Protein 7EA5 (pdb70)

CATH classification: 1.10.20.10

B-factor: mean 54.2, std 36.46, range [4.37, 163.65]

Sequence (975 aa):
GVMKPHRYRPGTVALREIRRYQKSTELLIRKLPFQRLVREIAQDFKTDLRFQSSAVMALQEASEAYLVALFEDTNLCAIHAKRVTIMPKDIQLARRIRGERDNIQGITKPAIRRLARRGGVKRISGLIYEETRGVLKVFLENVIRDAVTYTEHAKRKTVTAMDVVYALKRQGRTLYGFGKAKTRSSRAGLQFPVGRVHRLLRKGNYAERVGAGAPVYLAAVLEYLTAEILELAGNAARDNKKTRIIPRHLQLAVRNDEELNKLLGRVTIAQGGVLPNIQSVLLPKTRKESYAIYVYKVLKQVHPDTGISSKAMSIMNSFVNDVFERIAGEASRLAHYNKRSTITSREIQTAVRLLLPGELAKHAVSEGTKAVTKYTSPHRYRPGTVALREIRRYQKSTELLIRKLPFQRLVREIAQDFKTDLRFQSSAVMALQEASEAYLVALFEDTNLCAIHAKRVTIMPKDIQLARRIRGERDNIQGITKPAIRRLARRGGVKRISGLIYEETRGVLKVFLENVIRDAVTYTEHAKRKTVTAMDVVYALKRQGRTLYGFGAKTRSSRAGLQFPVGRVHRLLRKGNYAERVGAGAPVYLAAVLEYLTAEILELAGNAARDNKKTRIIPRHLQLAVRNDEELNKLLGRVTIAQGGVLPNIQSVLLPRKESYAIYVYKVLKQVHPDTGISSKAMSIMNSFVNDVFERIAGEASRLAHYNKRSTITSREIQTAVRLLLPGELAKHAVSEGTKAVTKYTSEPDLTEEALTKFENLDDCIYANKRIGTFKNNDFMECDCYEEFSDGVNHACDEDSDCINRLTLIECVNDLCSSCGNDCQNQRFQKKQYAPIAIFKTKHKGYGVRAEQDIEANQFIYEYKGEVIEEMEFRDRLIDYDQRHFKHFYFMMLQNGEFIDATIKGSLARFCNHSCSPNAYVNKWVVKDKLRMGIFAQRKILKGEEITFDYNVDRYGAQAQKCYCEEPNCIGFLG

InterPro domains:
  IPR000164 Histone H3/CENP-A [PR00622] (3-17)
  IPR000164 Histone H3/CENP-A [PR00622] (17-31)
  IPR000164 Histone H3/CENP-A [PR00622] (34-55)
  IPR000164 Histone H3/CENP-A [PR00622] (58-75)
  IPR000164 Histone H3/CENP-A [PR00622] (80-98)
  IPR000164 Histone H3/CENP-A [PR00622] (98-114)
  IPR000164 Histone H3/CENP-A [PR00622] (114-135)
  IPR000164 Histone H3/CENP-A [PS00322] (15-21)
  IPR000164 Histone H3/CENP-A [PS00959] (67-75)
  IPR000164 Histone H3/CENP-A [PTHR11426] (1-136)
  IPR000164 Histone H3/CENP-A [SM00428] (34-136)
  IPR007125 Core Histone H2A/H2B/H3 domain [PF00125] (44-131)
  IPR009072 Histone-fold [G3DSA:1.10.20.10] (2-136)
  IPR009072 Histone-fold [SSF47113] (2-133)

Secondary structure (DSSP, 8-state):
-B-----PPTTHHHHHHHHHHHH--S--S-HHHHHHHHHHHHHTTSSS-EE-SHHHHHHHHHHHHHHHHHHHHHHHHHHHTT-SEE-HHHHHHHHHHHT--/-GGGGS-HHHHHHHHHHHT-SEE-SSHHHHHHHHHHHHHHHHHHHHHHHHHHTT-SEE-HHHHHHHHHHTT-EEES--/----HHHHHT-SS-SHHHHHHHHHTTS-SEE-SSHHHHHHHHHHHHHHHHHHHHHHHHHHTT-SEE-HHHHHHHHHHSHHHHHHTTT-EETT--------TTT--/------SHHHHHHHHHHH-SS-EE-HHHHHHHHHHHHHHHHHHHHHHHHHHHHTT--EE-HHHHHHHHHHHS-THHHHHHHHHHHHHHHHHH-/---PPTTHHHHHHHHHHHH--S--S-HHHHHHHHHHHHTTT-SS-EE-HHHHHHHHHHHHHHHHHHHHHHHHHHHHTT-SEE-HHHHHHHHHHHT--/--GGGS-HHHHHHHHHHHT-SEE-SSHHHHHHHHHHHHHHHHHHHHHHHHHHTT-SEE-HHHHHHHHHHHT--EES--/---HHHHHT-SS-SHHHHHHHHHTTS-SEE-SSHHHHHHHHHHHHHHHHHHHHHHHHHTTT-SEE-HHHHHHHHHTSHHHHHHTSSEEETT--------TTS--/-----TTHHHHHHHHH-TT-EE-HHHHHHHHHHHHHHHHHHHHHHHHHHHHTT--EE-HHHHHHHHHHHS-HHHHHHHHHHHHHHHHHHH-/-THHHHHHHHHSEE-SS---SSSS----S--S-----------SS---SS-SSS--HHHHTTBPPPTTT-TTT-S--TT--SSS-----EEE---SSS-S-EEE-S-B-SS---B----EEEEHHHHHHHHHHHHHTT-S---EEE-SSSEEEE-SSEE-GGGS--B-SS-S--B--EESSS-EE--B--SS-B-TT-B--B----B--SS---------TT--SS--

Structure (mmCIF, N/CA/C/O backbone):
data_7EA5
#
_entry.id   7EA5
#
_cell.length_a   1.00
_cell.length_b   1.00
_cell.length_c   1.00
_cell.angle_alpha   90.00
_cell.angle_beta   90.00
_cell.angle_gamma   90.00
#
_symmetry.space_group_name_H-M   'P 1'
#
loop_
_entity.id
_entity.type
_entity.pdbx_description
1 polymer 'Histone H3'
2 polymer 'Histone H4'
3 polymer 'Histone H2A'
4 polymer 'Histone H2B'
5 polymer 601-DNA
6 polymer 601-DNA
7 polymer 'Histone-lysine N-methyltransferase, H3 lysine-36 specific'
8 non-polymer 'ZINC ION'
9 non-polymer S-ADENOSYLMETHIONINE
#
loop_
_atom_site.group_PDB
_atom_site.id
_atom_site.type_symbol
_atom_site.label_atom_id
_atom_site.label_alt_id
_atom_site.label_comp_id
_atom_site.label_asym_id
_atom_site.label_entity_id
_atom_site.label_seq_id
_atom_site.pdbx_PDB_ins_code
_atom_site.Cartn_x
_atom_site.Cartn_y
_atom_site.Cartn_z
_atom_site.occupancy
_atom_site.B_iso_or_equiv
_atom_site.auth_seq_id
_atom_site.auth_comp_id
_atom_site.auth_asym_id
_atom_site.auth_atom_id
_atom_site.pdbx_PDB_model_num
ATOM 1 N N . GLY A 1 1 ? 83.43600 134.09700 86.19400 1.000 60.65266 34 GLY A N 1
ATOM 2 C CA . GLY A 1 1 ? 84.31900 133.56100 87.21300 1.000 60.65266 34 GLY A CA 1
ATOM 3 C C . GLY A 1 1 ? 84.82200 134.61300 88.18200 1.000 60.65266 34 GLY A C 1
ATOM 4 O O . GLY A 1 1 ? 84.53600 135.79900 88.02900 1.000 60.65266 34 GLY A O 1
ATOM 5 N N . VAL A 1 2 ? 85.57400 134.17400 89.18600 1.000 64.71016 35 VAL A N 1
ATOM 6 C CA . VAL A 1 2 ? 86.12800 135.08400 90.18200 1.000 64.71016 35 VAL A CA 1
ATOM 7 C C . VAL A 1 2 ? 87.58900 135.35100 89.85400 1.000 64.71016 35 VAL A C 1
ATOM 8 O O . VAL A 1 2 ? 88.39700 134.42000 89.75800 1.000 64.71016 35 VAL A O 1
ATOM 12 N N . MET A 1 3 ? 87.93200 136.62400 89.67600 1.000 66.00864 36 MET A N 1
ATOM 13 C CA . MET A 1 3 ? 89.31400 137.00300 89.42100 1.000 66.00864 36 MET A CA 1
ATOM 14 C C . MET A 1 3 ? 90.14200 136.87600 90.69400 1.000 66.00864 36 MET A C 1
ATOM 15 O O . MET A 1 3 ? 89.65200 137.11500 91.80200 1.000 66.00864 36 MET A O 1
ATOM 20 N N . LYS A 1 4 ? 91.39700 136.46100 90.53300 1.000 54.43622 37 LYS A N 1
ATOM 21 C CA . LYS A 1 4 ? 92.30900 136.22500 91.65400 1.000 54.43622 37 LYS A CA 1
ATOM 22 C C . LYS A 1 4 ? 93.59900 136.99800 91.41400 1.000 54.43622 37 LYS A C 1
ATOM 23 O O . LYS A 1 4 ? 94.62100 136.41400 91.02700 1.000 54.43622 37 LYS A O 1
ATOM 29 N N . PRO A 1 5 ? 93.59600 138.31800 91.63900 1.000 48.62321 38 PRO A N 1
ATOM 30 C CA . PRO A 1 5 ? 94.78200 139.11300 91.29300 1.000 48.62321 38 PRO A CA 1
ATOM 31 C C . PRO A 1 5 ? 95.85300 139.13500 92.36700 1.000 48.62321 38 PRO A C 1
ATOM 32 O O . PRO A 1 5 ? 96.98600 139.53700 92.07000 1.000 48.62321 38 PRO A O 1
ATOM 36 N N . HIS A 1 6 ? 95.54500 138.72300 93.59300 1.000 41.78961 39 HIS A N 1
ATOM 37 C CA . HIS A 1 6 ? 96.44100 138.91200 94.72300 1.000 41.78961 39 HIS A CA 1
ATOM 38 C C . HIS A 1 6 ? 97.18500 137.63100 95.06800 1.000 41.78961 39 HIS A C 1
ATOM 39 O O . HIS A 1 6 ? 96.61100 136.53700 95.04900 1.000 41.78961 39 HIS A O 1
ATOM 46 N N . ARG A 1 7 ? 98.46800 137.78900 95.39200 1.000 36.47666 40 ARG A N 1
ATOM 47 C CA . ARG A 1 7 ? 99.28700 136.73100 95.96700 1.000 36.47666 40 ARG A CA 1
ATOM 48 C C . ARG A 1 7 ? 100.44100 137.40500 96.69300 1.000 36.47666 40 ARG A C 1
ATOM 49 O O . ARG A 1 7 ? 101.10400 138.27200 96.11600 1.000 36.47666 40 ARG A O 1
ATOM 57 N N . TYR A 1 8 ? 100.66100 137.02800 97.95300 1.000 31.25640 41 TYR A N 1
ATOM 58 C CA . TYR A 1 8 ? 101.69300 137.67700 98.75200 1.000 31.25640 41 TYR A CA 1
ATOM 59 C C . TYR A 1 8 ? 103.08600 137.30500 98.26000 1.000 31.25640 41 TYR A C 1
ATOM 60 O O . TYR A 1 8 ? 103.35800 136.15300 97.91300 1.000 31.25640 41 TYR A O 1
ATOM 69 N N . ARG A 1 9 ? 103.96600 138.30100 98.22600 1.000 31.25640 42 ARG A N 1
ATOM 70 C CA . ARG A 1 9 ? 105.36300 138.05900 97.92000 1.000 31.25640 42 ARG A CA 1
ATOM 71 C C . ARG A 1 9 ? 106.03100 137.34400 99.09500 1.000 31.25640 42 ARG A C 1
ATOM 72 O O . ARG A 1 9 ? 105.63600 137.53600 100.24900 1.000 31.25640 42 ARG A O 1
ATOM 80 N N . PRO A 1 10 ? 107.02500 136.49200 98.82900 1.000 31.25640 43 PRO A N 1
ATOM 81 C CA . PRO A 1 10 ? 107.71600 135.79500 99.92700 1.000 31.25640 43 PRO A CA 1
ATOM 82 C C . PRO A 1 10 ? 108.56400 136.75400 100.75200 1.000 31.25640 43 PRO A C 1
ATOM 83 O O . PRO A 1 10 ? 109.48100 137.39900 100.23900 1.000 31.25640 43 PRO A O 1
ATOM 87 N N . GLY A 1 11 ? 108.24400 136.84700 102.04100 1.000 31.25640 44 GLY A N 1
ATOM 88 C CA . GLY A 1 11 ? 108.95300 137.73100 102.94300 1.000 31.25640 44 GLY A CA 1
ATOM 89 C C . GLY A 1 11 ? 108.03900 138.56700 103.81500 1.000 31.25640 44 GLY A C 1
ATOM 90 O O . GLY A 1 11 ? 108.36200 138.83500 104.97600 1.000 31.25640 44 GLY A O 1
ATOM 91 N N . THR A 1 12 ? 106.88400 138.96500 103.27300 1.000 31.25640 45 THR A N 1
ATOM 92 C CA . THR A 1 12 ? 105.95900 139.81900 104.01500 1.000 31.25640 45 THR A CA 1
ATOM 93 C C . THR A 1 12 ? 105.29000 139.05200 105.15000 1.000 31.25640 45 THR A C 1
ATOM 94 O O . THR A 1 12 ? 105.30000 139.49600 106.30700 1.000 31.25640 45 THR A O 1
ATOM 98 N N . VAL A 1 13 ? 104.71900 137.88600 104.83700 1.000 31.25640 46 VAL A N 1
ATOM 99 C CA . VAL A 1 13 ? 104.10200 137.03900 105.85300 1.000 31.25640 46 VAL A CA 1
ATOM 100 C C . VAL A 1 13 ? 105.16400 136.48500 106.80200 1.000 31.25640 46 VAL A C 1
ATOM 101 O O . VAL A 1 13 ? 104.90000 136.28300 107.99500 1.000 31.25640 46 VAL A O 1
ATOM 105 N N . ALA A 1 14 ? 106.39400 136.30200 106.30700 1.000 31.25640 47 ALA A N 1
ATOM 106 C CA . ALA A 1 14 ? 107.49900 135.86300 107.15600 1.000 31.25640 47 ALA A CA 1
ATOM 107 C C . ALA A 1 14 ? 107.85000 136.91300 108.20600 1.000 31.25640 47 ALA A C 1
ATOM 108 O O . ALA A 1 14 ? 107.97400 136.59500 109.39400 1.000 31.25640 47 ALA A O 1
ATOM 110 N N . LEU A 1 15 ? 107.99400 138.17800 107.79000 1.000 31.25640 48 LEU A N 1
ATOM 111 C CA . LEU A 1 15 ? 108.26500 139.25000 108.74900 1.000 31.25640 48 LEU A CA 1
ATOM 112 C C . LEU A 1 15 ? 107.08000 139.49600 109.67600 1.000 31.25640 48 LEU A C 1
ATOM 113 O O . LEU A 1 15 ? 107.27400 139.87100 110.84100 1.000 31.25640 48 LEU A O 1
ATOM 118 N N . ARG A 1 16 ? 105.85700 139.27300 109.18600 1.000 31.25640 49 ARG A N 1
ATOM 119 C CA . ARG A 1 16 ? 104.68000 139.37700 110.04300 1.000 31.25640 49 ARG A CA 1
ATOM 120 C C . ARG A 1 16 ? 104.68700 138.30500 111.13000 1.000 31.25640 49 ARG A C 1
ATOM 121 O O . ARG A 1 16 ? 104.37000 138.59000 112.29200 1.000 31.25640 49 ARG A O 1
ATOM 129 N N . GLU A 1 17 ? 105.08700 137.07700 110.78200 1.000 31.25640 50 GLU A N 1
ATOM 130 C CA . GLU A 1 17 ? 105.22200 136.02500 111.78700 1.000 31.25640 50 GLU A CA 1
ATOM 131 C C . GLU A 1 17 ? 106.38300 136.29000 112.74100 1.000 31.25640 50 GLU A C 1
ATOM 132 O O . GLU A 1 17 ? 106.30300 135.92000 113.91800 1.000 31.25640 50 GLU A O 1
ATOM 138 N N . ILE A 1 18 ? 107.45900 136.92000 112.25300 1.000 31.25640 51 ILE A N 1
ATOM 139 C CA . ILE A 1 18 ? 108.56800 137.30800 113.12800 1.000 31.25640 51 ILE A CA 1
ATOM 140 C C . ILE A 1 18 ? 108.10100 138.31400 114.17400 1.000 31.25640 51 ILE A C 1
ATOM 141 O O . ILE A 1 18 ? 108.38900 138.16400 115.36900 1.000 31.25640 51 ILE A O 1
ATOM 146 N N . ARG A 1 19 ? 107.33300 139.32400 113.74800 1.000 31.25640 52 ARG A N 1
ATOM 147 C CA . ARG A 1 19 ? 106.78600 140.29700 114.69400 1.000 31.25640 52 ARG A CA 1
ATOM 148 C C . ARG A 1 19 ? 105.78600 139.65100 115.64900 1.000 31.25640 52 ARG A C 1
ATOM 149 O O . ARG A 1 19 ? 105.76200 139.97800 116.84400 1.000 31.25640 52 ARG A O 1
ATOM 157 N N . ARG A 1 20 ? 104.99400 138.69500 115.14700 1.000 31.25640 53 ARG A N 1
ATOM 158 C CA . ARG A 1 20 ? 103.99400 138.01700 115.97000 1.000 31.25640 53 ARG A CA 1
ATOM 159 C C . ARG A 1 20 ? 104.64700 137.19200 117.07500 1.000 31.25640 53 ARG A C 1
ATOM 160 O O . ARG A 1 20 ? 104.25000 137.27400 118.24400 1.000 31.25640 53 ARG A O 1
ATOM 168 N N . TYR A 1 21 ? 105.66200 136.39800 116.72900 1.000 31.25640 54 TYR A N 1
ATOM 169 C CA . TYR A 1 21 ? 106.28100 135.54300 117.73400 1.000 31.25640 54 TYR A CA 1
ATOM 170 C C . TYR A 1 21 ? 107.39000 136.23900 118.51200 1.000 31.25640 54 TYR A C 1
ATOM 171 O O . TYR A 1 21 ? 107.90900 135.65500 119.46800 1.000 31.25640 54 TYR A O 1
ATOM 180 N N . GLN A 1 22 ? 107.76900 137.46300 118.14000 1.000 31.25640 55 GLN A N 1
ATOM 181 C CA . GLN A 1 22 ? 108.56300 138.27100 119.05600 1.000 31.25640 55 GLN A CA 1
ATOM 182 C C . GLN A 1 22 ? 107.70300 139.11200 119.98900 1.000 31.25640 55 GLN A C 1
ATOM 183 O O . GLN A 1 22 ? 108.20300 139.56000 121.02500 1.000 31.25640 55 GLN A O 1
ATOM 189 N N . LYS A 1 23 ? 106.43100 139.33500 119.65500 1.000 31.25640 56 LYS A N 1
ATOM 190 C CA . LYS A 1 23 ? 105.53200 139.98600 120.60000 1.000 31.25640 56 LYS A CA 1
ATOM 191 C C . LYS A 1 23 ? 104.90300 139.00000 121.58100 1.000 31.25640 56 LYS A C 1
ATOM 192 O O . LYS A 1 23 ? 104.81100 139.29500 122.77700 1.000 31.25640 56 LYS A O 1
ATOM 198 N N . SER A 1 24 ? 104.48000 137.83000 121.10800 1.000 31.25640 57 SER A N 1
ATOM 199 C CA . SER A 1 24 ? 103.79300 136.88100 121.97200 1.000 31.25640 57 SER A CA 1
ATOM 200 C C . SER A 1 24 ? 104.78700 136.06500 122.79700 1.000 31.25640 57 SER A C 1
ATOM 201 O O . SER A 1 24 ? 105.89600 135.75300 122.35600 1.000 31.25640 57 SER A O 1
ATOM 204 N N . THR A 1 25 ? 104.37000 135.72200 124.01900 1.000 31.25640 58 THR A N 1
ATOM 205 C CA . THR A 1 25 ? 105.15600 134.87900 124.92400 1.000 31.25640 58 THR A CA 1
ATOM 206 C C . THR A 1 25 ? 104.27600 133.70300 125.33900 1.000 31.25640 58 THR A C 1
ATOM 207 O O . THR A 1 25 ? 103.36700 133.86200 126.15900 1.000 31.25640 58 THR A O 1
ATOM 211 N N . GLU A 1 26 ? 104.55100 132.52900 124.77900 1.000 34.73777 59 GLU A N 1
ATOM 212 C CA . GLU A 1 26 ? 103.76500 131.33500 125.06100 1.000 34.73777 59 GLU A CA 1
ATOM 213 C C . GLU A 1 26 ? 104.64200 130.11100 124.82200 1.000 34.73777 59 GLU A C 1
ATOM 214 O O . GLU A 1 26 ? 105.84900 130.22600 124.59100 1.000 34.73777 59 GLU A O 1
ATOM 220 N N . LEU A 1 27 ? 104.03200 128.93200 124.88800 1.000 31.68523 60 LEU A N 1
ATOM 221 C CA . LEU A 1 27 ? 104.70800 127.68000 124.58200 1.000 31.68523 60 LEU A CA 1
ATOM 222 C C . LEU A 1 27 ? 104.63300 127.41600 123.08400 1.000 31.68523 60 LEU A C 1
ATOM 223 O O . LEU A 1 27 ? 103.57300 127.55800 122.46900 1.000 31.68523 60 LEU A O 1
ATOM 228 N N . LEU A 1 28 ? 105.76900 127.03200 122.50200 1.000 31.25640 61 LEU A N 1
ATOM 229 C CA . LEU A 1 28 ? 105.87200 126.83100 121.06400 1.000 31.25640 61 LEU A CA 1
ATOM 230 C C . LEU A 1 28 ? 105.92800 125.36800 120.65600 1.000 31.25640 61 LEU A C 1
ATOM 231 O O . LEU A 1 28 ? 105.57300 125.04800 119.51800 1.000 31.25640 61 LEU A O 1
ATOM 236 N N . ILE A 1 29 ? 106.35800 124.48700 121.54000 1.000 31.25640 62 ILE A N 1
ATOM 237 C CA . ILE A 1 29 ? 106.37400 123.05000 121.29700 1.000 31.25640 62 ILE A CA 1
ATOM 238 C C . ILE A 1 29 ? 105.15700 122.44700 121.98800 1.000 31.25640 62 ILE A C 1
ATOM 239 O O . ILE A 1 29 ? 104.76900 122.88000 123.07900 1.000 31.25640 62 ILE A O 1
ATOM 244 N N . ARG A 1 30 ? 104.52100 121.47600 121.32900 1.000 31.25640 63 ARG A N 1
ATOM 245 C CA . ARG A 1 30 ? 103.40600 120.74800 121.91900 1.000 31.25640 63 ARG A CA 1
ATOM 246 C C . ARG A 1 30 ? 103.86700 119.98200 123.15900 1.000 31.25640 63 ARG A C 1
ATOM 247 O O . ARG A 1 30 ? 104.99300 119.48400 123.23500 1.000 31.25640 63 ARG A O 1
ATOM 255 N N . LYS A 1 31 ? 102.97300 119.89300 124.14400 1.000 31.25640 64 LYS A N 1
ATOM 256 C CA . LYS A 1 31 ? 103.35000 119.42300 125.47200 1.000 31.25640 64 LYS A CA 1
ATOM 257 C C . LYS A 1 31 ? 103.46800 117.90500 125.56200 1.000 31.25640 64 LYS A C 1
ATOM 258 O O . LYS A 1 31 ? 104.44500 117.39800 126.12300 1.000 31.25640 64 LYS A O 1
ATOM 264 N N . LEU A 1 32 ? 102.49300 117.16900 125.03300 1.000 31.25640 65 LEU A N 1
ATOM 265 C CA . LEU A 1 32 ? 102.50400 115.70800 125.09900 1.000 31.25640 65 LEU A CA 1
ATOM 266 C C . LEU A 1 32 ? 103.60600 115.02600 124.27200 1.000 31.25640 65 LEU A C 1
ATOM 267 O O . LEU A 1 32 ? 104.19600 114.06400 124.78500 1.000 31.25640 65 LEU A O 1
ATOM 272 N N . PRO A 1 33 ? 103.93700 115.43900 123.02800 1.000 31.25640 66 PRO A N 1
ATOM 273 C CA . PRO A 1 33 ? 105.11200 114.81900 122.38100 1.000 31.25640 66 PRO A CA 1
ATOM 274 C C . PRO A 1 33 ? 106.43000 115.14700 123.05900 1.000 31.25640 66 PRO A C 1
ATOM 275 O O . PRO A 1 33 ? 107.32100 114.28700 123.10300 1.000 31.25640 66 PRO A O 1
ATOM 279 N N . PHE A 1 34 ? 106.56900 116.35700 123.61000 1.000 31.25640 67 PHE A N 1
ATOM 280 C CA . PHE A 1 34 ? 107.76200 116.69800 124.37900 1.000 31.25640 67 PHE A CA 1
ATOM 281 C C . PHE A 1 34 ? 107.85800 115.85500 125.64500 1.000 31.25640 67 PHE A C 1
ATOM 282 O O . PHE A 1 34 ? 108.94800 115.40500 126.01800 1.000 31.25640 67 PHE A O 1
ATOM 290 N N . GLN A 1 35 ? 106.72000 115.60400 126.29900 1.000 31.25640 68 GLN A N 1
ATOM 291 C CA . GLN A 1 35 ? 106.70900 114.77700 127.50200 1.000 31.25640 68 GLN A CA 1
ATOM 292 C C . GLN A 1 35 ? 107.04100 113.32400 127.18100 1.000 31.25640 68 GLN A C 1
ATOM 293 O O . GLN A 1 35 ? 107.77200 112.67000 127.93600 1.000 31.25640 68 GLN A O 1
ATOM 299 N N . ARG A 1 36 ? 106.53400 112.81100 126.05300 1.000 31.25640 69 ARG A N 1
ATOM 300 C CA . ARG A 1 36 ? 106.88300 111.45600 125.63000 1.000 31.25640 69 ARG A CA 1
ATOM 301 C C . ARG A 1 36 ? 108.36100 111.34400 125.27200 1.000 31.25640 69 ARG A C 1
ATOM 302 O O . ARG A 1 36 ? 109.00000 110.32700 125.56600 1.000 31.25640 69 ARG A O 1
ATOM 310 N N . LEU A 1 37 ? 108.92600 112.39300 124.66100 1.000 31.25640 70 LEU A N 1
ATOM 311 C CA . LEU A 1 37 ? 110.35500 112.40100 124.35000 1.000 31.25640 70 LEU A CA 1
ATOM 312 C C . LEU A 1 37 ? 111.20600 112.40900 125.61600 1.000 31.25640 70 LEU A C 1
ATOM 313 O O . LEU A 1 37 ? 112.20600 111.68300 125.70300 1.000 31.25640 70 LEU A O 1
ATOM 318 N N . VAL A 1 38 ? 110.81300 113.21800 126.60900 1.000 31.25640 71 VAL A N 1
ATOM 319 C CA . VAL A 1 38 ? 111.54400 113.28100 127.87600 1.000 31.25640 71 VAL A CA 1
ATOM 320 C C . VAL A 1 38 ? 111.46200 111.95000 128.61900 1.000 31.25640 71 VAL A C 1
ATOM 321 O O . VAL A 1 38 ? 112.46600 111.46100 129.15200 1.000 31.25640 71 VAL A O 1
ATOM 325 N N . ARG A 1 39 ? 110.28600 111.31100 128.61400 1.000 31.25640 72 ARG A N 1
ATOM 326 C CA . ARG A 1 39 ? 110.15300 110.02000 129.28700 1.000 31.25640 72 ARG A CA 1
ATOM 327 C C . ARG A 1 39 ? 110.92000 108.91700 128.56000 1.000 31.25640 72 ARG A C 1
ATOM 328 O O . ARG A 1 39 ? 111.48000 108.02000 129.20400 1.000 31.25640 72 ARG A O 1
ATOM 336 N N . GLU A 1 40 ? 110.98600 108.98100 127.22400 1.000 31.25640 73 GLU A N 1
ATOM 337 C CA . GLU A 1 40 ? 111.72500 107.96300 126.48200 1.000 31.25640 73 GLU A CA 1
ATOM 338 C C . GLU A 1 40 ? 113.23000 108.11200 126.67500 1.000 31.25640 73 GLU A C 1
ATOM 339 O O . GLU A 1 40 ? 113.94000 107.10900 126.81800 1.000 31.25640 73 GLU A O 1
ATOM 345 N N . ILE A 1 41 ? 113.74300 109.34800 126.70400 1.000 31.25640 74 ILE A N 1
ATOM 346 C CA . ILE A 1 41 ? 115.17100 109.53000 126.95100 1.000 31.25640 74 ILE A CA 1
ATOM 347 C C . ILE A 1 41 ? 115.52900 109.39100 128.42500 1.000 31.25640 74 ILE A C 1
ATOM 348 O O . ILE A 1 41 ? 116.71200 109.22500 128.75000 1.000 31.25640 74 ILE A O 1
ATOM 353 N N . ALA A 1 42 ? 114.54800 109.45200 129.33000 1.000 31.25640 75 ALA A N 1
ATOM 354 C CA . ALA A 1 42 ? 114.79700 109.19300 130.74000 1.000 31.25640 75 ALA A CA 1
ATOM 355 C C . ALA A 1 42 ? 114.63100 107.73100 131.11500 1.000 31.25640 75 ALA A C 1
ATOM 356 O O . ALA A 1 42 ? 115.05000 107.33800 132.21000 1.000 31.25640 75 ALA A O 1
ATOM 358 N N . GLN A 1 43 ? 114.01600 106.92600 130.24400 1.000 31.25640 76 GLN A N 1
ATOM 359 C CA . GLN A 1 43 ? 113.94900 105.48700 130.47900 1.000 31.25640 76 GLN A CA 1
ATOM 360 C C . GLN A 1 43 ? 115.33000 104.84100 130.39500 1.000 31.25640 76 GLN A C 1
ATOM 361 O O . GLN A 1 43 ? 115.59500 103.84700 131.08000 1.000 31.25640 76 GLN A O 1
ATOM 367 N N . ASP A 1 44 ? 116.23100 105.40900 129.59300 1.000 31.25640 77 ASP A N 1
ATOM 368 C CA . ASP A 1 44 ? 117.56300 104.85000 129.39300 1.000 31.25640 77 ASP A CA 1
ATOM 369 C C . ASP A 1 44 ? 118.51200 105.10200 130.56000 1.000 31.25640 77 ASP A C 1
ATOM 370 O O . ASP A 1 44 ? 119.59700 104.51200 130.58600 1.000 31.25640 77 ASP A O 1
ATOM 375 N N . PHE A 1 45 ? 118.14400 105.95300 131.51700 1.000 31.25640 78 PHE A N 1
ATOM 376 C CA . PHE A 1 45 ? 118.98600 106.22100 132.67600 1.000 31.25640 78 PHE A CA 1
ATOM 377 C C . PHE A 1 45 ? 118.54800 105.48800 133.93300 1.000 31.25640 78 PHE A C 1
ATOM 378 O O . PHE A 1 45 ? 119.40300 105.04400 134.70000 1.000 31.25640 78 PHE A O 1
ATOM 386 N N . LYS A 1 46 ? 117.24400 105.35000 134.16000 1.000 31.25640 79 LYS A N 1
ATOM 387 C CA . LYS A 1 46 ? 116.73800 104.65400 135.34000 1.000 31.25640 79 LYS A CA 1
ATOM 388 C C . LYS A 1 46 ? 115.36400 104.09700 135.01200 1.000 31.25640 79 LYS A C 1
ATOM 389 O O . LYS A 1 46 ? 114.50600 104.82700 134.50500 1.000 31.25640 79 LYS A O 1
ATOM 395 N N . THR A 1 47 ? 115.15600 102.81400 135.29300 1.000 31.25640 80 THR A N 1
ATOM 396 C CA . THR A 1 47 ? 113.88500 102.17700 134.98400 1.000 31.25640 80 THR A CA 1
ATOM 397 C C . THR A 1 47 ? 112.82700 102.55200 136.01500 1.000 31.25640 80 THR A C 1
ATOM 398 O O . THR A 1 47 ? 113.12800 102.71000 137.20300 1.000 31.25640 80 THR A O 1
ATOM 402 N N . ASP A 1 48 ? 111.58600 102.69800 135.53300 1.000 34.69326 81 ASP A N 1
ATOM 403 C CA . ASP A 1 48 ? 110.38600 102.97500 136.33300 1.000 34.69326 81 ASP A CA 1
ATOM 404 C C . ASP A 1 48 ? 110.53300 104.28200 137.12000 1.000 34.69326 81 ASP A C 1
ATOM 405 O O . ASP A 1 48 ? 110.53300 104.30700 138.35300 1.000 34.69326 81 ASP A O 1
ATOM 410 N N . LEU A 1 49 ? 110.66500 105.37700 136.37600 1.000 31.25640 82 LEU A N 1
ATOM 411 C CA . LEU A 1 49 ? 110.71200 106.70600 136.96200 1.000 31.25640 82 LEU A CA 1
ATOM 412 C C . LEU A 1 49 ? 109.29900 107.27600 137.07400 1.000 31.25640 82 LEU A C 1
ATOM 413 O O . LEU A 1 49 ? 108.30800 106.62300 136.73800 1.000 31.25640 82 LEU A O 1
ATOM 418 N N . ARG A 1 50 ? 109.20500 108.51600 137.54400 1.000 31.25640 83 ARG A N 1
ATOM 419 C CA . ARG A 1 50 ? 107.94000 109.21100 137.72900 1.000 31.25640 83 ARG A CA 1
ATOM 420 C C . ARG A 1 50 ? 108.23200 110.70200 137.72400 1.000 31.25640 83 ARG A C 1
ATOM 421 O O . ARG A 1 50 ? 109.20900 111.14200 138.33100 1.000 31.25640 83 ARG A O 1
ATOM 429 N N . PHE A 1 51 ? 107.40400 111.46900 137.02400 1.000 31.25640 84 PHE A N 1
ATOM 430 C CA . PHE A 1 51 ? 107.65100 112.88900 136.82900 1.000 31.25640 84 PHE A CA 1
ATOM 431 C C . PHE A 1 51 ? 106.52700 113.71100 137.43700 1.000 31.25640 84 PHE A C 1
ATOM 432 O O . PHE A 1 51 ? 105.38500 113.25900 137.55100 1.000 31.25640 84 PHE A O 1
ATOM 440 N N . GLN A 1 52 ? 106.86900 114.93500 137.82600 1.000 31.25640 85 GLN A N 1
ATOM 441 C CA . GLN A 1 52 ? 105.87200 115.93000 138.19000 1.000 31.25640 85 GLN A CA 1
ATOM 442 C C . GLN A 1 52 ? 105.48300 116.70600 136.93300 1.000 31.25640 85 GLN A C 1
ATOM 443 O O . GLN A 1 52 ? 105.84200 116.33900 135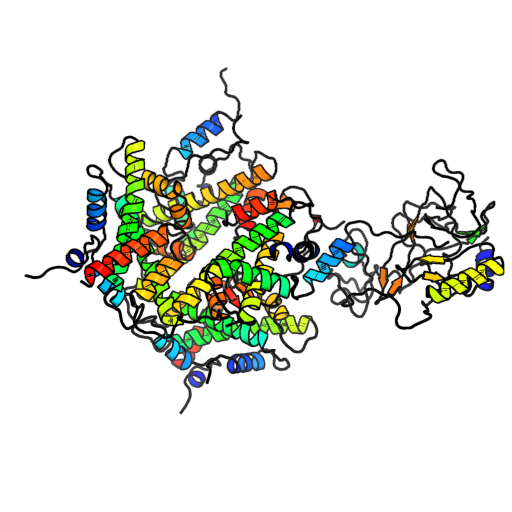.81100 1.000 31.25640 85 GLN A O 1
ATOM 449 N N . SER A 1 53 ? 104.73500 117.79400 137.10300 1.000 31.25640 86 SER A N 1
ATOM 450 C CA . SER A 1 53 ? 104.40600 118.65100 135.97100 1.000 31.25640 86 SER A CA 1
ATOM 451 C C . SER A 1 53 ? 105.34700 119.84500 135.87100 1.000 31.25640 86 SER A C 1
ATOM 452 O O . SER A 1 53 ? 105.75300 120.22700 134.76500 1.000 31.25640 86 SER A O 1
ATOM 455 N N . SER A 1 54 ? 105.70900 120.42600 137.01800 1.000 31.25640 87 SER A N 1
ATOM 456 C CA . SER A 1 54 ? 106.59200 121.58500 137.04700 1.000 31.25640 87 SER A CA 1
ATOM 457 C C . SER A 1 54 ? 108.00800 121.25900 136.58800 1.000 31.25640 87 SER A C 1
ATOM 458 O O . SER A 1 54 ? 108.67700 122.13700 136.03500 1.000 31.25640 87 SER A O 1
ATOM 461 N N . ALA A 1 55 ? 108.46100 120.01400 136.76100 1.000 31.25640 88 ALA A N 1
ATOM 462 C CA . ALA A 1 55 ? 109.77800 119.62600 136.26200 1.000 31.25640 88 ALA A CA 1
ATOM 463 C C . ALA A 1 55 ? 109.80300 119.59900 134.73800 1.000 31.25640 88 ALA A C 1
ATOM 464 O O . ALA A 1 55 ? 110.75200 120.09000 134.11300 1.000 31.25640 88 ALA A O 1
ATOM 466 N N . VAL A 1 56 ? 108.75300 119.04500 134.12500 1.000 31.25640 89 VAL A N 1
ATOM 467 C CA . VAL A 1 56 ? 108.64600 119.01900 132.66900 1.000 31.25640 89 VAL A CA 1
ATOM 468 C C . VAL A 1 56 ? 108.46600 120.43200 132.11900 1.000 31.25640 89 VAL A C 1
ATOM 469 O O . VAL A 1 56 ? 109.02300 120.77300 131.06500 1.000 31.25640 89 VAL A O 1
ATOM 473 N N . MET A 1 57 ? 107.73500 121.28900 132.84300 1.000 31.25640 90 MET A N 1
ATOM 474 C CA . MET A 1 57 ? 107.61700 122.68600 132.43000 1.000 31.25640 90 MET A CA 1
ATOM 475 C C . MET A 1 57 ? 108.94400 123.43100 132.53900 1.000 31.25640 90 MET A C 1
ATOM 476 O O . MET A 1 57 ? 109.23900 124.28200 131.69300 1.000 31.25640 90 MET A O 1
ATOM 481 N N . ALA A 1 58 ? 109.76400 123.11000 133.54600 1.000 31.25640 91 ALA A N 1
ATOM 482 C CA . ALA A 1 58 ? 111.08400 123.72400 133.65700 1.000 31.25640 91 ALA A CA 1
ATOM 483 C C . ALA A 1 58 ? 112.00800 123.26100 132.53600 1.000 31.25640 91 ALA A C 1
ATOM 484 O O . ALA A 1 58 ? 112.77900 124.06200 131.99000 1.000 31.25640 91 ALA A O 1
ATOM 486 N N . LEU A 1 59 ? 111.92600 121.97300 132.17500 1.000 31.25640 92 LEU A N 1
ATOM 487 C CA . LEU A 1 59 ? 112.67700 121.45100 131.03400 1.000 31.25640 92 LEU A CA 1
ATOM 488 C C . LEU A 1 59 ? 112.27500 122.14000 129.73600 1.000 31.25640 92 LEU A C 1
ATOM 489 O O . LEU A 1 59 ? 113.13500 122.50200 128.92000 1.000 31.25640 92 LEU A O 1
ATOM 494 N N . GLN A 1 60 ? 110.97100 122.36100 129.54500 1.000 31.25640 93 GLN A N 1
ATOM 495 C CA . GLN A 1 60 ? 110.50400 122.99900 128.31900 1.000 31.25640 93 GLN A CA 1
ATOM 496 C C . GLN A 1 60 ? 110.88400 124.47700 128.27700 1.000 31.25640 93 GLN A C 1
ATOM 497 O O . GLN A 1 60 ? 111.27800 124.98700 127.22100 1.000 31.25640 93 GLN A O 1
ATOM 503 N N . GLU A 1 61 ? 110.80300 125.17300 129.41800 1.000 31.25640 94 GLU A N 1
ATOM 504 C CA . GLU A 1 61 ? 111.20300 126.57800 129.46100 1.000 31.25640 94 GLU A CA 1
ATOM 505 C C . GLU A 1 61 ? 112.70900 126.75100 129.29900 1.000 31.25640 94 GLU A C 1
ATOM 506 O O . GLU A 1 61 ? 113.15900 127.80200 128.82900 1.000 31.25640 94 GLU A O 1
ATOM 512 N N . ALA A 1 62 ? 113.50300 125.74700 129.68000 1.000 31.25640 95 ALA A N 1
ATOM 513 C CA . ALA A 1 62 ? 114.93100 125.80600 129.38500 1.000 31.25640 95 ALA A CA 1
ATOM 514 C C . ALA A 1 62 ? 115.20000 125.56600 127.90300 1.000 31.25640 95 ALA A C 1
ATOM 515 O O . ALA A 1 62 ? 116.01300 126.27700 127.28800 1.000 31.25640 95 ALA A O 1
ATOM 517 N N . SER A 1 63 ? 114.51600 124.57400 127.31400 1.000 31.25640 96 SER A N 1
ATOM 518 C CA . SER A 1 63 ? 114.76900 124.20100 125.92400 1.000 31.25640 96 SER A CA 1
ATOM 519 C C . SER A 1 63 ? 114.33300 125.29400 124.95300 1.000 31.25640 96 SER A C 1
ATOM 520 O O . SER A 1 63 ? 114.99100 125.50900 123.92500 1.000 31.25640 96 SER A O 1
ATOM 523 N N . GLU A 1 64 ? 113.24000 126.00100 125.27500 1.000 31.25640 97 GLU A N 1
ATOM 524 C CA . GLU A 1 64 ? 112.77600 127.11800 124.45000 1.000 31.25640 97 GLU A CA 1
ATOM 525 C C . GLU A 1 64 ? 113.82600 128.22000 124.35300 1.000 31.25640 97 GLU A C 1
ATOM 526 O O . GLU A 1 64 ? 114.18600 128.65000 123.25000 1.000 31.25640 97 GLU A O 1
ATOM 532 N N . ALA A 1 65 ? 114.34500 128.66800 125.50100 1.000 31.25640 98 ALA A N 1
ATOM 533 C CA . ALA A 1 65 ? 115.32900 129.74700 125.51600 1.000 31.25640 98 ALA A CA 1
ATOM 534 C C . ALA A 1 65 ? 116.64400 129.31500 124.88000 1.000 31.25640 98 ALA A C 1
ATOM 535 O O . ALA A 1 65 ? 117.28500 130.11000 124.17400 1.000 31.25640 98 ALA A O 1
ATOM 537 N N . TYR A 1 66 ? 117.03700 128.05100 125.09100 1.000 31.25640 99 TYR A N 1
ATOM 538 C CA . TYR A 1 66 ? 118.25600 127.52800 124.47600 1.000 31.25640 99 TYR A CA 1
ATOM 539 C C . TYR A 1 66 ? 118.15600 127.52000 122.95200 1.000 31.25640 99 TYR A C 1
ATOM 540 O O . TYR A 1 66 ? 119.06700 127.99200 122.25700 1.000 31.25640 99 TYR A O 1
ATOM 549 N N . LEU A 1 67 ? 117.03400 127.02600 122.41600 1.000 31.25640 100 LEU A N 1
ATOM 550 C CA . LEU A 1 67 ? 116.88600 126.96400 120.96600 1.000 31.25640 100 LEU A CA 1
ATOM 551 C C . LEU A 1 67 ? 116.71100 128.34700 120.34400 1.000 31.25640 100 LEU A C 1
ATOM 552 O O . LEU A 1 67 ? 117.21800 128.58600 119.24200 1.000 31.25640 100 LEU A O 1
ATOM 557 N N . VAL A 1 68 ? 116.04900 129.27900 121.04000 1.000 31.25640 101 VAL A N 1
ATOM 558 C CA . VAL A 1 68 ? 115.89100 130.62800 120.49500 1.000 31.25640 101 VAL A CA 1
ATOM 559 C C . VAL A 1 68 ? 117.23100 131.36300 120.45800 1.000 31.25640 101 VAL A C 1
ATOM 560 O O . VAL A 1 68 ? 117.55900 132.02100 119.46000 1.000 31.25640 101 VAL A O 1
ATOM 564 N N . ALA A 1 69 ? 118.05300 131.21900 121.50800 1.000 31.25640 102 ALA A N 1
ATOM 565 C CA . ALA A 1 69 ? 119.38500 131.82500 121.48300 1.000 31.25640 102 ALA A CA 1
ATOM 566 C C . ALA A 1 69 ? 120.28700 131.18500 120.43100 1.000 31.25640 102 ALA A C 1
ATOM 567 O O . ALA A 1 69 ? 121.08700 131.88700 119.78600 1.000 31.25640 102 ALA A O 1
ATOM 569 N N . LEU A 1 70 ? 120.14500 129.86900 120.21900 1.000 31.25640 103 LEU A N 1
ATOM 570 C CA . LEU A 1 70 ? 120.91200 129.19300 119.17700 1.000 31.25640 103 LEU A CA 1
ATOM 571 C C . LEU A 1 70 ? 120.53000 129.69100 117.78700 1.000 31.25640 103 LEU A C 1
ATOM 572 O O . LEU A 1 70 ? 121.40800 129.94900 116.95500 1.000 31.25640 103 LEU A O 1
ATOM 577 N N . PHE A 1 71 ? 119.22800 129.85900 117.52400 1.000 31.25640 104 PHE A N 1
ATOM 578 C CA . PHE A 1 71 ? 118.81600 130.37500 116.22000 1.000 31.25640 104 PHE A CA 1
ATOM 579 C C . PHE A 1 71 ? 119.16700 131.85000 116.03800 1.000 31.25640 104 PHE A C 1
ATOM 580 O O . PHE A 1 71 ? 119.40700 132.27800 114.90500 1.000 31.25640 104 PHE A O 1
ATOM 588 N N . GLU A 1 72 ? 119.24400 132.62900 117.12400 1.000 31.25640 105 GLU A N 1
ATOM 589 C CA . GLU A 1 72 ? 119.69600 134.01600 116.99700 1.000 31.25640 105 GLU A CA 1
ATOM 590 C C . GLU A 1 72 ? 121.16700 134.09100 116.59500 1.000 31.25640 105 GLU A C 1
ATOM 591 O O . GLU A 1 72 ? 121.53200 134.82800 115.66600 1.000 31.25640 105 GLU A O 1
ATOM 597 N N . ASP A 1 73 ? 122.02800 133.31800 117.27300 1.000 31.25640 106 ASP A N 1
ATOM 598 C CA . ASP A 1 73 ? 123.44300 133.30900 116.89500 1.000 31.25640 106 ASP A CA 1
ATOM 599 C C . ASP A 1 73 ? 123.66100 132.69300 115.51400 1.000 31.25640 106 ASP A C 1
ATOM 600 O O . ASP A 1 73 ? 124.55600 133.12400 114.77100 1.000 31.25640 106 ASP A O 1
ATOM 605 N N . THR A 1 74 ? 122.81700 131.73100 115.13500 1.000 31.25640 107 THR A N 1
ATOM 606 C CA . THR A 1 74 ? 122.90300 131.13200 113.81000 1.000 31.25640 107 THR A CA 1
ATOM 607 C C . THR A 1 74 ? 122.49400 132.12500 112.72400 1.000 31.25640 107 THR A C 1
ATOM 608 O O . THR A 1 74 ? 123.10800 132.17100 111.64800 1.000 31.25640 107 THR A O 1
ATOM 612 N N . ASN A 1 75 ? 121.47500 132.94700 113.00000 1.000 31.25640 108 ASN A N 1
ATOM 613 C CA . ASN A 1 75 ? 121.07700 133.98900 112.06000 1.000 31.25640 108 ASN A CA 1
ATOM 614 C C . ASN A 1 75 ? 122.16200 135.05100 111.92900 1.000 31.25640 108 ASN A C 1
ATOM 615 O O . ASN A 1 75 ? 122.37300 135.59400 110.84000 1.000 31.25640 108 ASN A O 1
ATOM 620 N N . LEU A 1 76 ? 122.87100 135.34500 113.02500 1.000 31.25640 109 LEU A N 1
ATOM 621 C CA . LEU A 1 76 ? 124.00400 136.26800 112.94300 1.000 31.25640 109 LEU A CA 1
ATOM 622 C C . LEU A 1 76 ? 125.13300 135.69900 112.08400 1.000 31.25640 109 LEU A C 1
ATOM 623 O O . LEU A 1 76 ? 125.75700 136.43200 111.30400 1.000 31.25640 109 LEU A O 1
ATOM 628 N N . CYS A 1 77 ? 125.38800 134.38900 112.19900 1.000 31.25640 110 CYS A N 1
ATOM 629 C CA . CYS A 1 77 ? 126.37100 133.73800 111.32900 1.000 31.25640 110 CYS A CA 1
ATOM 630 C C . CYS A 1 77 ? 125.94900 133.78900 109.86200 1.000 31.25640 110 CYS A C 1
ATOM 631 O O . CYS A 1 77 ? 126.77800 134.03800 108.97600 1.000 31.25640 110 CYS A O 1
ATOM 634 N N . ALA A 1 78 ? 124.66000 133.56200 109.58900 1.000 31.25640 111 ALA A N 1
ATOM 635 C CA . ALA A 1 78 ? 124.17100 133.58000 108.21200 1.000 31.25640 111 ALA A CA 1
ATOM 636 C C . ALA A 1 78 ? 124.18800 134.98300 107.61500 1.000 31.25640 111 ALA A C 1
ATOM 637 O O . ALA A 1 78 ? 124.39800 135.13500 106.40700 1.000 31.25640 111 ALA A O 1
ATOM 639 N N . ILE A 1 79 ? 123.96300 136.01200 108.43600 1.000 31.25640 112 ILE A N 1
ATOM 640 C CA . ILE A 1 79 ? 124.08400 137.38700 107.96000 1.000 31.25640 112 ILE A CA 1
ATOM 641 C C . ILE A 1 79 ? 125.54600 137.74500 107.70800 1.000 31.25640 112 ILE A C 1
ATOM 642 O O . ILE A 1 79 ? 125.86200 138.43100 106.72500 1.000 31.25640 112 ILE A O 1
ATOM 647 N N . HIS A 1 80 ? 126.46500 137.25200 108.54800 1.000 31.25640 113 HIS A N 1
ATOM 648 C CA . HIS A 1 80 ? 127.88600 137.50100 108.30700 1.000 31.25640 113 HIS A CA 1
ATOM 649 C C . HIS A 1 80 ? 128.38600 136.76500 107.06700 1.000 31.25640 113 HIS A C 1
ATOM 650 O O . HIS A 1 80 ? 129.32800 137.21900 106.40800 1.000 31.25640 113 HIS A O 1
ATOM 657 N N . ALA A 1 81 ? 127.74900 135.64800 106.71000 1.000 31.25640 114 ALA A N 1
ATOM 658 C CA . ALA A 1 81 ? 128.12100 134.90200 105.51200 1.000 31.25640 114 ALA A CA 1
ATOM 659 C C . ALA A 1 81 ? 127.54600 135.49500 104.21700 1.000 31.25640 114 ALA A C 1
ATOM 660 O O . ALA A 1 81 ? 127.62300 134.82000 103.18100 1.000 31.25640 114 ALA A O 1
ATOM 662 N N . LYS A 1 82 ? 126.99200 136.71400 104.27500 1.000 31.25640 115 LYS A N 1
ATOM 663 C CA . LYS A 1 82 ? 126.39800 137.43900 103.14300 1.000 31.25640 115 LYS A CA 1
ATOM 664 C C . LYS A 1 82 ? 125.27400 136.63400 102.48700 1.000 31.25640 115 LYS A C 1
ATOM 665 O O . LYS A 1 82 ? 125.16800 136.53500 101.26300 1.000 31.25640 115 LYS A O 1
ATOM 671 N N . ARG A 1 83 ? 124.42800 136.05300 103.33600 1.000 31.25640 116 ARG A N 1
ATOM 672 C CA . ARG A 1 83 ? 123.28200 135.27700 102.89100 1.000 31.25640 116 ARG A CA 1
ATOM 673 C C . ARG A 1 83 ? 122.08600 135.59800 103.77400 1.000 31.25640 116 ARG A C 1
ATOM 674 O O . ARG A 1 83 ? 122.19200 136.31300 104.77300 1.000 31.25640 116 ARG A O 1
ATOM 682 N N . VAL A 1 84 ? 120.93500 135.05900 103.38400 1.000 31.25640 117 VAL A N 1
ATOM 683 C CA . VAL A 1 84 ? 119.72500 135.11300 104.18700 1.000 31.25640 117 VAL A CA 1
ATOM 684 C C . VAL A 1 84 ? 119.33700 133.72900 104.69500 1.000 31.25640 117 VAL A C 1
ATOM 685 O O . VAL A 1 84 ? 118.95900 133.57200 105.85900 1.000 31.25640 117 VAL A O 1
ATOM 689 N N . THR A 1 85 ? 119.46600 132.71200 103.84600 1.000 31.25640 118 THR A N 1
ATOM 690 C CA . THR A 1 85 ? 119.12400 131.34300 104.19900 1.000 31.25640 118 THR A CA 1
ATOM 691 C C . THR A 1 85 ? 120.14300 130.76900 105.18500 1.000 31.25640 118 THR A C 1
ATOM 692 O O . THR A 1 85 ? 121.35800 130.90700 105.02000 1.000 31.25640 118 THR A O 1
ATOM 696 N N . ILE A 1 86 ? 119.62800 130.12500 106.23000 1.000 31.25640 119 ILE A N 1
ATOM 697 C CA . ILE A 1 86 ? 120.43600 129.46900 107.25200 1.000 31.25640 119 ILE A CA 1
ATOM 698 C C . ILE A 1 86 ? 120.76600 128.05300 106.79900 1.000 31.25640 119 ILE A C 1
ATOM 699 O O . ILE A 1 86 ? 119.87300 127.29300 106.41000 1.000 31.25640 119 ILE A O 1
ATOM 704 N N . MET A 1 87 ? 122.05100 127.71100 106.83900 1.000 31.25640 120 MET A N 1
ATOM 705 C CA . MET A 1 87 ? 122.58800 126.38900 106.57100 1.000 31.25640 120 MET A CA 1
ATOM 706 C C . MET A 1 87 ? 123.00100 125.72000 107.88200 1.000 31.25640 120 MET A C 1
ATOM 707 O O . MET A 1 87 ? 123.21700 126.40600 108.88700 1.000 31.25640 120 MET A O 1
ATOM 712 N N . PRO A 1 88 ? 123.09800 124.38100 107.92600 1.000 31.25640 121 PRO A N 1
ATOM 713 C CA . PRO A 1 88 ? 123.55900 123.73100 109.16900 1.000 31.25640 121 PRO A CA 1
ATOM 714 C C . PRO A 1 88 ? 125.02700 123.97500 109.49300 1.000 31.25640 121 PRO A C 1
ATOM 715 O O . PRO A 1 88 ? 125.43100 123.76800 110.64800 1.000 31.25640 121 PRO A O 1
ATOM 719 N N . LYS A 1 89 ? 125.83400 124.42400 108.52700 1.000 31.25640 122 LYS A N 1
ATOM 720 C CA . LYS A 1 89 ? 127.19300 124.84900 108.83900 1.000 31.25640 122 LYS A CA 1
ATOM 721 C C . LYS A 1 89 ? 127.21400 126.09600 109.71500 1.000 31.25640 122 LYS A C 1
ATOM 722 O O . LYS A 1 89 ? 128.15200 126.26800 110.49900 1.000 31.25640 122 LYS A O 1
ATOM 728 N N . ASP A 1 90 ? 126.17900 126.93800 109.63800 1.000 31.25640 123 ASP A N 1
ATOM 729 C CA . ASP A 1 90 ? 126.06200 128.06500 110.55700 1.000 31.25640 123 ASP A CA 1
ATOM 730 C C . ASP A 1 90 ? 125.77100 127.59000 111.97700 1.000 31.25640 123 ASP A C 1
ATOM 731 O O . ASP A 1 90 ? 126.29100 128.16100 112.94500 1.000 31.25640 123 ASP A O 1
ATOM 736 N N . ILE A 1 91 ? 124.95600 126.53700 112.11400 1.000 31.25640 124 ILE A N 1
ATOM 737 C CA . ILE A 1 91 ? 124.68600 125.93700 113.42000 1.000 31.25640 124 ILE A CA 1
ATOM 738 C C . ILE A 1 91 ? 125.96000 125.33500 114.00100 1.000 31.25640 124 ILE A C 1
ATOM 739 O O . ILE A 1 91 ? 126.25900 125.50300 115.19200 1.000 31.25640 124 ILE A O 1
ATOM 744 N N . GLN A 1 92 ? 126.73400 124.64100 113.15900 1.000 31.25640 125 GLN A N 1
ATOM 745 C CA . GLN A 1 92 ? 127.99900 124.05500 113.59700 1.000 31.25640 125 GLN A CA 1
ATOM 746 C C . GLN A 1 92 ? 129.00800 125.12900 113.99300 1.000 31.25640 125 GLN A C 1
ATOM 747 O O . GLN A 1 92 ? 129.72600 124.97500 114.98900 1.000 31.25640 125 GLN A O 1
ATOM 753 N N . LEU A 1 93 ? 129.04600 126.24000 113.24700 1.000 31.25640 126 LEU A N 1
ATOM 754 C CA . LEU A 1 93 ? 129.94400 127.34200 113.57800 1.000 31.25640 126 LEU A CA 1
ATOM 755 C C . LEU A 1 93 ? 129.55000 128.01300 114.88900 1.000 31.25640 126 LEU A C 1
ATOM 756 O O . LEU A 1 93 ? 130.42000 128.35200 115.70100 1.000 31.25640 126 LEU A O 1
ATOM 761 N N . ALA A 1 94 ? 128.24500 128.19800 115.11900 1.000 31.25640 127 ALA A N 1
ATOM 762 C CA . ALA A 1 94 ? 127.78100 128.81300 116.36000 1.000 31.25640 127 ALA A CA 1
ATOM 763 C C . ALA A 1 94 ? 128.06400 127.91900 117.56100 1.000 31.25640 127 ALA A C 1
ATOM 764 O O . ALA A 1 94 ? 128.52100 128.39700 118.60800 1.000 31.25640 127 ALA A O 1
ATOM 766 N N . ARG A 1 95 ? 127.82400 126.61000 117.42000 1.000 31.25640 128 ARG A N 1
ATOM 767 C CA . ARG A 1 95 ? 128.12900 125.67800 118.49900 1.000 31.25640 128 ARG A CA 1
ATOM 768 C C . ARG A 1 95 ? 129.62500 125.53000 118.74400 1.000 31.25640 128 ARG A C 1
ATOM 769 O O . ARG A 1 95 ? 130.02300 125.23100 119.87500 1.000 31.25640 128 ARG A O 1
ATOM 777 N N . ARG A 1 96 ? 130.46300 125.73200 117.72700 1.000 31.25640 129 ARG A N 1
ATOM 778 C CA . ARG A 1 96 ? 131.89600 125.60800 117.95500 1.000 31.25640 129 ARG A CA 1
ATOM 779 C C . ARG A 1 96 ? 132.49600 126.88400 118.54000 1.000 31.25640 129 ARG A C 1
ATOM 780 O O . ARG A 1 96 ? 133.42300 126.80800 119.35300 1.000 31.25640 129 ARG A O 1
ATOM 788 N N . ILE A 1 97 ? 131.99200 128.05900 118.14700 1.000 31.25640 130 ILE A N 1
ATOM 789 C CA . ILE A 1 97 ? 132.48600 129.30500 118.73000 1.000 31.25640 130 ILE A CA 1
ATOM 790 C C . ILE A 1 97 ? 131.98800 129.45700 120.16500 1.000 31.25640 130 ILE A C 1
ATOM 791 O O . ILE A 1 97 ? 132.72600 129.92300 121.04400 1.000 31.25640 130 ILE A O 1
ATOM 796 N N . ARG A 1 98 ? 130.74800 129.02700 120.43300 1.000 31.25640 131 ARG A N 1
ATOM 797 C CA . ARG A 1 98 ? 130.19100 129.13600 121.78100 1.000 31.25640 131 ARG A CA 1
ATOM 798 C C . ARG A 1 98 ? 130.92600 128.23100 122.76600 1.000 31.25640 131 ARG A C 1
ATOM 799 O O . ARG A 1 98 ? 131.10900 128.59100 123.93500 1.000 31.25640 131 ARG A O 1
ATOM 807 N N . GLY A 1 99 ? 131.38100 127.06900 122.30700 1.000 31.25640 132 GLY A N 1
ATOM 808 C CA . GLY A 1 99 ? 132.17500 126.19600 123.14800 1.000 31.25640 132 GLY A CA 1
ATOM 809 C C . GLY A 1 99 ? 131.47100 124.90600 123.50900 1.000 31.25640 132 GLY A C 1
ATOM 810 O O . GLY A 1 99 ? 131.86000 124.22000 124.45900 1.000 31.25640 132 GLY A O 1
ATOM 811 N N . GLU A 1 100 ? 130.42900 124.56700 122.75300 1.000 31.25640 133 GLU A N 1
ATOM 812 C CA . GLU A 1 100 ? 129.65200 123.36600 123.01900 1.000 31.25640 133 GLU A CA 1
ATOM 813 C C . GLU A 1 100 ? 130.19700 122.13500 122.31100 1.000 31.25640 133 GLU A C 1
ATOM 814 O O . GLU A 1 100 ? 129.95800 121.01400 122.77600 1.000 31.25640 133 GLU A O 1
ATOM 820 N N . ARG A 1 101 ? 130.91800 122.31300 121.20900 1.000 31.25640 134 ARG A N 1
ATOM 821 C CA . ARG A 1 101 ? 131.50300 121.19300 120.48300 1.000 31.25640 134 ARG A CA 1
ATOM 822 C C . ARG A 1 101 ? 132.76600 121.62300 119.74500 1.000 31.25640 134 ARG A C 1
ATOM 823 O O . ARG A 1 101 ? 133.71100 122.12400 120.35400 1.000 31.25640 134 ARG A O 1
ATOM 831 N N . ASP B 2 1 ? 109.41900 106.53300 117.91500 1.000 58.55791 24 ASP B N 1
ATOM 832 C CA . ASP B 2 1 ? 110.14600 107.70900 117.45400 1.000 58.55791 24 ASP B CA 1
ATOM 833 C C . ASP B 2 1 ? 109.50300 108.99300 117.96500 1.000 58.55791 24 ASP B C 1
ATOM 834 O O . ASP B 2 1 ? 108.78400 109.67000 117.23000 1.000 58.55791 24 ASP B O 1
ATOM 839 N N . ASN B 2 2 ? 109.76600 109.32500 119.22900 1.000 31.25640 25 ASN B N 1
ATOM 840 C CA . ASN B 2 2 ? 109.24100 110.55400 119.80900 1.000 31.25640 25 ASN B CA 1
ATOM 841 C C . ASN B 2 2 ? 110.08900 111.77200 119.47600 1.000 31.25640 25 ASN B C 1
ATOM 842 O O . ASN B 2 2 ? 109.69200 112.89200 119.81400 1.000 31.25640 25 ASN B O 1
ATOM 847 N N . ILE B 2 3 ? 111.24200 111.58400 118.82800 1.000 31.25640 26 ILE B N 1
ATOM 848 C CA . ILE B 2 3 ? 112.02200 112.72000 118.35300 1.000 31.25640 26 ILE B CA 1
ATOM 849 C C . ILE B 2 3 ? 111.35200 113.36200 117.14100 1.000 31.25640 26 ILE B C 1
ATOM 850 O O . ILE B 2 3 ? 111.58000 114.54500 116.85900 1.000 31.25640 26 ILE B O 1
ATOM 855 N N . GLN B 2 4 ? 110.48600 112.62500 116.44100 1.000 31.25640 27 GLN B N 1
ATOM 856 C CA . GLN B 2 4 ? 109.68700 113.18800 115.36300 1.000 31.25640 27 GLN B CA 1
ATOM 857 C C . GLN B 2 4 ? 108.49700 113.99100 115.87000 1.000 31.25640 27 GLN B C 1
ATOM 858 O O . GLN B 2 4 ? 107.81200 114.62700 115.06200 1.000 31.25640 27 GLN B O 1
ATOM 864 N N . GLY B 2 5 ? 108.23300 113.97300 117.17800 1.000 31.25640 28 GLY B N 1
ATOM 865 C CA . GLY B 2 5 ? 107.23200 114.83900 117.77000 1.000 31.25640 28 GLY B CA 1
ATOM 866 C C . GLY B 2 5 ? 107.58300 116.30900 117.75800 1.000 31.25640 28 GLY B C 1
ATOM 867 O O . GLY B 2 5 ? 106.68600 117.14800 117.88200 1.000 31.25640 28 GLY B O 1
ATOM 868 N N . ILE B 2 6 ? 108.86500 116.63800 117.61200 1.000 31.25640 29 ILE B N 1
ATOM 869 C CA . ILE B 2 6 ? 109.28700 118.01200 117.38100 1.000 31.25640 29 ILE B CA 1
ATOM 870 C C . ILE B 2 6 ? 109.04100 118.28700 115.90600 1.000 31.25640 29 ILE B C 1
ATOM 871 O O . ILE B 2 6 ? 109.89500 118.00500 115.05700 1.000 31.25640 29 ILE B O 1
ATOM 876 N N . THR B 2 7 ? 107.86500 118.82200 115.59100 1.000 31.25640 30 THR B N 1
ATOM 877 C CA . THR B 2 7 ? 107.38300 118.85200 114.22100 1.000 31.25640 30 THR B CA 1
ATOM 878 C C . THR B 2 7 ? 108.07800 119.94300 113.40900 1.000 31.25640 30 THR B C 1
ATOM 879 O O . THR B 2 7 ? 108.83100 120.77100 113.92700 1.000 31.25640 30 THR B O 1
ATOM 883 N N . LYS B 2 8 ? 107.81200 119.91800 112.10400 1.000 31.25640 31 LYS B N 1
ATOM 884 C CA . LYS B 2 8 ? 108.39300 120.90800 111.19900 1.000 31.25640 31 LYS B CA 1
ATOM 885 C C . LYS B 2 8 ? 107.85900 122.33600 111.38200 1.000 31.25640 31 LYS B C 1
ATOM 886 O O . LYS B 2 8 ? 108.68300 123.26500 111.32100 1.000 31.25640 31 LYS B O 1
ATOM 892 N N . PRO B 2 9 ? 106.56600 122.60900 111.60800 1.000 31.25640 32 PRO B N 1
ATOM 893 C CA . PRO B 2 9 ? 106.17500 123.98700 111.93800 1.000 31.25640 32 PRO B CA 1
ATOM 894 C C . PRO B 2 9 ? 106.42800 124.40600 113.37900 1.000 31.25640 32 PRO B C 1
ATOM 895 O O . PRO B 2 9 ? 105.96000 125.47700 113.77500 1.000 31.25640 32 PRO B O 1
ATOM 899 N N . ALA B 2 10 ? 107.13800 123.61200 114.18000 1.000 31.25640 33 ALA B N 1
ATOM 900 C CA . ALA B 2 10 ? 107.57000 124.03600 115.50600 1.000 31.25640 33 ALA B CA 1
ATOM 901 C C . ALA B 2 10 ? 108.99000 124.57300 115.52800 1.000 31.25640 33 ALA B C 1
ATOM 902 O O . ALA B 2 10 ? 109.24500 125.58200 116.19100 1.000 31.25640 33 ALA B O 1
ATOM 904 N N . ILE B 2 11 ? 109.91300 123.92500 114.81300 1.000 31.25640 34 ILE B N 1
ATOM 905 C CA . ILE B 2 11 ? 111.26200 124.46000 114.64800 1.000 31.25640 34 ILE B CA 1
ATOM 906 C C . ILE B 2 11 ? 111.21700 125.74100 113.82300 1.000 31.25640 34 ILE B C 1
ATOM 907 O O . ILE B 2 11 ? 111.94300 126.70700 114.09800 1.000 31.25640 34 ILE B O 1
ATOM 912 N N . ARG B 2 12 ? 110.33000 125.78000 112.82200 1.000 31.25640 35 ARG B N 1
ATOM 913 C CA . ARG B 2 12 ? 110.09500 127.00300 112.06100 1.000 31.25640 35 ARG B CA 1
ATOM 914 C C . ARG B 2 12 ? 109.51400 128.10700 112.93700 1.000 31.25640 35 ARG B C 1
ATOM 915 O O . ARG B 2 12 ? 109.87000 129.27700 112.77300 1.000 31.25640 35 ARG B O 1
ATOM 923 N N . ARG B 2 13 ? 108.66300 127.75000 113.90000 1.000 31.25640 36 ARG B N 1
ATOM 924 C CA . ARG B 2 13 ? 108.10100 128.73600 114.81900 1.000 31.25640 36 ARG B CA 1
ATOM 925 C C . ARG B 2 13 ? 109.16000 129.26600 115.78400 1.000 31.25640 36 ARG B C 1
ATOM 926 O O . ARG B 2 13 ? 109.17300 130.46400 116.10400 1.000 31.25640 36 ARG B O 1
ATOM 934 N N . LEU B 2 14 ? 110.06400 128.38700 116.23400 1.000 31.25640 37 LEU B N 1
ATOM 935 C CA . LEU B 2 14 ? 111.21200 128.81300 117.03300 1.000 31.25640 37 LEU B CA 1
ATOM 936 C C . LEU B 2 14 ? 112.12300 129.74700 116.24700 1.000 31.25640 37 LEU B C 1
ATOM 937 O O . LEU B 2 14 ? 112.66800 130.71000 116.80000 1.000 31.25640 37 LEU B O 1
ATOM 942 N N . ALA B 2 15 ? 112.29600 129.47900 114.95200 1.000 31.25640 38 ALA B N 1
ATOM 943 C CA . ALA B 2 15 ? 113.12800 130.34400 114.12300 1.000 31.25640 38 ALA B CA 1
ATOM 944 C C . ALA B 2 15 ? 112.45000 131.68300 113.85500 1.000 31.25640 38 ALA B C 1
ATOM 945 O O . ALA B 2 15 ? 113.12500 132.71300 113.74700 1.000 31.25640 38 ALA B O 1
ATOM 947 N N . ARG B 2 16 ? 111.11800 131.69200 113.74200 1.000 31.25640 39 ARG B N 1
ATOM 948 C CA . ARG B 2 16 ? 110.40100 132.95400 113.57400 1.000 31.25640 39 ARG B CA 1
ATOM 949 C C . ARG B 2 16 ? 110.44200 133.78800 114.84900 1.000 31.25640 39 ARG B C 1
ATOM 950 O O . ARG B 2 16 ? 110.44200 135.02200 114.78700 1.000 31.25640 39 ARG B O 1
ATOM 958 N N . ARG B 2 17 ? 110.45800 133.13400 116.01500 1.000 31.25640 40 ARG B N 1
ATOM 959 C CA . ARG B 2 17 ? 110.73700 133.87300 117.24400 1.000 31.25640 40 ARG B CA 1
ATOM 960 C C . ARG B 2 17 ? 112.17400 134.38300 117.27200 1.000 31.25640 40 ARG B C 1
ATOM 961 O O . ARG B 2 17 ? 112.42200 135.51500 117.70300 1.000 31.25640 40 ARG B O 1
ATOM 969 N N . GLY B 2 18 ? 113.12400 133.58700 116.78600 1.000 31.25640 41 GLY B N 1
ATOM 970 C CA . GLY B 2 18 ? 114.51300 133.99600 116.73500 1.000 31.25640 41 GLY B CA 1
ATOM 971 C C . GLY B 2 18 ? 114.86500 135.03700 115.69600 1.000 31.25640 41 GLY B C 1
ATOM 972 O O . GLY B 2 18 ? 115.98400 135.55700 115.71600 1.000 31.25640 41 GLY B O 1
ATOM 973 N N . GLY B 2 19 ? 113.95300 135.36100 114.78300 1.000 31.25640 42 GLY B N 1
ATOM 974 C CA . GLY B 2 19 ? 114.21800 136.37400 113.78300 1.000 31.25640 42 GLY B CA 1
ATOM 975 C C . GLY B 2 19 ? 114.76400 135.85500 112.47500 1.000 31.25640 42 GLY B C 1
ATOM 976 O O . GLY B 2 19 ? 115.59300 136.52900 111.85200 1.000 31.25640 42 GLY B O 1
ATOM 977 N N . VAL B 2 20 ? 114.32300 134.68400 112.03000 1.000 31.25640 43 VAL B N 1
ATOM 978 C CA . VAL B 2 20 ? 114.84600 134.03500 110.83300 1.000 31.25640 43 VAL B CA 1
ATOM 979 C C . VAL B 2 20 ? 113.84400 134.24000 109.70600 1.000 31.25640 43 VAL B C 1
ATOM 980 O O . VAL B 2 20 ? 112.64600 133.98400 109.87600 1.000 31.25640 43 VAL B O 1
ATOM 984 N N . LYS B 2 21 ? 114.33400 134.70200 108.55300 1.000 31.25640 44 LYS B N 1
ATOM 985 C CA . LYS B 2 21 ? 113.44800 134.97000 107.42700 1.000 31.25640 44 LYS B CA 1
ATOM 986 C C . LYS B 2 21 ? 113.29200 133.75400 106.51900 1.000 31.25640 44 LYS B C 1
ATOM 987 O O . LYS B 2 21 ? 112.18600 133.47500 106.04300 1.000 31.25640 44 LYS B O 1
ATOM 993 N N . ARG B 2 22 ? 114.37200 133.01200 106.27300 1.000 31.25640 45 ARG B N 1
ATOM 994 C CA . ARG B 2 22 ? 114.33800 131.92900 105.30000 1.000 31.25640 45 ARG B CA 1
ATOM 995 C C . ARG B 2 22 ? 115.14500 130.75300 105.83600 1.000 31.25640 45 ARG B C 1
ATOM 996 O O . ARG B 2 22 ? 116.26500 130.93300 106.32100 1.000 31.25640 45 ARG B O 1
ATOM 1004 N N . ILE B 2 23 ? 114.56700 129.55300 105.74900 1.000 31.25640 46 ILE B N 1
ATOM 1005 C CA . ILE B 2 23 ? 115.09400 128.35300 106.39300 1.000 31.25640 46 ILE B CA 1
ATOM 1006 C C . ILE B 2 23 ? 115.34500 127.29700 105.32400 1.000 31.25640 46 ILE B C 1
ATOM 1007 O O . ILE B 2 23 ? 114.50500 127.09000 104.44300 1.000 31.25640 46 ILE B O 1
ATOM 1012 N N . SER B 2 24 ? 116.48600 126.61300 105.40700 1.000 31.25640 47 SER B N 1
ATOM 1013 C CA . SER B 2 24 ? 116.78000 125.51500 104.49300 1.000 31.25640 47 SER B CA 1
ATOM 1014 C C . SER B 2 24 ? 116.07500 124.24100 104.96200 1.000 31.25640 47 SER B C 1
ATOM 1015 O O . SER B 2 24 ? 115.28000 124.24700 105.90500 1.000 31.25640 47 SER B O 1
ATOM 1018 N N . GLY B 2 25 ? 116.37100 123.12100 104.30800 1.000 31.25640 48 GLY B N 1
ATOM 1019 C CA . GLY B 2 25 ? 115.69500 121.87400 104.60900 1.000 31.25640 48 GLY B CA 1
ATOM 1020 C C . GLY B 2 25 ? 116.48400 120.93200 105.49300 1.000 31.25640 48 GLY B C 1
ATOM 1021 O O . GLY B 2 25 ? 115.92600 119.98000 106.04600 1.000 31.25640 48 GLY B O 1
ATOM 1022 N N . LEU B 2 26 ? 117.78400 121.17900 105.63400 1.000 31.25640 49 LEU B N 1
ATOM 1023 C CA . LEU B 2 26 ? 118.65000 120.36200 106.47100 1.000 31.25640 49 LEU B CA 1
ATOM 1024 C C . LEU B 2 26 ? 118.79800 120.91600 107.88300 1.000 31.25640 49 LEU B C 1
ATOM 1025 O O . LEU B 2 26 ? 119.73800 120.54000 108.58900 1.000 31.25640 49 LEU B O 1
ATOM 1030 N N . ILE B 2 27 ? 117.89300 121.79800 108.30600 1.000 31.25640 50 ILE B N 1
ATOM 1031 C CA . ILE B 2 27 ? 118.00800 122.43200 109.61400 1.000 31.25640 50 ILE B CA 1
ATOM 1032 C C . ILE B 2 27 ? 117.31700 121.59400 110.68700 1.000 31.25640 50 ILE B C 1
ATOM 1033 O O . ILE B 2 27 ? 117.75000 121.57800 111.84700 1.000 31.25640 50 ILE B O 1
ATOM 1038 N N . TYR B 2 28 ? 116.27300 120.85300 110.30800 1.000 31.25640 51 TYR B N 1
ATOM 1039 C CA . TYR B 2 28 ? 115.37700 120.23100 111.27600 1.000 31.25640 51 TYR B CA 1
ATOM 1040 C C . TYR B 2 28 ? 116.02400 119.04400 111.98200 1.000 31.25640 51 TYR B C 1
ATOM 1041 O O . TYR B 2 28 ? 115.86900 118.88800 113.19900 1.000 31.25640 51 TYR B O 1
ATOM 1050 N N . GLU B 2 29 ? 116.76600 118.21300 111.24300 1.000 31.25640 52 GLU B N 1
ATOM 1051 C CA . GLU B 2 29 ? 117.44600 117.07400 111.85600 1.000 31.25640 52 GLU B CA 1
ATOM 1052 C C . GLU B 2 29 ? 118.57400 117.53100 112.77400 1.000 31.25640 52 GLU B C 1
ATOM 1053 O O . GLU B 2 29 ? 118.79400 116.94100 113.84000 1.000 31.25640 52 GLU B O 1
ATOM 1059 N N . GLU B 2 30 ? 119.27800 118.60000 112.38700 1.000 31.25640 53 GLU B N 1
ATOM 1060 C CA . GLU B 2 30 ? 120.32100 119.16100 113.23900 1.000 31.25640 53 GLU B CA 1
ATOM 1061 C C . GLU B 2 30 ? 119.72900 119.76400 114.50900 1.000 31.25640 53 GLU B C 1
ATOM 1062 O O . GLU B 2 30 ? 120.30300 119.62300 115.59600 1.000 31.25640 53 GLU B O 1
ATOM 1068 N N . THR B 2 31 ? 118.56400 120.41200 114.39200 1.000 31.25640 54 THR B N 1
ATOM 1069 C CA . THR B 2 31 ? 117.89600 120.97600 115.56200 1.000 31.25640 54 THR B CA 1
ATOM 1070 C C . THR B 2 31 ? 117.40700 119.87800 116.50400 1.000 31.25640 54 THR B C 1
ATOM 1071 O O . THR B 2 31 ? 117.53100 120.00500 117.73100 1.000 31.25640 54 THR B O 1
ATOM 1075 N N . ARG B 2 32 ? 116.88200 118.78000 115.94200 1.000 31.25640 55 ARG B N 1
ATOM 1076 C CA . ARG B 2 32 ? 116.48900 117.63100 116.75700 1.000 31.25640 55 ARG B CA 1
ATOM 1077 C C . ARG B 2 32 ? 117.68800 117.00500 117.46100 1.000 31.25640 55 ARG B C 1
ATOM 1078 O O . ARG B 2 32 ? 117.58500 116.60500 118.62600 1.000 31.25640 55 ARG B O 1
ATOM 1086 N N . GLY B 2 33 ? 118.83600 116.93800 116.78000 1.000 31.25640 56 GLY B N 1
ATOM 1087 C CA . GLY B 2 33 ? 120.03400 116.40700 117.41500 1.000 31.25640 56 GLY B CA 1
ATOM 1088 C C . GLY B 2 33 ? 120.55100 117.27700 118.54700 1.000 31.25640 56 GLY B C 1
ATOM 1089 O O . GLY B 2 33 ? 120.93000 116.76500 119.60700 1.000 31.25640 56 GLY B O 1
ATOM 1090 N N . VAL B 2 34 ? 120.55700 118.60000 118.34500 1.000 31.25640 57 VAL B N 1
ATOM 1091 C CA . VAL B 2 34 ? 120.99800 119.53200 119.38500 1.000 31.25640 57 VAL B CA 1
ATOM 1092 C C . VAL B 2 34 ? 120.06500 119.47700 120.59300 1.000 31.25640 57 VAL B C 1
ATOM 1093 O O . VAL B 2 34 ? 120.52000 119.43800 121.74900 1.000 31.25640 57 VAL B O 1
ATOM 1097 N N . LEU B 2 35 ? 118.75000 119.42800 120.34200 1.000 31.25640 58 LEU B N 1
ATOM 1098 C CA . LEU B 2 35 ? 117.78200 119.33400 121.43100 1.000 31.25640 58 LEU B CA 1
ATOM 1099 C C . LEU B 2 35 ? 117.89500 118.01000 122.17800 1.000 31.25640 58 LEU B C 1
ATOM 1100 O O . LEU B 2 35 ? 117.78700 117.99200 123.41000 1.000 31.25640 58 LEU B O 1
ATOM 1105 N N . LYS B 2 36 ? 118.16200 116.91100 121.46300 1.000 31.25640 59 LYS B N 1
ATOM 1106 C CA . LYS B 2 36 ? 118.34500 115.61900 122.11600 1.000 31.25640 59 LYS B CA 1
ATOM 1107 C C . LYS B 2 36 ? 119.59600 115.59100 122.98600 1.000 31.25640 59 LYS B C 1
ATOM 1108 O O . LYS B 2 36 ? 119.54600 115.07500 124.10800 1.000 31.25640 59 LYS B O 1
ATOM 1114 N N . VAL B 2 37 ? 120.70500 116.16900 122.50600 1.000 31.25640 60 VAL B N 1
ATOM 1115 C CA . VAL B 2 37 ? 121.94000 116.20700 123.29500 1.000 31.25640 60 VAL B CA 1
ATOM 1116 C C . VAL B 2 37 ? 121.76200 117.06200 124.54900 1.000 31.25640 60 VAL B C 1
ATOM 1117 O O . VAL B 2 37 ? 122.16400 116.65900 125.65400 1.000 31.25640 60 VAL B O 1
ATOM 1121 N N . PHE B 2 38 ? 121.11200 118.22600 124.40900 1.000 31.25640 61 PHE B N 1
ATOM 1122 C CA . PHE B 2 38 ? 120.88800 119.10900 125.55500 1.000 31.25640 61 PHE B CA 1
ATOM 1123 C C . PHE B 2 38 ? 119.96400 118.46700 126.58700 1.000 31.25640 61 PHE B C 1
ATOM 1124 O O . PHE B 2 38 ? 120.23200 118.51400 127.79900 1.000 31.25640 61 PHE B O 1
ATOM 1132 N N . LEU B 2 39 ? 118.88400 117.83000 126.12100 1.000 31.25640 62 LEU B N 1
ATOM 1133 C CA . LEU B 2 39 ? 117.95700 117.19200 127.04700 1.000 31.25640 62 LEU B CA 1
ATOM 1134 C C . LEU B 2 39 ? 118.56500 115.96800 127.71900 1.000 31.25640 62 LEU B C 1
ATOM 1135 O O . LEU B 2 39 ? 118.27000 115.72000 128.88900 1.000 31.25640 62 LEU B O 1
ATOM 1140 N N . GLU B 2 40 ? 119.42600 115.21300 127.02600 1.000 31.25640 63 GLU B N 1
ATOM 1141 C CA . GLU B 2 40 ? 120.12300 114.10800 127.68400 1.000 31.25640 63 GLU B CA 1
ATOM 1142 C C . GLU B 2 40 ? 121.07900 114.62000 128.75500 1.000 31.25640 63 GLU B C 1
ATOM 1143 O O . GLU B 2 40 ? 121.15200 114.05500 129.85600 1.000 31.25640 63 GLU B O 1
ATOM 1149 N N . ASN B 2 41 ? 121.78800 115.72000 128.46200 1.000 31.25640 64 ASN B N 1
ATOM 1150 C CA . ASN B 2 41 ? 122.71900 116.29100 129.43300 1.000 31.25640 64 ASN B CA 1
ATOM 1151 C C . ASN B 2 41 ? 122.00800 116.83700 130.66800 1.000 31.25640 64 ASN B C 1
ATOM 1152 O O . ASN B 2 41 ? 122.58400 116.83200 131.76100 1.000 31.25640 64 ASN B O 1
ATOM 1157 N N . VAL B 2 42 ? 120.77000 117.30700 130.52500 1.000 31.25640 65 VAL B N 1
ATOM 1158 C CA . VAL B 2 42 ? 120.04100 117.78100 131.70600 1.000 31.25640 65 VAL B CA 1
ATOM 1159 C C . VAL B 2 42 ? 119.36200 116.63000 132.45800 1.000 31.25640 65 VAL B C 1
ATOM 1160 O O . VAL B 2 42 ? 119.39200 116.58900 133.69600 1.000 31.25640 65 VAL B O 1
ATOM 1164 N N . ILE B 2 43 ? 118.77000 115.67400 131.72900 1.000 31.25640 66 ILE B N 1
ATOM 1165 C CA . ILE B 2 43 ? 118.05500 114.55700 132.35000 1.000 31.25640 66 ILE B CA 1
ATOM 1166 C C . ILE B 2 43 ? 119.01500 113.64300 133.10900 1.000 31.25640 66 ILE B C 1
ATOM 1167 O O . ILE B 2 43 ? 118.65800 113.09500 134.16000 1.000 31.25640 66 ILE B O 1
ATOM 1172 N N . ARG B 2 44 ? 120.26700 113.53000 132.64300 1.000 31.25640 67 ARG B N 1
ATOM 1173 C CA . ARG B 2 44 ? 121.25400 112.71600 133.35500 1.000 31.25640 67 ARG B CA 1
ATOM 1174 C C . ARG B 2 44 ? 121.56000 113.27800 134.74300 1.000 31.25640 67 ARG B C 1
ATOM 1175 O O . ARG B 2 44 ? 121.55200 112.53700 135.73700 1.000 31.25640 67 ARG B O 1
ATOM 1183 N N . ASP B 2 45 ? 121.76200 114.59500 134.84000 1.000 31.25640 68 ASP B N 1
ATOM 1184 C CA . ASP B 2 45 ? 121.99400 115.21800 136.13900 1.000 31.25640 68 ASP B CA 1
ATOM 1185 C C . ASP B 2 45 ? 120.74300 115.20500 137.01100 1.000 31.25640 68 ASP B C 1
ATOM 1186 O O . ASP B 2 45 ? 120.85100 115.03800 138.23300 1.000 31.25640 68 ASP B O 1
ATOM 1191 N N . ALA B 2 46 ? 119.55600 115.35300 136.40800 1.000 31.25640 69 ALA B N 1
ATOM 1192 C CA . ALA B 2 46 ? 118.31900 115.31400 137.18900 1.000 31.25640 69 ALA B CA 1
ATOM 1193 C C . ALA B 2 46 ? 118.07600 113.93200 137.79300 1.000 31.25640 69 ALA B C 1
ATOM 1194 O O . ALA B 2 46 ? 117.70700 113.81800 138.97000 1.000 31.25640 69 ALA B O 1
ATOM 1196 N N . VAL B 2 47 ? 118.31300 112.87300 137.01500 1.000 31.25640 70 VAL B N 1
ATOM 1197 C CA . VAL B 2 47 ? 118.18200 111.51000 137.52400 1.000 31.25640 70 VAL B CA 1
ATOM 1198 C C . VAL B 2 47 ? 119.28400 111.20500 138.54200 1.000 31.25640 70 VAL B C 1
ATOM 1199 O O . VAL B 2 47 ? 119.05600 110.45500 139.49900 1.000 31.25640 70 VAL B O 1
ATOM 1203 N N . THR B 2 48 ? 120.46100 111.83200 138.40900 1.000 31.25640 71 THR B N 1
ATOM 1204 C CA . THR B 2 48 ? 121.51400 111.64900 139.41000 1.000 31.25640 71 THR B CA 1
ATOM 1205 C C . THR B 2 48 ? 121.12200 112.26500 140.75600 1.000 31.25640 71 THR B C 1
ATOM 1206 O O . THR B 2 48 ? 121.29600 111.63600 141.81000 1.000 31.25640 71 THR B O 1
ATOM 1210 N N . TYR B 2 49 ? 120.56700 113.48500 140.73300 1.000 31.25640 72 TYR B N 1
ATOM 1211 C CA . TYR B 2 49 ? 120.03800 114.09400 141.95700 1.000 31.25640 72 TYR B CA 1
ATOM 1212 C C . TYR B 2 49 ? 118.87500 113.29400 142.54200 1.000 31.25640 72 TYR B C 1
ATOM 1213 O O . TYR B 2 49 ? 118.74100 113.19200 143.77000 1.000 31.25640 72 TYR B O 1
ATOM 1222 N N . THR B 2 50 ? 118.03000 112.71600 141.68200 1.000 31.25640 73 THR B N 1
ATOM 1223 C CA . THR B 2 50 ? 116.90600 111.91500 142.16400 1.000 31.25640 73 THR B CA 1
ATOM 1224 C C . THR B 2 50 ? 117.38400 110.62400 142.82700 1.000 31.25640 73 THR B C 1
ATOM 1225 O O . THR B 2 50 ? 116.85800 110.22500 143.87300 1.000 31.25640 73 THR B O 1
ATOM 1229 N N . GLU B 2 51 ? 118.39800 109.97200 142.24800 1.000 31.25640 74 GLU B N 1
ATOM 1230 C CA . GLU B 2 51 ? 118.94500 108.75700 142.84500 1.000 31.25640 74 GLU B CA 1
ATOM 1231 C C . GLU B 2 51 ? 119.70000 109.06000 144.13300 1.000 31.25640 74 GLU B C 1
ATOM 1232 O O . GLU B 2 51 ? 119.70700 108.24000 145.05900 1.000 31.25640 74 GLU B O 1
ATOM 1238 N N . HIS B 2 52 ? 120.34300 110.22800 144.21600 1.000 31.25640 75 HIS B N 1
ATOM 1239 C CA . HIS B 2 52 ? 121.02100 110.58900 145.45600 1.000 31.25640 75 HIS B CA 1
ATOM 1240 C C . HIS B 2 52 ? 120.03500 110.96500 146.55400 1.000 31.25640 75 HIS B C 1
ATOM 1241 O O . HIS B 2 52 ? 120.30400 110.72000 147.73600 1.000 31.25640 75 HIS B O 1
ATOM 1248 N N . ALA B 2 53 ? 118.88600 111.53400 146.19400 1.000 31.25640 76 ALA B N 1
ATOM 1249 C CA . ALA B 2 53 ? 117.91700 111.99300 147.18200 1.000 31.25640 76 ALA B CA 1
ATOM 1250 C C . ALA B 2 53 ? 117.02900 110.87800 147.73500 1.000 31.25640 76 ALA B C 1
ATOM 1251 O O . ALA B 2 53 ? 116.08600 111.19100 148.47200 1.000 31.25640 76 ALA B O 1
ATOM 1253 N N . LYS B 2 54 ? 117.30400 109.61300 147.38600 1.000 31.25640 77 LYS B N 1
ATOM 1254 C CA . LYS B 2 54 ? 116.56700 108.42100 147.82300 1.000 31.25640 77 LYS B CA 1
ATOM 1255 C C . LYS B 2 54 ? 115.08600 108.46900 147.46100 1.000 31.25640 77 LYS B C 1
ATOM 1256 O O . LYS B 2 54 ? 114.25400 107.88700 148.16400 1.000 31.25640 77 LYS B O 1
ATOM 1262 N N . ARG B 2 55 ? 114.73500 109.15000 146.37600 1.000 31.25640 78 ARG B N 1
ATOM 1263 C CA . ARG B 2 55 ? 113.35900 109.23100 145.92400 1.000 31.25640 78 ARG B CA 1
ATOM 1264 C C . ARG B 2 55 ? 113.20400 108.48900 144.60100 1.000 31.25640 78 ARG B C 1
ATOM 1265 O O . ARG B 2 55 ? 114.15800 107.94700 144.04000 1.000 31.25640 78 ARG B O 1
ATOM 1273 N N . LYS B 2 56 ? 111.97100 108.46600 144.10000 1.000 31.25640 79 LYS B N 1
ATOM 1274 C CA . LYS B 2 56 ? 111.68000 107.91100 142.78900 1.000 31.25640 79 LYS B CA 1
ATOM 1275 C C . LYS B 2 56 ? 111.00000 108.90100 141.85800 1.000 31.25640 79 LYS B C 1
ATOM 1276 O O . LYS B 2 56 ? 110.80900 108.57700 140.68100 1.000 31.25640 79 LYS B O 1
ATOM 1282 N N . THR B 2 57 ? 110.63500 110.08500 142.33800 1.000 31.25640 80 THR B N 1
ATOM 1283 C CA . THR B 2 57 ? 110.04400 111.12900 141.51600 1.000 31.25640 80 THR B CA 1
ATOM 1284 C C . THR B 2 57 ? 111.08000 112.20900 141.24000 1.000 31.25640 80 THR B C 1
ATOM 1285 O O . THR B 2 57 ? 111.87900 112.55300 142.11600 1.000 31.25640 80 THR B O 1
ATOM 1289 N N . VAL B 2 58 ? 111.06100 112.74000 140.02300 1.000 31.25640 81 VAL B N 1
ATOM 1290 C CA . VAL B 2 58 ? 111.95300 113.82700 139.63600 1.000 31.25640 81 VAL B CA 1
ATOM 1291 C C . VAL B 2 58 ? 111.20000 115.13600 139.84600 1.000 31.25640 81 VAL B C 1
ATOM 1292 O O . VAL B 2 58 ? 110.27200 115.45700 139.10000 1.000 31.25640 81 VAL B O 1
ATOM 1296 N N . THR B 2 59 ? 111.59500 115.88800 140.87000 1.000 31.25640 82 THR B N 1
ATOM 1297 C CA . THR B 2 59 ? 110.94300 117.14500 141.19300 1.000 31.25640 82 THR B CA 1
ATOM 1298 C C . THR B 2 59 ? 111.48000 118.26300 140.30300 1.000 31.25640 82 THR B C 1
ATOM 1299 O O . THR B 2 59 ? 112.36200 118.06100 139.46400 1.000 31.25640 82 THR B O 1
ATOM 1303 N N . ALA B 2 60 ? 110.94200 119.46700 140.49000 1.000 31.25640 83 ALA B N 1
ATOM 1304 C CA . ALA B 2 60 ? 111.41600 120.62700 139.75100 1.000 31.25640 83 ALA B CA 1
ATOM 1305 C C . ALA B 2 60 ? 112.71900 121.18500 140.29900 1.000 31.25640 83 ALA B C 1
ATOM 1306 O O . ALA B 2 60 ? 113.48900 121.78000 139.53600 1.000 31.25640 83 ALA B O 1
ATOM 1308 N N . MET B 2 61 ? 112.98300 121.00100 141.59700 1.000 31.25640 84 MET B N 1
ATOM 1309 C CA . MET B 2 61 ? 114.21300 121.51400 142.19100 1.000 31.25640 84 MET B CA 1
ATOM 1310 C C . MET B 2 61 ? 115.43800 120.76700 141.68300 1.000 31.25640 84 MET B C 1
ATOM 1311 O O . MET B 2 61 ? 116.51500 121.36000 141.56900 1.000 31.25640 84 MET B O 1
ATOM 1316 N N . ASP B 2 62 ? 115.28700 119.48100 141.35200 1.000 31.25640 85 ASP B N 1
ATOM 1317 C CA . ASP B 2 62 ? 116.37600 118.73500 140.73000 1.000 31.25640 85 ASP B CA 1
ATOM 1318 C C . ASP B 2 62 ? 116.69500 119.28300 139.34500 1.000 31.25640 85 ASP B C 1
ATOM 1319 O O . ASP B 2 62 ? 117.86700 119.37900 138.96000 1.000 31.25640 85 ASP B O 1
ATOM 1324 N N . VAL B 2 63 ? 115.66100 119.68100 138.59800 1.000 31.25640 86 VAL B N 1
ATOM 1325 C CA . VAL B 2 63 ? 115.85800 120.27300 137.27800 1.000 31.25640 86 VAL B CA 1
ATOM 1326 C C . VAL B 2 63 ? 116.51600 121.64400 137.39900 1.000 31.25640 86 VAL B C 1
ATOM 1327 O O . VAL B 2 63 ? 117.40800 121.99000 136.61400 1.000 31.25640 86 VAL B O 1
ATOM 1331 N N . VAL B 2 64 ? 116.11300 122.42800 138.40600 1.000 31.25640 87 VAL B N 1
ATOM 1332 C CA . VAL B 2 64 ? 116.71700 123.73900 138.64300 1.000 31.25640 87 VAL B CA 1
ATOM 1333 C C . VAL B 2 64 ? 118.18400 123.59700 139.04900 1.000 31.25640 87 VAL B C 1
ATOM 1334 O O . VAL B 2 64 ? 119.04400 124.35600 138.58700 1.000 31.25640 87 VAL B O 1
ATOM 1338 N N . TYR B 2 65 ? 118.50400 122.58400 139.86000 1.000 31.25640 88 TYR B N 1
ATOM 1339 C CA . TYR B 2 65 ? 119.89100 122.36500 140.27000 1.000 31.25640 88 TYR B CA 1
ATOM 1340 C C . TYR B 2 65 ? 120.74400 121.85400 139.11200 1.000 31.25640 88 TYR B C 1
ATOM 1341 O O . TYR B 2 65 ? 121.92400 122.21500 138.99400 1.000 31.25640 88 TYR B O 1
ATOM 1350 N N . ALA B 2 66 ? 120.15700 121.03400 138.23300 1.000 31.25640 89 ALA B N 1
ATOM 1351 C CA . ALA B 2 66 ? 120.87300 120.57700 137.04600 1.000 31.25640 89 ALA B CA 1
ATOM 1352 C C . ALA B 2 66 ? 121.15300 121.72800 136.08800 1.000 31.25640 89 ALA B C 1
ATOM 1353 O O . ALA B 2 66 ? 122.25800 121.83700 135.54100 1.000 31.25640 89 ALA B O 1
ATOM 1355 N N . LEU B 2 67 ? 120.16900 122.61000 135.88800 1.000 31.25640 90 LEU B N 1
ATOM 1356 C CA . LEU B 2 67 ? 120.37900 123.78800 135.05200 1.000 31.25640 90 LEU B CA 1
ATOM 1357 C C . LEU B 2 67 ? 121.33800 124.77900 135.70000 1.000 31.25640 90 LEU B C 1
ATOM 1358 O O . LEU B 2 67 ? 121.99700 125.55100 134.99500 1.000 31.25640 90 LEU B O 1
ATOM 1363 N N . LYS B 2 68 ? 121.41800 124.78000 137.03200 1.000 31.25640 91 LYS B N 1
ATOM 1364 C CA . LYS B 2 68 ? 122.41200 125.59500 137.72100 1.000 31.25640 91 LYS B CA 1
ATOM 1365 C C . LYS B 2 68 ? 123.81700 125.05200 137.49500 1.000 31.25640 91 LYS B C 1
ATOM 1366 O O . LYS B 2 68 ? 124.77000 125.82500 137.34200 1.000 31.25640 91 LYS B O 1
ATOM 1372 N N . ARG B 2 69 ? 123.96500 123.72200 137.47300 1.000 31.25640 92 ARG B N 1
ATOM 1373 C CA . ARG B 2 69 ? 125.26500 123.13800 137.14700 1.000 31.25640 92 ARG B CA 1
ATOM 1374 C C . ARG B 2 69 ? 125.63400 123.33300 135.68200 1.000 31.25640 92 ARG B C 1
ATOM 1375 O O . ARG B 2 69 ? 126.82200 123.43300 135.35500 1.000 31.25640 92 ARG B O 1
ATOM 1383 N N . GLN B 2 70 ? 124.64600 123.37900 134.78500 1.000 31.25640 93 GLN B N 1
ATOM 1384 C CA . GLN B 2 70 ? 124.94500 123.63200 133.37900 1.000 31.25640 93 GLN B CA 1
ATOM 1385 C C . GLN B 2 70 ? 125.30500 125.08700 133.10100 1.000 31.25640 93 GLN B C 1
ATOM 1386 O O . GLN B 2 70 ? 125.77600 125.38800 131.99900 1.000 31.25640 93 GLN B O 1
ATOM 1392 N N . GLY B 2 71 ? 125.10500 125.98600 134.06100 1.000 31.25640 94 GLY B N 1
ATOM 1393 C CA . GLY B 2 71 ? 125.38800 127.38900 133.85500 1.000 31.25640 94 GLY B CA 1
ATOM 1394 C C . GLY B 2 71 ? 124.22000 128.19700 133.34600 1.000 31.25640 94 GLY B C 1
ATOM 1395 O O . GLY B 2 71 ? 124.42600 129.27400 132.77700 1.000 31.25640 94 GLY B O 1
ATOM 1396 N N . ARG B 2 72 ? 122.99200 127.71100 133.52900 1.000 31.25640 95 ARG B N 1
ATOM 1397 C CA . ARG B 2 72 ? 121.78400 128.36900 133.03200 1.000 31.25640 95 ARG B CA 1
ATOM 1398 C C . ARG B 2 72 ? 120.80100 128.48600 134.19200 1.000 31.25640 95 ARG B C 1
ATOM 1399 O O . ARG B 2 72 ? 119.95700 127.60900 134.39000 1.000 31.25640 95 ARG B O 1
ATOM 1407 N N . THR B 2 73 ? 120.91000 129.57200 134.95300 1.000 31.25640 96 THR B N 1
ATOM 1408 C CA . THR B 2 73 ? 120.04700 129.77200 136.10700 1.000 31.25640 96 THR B CA 1
ATOM 1409 C C . THR B 2 73 ? 118.63500 130.13900 135.66000 1.000 31.25640 96 THR B C 1
ATOM 1410 O O . THR B 2 73 ? 118.42900 131.05400 134.85900 1.000 31.25640 96 THR B O 1
ATOM 1414 N N . LEU B 2 74 ? 117.65400 129.40800 136.18700 1.000 31.25640 97 LEU B N 1
ATOM 1415 C CA . LEU B 2 74 ? 116.25900 129.54900 135.79000 1.000 31.25640 97 LEU B CA 1
ATOM 1416 C C . LEU B 2 74 ? 115.46700 130.14400 136.94400 1.000 31.25640 97 LEU B C 1
ATOM 1417 O O . LEU B 2 74 ? 115.49300 129.60900 138.05700 1.000 31.25640 97 LEU B O 1
ATOM 1422 N N . TYR B 2 75 ? 114.76600 131.24500 136.67900 1.000 31.25640 98 TYR B N 1
ATOM 1423 C CA . TYR B 2 75 ? 113.91600 131.89700 137.66700 1.000 31.25640 98 TYR B CA 1
ATOM 1424 C C . TYR B 2 75 ? 112.45900 131.54800 137.40100 1.000 31.25640 98 TYR B C 1
ATOM 1425 O O . TYR B 2 75 ? 112.01800 131.54600 136.24700 1.000 31.25640 98 TYR B O 1
ATOM 1434 N N . GLY B 2 76 ? 111.71500 131.25900 138.46600 1.000 31.25640 99 GLY B N 1
ATOM 1435 C CA . GLY B 2 76 ? 110.28700 131.04200 138.34300 1.000 31.25640 99 GLY B CA 1
ATOM 1436 C C . GLY B 2 76 ? 109.81900 129.68800 138.83100 1.000 31.25640 99 GLY B C 1
ATOM 1437 O O . GLY B 2 76 ? 108.63600 129.35600 138.71200 1.000 31.25640 99 GLY B O 1
ATOM 1438 N N . PHE B 2 77 ? 110.73600 128.89500 139.38400 1.000 31.25640 100 PHE B N 1
ATOM 1439 C CA . PHE B 2 77 ? 110.39600 127.55900 139.85200 1.000 31.25640 100 PHE B CA 1
ATOM 1440 C C . PHE B 2 77 ? 110.98900 127.21800 141.21100 1.000 31.25640 100 PHE B C 1
ATOM 1441 O O . PHE B 2 77 ? 110.82000 126.08300 141.66600 1.000 31.25640 100 PHE B O 1
ATOM 1449 N N . GLY B 2 78 ? 111.67300 128.14800 141.86900 1.000 31.25640 101 GLY B N 1
ATOM 1450 C CA . GLY B 2 78 ? 112.26700 127.88100 143.16500 1.000 31.25640 101 GLY B CA 1
ATOM 1451 C C . GLY B 2 78 ? 111.27500 127.96700 144.30900 1.000 31.25640 101 GLY B C 1
ATOM 1452 O O . GLY B 2 78 ? 110.35200 127.15900 144.40500 1.000 31.25640 101 GLY B O 1
ATOM 1453 N N . LYS C 3 1 ? 152.27100 98.76900 167.35000 1.000 47.47869 13 LYS C N 1
ATOM 1454 C CA . LYS C 3 1 ? 152.84300 99.97800 166.76900 1.000 47.47869 13 LYS C CA 1
ATOM 1455 C C . LYS C 3 1 ? 151.75900 101.00300 166.45600 1.000 47.47869 13 LYS C C 1
ATOM 1456 O O . LYS C 3 1 ? 150.66900 100.96300 167.02700 1.000 47.47869 13 LYS C O 1
ATOM 1462 N N . ALA C 3 2 ? 152.06700 101.92300 165.54400 1.000 41.92615 14 ALA C N 1
ATOM 1463 C CA . ALA C 3 2 ? 151.14100 102.97500 165.13600 1.000 41.92615 14 ALA C CA 1
ATOM 1464 C C . ALA C 3 2 ? 151.16700 103.07600 163.61800 1.000 41.92615 14 ALA C C 1
ATOM 1465 O O . ALA C 3 2 ? 152.08000 103.68200 163.04800 1.000 41.92615 14 ALA C O 1
ATOM 1467 N N . LYS C 3 3 ? 150.16900 102.48500 162.96700 1.000 40.23024 15 LYS C N 1
ATOM 1468 C CA . LYS C 3 3 ? 150.07200 102.52500 161.51700 1.000 40.23024 15 LYS C CA 1
ATOM 1469 C C . LYS C 3 3 ? 149.40700 103.82400 161.06700 1.000 40.23024 15 LYS C C 1
ATOM 1470 O O . LYS C 3 3 ? 148.97200 104.64900 161.87500 1.000 40.23024 15 LYS C O 1
ATOM 1476 N N . THR C 3 4 ? 149.32900 104.00800 159.75300 1.000 31.25640 16 THR C N 1
ATOM 1477 C CA . THR C 3 4 ? 148.66100 105.15100 159.15300 1.000 31.25640 16 THR C CA 1
ATOM 1478 C C . THR C 3 4 ? 147.44400 104.67500 158.37300 1.000 31.25640 16 THR C C 1
ATOM 1479 O O . THR C 3 4 ? 147.34300 103.50600 157.99100 1.000 31.25640 16 THR C O 1
ATOM 1483 N N . ARG C 3 5 ? 146.50800 105.59900 158.14100 1.000 31.25640 17 ARG C N 1
ATOM 1484 C CA . ARG C 3 5 ? 145.30600 105.24400 157.39500 1.000 31.25640 17 ARG C CA 1
ATOM 1485 C C . ARG C 3 5 ? 145.58800 105.11000 155.90400 1.000 31.25640 17 ARG C C 1
ATOM 1486 O O . ARG C 3 5 ? 144.85300 104.40800 155.19900 1.000 31.25640 17 ARG C O 1
ATOM 1494 N N . SER C 3 6 ? 146.64800 105.75700 155.41100 1.000 31.25640 18 SER C N 1
ATOM 1495 C CA . SER C 3 6 ? 147.03700 105.58700 154.01500 1.000 31.25640 18 SER C CA 1
ATOM 1496 C C . SER C 3 6 ? 147.59800 104.19300 153.76500 1.000 31.25640 18 SER C C 1
ATOM 1497 O O . SER C 3 6 ? 147.33500 103.59000 152.71800 1.000 31.25640 18 SER C O 1
ATOM 1500 N N . SER C 3 7 ? 148.37300 103.66500 154.71500 1.000 31.25640 19 SER C N 1
ATOM 1501 C CA . SER C 3 7 ? 148.87500 102.30100 154.58500 1.000 31.25640 19 SER C CA 1
ATOM 1502 C C . SER C 3 7 ? 147.77700 101.28400 154.86800 1.000 31.25640 19 SER C C 1
ATOM 1503 O O . SER C 3 7 ? 147.82200 100.15600 154.36400 1.000 31.25640 19 SER C O 1
ATOM 1506 N N . ARG C 3 8 ? 146.78600 101.66600 155.67700 1.000 31.25640 20 ARG C N 1
ATOM 1507 C CA . ARG C 3 8 ? 145.67600 100.76700 155.97000 1.000 31.25640 20 ARG C CA 1
ATOM 1508 C C . ARG C 3 8 ? 144.72400 100.65000 154.78800 1.000 31.25640 20 ARG C C 1
ATOM 1509 O O . ARG C 3 8 ? 144.21800 99.55800 154.50500 1.000 31.25640 20 ARG C O 1
ATOM 1517 N N . ALA C 3 9 ? 144.47700 101.75200 154.08100 1.000 31.25640 21 ALA C N 1
ATOM 1518 C CA . ALA C 3 9 ? 143.58800 101.74700 152.92800 1.000 31.25640 21 ALA C CA 1
ATOM 1519 C C . ALA C 3 9 ? 144.28800 101.36800 151.63100 1.000 31.25640 21 ALA C C 1
ATOM 1520 O O . ALA C 3 9 ? 143.61100 101.16900 150.61700 1.000 31.25640 21 ALA C O 1
ATOM 1522 N N . GLY C 3 10 ? 145.61400 101.26400 151.63500 1.000 31.25640 22 GLY C N 1
ATOM 1523 C CA . GLY C 3 10 ? 146.33300 100.90500 150.43000 1.000 31.25640 22 GLY C CA 1
ATOM 1524 C C . GLY C 3 10 ? 146.46400 102.02000 149.42100 1.000 31.25640 22 GLY C C 1
ATOM 1525 O O . GLY C 3 10 ? 146.40800 101.76400 148.21500 1.000 31.25640 22 GLY C O 1
ATOM 1526 N N . LEU C 3 11 ? 146.63400 103.25500 149.87800 1.000 31.25640 23 LEU C N 1
ATOM 1527 C CA . LEU C 3 11 ? 146.72600 104.41600 149.00700 1.000 31.25640 23 LEU C CA 1
ATOM 1528 C C . LEU C 3 11 ? 148.07500 105.10100 149.18900 1.000 31.25640 23 LEU C C 1
ATOM 1529 O O . LEU C 3 11 ? 148.83300 104.80500 150.11500 1.000 31.25640 23 LEU C O 1
ATOM 1534 N N . GLN C 3 12 ? 148.37000 106.03000 148.28000 1.000 31.25640 24 GLN C N 1
ATOM 1535 C CA . GLN C 3 12 ? 149.59400 106.81700 148.34800 1.000 31.25640 24 GLN C CA 1
ATOM 1536 C C . GLN C 3 12 ? 149.37100 108.26100 148.76400 1.000 31.25640 24 GLN C C 1
ATOM 1537 O O . GLN C 3 12 ? 150.23100 108.83100 149.43700 1.000 31.25640 24 GLN C O 1
ATOM 1543 N N . PHE C 3 13 ? 148.24900 108.86600 148.38000 1.000 31.25640 25 PHE C N 1
ATOM 1544 C CA . PHE C 3 13 ? 147.91300 110.18900 148.88100 1.000 31.25640 25 PHE C CA 1
ATOM 1545 C C . PHE C 3 13 ? 147.50800 110.10700 150.35400 1.000 31.25640 25 PHE C C 1
ATOM 1546 O O . PHE C 3 13 ? 146.94400 109.10000 150.79100 1.000 31.25640 25 PHE C O 1
ATOM 1554 N N . PRO C 3 14 ? 147.80600 111.13800 151.14500 1.000 31.25640 26 PRO C N 1
ATOM 1555 C CA . PRO C 3 14 ? 147.52000 111.07200 152.58100 1.000 31.25640 26 PRO C CA 1
ATOM 1556 C C . PRO C 3 14 ? 146.03200 111.17800 152.88200 1.000 31.25640 26 PRO C C 1
ATOM 1557 O O . PRO C 3 14 ? 145.23900 111.70400 152.10000 1.000 31.25640 26 PRO C O 1
ATOM 1561 N N . VAL C 3 15 ? 145.66600 110.65100 154.04800 1.000 31.25640 27 VAL C N 1
ATOM 1562 C CA . VAL C 3 15 ? 144.29000 110.67000 154.50600 1.000 31.25640 27 VAL C CA 1
ATOM 1563 C C . VAL C 3 15 ? 144.07300 111.67800 155.63200 1.000 31.25640 27 VAL C C 1
ATOM 1564 O O . VAL C 3 15 ? 143.04100 112.36300 155.64400 1.000 31.25640 27 VAL C O 1
ATOM 1568 N N . GLY C 3 16 ? 145.03700 111.82600 156.54500 1.000 31.25640 28 GLY C N 1
ATOM 1569 C CA . GLY C 3 16 ? 144.88200 112.77200 157.63800 1.000 31.25640 28 GLY C CA 1
ATOM 1570 C C . GLY C 3 16 ? 144.90900 114.22000 157.18400 1.000 31.25640 28 GLY C C 1
ATOM 1571 O O . GLY C 3 16 ? 144.18200 115.05800 157.72400 1.000 31.25640 28 GLY C O 1
ATOM 1572 N N . ARG C 3 17 ? 145.72000 114.52700 156.16700 1.000 31.25640 29 ARG C N 1
ATOM 1573 C CA . ARG C 3 17 ? 145.76000 115.88600 155.63300 1.000 31.25640 29 ARG C CA 1
ATOM 1574 C C . ARG C 3 17 ? 144.46000 116.24100 154.91900 1.000 31.25640 29 ARG C C 1
ATOM 1575 O O . ARG C 3 17 ? 143.94300 117.35200 155.08000 1.000 31.25640 29 ARG C O 1
ATOM 1583 N N . VAL C 3 18 ? 143.90400 115.29700 154.15400 1.000 31.25640 30 VAL C N 1
ATOM 1584 C CA . VAL C 3 18 ? 142.63100 115.52500 153.47400 1.000 31.25640 30 VAL C CA 1
ATOM 1585 C C . VAL C 3 18 ? 141.49500 115.64700 154.48700 1.000 31.25640 30 VAL C C 1
ATOM 1586 O O . VAL C 3 18 ? 140.59900 116.48600 154.33400 1.000 31.25640 30 VAL C O 1
ATOM 1590 N N . HIS C 3 19 ? 141.54700 114.85700 155.56400 1.000 31.25640 31 HIS C N 1
ATOM 1591 C CA . HIS C 3 19 ? 140.52500 114.94000 156.60600 1.000 31.25640 31 HIS C CA 1
ATOM 1592 C C . HIS C 3 19 ? 140.61300 116.26000 157.36600 1.000 31.25640 31 HIS C C 1
ATOM 1593 O O . HIS C 3 19 ? 139.58400 116.85400 157.71400 1.000 31.25640 31 HIS C O 1
ATOM 1600 N N . ARG C 3 20 ? 141.83500 116.75400 157.59400 1.000 31.25640 32 ARG C N 1
ATOM 1601 C CA . ARG C 3 20 ? 142.01600 118.06000 158.22100 1.000 31.25640 32 ARG C CA 1
ATOM 1602 C C . ARG C 3 20 ? 141.53300 119.18800 157.31500 1.000 31.25640 32 ARG C C 1
ATOM 1603 O O . ARG C 3 20 ? 140.92900 120.15600 157.79200 1.000 31.25640 32 ARG C O 1
ATOM 1611 N N . LEU C 3 21 ? 141.78600 119.08100 156.00700 1.000 31.25640 33 LEU C N 1
ATOM 1612 C CA . LEU C 3 21 ? 141.30900 120.10300 155.07900 1.000 31.25640 33 LEU C CA 1
ATOM 1613 C C . LEU C 3 21 ? 139.79300 120.06500 154.92100 1.000 31.25640 33 LEU C C 1
ATOM 1614 O O . LEU C 3 21 ? 139.17700 121.09800 154.63500 1.000 31.25640 33 LEU C O 1
ATOM 1619 N N . LEU C 3 22 ? 139.17500 118.89400 155.09600 1.000 31.25640 34 LEU C N 1
ATOM 1620 C CA . LEU C 3 22 ? 137.71700 118.83400 155.10700 1.000 31.25640 34 LEU C CA 1
ATOM 1621 C C . LEU C 3 22 ? 137.14700 119.41700 156.39500 1.000 31.25640 34 LEU C C 1
ATOM 1622 O O . LEU C 3 22 ? 136.08900 120.05700 156.37400 1.000 31.25640 34 LEU C O 1
ATOM 1627 N N . ARG C 3 23 ? 137.82500 119.20400 157.52600 1.000 31.25640 35 ARG C N 1
ATOM 1628 C CA . ARG C 3 23 ? 137.35600 119.78100 158.78200 1.000 31.25640 35 ARG C CA 1
ATOM 1629 C C . ARG C 3 23 ? 137.58300 121.28500 158.87400 1.000 31.25640 35 ARG C C 1
ATOM 1630 O O . ARG C 3 23 ? 136.83600 121.96500 159.58600 1.000 31.25640 35 ARG C O 1
ATOM 1638 N N . LYS C 3 24 ? 138.58500 121.82100 158.18100 1.000 31.25640 36 LYS C N 1
ATOM 1639 C CA . LYS C 3 24 ? 138.92100 123.23600 158.27100 1.000 31.25640 36 LYS C CA 1
ATOM 1640 C C . LYS C 3 24 ? 138.48700 124.03900 157.05300 1.000 31.25640 36 LYS C C 1
ATOM 1641 O O . LYS C 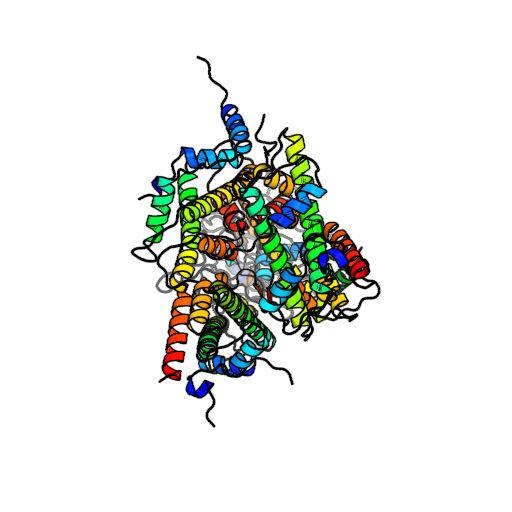3 24 ? 138.73700 125.24700 157.00600 1.000 31.25640 36 LYS C O 1
ATOM 1647 N N . GLY C 3 25 ? 137.84700 123.40900 156.07400 1.000 31.25640 37 GLY C N 1
ATOM 1648 C CA . GLY C 3 25 ? 137.44000 124.10100 154.87200 1.000 31.25640 37 GLY C CA 1
ATOM 1649 C C . GLY C 3 25 ? 136.07500 124.74200 154.91100 1.000 31.25640 37 GLY C C 1
ATOM 1650 O O . GLY C 3 25 ? 135.67400 125.34300 153.90800 1.000 31.25640 37 GLY C O 1
ATOM 1651 N N . ASN C 3 26 ? 135.36600 124.62500 156.04400 1.000 31.25640 38 ASN C N 1
ATOM 1652 C CA . ASN C 3 26 ? 134.02100 125.17900 156.25900 1.000 31.25640 38 ASN C CA 1
ATOM 1653 C C . ASN C 3 26 ? 133.02300 124.67000 155.21800 1.000 31.25640 38 ASN C C 1
ATOM 1654 O O . ASN C 3 26 ? 132.33000 125.44500 154.55500 1.000 31.25640 38 ASN C O 1
ATOM 1659 N N . TYR C 3 27 ? 132.95300 123.34800 155.07800 1.000 31.25640 39 TYR C N 1
ATOM 1660 C CA . TYR C 3 27 ? 132.01400 122.71900 154.15800 1.000 31.25640 39 TYR C CA 1
ATOM 1661 C C . TYR C 3 27 ? 130.78300 122.16500 154.86100 1.000 31.25640 39 TYR C C 1
ATOM 1662 O O . TYR C 3 27 ? 129.66800 122.31400 154.35200 1.000 31.25640 39 TYR C O 1
ATOM 1671 N N . ALA C 3 28 ? 130.95900 121.53500 156.01900 1.000 31.25640 40 ALA C N 1
ATOM 1672 C CA . ALA C 3 28 ? 129.84200 121.05000 156.81800 1.000 31.25640 40 ALA C CA 1
ATOM 1673 C C . ALA C 3 28 ? 130.27400 121.01200 158.27500 1.000 31.25640 40 ALA C C 1
ATOM 1674 O O . ALA C 3 28 ? 131.44100 121.23700 158.60400 1.000 31.25640 40 ALA C O 1
ATOM 1676 N N . GLU C 3 29 ? 129.31100 120.71900 159.14900 1.000 31.25640 41 GLU C N 1
ATOM 1677 C CA . GLU C 3 29 ? 129.60900 120.63500 160.57500 1.000 31.25640 41 GLU C CA 1
ATOM 1678 C C . GLU C 3 29 ? 130.29800 119.31900 160.91600 1.000 31.25640 41 GLU C C 1
ATOM 1679 O O . GLU C 3 29 ? 131.27900 119.29700 161.66700 1.000 31.25640 41 GLU C O 1
ATOM 1685 N N . ARG C 3 30 ? 129.79900 118.21300 160.37100 1.000 31.25640 42 ARG C N 1
ATOM 1686 C CA . ARG C 3 30 ? 130.29700 116.88500 160.69200 1.000 31.25640 42 ARG C CA 1
ATOM 1687 C C . ARG C 3 30 ? 130.87800 116.23300 159.44400 1.000 31.25640 42 ARG C C 1
ATOM 1688 O O . ARG C 3 30 ? 130.37400 116.42100 158.33300 1.000 31.25640 42 ARG C O 1
ATOM 1696 N N . VAL C 3 31 ? 131.96400 115.48400 159.63300 1.000 31.25640 43 VAL C N 1
ATOM 1697 C CA . VAL C 3 31 ? 132.68900 114.82800 158.55000 1.000 31.25640 43 VAL C CA 1
ATOM 1698 C C . VAL C 3 31 ? 132.76500 113.33900 158.86400 1.000 31.25640 43 VAL C C 1
ATOM 1699 O O . VAL C 3 31 ? 133.14500 112.95500 159.97500 1.000 31.25640 43 VAL C O 1
ATOM 1703 N N . GLY C 3 32 ? 132.40700 112.50800 157.88900 1.000 31.25640 44 GLY C N 1
ATOM 1704 C CA . GLY C 3 32 ? 132.44200 111.07200 158.05500 1.000 31.25640 44 GLY C CA 1
ATOM 1705 C C . GLY C 3 32 ? 133.85700 110.51100 158.04000 1.000 31.25640 44 GLY C C 1
ATOM 1706 O O . GLY C 3 32 ? 134.86100 111.22500 158.06600 1.000 31.25640 44 GLY C O 1
ATOM 1707 N N . ALA C 3 33 ? 133.92300 109.18000 157.98900 1.000 31.25640 45 ALA C N 1
ATOM 1708 C CA . ALA C 3 33 ? 135.19300 108.47100 158.07400 1.000 31.25640 45 ALA C CA 1
ATOM 1709 C C . ALA C 3 33 ? 135.70400 107.95600 156.73500 1.000 31.25640 45 ALA C C 1
ATOM 1710 O O . ALA C 3 33 ? 136.92100 107.93700 156.52500 1.000 31.25640 45 ALA C O 1
ATOM 1712 N N . GLY C 3 34 ? 134.82000 107.53900 155.83400 1.000 31.25640 46 GLY C N 1
ATOM 1713 C CA . GLY C 3 34 ? 135.21900 107.01700 154.54600 1.000 31.25640 46 GLY C CA 1
ATOM 1714 C C . GLY C 3 34 ? 135.38700 108.04400 153.45200 1.000 31.25640 46 GLY C C 1
ATOM 1715 O O . GLY C 3 34 ? 135.94300 107.72100 152.39600 1.000 31.25640 46 GLY C O 1
ATOM 1716 N N . ALA C 3 35 ? 134.93000 109.27500 153.67000 1.000 31.25640 47 ALA C N 1
ATOM 1717 C CA . ALA C 3 35 ? 135.02700 110.35400 152.69200 1.000 31.25640 47 ALA C CA 1
ATOM 1718 C C . ALA C 3 35 ? 136.46000 110.80200 152.36500 1.000 31.25640 47 ALA C C 1
ATOM 1719 O O . ALA C 3 35 ? 136.74900 110.96800 151.17000 1.000 31.25640 47 ALA C O 1
ATOM 1721 N N . PRO C 3 36 ? 137.39200 111.01300 153.32300 1.000 31.25640 48 PRO C N 1
ATOM 1722 C CA . PRO C 3 36 ? 138.76200 111.34300 152.88700 1.000 31.25640 48 PRO C CA 1
ATOM 1723 C C . PRO C 3 36 ? 139.48400 110.18600 152.22100 1.000 31.25640 48 PRO C C 1
ATOM 1724 O O . PRO C 3 36 ? 140.30000 110.43000 151.32600 1.000 31.25640 48 PRO C O 1
ATOM 1728 N N . VAL C 3 37 ? 139.18200 108.94200 152.60200 1.000 31.25640 49 VAL C N 1
ATOM 1729 C CA . VAL C 3 37 ? 139.75800 107.78000 151.92900 1.000 31.25640 49 VAL C CA 1
ATOM 1730 C C . VAL C 3 37 ? 139.27000 107.69900 150.48600 1.000 31.25640 49 VAL C C 1
ATOM 1731 O O . VAL C 3 37 ? 140.06300 107.48900 149.55500 1.000 31.25640 49 VAL C O 1
ATOM 1735 N N . TYR C 3 38 ? 137.96300 107.90100 150.28300 1.000 31.25640 50 TYR C N 1
ATOM 1736 C CA . TYR C 3 38 ? 137.37300 107.87400 148.94700 1.000 31.25640 50 TYR C CA 1
ATOM 1737 C C . TYR C 3 38 ? 137.92900 108.99700 148.07700 1.000 31.25640 50 TYR C C 1
ATOM 1738 O O . TYR C 3 38 ? 138.30300 108.77300 146.91500 1.000 31.25640 50 TYR C O 1
ATOM 1747 N N . LEU C 3 39 ? 138.03300 110.20500 148.64000 1.000 31.25640 51 LEU C N 1
ATOM 1748 C CA . LEU C 3 39 ? 138.53000 111.34500 147.88000 1.000 31.25640 51 LEU C CA 1
ATOM 1749 C C . LEU C 3 39 ? 140.02200 111.22800 147.58400 1.000 31.25640 51 LEU C C 1
ATOM 1750 O O . LEU C 3 39 ? 140.46700 111.63700 146.50600 1.000 31.25640 51 LEU C O 1
ATOM 1755 N N . ALA C 3 40 ? 140.80000 110.64100 148.50000 1.000 31.25640 52 ALA C N 1
ATOM 1756 C CA . ALA C 3 40 ? 142.21600 110.41400 148.23600 1.000 31.25640 52 ALA C CA 1
ATOM 1757 C C . ALA C 3 40 ? 142.41400 109.35800 147.15700 1.000 31.25640 52 ALA C C 1
ATOM 1758 O O . ALA C 3 40 ? 143.33400 109.47100 146.33900 1.000 31.25640 52 ALA C O 1
ATOM 1760 N N . ALA C 3 41 ? 141.54100 108.34300 147.12100 1.000 31.25640 53 ALA C N 1
ATOM 1761 C CA . ALA C 3 41 ? 141.59400 107.35700 146.04400 1.000 31.25640 53 ALA C CA 1
ATOM 1762 C C . ALA C 3 41 ? 141.26900 107.98500 144.69200 1.000 31.25640 53 ALA C C 1
ATOM 1763 O O . ALA C 3 41 ? 141.92800 107.68600 143.68600 1.000 31.25640 53 ALA C O 1
ATOM 1765 N N . VAL C 3 42 ? 140.26800 108.87400 144.65700 1.000 31.25640 54 VAL C N 1
ATOM 1766 C CA . VAL C 3 42 ? 139.90200 109.55200 143.41100 1.000 31.25640 54 VAL C CA 1
ATOM 1767 C C . VAL C 3 42 ? 141.02800 110.46900 142.93200 1.000 31.25640 54 VAL C C 1
ATOM 1768 O O . VAL C 3 42 ? 141.37900 110.47400 141.74100 1.000 31.25640 54 VAL C O 1
ATOM 1772 N N . LEU C 3 43 ? 141.63700 111.22700 143.85400 1.000 31.25640 55 LEU C N 1
ATOM 1773 C CA . LEU C 3 43 ? 142.73700 112.11700 143.48500 1.000 31.25640 55 LEU C CA 1
ATOM 1774 C C . LEU C 3 43 ? 143.96900 111.33700 143.03600 1.000 31.25640 55 LEU C C 1
ATOM 1775 O O . LEU C 3 43 ? 144.66700 111.75900 142.10500 1.000 31.25640 55 LEU C O 1
ATOM 1780 N N . GLU C 3 44 ? 144.24200 110.19000 143.67000 1.000 31.25640 56 GLU C N 1
ATOM 1781 C CA . GLU C 3 44 ? 145.36800 109.35900 143.25500 1.000 31.25640 56 GLU C CA 1
ATOM 1782 C C . GLU C 3 44 ? 145.13800 108.75600 141.87500 1.000 31.25640 56 GLU C C 1
ATOM 1783 O O . GLU C 3 44 ? 146.07300 108.67900 141.06500 1.000 31.25640 56 GLU C O 1
ATOM 1789 N N . TYR C 3 45 ? 143.89700 108.34600 141.58100 1.000 31.25640 57 TYR C N 1
ATOM 1790 C CA . TYR C 3 45 ? 143.59800 107.81300 140.25500 1.000 31.25640 57 TYR C CA 1
ATOM 1791 C C . TYR C 3 45 ? 143.72100 108.88500 139.18000 1.000 31.25640 57 TYR C C 1
ATOM 1792 O O . TYR C 3 45 ? 144.23500 108.61500 138.08700 1.000 31.25640 57 TYR C O 1
ATOM 1801 N N . LEU C 3 46 ? 143.27800 110.11200 139.47500 1.000 31.25640 58 LEU C N 1
ATOM 1802 C CA . LEU C 3 46 ? 143.41400 111.19100 138.49500 1.000 31.25640 58 LEU C CA 1
ATOM 1803 C C . LEU C 3 46 ? 144.87100 111.58800 138.28200 1.000 31.25640 58 LEU C C 1
ATOM 1804 O O . LEU C 3 46 ? 145.27700 111.86400 137.14200 1.000 31.25640 58 LEU C O 1
ATOM 1809 N N . THR C 3 47 ? 145.67200 111.59000 139.35500 1.000 31.25640 59 THR C N 1
ATOM 1810 C CA . THR C 3 47 ? 147.09600 111.89400 139.23900 1.000 31.25640 59 THR C CA 1
ATOM 1811 C C . THR C 3 47 ? 147.82600 110.83300 138.42100 1.000 31.25640 59 THR C C 1
ATOM 1812 O O . THR C 3 47 ? 148.63700 111.16600 137.54600 1.000 31.25640 59 THR C O 1
ATOM 1816 N N . ALA C 3 48 ? 147.52400 109.55200 138.66300 1.000 31.25640 60 ALA C N 1
ATOM 1817 C CA . ALA C 3 48 ? 148.13400 108.48400 137.87500 1.000 31.25640 60 ALA C CA 1
ATOM 1818 C C . ALA C 3 48 ? 147.68000 108.52100 136.42000 1.000 31.25640 60 ALA C C 1
ATOM 1819 O O . ALA C 3 48 ? 148.49000 108.27300 135.51700 1.000 31.25640 60 ALA C O 1
ATOM 1821 N N . GLU C 3 49 ? 146.41000 108.86800 136.17600 1.000 31.25640 61 GLU C N 1
ATOM 1822 C CA . GLU C 3 49 ? 145.89200 108.94400 134.81500 1.000 31.25640 61 GLU C CA 1
ATOM 1823 C C . GLU C 3 49 ? 146.53100 110.07700 134.02000 1.000 31.25640 61 GLU C C 1
ATOM 1824 O O . GLU C 3 49 ? 146.79500 109.91600 132.82300 1.000 31.25640 61 GLU C O 1
ATOM 1830 N N . ILE C 3 50 ? 146.80700 111.21700 134.65700 1.000 31.25640 62 ILE C N 1
ATOM 1831 C CA . ILE C 3 50 ? 147.45700 112.28500 133.89800 1.000 31.25640 62 ILE C CA 1
ATOM 1832 C C . ILE C 3 50 ? 148.97000 112.04200 133.77300 1.000 31.25640 62 ILE C C 1
ATOM 1833 O O . ILE C 3 50 ? 149.56600 112.35300 132.72800 1.000 31.25640 62 ILE C O 1
ATOM 1838 N N . LEU C 3 51 ? 149.61000 111.42900 134.78000 1.000 31.25640 63 LEU C N 1
ATOM 1839 C CA . LEU C 3 51 ? 151.04600 111.18900 134.68300 1.000 31.25640 63 LEU C CA 1
ATOM 1840 C C . LEU C 3 51 ? 151.39100 110.04400 133.74100 1.000 31.25640 63 LEU C C 1
ATOM 1841 O O . LEU C 3 51 ? 152.50600 110.02800 133.21100 1.000 31.25640 63 LEU C O 1
ATOM 1846 N N . GLU C 3 52 ? 150.46100 109.11200 133.49800 1.000 31.25640 64 GLU C N 1
ATOM 1847 C CA . GLU C 3 52 ? 150.67900 108.08500 132.47900 1.000 31.25640 64 GLU C CA 1
ATOM 1848 C C . GLU C 3 52 ? 150.81800 108.70100 131.09100 1.000 31.25640 64 GLU C C 1
ATOM 1849 O O . GLU C 3 52 ? 151.76400 108.39500 130.35300 1.000 31.25640 64 GLU C O 1
ATOM 1855 N N . LEU C 3 53 ? 149.89800 109.60000 130.73300 1.000 31.25640 65 LEU C N 1
ATOM 1856 C CA . LEU C 3 53 ? 149.97000 110.25900 129.43400 1.000 31.25640 65 LEU C CA 1
ATOM 1857 C C . LEU C 3 53 ? 151.13300 111.24100 129.36000 1.000 31.25640 65 LEU C C 1
ATOM 1858 O O . LEU C 3 53 ? 151.73400 111.39900 128.28900 1.000 31.25640 65 LEU C O 1
ATOM 1863 N N . ALA C 3 54 ? 151.48100 111.88400 130.48300 1.000 31.25640 66 ALA C N 1
ATOM 1864 C CA . ALA C 3 54 ? 152.65100 112.76200 130.50000 1.000 31.25640 66 ALA C CA 1
ATOM 1865 C C . ALA C 3 54 ? 153.94400 111.98100 130.27900 1.000 31.25640 66 ALA C C 1
ATOM 1866 O O . ALA C 3 54 ? 154.81600 112.41800 129.51600 1.000 31.25640 66 ALA C O 1
ATOM 1868 N N . GLY C 3 55 ? 154.07400 110.81300 130.91400 1.000 31.25640 67 GLY C N 1
ATOM 1869 C CA . GLY C 3 55 ? 155.25000 109.98700 130.69600 1.000 31.25640 67 GLY C CA 1
ATOM 1870 C C . GLY C 3 55 ? 155.29700 109.38400 129.30400 1.000 31.25640 67 GLY C C 1
ATOM 1871 O O . GLY C 3 55 ? 156.37700 109.21900 128.73000 1.000 31.25640 67 GLY C O 1
ATOM 1872 N N . ASN C 3 56 ? 154.12800 109.06900 128.73300 1.000 31.25640 68 ASN C N 1
ATOM 1873 C CA . ASN C 3 56 ? 154.08900 108.57800 127.35700 1.000 31.25640 68 ASN C CA 1
ATOM 1874 C C . ASN C 3 56 ? 154.50600 109.66000 126.36700 1.000 31.25640 68 ASN C C 1
ATOM 1875 O O . ASN C 3 56 ? 155.22400 109.37600 125.40100 1.000 31.25640 68 ASN C O 1
ATOM 1880 N N . ALA C 3 57 ? 154.09100 110.90900 126.60500 1.000 31.25640 69 ALA C N 1
ATOM 1881 C CA . ALA C 3 57 ? 154.52200 112.00800 125.74300 1.000 31.25640 69 ALA C CA 1
ATOM 1882 C C . ALA C 3 57 ? 156.01300 112.29200 125.90400 1.000 31.25640 69 ALA C C 1
ATOM 1883 O O . ALA C 3 57 ? 156.70300 112.58800 124.91900 1.000 31.25640 69 ALA C O 1
ATOM 1885 N N . ALA C 3 58 ? 156.52600 112.19700 127.13700 1.000 31.25640 70 ALA C N 1
ATOM 1886 C CA . ALA C 3 58 ? 157.95500 112.39600 127.36900 1.000 31.25640 70 ALA C CA 1
ATOM 1887 C C . ALA C 3 58 ? 158.79200 111.28300 126.75200 1.000 31.25640 70 ALA C C 1
ATOM 1888 O O . ALA C 3 58 ? 159.93100 111.52500 126.33700 1.000 31.25640 70 ALA C O 1
ATOM 1890 N N . ARG C 3 59 ? 158.25200 110.06400 126.68100 1.000 35.58197 71 ARG C N 1
ATOM 1891 C CA . ARG C 3 59 ? 158.96000 108.98600 126.00000 1.000 35.58197 71 ARG C CA 1
ATOM 1892 C C . ARG C 3 59 ? 158.89400 109.15500 124.48600 1.000 35.58197 71 ARG C C 1
ATOM 1893 O O . ARG C 3 59 ? 159.87700 108.89200 123.78400 1.000 35.58197 71 ARG C O 1
ATOM 1901 N N . ASP C 3 60 ? 157.74800 109.60400 123.96500 1.000 35.96060 72 ASP C N 1
ATOM 1902 C CA . ASP C 3 60 ? 157.59200 109.77800 122.52600 1.000 35.96060 72 ASP C CA 1
ATOM 1903 C C . ASP C 3 60 ? 158.36800 110.96700 121.97600 1.000 35.96060 72 ASP C C 1
ATOM 1904 O O . ASP C 3 60 ? 158.70900 110.96000 120.78800 1.000 35.96060 72 ASP C O 1
ATOM 1909 N N . ASN C 3 61 ? 158.65600 111.98100 122.79000 1.000 31.25640 73 ASN C N 1
ATOM 1910 C CA . ASN C 3 61 ? 159.47400 113.09900 122.33600 1.000 31.25640 73 ASN C CA 1
ATOM 1911 C C . ASN C 3 61 ? 160.94500 112.94800 122.70800 1.000 31.25640 73 ASN C C 1
ATOM 1912 O O . ASN C 3 61 ? 161.67800 113.94400 122.67100 1.000 31.25640 73 ASN C O 1
ATOM 1917 N N . LYS C 3 62 ? 161.37300 111.72800 123.07000 1.000 32.93405 74 LYS C N 1
ATOM 1918 C CA . LYS C 3 62 ? 162.77500 111.36700 123.33300 1.000 32.93405 74 LYS C CA 1
ATOM 1919 C C . LYS C 3 62 ? 163.38800 112.19600 124.46300 1.000 32.93405 74 LYS C C 1
ATOM 1920 O O . LYS C 3 62 ? 164.54000 112.63000 124.38400 1.000 32.93405 74 LYS C O 1
ATOM 1926 N N . LYS C 3 63 ? 162.61600 112.41600 125.52000 1.000 31.95638 75 LYS C N 1
ATOM 1927 C CA . LYS C 3 63 ? 163.07400 113.13800 126.69800 1.000 31.95638 75 LYS C CA 1
ATOM 1928 C C . LYS C 3 63 ? 162.92600 112.26700 127.93900 1.000 31.95638 75 LYS C C 1
ATOM 1929 O O . LYS C 3 63 ? 162.42800 111.13900 127.88600 1.000 31.95638 75 LYS C O 1
ATOM 1935 N N . THR C 3 64 ? 163.37000 112.81000 129.07100 1.000 33.14507 76 THR C N 1
ATOM 1936 C CA . THR C 3 64 ? 163.28900 112.12900 130.35700 1.000 33.14507 76 THR C CA 1
ATOM 1937 C C . THR C 3 64 ? 162.37900 112.84600 131.34200 1.000 33.14507 76 THR C C 1
ATOM 1938 O O . THR C 3 64 ? 161.46700 112.23000 131.90400 1.000 33.14507 76 THR C O 1
ATOM 1942 N N . ARG C 3 65 ? 162.59200 114.13900 131.55900 1.000 31.25640 77 ARG C N 1
ATOM 1943 C CA . ARG C 3 65 ? 161.77900 114.90900 132.48500 1.000 31.25640 77 ARG C CA 1
ATOM 1944 C C . ARG C 3 65 ? 160.48200 115.36200 131.82100 1.000 31.25640 77 ARG C C 1
ATOM 1945 O O . ARG C 3 65 ? 160.38700 115.48600 130.59800 1.000 31.25640 77 ARG C O 1
ATOM 1953 N N . ILE C 3 66 ? 159.47500 115.60800 132.65300 1.000 31.25640 78 ILE C N 1
ATOM 1954 C CA . ILE C 3 66 ? 158.17100 116.07100 132.19300 1.000 31.25640 78 ILE C CA 1
ATOM 1955 C C . ILE C 3 66 ? 158.10700 117.58400 132.35400 1.000 31.25640 78 ILE C C 1
ATOM 1956 O O . ILE C 3 66 ? 158.32200 118.11000 133.45200 1.000 31.25640 78 ILE C O 1
ATOM 1961 N N . ILE C 3 67 ? 157.81600 118.28400 131.26200 1.000 31.25640 79 ILE C N 1
ATOM 1962 C CA . ILE C 3 67 ? 157.77500 119.74500 131.26700 1.000 31.25640 79 ILE C CA 1
ATOM 1963 C C . ILE C 3 67 ? 156.32800 120.16600 131.00000 1.000 31.25640 79 ILE C C 1
ATOM 1964 O O . ILE C 3 67 ? 155.50200 119.30500 130.64100 1.000 31.25640 79 ILE C O 1
ATOM 1969 N N . PRO C 3 68 ? 155.95000 121.44000 131.21400 1.000 31.25640 80 PRO C N 1
ATOM 1970 C CA . PRO C 3 68 ? 154.57100 121.85900 130.89200 1.000 31.25640 80 PRO C CA 1
ATOM 1971 C C . PRO C 3 68 ? 154.16700 121.71300 129.43100 1.000 31.25640 80 PRO C C 1
ATOM 1972 O O . PRO C 3 68 ? 152.96400 121.64500 129.16200 1.000 31.25640 80 PRO C O 1
ATOM 1976 N N . ARG C 3 69 ? 155.11200 121.63400 128.48900 1.000 31.25640 81 ARG C N 1
ATOM 1977 C CA . ARG C 3 69 ? 154.75000 121.30000 127.11400 1.000 31.25640 81 ARG C CA 1
ATOM 1978 C C . ARG C 3 69 ? 154.20400 119.88000 127.01500 1.000 31.25640 81 ARG C C 1
ATOM 1979 O O . ARG C 3 69 ? 153.17600 119.64500 126.36500 1.000 31.25640 81 ARG C O 1
ATOM 1987 N N . HIS C 3 70 ? 154.86500 118.92300 127.67600 1.000 31.25640 82 HIS C N 1
ATOM 1988 C CA . HIS C 3 70 ? 154.35200 117.55700 127.70000 1.000 31.25640 82 HIS C CA 1
ATOM 1989 C C . HIS C 3 70 ? 153.05900 117.45300 128.49500 1.000 31.25640 82 HIS C C 1
ATOM 1990 O O . HIS C 3 70 ? 152.19200 116.64600 128.14400 1.000 31.25640 82 HIS C O 1
ATOM 1997 N N . LEU C 3 71 ? 152.90000 118.27000 129.54400 1.000 31.25640 83 LEU C N 1
ATOM 1998 C CA . LEU C 3 71 ? 151.62100 118.29900 130.25700 1.000 31.25640 83 LEU C CA 1
ATOM 1999 C C . LEU C 3 71 ? 150.49700 118.83300 129.37200 1.000 31.25640 83 LEU C C 1
ATOM 2000 O O . LEU C 3 71 ? 149.38300 118.29400 129.38200 1.000 31.25640 83 LEU C O 1
ATOM 2005 N N . GLN C 3 72 ? 150.78400 119.87800 128.58600 1.000 31.25640 84 GLN C N 1
ATOM 2006 C CA . GLN C 3 72 ? 149.80100 120.45100 127.66900 1.000 31.25640 84 GLN C CA 1
ATOM 2007 C C . GLN C 3 72 ? 149.40000 119.44700 126.59500 1.000 31.25640 84 GLN C C 1
ATOM 2008 O O . GLN C 3 72 ? 148.21200 119.30200 126.27800 1.000 31.25640 84 GLN C O 1
ATOM 2014 N N . LEU C 3 73 ? 150.38500 118.73300 126.03800 1.000 31.25640 85 LEU C N 1
ATOM 2015 C CA . LEU C 3 73 ? 150.09800 117.71500 125.02900 1.000 31.25640 85 LEU C CA 1
ATOM 2016 C C . LEU C 3 73 ? 149.30500 116.55200 125.61500 1.000 31.25640 85 LEU C C 1
ATOM 2017 O O . LEU C 3 73 ? 148.36400 116.05800 124.98100 1.000 31.25640 85 LEU C O 1
ATOM 2022 N N . ALA C 3 74 ? 149.64900 116.12300 126.83500 1.000 31.25640 86 ALA C N 1
ATOM 2023 C CA . ALA C 3 74 ? 148.96200 114.99500 127.45600 1.000 31.25640 86 ALA C CA 1
ATOM 2024 C C . ALA C 3 74 ? 147.52800 115.34600 127.83400 1.000 31.25640 86 ALA C C 1
ATOM 2025 O O . ALA C 3 74 ? 146.64400 114.48400 127.78900 1.000 31.25640 86 ALA C O 1
ATOM 2027 N N . VAL C 3 75 ? 147.27200 116.60300 128.20600 1.000 31.25640 87 VAL C N 1
ATOM 2028 C CA . VAL C 3 75 ? 145.90200 117.00300 128.51600 1.000 31.25640 87 VAL C CA 1
ATOM 2029 C C . VAL C 3 75 ? 145.08900 117.17400 127.23600 1.000 31.25640 87 VAL C C 1
ATOM 2030 O O . VAL C 3 75 ? 143.98500 116.63000 127.10900 1.000 31.25640 87 VAL C O 1
ATOM 2034 N N . ARG C 3 76 ? 145.62700 117.90700 126.25600 1.000 31.25640 88 ARG C N 1
ATOM 2035 C CA . ARG C 3 76 ? 144.84800 118.24500 125.07100 1.000 31.25640 88 ARG C CA 1
ATOM 2036 C C . ARG C 3 76 ? 144.69700 117.09700 124.07900 1.000 31.25640 88 ARG C C 1
ATOM 2037 O O . ARG C 3 76 ? 143.77500 117.14000 123.25800 1.000 31.25640 88 ARG C O 1
ATOM 2045 N N . ASN C 3 77 ? 145.56000 116.08000 124.11700 1.000 31.25640 89 ASN C N 1
ATOM 2046 C CA . ASN C 3 77 ? 145.38300 114.94600 123.21800 1.000 31.25640 89 ASN C CA 1
ATOM 2047 C C . ASN C 3 77 ? 144.31200 113.97200 123.68900 1.000 31.25640 89 ASN C C 1
ATOM 2048 O O . ASN C 3 77 ? 143.79800 113.19800 122.87300 1.000 31.25640 89 ASN C O 1
ATOM 2053 N N . ASP C 3 78 ? 143.96100 113.99400 124.97100 1.000 31.25640 90 ASP C N 1
ATOM 2054 C CA . ASP C 3 78 ? 142.88400 113.15700 125.47400 1.000 31.25640 90 ASP C CA 1
ATOM 2055 C C . ASP C 3 78 ? 141.55600 113.90500 125.36500 1.000 31.25640 90 ASP C C 1
ATOM 2056 O O . ASP C 3 78 ? 141.50700 115.13600 125.35100 1.000 31.25640 90 ASP C O 1
ATOM 2061 N N . GLU C 3 79 ? 140.46900 113.14000 125.28100 1.000 31.25640 91 GLU C N 1
ATOM 2062 C CA . GLU C 3 79 ? 139.14100 113.71900 125.11600 1.000 31.25640 91 GLU C CA 1
ATOM 2063 C C . GLU C 3 79 ? 138.52300 114.13600 126.44600 1.000 31.25640 91 GLU C C 1
ATOM 2064 O O . GLU C 3 79 ? 138.11200 115.29000 126.60900 1.000 31.25640 91 GLU C O 1
ATOM 2070 N N . GLU C 3 80 ? 138.44900 113.21200 127.40300 1.000 31.25640 92 GLU C N 1
ATOM 2071 C CA . GLU C 3 80 ? 137.80500 113.48300 128.68100 1.000 31.25640 92 GLU C CA 1
ATOM 2072 C C . GLU C 3 80 ? 138.62000 114.41100 129.57100 1.000 31.25640 92 GLU C C 1
ATOM 2073 O O . GLU C 3 80 ? 138.03800 115.16400 130.36100 1.000 31.25640 92 GLU C O 1
ATOM 2079 N N . LEU C 3 81 ? 139.95000 114.38700 129.45600 1.000 31.25640 93 LEU C N 1
ATOM 2080 C CA . LEU C 3 81 ? 140.76600 115.34700 130.19100 1.000 31.25640 93 LEU C CA 1
ATOM 2081 C C . LEU C 3 81 ? 140.63200 116.75100 129.61600 1.000 31.25640 93 LEU C C 1
ATOM 2082 O O . LEU C 3 81 ? 140.70900 117.73300 130.36200 1.000 31.25640 93 LEU C O 1
ATOM 2087 N N . ASN C 3 82 ? 140.43400 116.86600 128.30100 1.000 31.25640 94 ASN C N 1
ATOM 2088 C CA . ASN C 3 82 ? 140.17300 118.17200 127.70500 1.000 31.25640 94 ASN C CA 1
ATOM 2089 C C . ASN C 3 82 ? 138.77200 118.65800 128.05000 1.000 31.25640 94 ASN C C 1
ATOM 2090 O O . ASN C 3 82 ? 138.55600 119.86400 128.21400 1.000 31.25640 94 ASN C O 1
ATOM 2095 N N . LYS C 3 83 ? 137.81200 117.73700 128.16700 1.000 31.25640 95 LYS C N 1
ATOM 2096 C CA . LYS C 3 83 ? 136.46800 118.09400 128.60200 1.000 31.25640 95 LYS C CA 1
ATOM 2097 C C . LYS C 3 83 ? 136.43000 118.51800 130.06500 1.000 31.25640 95 LYS C C 1
ATOM 2098 O O . LYS C 3 83 ? 135.66300 119.42100 130.41800 1.000 31.25640 95 LYS C O 1
ATOM 2104 N N . LEU C 3 84 ? 137.25300 117.90200 130.91600 1.000 31.25640 96 LEU C N 1
ATOM 2105 C CA . LEU C 3 84 ? 137.34900 118.32100 132.31000 1.000 31.25640 96 LEU C CA 1
ATOM 2106 C C . LEU C 3 84 ? 138.07100 119.65700 132.44000 1.000 31.25640 96 LEU C C 1
ATOM 2107 O O . LEU C 3 84 ? 137.57400 120.57900 133.09400 1.000 31.25640 96 LEU C O 1
ATOM 2112 N N . LEU C 3 85 ? 139.24400 119.77400 131.82500 1.000 31.25640 97 LEU C N 1
ATOM 2113 C CA . LEU C 3 85 ? 140.04300 120.99700 131.88800 1.000 31.25640 97 LEU C CA 1
ATOM 2114 C C . LEU C 3 85 ? 139.76200 121.88000 130.67300 1.000 31.25640 97 LEU C C 1
ATOM 2115 O O . LEU C 3 85 ? 140.64500 122.19400 129.87500 1.000 31.25640 97 LEU C O 1
ATOM 2120 N N . GLY C 3 86 ? 138.50200 122.28400 130.54200 1.000 31.25640 98 GLY C N 1
ATOM 2121 C CA . GLY C 3 86 ? 138.07700 123.05800 129.39200 1.000 31.25640 98 GLY C CA 1
ATOM 2122 C C . GLY C 3 86 ? 138.28800 124.54900 129.54500 1.000 31.25640 98 GLY C C 1
ATOM 2123 O O . GLY C 3 86 ? 138.46200 125.26400 128.55300 1.000 31.25640 98 GLY C O 1
ATOM 2124 N N . ARG C 3 87 ? 138.27800 125.03000 130.78500 1.000 31.25640 99 ARG C N 1
ATOM 2125 C CA . ARG C 3 87 ? 138.48100 126.44600 131.05900 1.000 31.25640 99 ARG C CA 1
ATOM 2126 C C . ARG C 3 87 ? 139.72600 126.64000 131.91100 1.000 31.25640 99 ARG C C 1
ATOM 2127 O O . ARG C 3 87 ? 139.69700 127.37600 132.90100 1.000 31.25640 99 ARG C O 1
ATOM 2135 N N . VAL C 3 88 ? 140.81600 125.96900 131.54400 1.000 31.25640 100 VAL C N 1
ATOM 2136 C CA . VAL C 3 88 ? 142.06300 125.99200 132.29900 1.000 31.25640 100 VAL C CA 1
ATOM 2137 C C . VAL C 3 88 ? 143.19700 126.37900 131.36000 1.000 31.25640 100 VAL C C 1
ATOM 2138 O O . VAL C 3 88 ? 143.38900 125.74600 130.31600 1.000 31.25640 100 VAL C O 1
ATOM 2142 N N . THR C 3 89 ? 143.94400 127.41700 131.73000 1.000 31.25640 101 THR C N 1
ATOM 2143 C CA . THR C 3 89 ? 145.14200 127.82800 131.01100 1.000 31.25640 101 THR C CA 1
ATOM 2144 C C . THR C 3 89 ? 146.36800 127.31900 131.75900 1.000 31.25640 101 THR C C 1
ATOM 2145 O O . THR C 3 89 ? 146.60300 127.70500 132.90800 1.000 31.25640 101 THR C O 1
ATOM 2149 N N . ILE C 3 90 ? 147.14300 126.45600 131.11000 1.000 31.25640 102 ILE C N 1
ATOM 2150 C CA . ILE C 3 90 ? 148.37700 125.92300 131.67600 1.000 31.25640 102 ILE C CA 1
ATOM 2151 C C . ILE C 3 90 ? 149.53200 126.78100 131.17900 1.000 31.25640 102 ILE C C 1
ATOM 2152 O O . ILE C 3 90 ? 149.71500 126.94500 129.96600 1.000 31.25640 102 ILE C O 1
ATOM 2157 N N . ALA C 3 91 ? 150.30500 127.33200 132.11200 1.000 31.25640 103 ALA C N 1
ATOM 2158 C CA . ALA C 3 91 ? 151.39300 128.23400 131.76000 1.000 31.25640 103 ALA C CA 1
ATOM 2159 C C . ALA C 3 91 ? 152.55900 127.47300 131.14000 1.000 31.25640 103 ALA C C 1
ATOM 2160 O O . ALA C 3 91 ? 152.84900 126.33000 131.51100 1.000 31.25640 103 ALA C O 1
ATOM 2162 N N . GLN C 3 92 ? 153.22100 128.13700 130.17900 1.000 31.25640 104 GLN C N 1
ATOM 2163 C CA . GLN C 3 92 ? 154.36100 127.60700 129.41500 1.000 31.25640 104 GLN C CA 1
ATOM 2164 C C . GLN C 3 92 ? 154.01000 126.30500 128.69600 1.000 31.25640 104 GLN C C 1
ATOM 2165 O O . GLN C 3 92 ? 154.83400 125.39600 128.58000 1.000 31.25640 104 GLN C O 1
ATOM 2171 N N . GLY C 3 93 ? 152.77700 126.21500 128.20500 1.000 31.25640 105 GLY C N 1
ATOM 2172 C CA . GLY C 3 93 ? 152.3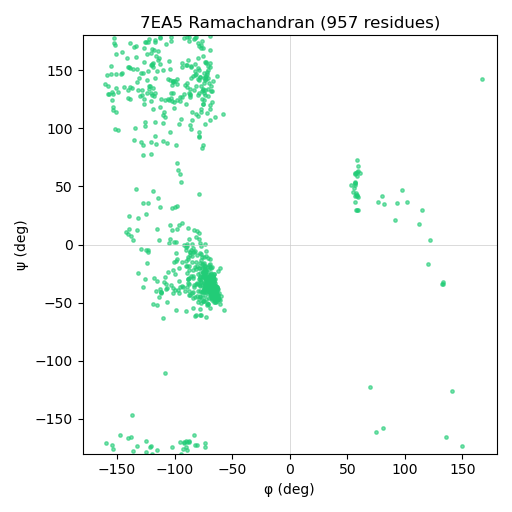2500 125.01800 127.52700 1.000 31.25640 105 GLY C CA 1
ATOM 2173 C C . GLY C 3 93 ? 152.18400 125.18100 126.02800 1.000 31.25640 105 GLY C C 1
ATOM 2174 O O . GLY C 3 93 ? 152.50100 124.26400 125.26600 1.000 31.25640 105 GLY C O 1
ATOM 2175 N N . GLY C 3 94 ? 151.70700 126.34300 125.59300 1.000 31.25640 106 GLY C N 1
ATOM 2176 C CA . GLY C 3 94 ? 151.50900 126.59000 124.17900 1.000 31.25640 106 GLY C CA 1
ATOM 2177 C C . GLY C 3 94 ? 150.22500 125.99200 123.64400 1.000 31.25640 106 GLY C C 1
ATOM 2178 O O . GLY C 3 94 ? 149.29000 125.73100 124.40600 1.000 31.25640 106 GLY C O 1
ATOM 2179 N N . VAL C 3 95 ? 150.16500 125.76800 122.33100 1.000 31.25640 107 VAL C N 1
ATOM 2180 C CA . VAL C 3 95 ? 148.97700 125.24800 121.66900 1.000 31.25640 107 VAL C CA 1
ATOM 2181 C C . VAL C 3 95 ? 149.35000 123.99100 120.89400 1.000 31.25640 107 VAL C C 1
ATOM 2182 O O . VAL C 3 95 ? 150.51800 123.61500 120.79300 1.000 31.25640 107 VAL C O 1
ATOM 2186 N N . LEU C 3 96 ? 148.32500 123.33800 120.34200 1.000 31.25640 108 LEU C N 1
ATOM 2187 C CA . LEU C 3 96 ? 148.52500 122.15200 119.52300 1.000 31.25640 108 LEU C CA 1
ATOM 2188 C C . LEU C 3 96 ? 148.85700 122.55300 118.08700 1.000 31.25640 108 LEU C C 1
ATOM 2189 O O . LEU C 3 96 ? 148.34900 123.56400 117.59400 1.000 31.25640 108 LEU C O 1
ATOM 2194 N N . PRO C 3 97 ? 149.71100 121.79100 117.40100 1.000 31.25640 109 PRO C N 1
ATOM 2195 C CA . PRO C 3 97 ? 149.95000 122.03800 115.97000 1.000 31.25640 109 PRO C CA 1
ATOM 2196 C C . PRO C 3 97 ? 148.71400 121.68600 115.15400 1.000 31.25640 109 PRO C C 1
ATOM 2197 O O . PRO C 3 97 ? 148.29000 120.53000 115.11500 1.000 31.25640 109 PRO C O 1
ATOM 2201 N N . ASN C 3 98 ? 148.13800 122.69300 114.50100 1.000 31.25640 110 ASN C N 1
ATOM 2202 C CA . ASN C 3 98 ? 146.91000 122.49600 113.73300 1.000 31.25640 110 ASN C CA 1
ATOM 2203 C C . ASN C 3 98 ? 146.86300 123.54100 112.63100 1.000 31.25640 110 ASN C C 1
ATOM 2204 O O . ASN C 3 98 ? 146.83400 124.74200 112.91800 1.000 31.25640 110 ASN C O 1
ATOM 2209 N N . ILE C 3 99 ? 146.85600 123.08700 111.38100 1.000 31.25640 111 ILE C N 1
ATOM 2210 C CA . ILE C 3 99 ? 146.72200 123.94900 110.21300 1.000 31.25640 111 ILE C CA 1
ATOM 2211 C C . ILE C 3 99 ? 145.46700 123.52300 109.46500 1.000 31.25640 111 ILE C C 1
ATOM 2212 O O . ILE C 3 99 ? 145.28100 122.33200 109.19000 1.000 31.25640 111 ILE C O 1
ATOM 2217 N N . GLN C 3 100 ? 144.60200 124.48800 109.15900 1.000 31.25640 112 GLN C N 1
ATOM 2218 C CA . GLN C 3 100 ? 143.35400 124.19800 108.46900 1.000 31.25640 112 GLN C CA 1
ATOM 2219 C C . GLN C 3 100 ? 143.61300 123.77500 107.02600 1.000 31.25640 112 GLN C C 1
ATOM 2220 O O . GLN C 3 100 ? 144.61000 124.15900 106.41000 1.000 31.25640 112 GLN C O 1
ATOM 2226 N N . SER C 3 101 ? 142.69300 122.97200 106.48900 1.000 33.64353 113 SER C N 1
ATOM 2227 C CA . SER C 3 101 ? 142.87100 122.35400 105.18100 1.000 33.64353 113 SER C CA 1
ATOM 2228 C C . SER C 3 101 ? 142.68300 123.32200 104.02000 1.000 33.64353 113 SER C C 1
ATOM 2229 O O . SER C 3 101 ? 143.08800 122.99900 102.89900 1.000 33.64353 113 SER C O 1
ATOM 2232 N N . VAL C 3 102 ? 142.08100 124.49400 104.25300 1.000 31.25640 114 VAL C N 1
ATOM 2233 C CA . VAL C 3 102 ? 141.86900 125.46100 103.18200 1.000 31.25640 114 VAL C CA 1
ATOM 2234 C C . VAL C 3 102 ? 143.00500 126.46500 103.06900 1.000 31.25640 114 VAL C C 1
ATOM 2235 O O . VAL C 3 102 ? 142.96200 127.33800 102.19100 1.000 31.25640 114 VAL C O 1
ATOM 2239 N N . LEU C 3 103 ? 144.02000 126.37200 103.92500 1.000 31.25640 115 LEU C N 1
ATOM 2240 C CA . LEU C 3 103 ? 145.12900 127.31700 103.92800 1.000 31.25640 115 LEU C CA 1
ATOM 2241 C C . LEU C 3 103 ? 146.36400 126.79100 103.21200 1.000 31.25640 115 LEU C C 1
ATOM 2242 O O . LEU C 3 103 ? 147.03400 127.55200 102.50700 1.000 31.25640 115 LEU C O 1
ATOM 2247 N N . LEU C 3 104 ? 146.68500 125.50900 103.37300 1.000 31.25640 116 LEU C N 1
ATOM 2248 C CA . LEU C 3 104 ? 147.86400 124.96900 102.71100 1.000 31.25640 116 LEU C CA 1
ATOM 2249 C C . LEU C 3 104 ? 147.51600 124.53400 101.28700 1.000 31.25640 116 LEU C C 1
ATOM 2250 O O . LEU C 3 104 ? 146.40800 124.05000 101.03700 1.000 31.25640 116 LEU C O 1
ATOM 2255 N N . PRO C 3 105 ? 148.43100 124.72400 100.32200 1.000 31.25640 117 PRO C N 1
ATOM 2256 C CA . PRO C 3 105 ? 148.16700 124.30900 98.94100 1.000 31.25640 117 PRO C CA 1
ATOM 2257 C C . PRO C 3 105 ? 148.29400 122.80100 98.74600 1.000 31.25640 117 PRO C C 1
ATOM 2258 O O . PRO C 3 105 ? 149.02500 122.16100 99.50200 1.000 31.25640 117 PRO C O 1
ATOM 2262 N N . LYS D 4 1 ? 161.80600 129.46100 158.45000 1.000 52.65354 28 LYS D N 1
ATOM 2263 C CA . LYS D 4 1 ? 160.74200 130.45700 158.45200 1.000 52.65354 28 LYS D CA 1
ATOM 2264 C C . LYS D 4 1 ? 159.40600 129.83600 158.85100 1.000 52.65354 28 LYS D C 1
ATOM 2265 O O . LYS D 4 1 ? 159.13800 129.62200 160.03300 1.000 52.65354 28 LYS D O 1
ATOM 2271 N N . THR D 4 2 ? 158.57300 129.55000 157.85300 1.000 59.76391 29 THR D N 1
ATOM 2272 C CA . THR D 4 2 ? 157.25500 128.96600 158.06100 1.000 59.76391 29 THR D CA 1
ATOM 2273 C C . THR D 4 2 ? 157.09700 127.78800 157.11100 1.000 59.76391 29 THR D C 1
ATOM 2274 O O . THR D 4 2 ? 157.41900 127.90200 155.92400 1.000 59.76391 29 THR D O 1
ATOM 2278 N N . ARG D 4 3 ? 156.62200 126.66100 157.63900 1.000 56.07915 30 ARG D N 1
ATOM 2279 C CA . ARG D 4 3 ? 156.45300 125.45700 156.83800 1.000 56.07915 30 ARG D CA 1
ATOM 2280 C C . ARG D 4 3 ? 155.33500 125.63100 155.81500 1.000 56.07915 30 ARG D C 1
ATOM 2281 O O . ARG D 4 3 ? 154.23100 126.08200 156.13300 1.000 56.07915 30 ARG D O 1
ATOM 2289 N N . LYS D 4 4 ? 155.63600 125.26400 154.57100 1.000 59.19812 31 LYS D N 1
ATOM 2290 C CA . LYS D 4 4 ? 154.69000 125.35700 153.46700 1.000 59.19812 31 LYS D CA 1
ATOM 2291 C C . LYS D 4 4 ? 154.34400 123.95000 153.01100 1.000 59.19812 31 LYS D C 1
ATOM 2292 O O . LYS D 4 4 ? 155.22500 123.20400 152.57100 1.000 59.19812 31 LYS D O 1
ATOM 2298 N N . GLU D 4 5 ? 153.06900 123.59100 153.11300 1.000 44.14162 32 GLU D N 1
ATOM 2299 C CA . GLU D 4 5 ? 152.61600 122.24600 152.79300 1.000 44.14162 32 GLU D CA 1
ATOM 2300 C C . GLU D 4 5 ? 152.25100 122.14300 151.31900 1.000 44.14162 32 GLU D C 1
ATOM 2301 O O . GLU D 4 5 ? 151.58100 123.02100 150.76700 1.000 44.14162 32 GLU D O 1
ATOM 2307 N N . SER D 4 6 ? 152.69800 121.06100 150.68500 1.000 31.25640 33 SER D N 1
ATOM 2308 C CA . SER D 4 6 ? 152.46200 120.83800 149.26800 1.000 31.25640 33 SER D CA 1
ATOM 2309 C C . SER D 4 6 ? 152.27800 119.34900 149.01500 1.000 31.25640 33 SER D C 1
ATOM 2310 O O . SER D 4 6 ? 152.58900 118.50900 149.86300 1.000 31.25640 33 SER D O 1
ATOM 2313 N N . TYR D 4 7 ? 151.76500 119.03200 147.82600 1.000 31.25640 34 TYR D N 1
ATOM 2314 C CA . TYR D 4 7 ? 151.58000 117.65600 147.38200 1.000 31.25640 34 TYR D CA 1
ATOM 2315 C C . TYR D 4 7 ? 152.71800 117.18200 146.48600 1.000 31.25640 34 TYR D C 1
ATOM 2316 O O . TYR D 4 7 ? 152.49200 116.38400 145.57300 1.000 31.25640 34 TYR D O 1
ATOM 2325 N N . ALA D 4 8 ? 153.94000 117.65900 146.72700 1.000 31.25640 35 ALA D N 1
ATOM 2326 C CA . ALA D 4 8 ? 155.04600 117.36300 145.82300 1.000 31.25640 35 ALA D CA 1
ATOM 2327 C C . ALA D 4 8 ? 155.54000 115.92800 145.96900 1.000 31.25640 35 ALA D C 1
ATOM 2328 O O . ALA D 4 8 ? 155.69900 115.21900 144.96500 1.000 31.25640 35 ALA D O 1
ATOM 2330 N N . ILE D 4 9 ? 155.77600 115.48300 147.20700 1.000 31.25640 36 ILE D N 1
ATOM 2331 C CA . ILE D 4 9 ? 156.37000 114.16900 147.43200 1.000 31.25640 36 ILE D CA 1
ATOM 2332 C C . ILE D 4 9 ? 155.38300 113.05100 147.09800 1.000 31.25640 36 ILE D C 1
ATOM 2333 O O . ILE D 4 9 ? 155.78600 111.98000 146.63000 1.000 31.25640 36 ILE D O 1
ATOM 2338 N N . TYR D 4 10 ? 154.07900 113.30200 147.23700 1.000 31.25640 37 TYR D N 1
ATOM 2339 C CA . TYR D 4 10 ? 153.09500 112.26400 146.95300 1.000 31.25640 37 TYR D CA 1
ATOM 2340 C C . TYR D 4 10 ? 152.90800 112.06700 145.45100 1.000 31.25640 37 TYR D C 1
ATOM 2341 O O . TYR D 4 10 ? 152.81900 110.92600 144.97800 1.000 31.25640 37 TYR D O 1
ATOM 2350 N N . VAL D 4 11 ? 152.87100 113.16600 144.69100 1.000 31.25640 38 VAL D N 1
ATOM 2351 C CA . VAL D 4 11 ? 152.84700 113.08300 143.23100 1.000 31.25640 38 VAL D CA 1
ATOM 2352 C C . VAL D 4 11 ? 154.15200 112.48300 142.71300 1.000 31.25640 38 VAL D C 1
ATOM 2353 O O . VAL D 4 11 ? 154.15800 111.72400 141.73600 1.000 31.25640 38 VAL D O 1
ATOM 2357 N N . TYR D 4 12 ? 155.26700 112.75800 143.40200 1.000 31.25640 39 TYR D N 1
ATOM 2358 C CA . TYR D 4 12 ? 156.54200 112.12800 143.05900 1.000 31.25640 39 TYR D CA 1
ATOM 2359 C C . TYR D 4 12 ? 156.51800 110.61500 143.28200 1.000 31.25640 39 TYR D C 1
ATOM 2360 O O . TYR D 4 12 ? 157.05400 109.86200 142.45900 1.000 31.25640 39 TYR D O 1
ATOM 2369 N N . LYS D 4 13 ? 155.88700 110.15600 144.36900 1.000 31.25640 40 LYS D N 1
ATOM 2370 C CA . LYS D 4 13 ? 155.75100 108.71900 144.61000 1.000 31.25640 40 LYS D CA 1
ATOM 2371 C C . LYS D 4 13 ? 154.83700 108.05800 143.58100 1.000 31.25640 40 LYS D C 1
ATOM 2372 O O . LYS D 4 13 ? 155.12500 106.94800 143.11300 1.000 31.25640 40 LYS D O 1
ATOM 2378 N N . VAL D 4 14 ? 153.73500 108.72800 143.22100 1.000 31.25640 41 VAL D N 1
ATOM 2379 C CA . VAL D 4 14 ? 152.83500 108.20700 142.18900 1.000 31.25640 41 VAL D CA 1
ATOM 2380 C C . VAL D 4 14 ? 153.54800 108.13100 140.84000 1.000 31.25640 41 VAL D C 1
ATOM 2381 O O . VAL D 4 14 ? 153.39100 107.15700 140.09100 1.000 31.25640 41 VAL D O 1
ATOM 2385 N N . LEU D 4 15 ? 154.38900 109.12800 140.54000 1.000 31.25640 42 LEU D N 1
ATOM 2386 C CA . LEU D 4 15 ? 155.14700 109.13300 139.29200 1.000 31.25640 42 LEU D CA 1
ATOM 2387 C C . LEU D 4 15 ? 156.19300 108.02500 139.26400 1.000 31.25640 42 LEU D C 1
ATOM 2388 O O . LEU D 4 15 ? 156.36300 107.35600 138.23900 1.000 31.25640 42 LEU D O 1
ATOM 2393 N N . LYS D 4 16 ? 156.89600 107.80600 140.37700 1.000 31.25640 43 LYS D N 1
ATOM 2394 C CA . LYS D 4 16 ? 157.85800 106.71200 140.42900 1.000 31.25640 43 LYS D CA 1
ATOM 2395 C C . LYS D 4 16 ? 157.20500 105.33600 140.46900 1.000 31.25640 43 LYS D C 1
ATOM 2396 O O . LYS D 4 16 ? 157.87600 104.34700 140.15700 1.000 31.25640 43 LYS D O 1
ATOM 2402 N N . GLN D 4 17 ? 155.92800 105.24100 140.84300 1.000 31.25640 44 GLN D N 1
ATOM 2403 C CA . GLN D 4 17 ? 155.24800 103.95500 140.71700 1.000 31.25640 44 GLN D CA 1
ATOM 2404 C C . GLN D 4 17 ? 154.71700 103.72600 139.30500 1.000 31.25640 44 GLN D C 1
ATOM 2405 O O . GLN D 4 17 ? 154.73800 102.59200 138.81300 1.000 31.25640 44 GLN D O 1
ATOM 2411 N N . VAL D 4 18 ? 154.24000 104.77400 138.63600 1.000 31.25640 45 VAL D N 1
ATOM 2412 C CA . VAL D 4 18 ? 153.63300 104.59500 137.31800 1.000 31.25640 45 VAL D CA 1
ATOM 2413 C C . VAL D 4 18 ? 154.69300 104.56400 136.21600 1.000 31.25640 45 VAL D C 1
ATOM 2414 O O . VAL D 4 18 ? 154.46300 104.00600 135.13900 1.000 31.25640 45 VAL D O 1
ATOM 2418 N N . HIS D 4 19 ? 155.87300 105.12100 136.46800 1.000 31.25640 46 HIS D N 1
ATOM 2419 C CA . HIS D 4 19 ? 156.99400 105.07200 135.53000 1.000 31.25640 46 HIS D CA 1
ATOM 2420 C C . HIS D 4 19 ? 158.26600 104.81300 136.32300 1.000 31.25640 46 HIS D C 1
ATOM 2421 O O . HIS D 4 19 ? 158.55600 105.56300 137.27700 1.000 31.25640 46 HIS D O 1
ATOM 2428 N N . PRO D 4 20 ? 159.03500 103.77200 135.98600 1.000 36.43910 47 PRO D N 1
ATOM 2429 C CA . PRO D 4 20 ? 160.25500 103.49000 136.75900 1.000 36.43910 47 PRO D CA 1
ATOM 2430 C C . PRO D 4 20 ? 161.35600 104.51800 136.56400 1.000 36.43910 47 PRO D C 1
ATOM 2431 O O . PRO D 4 20 ? 162.01800 104.88600 137.54200 1.000 36.43910 47 PRO D O 1
ATOM 2435 N N . ASP D 4 21 ? 161.57300 104.99900 135.34100 1.000 39.16705 48 ASP D N 1
ATOM 2436 C CA . ASP D 4 21 ? 162.64800 105.94500 135.04100 1.000 39.16705 48 ASP D CA 1
ATOM 2437 C C . ASP D 4 21 ? 162.05300 107.14900 134.31500 1.000 39.16705 48 ASP D C 1
ATOM 2438 O O . ASP D 4 21 ? 162.04800 107.21000 133.08400 1.000 39.16705 48 ASP D O 1
ATOM 2443 N N . THR D 4 22 ? 161.55700 108.11400 135.09100 1.000 31.25640 49 THR D N 1
ATOM 2444 C CA . THR D 4 22 ? 161.01500 109.35800 134.55400 1.000 31.25640 49 THR D CA 1
ATOM 2445 C C . THR D 4 22 ? 161.11700 110.46400 135.59700 1.000 31.25640 49 THR D C 1
ATOM 2446 O O . THR D 4 22 ? 160.61300 110.31500 136.71500 1.000 31.25640 49 THR D O 1
ATOM 2450 N N . GLY D 4 23 ? 161.76700 111.57400 135.24700 1.000 31.25640 50 GLY D N 1
ATOM 2451 C CA . GLY D 4 23 ? 161.89700 112.70800 136.12700 1.000 31.25640 50 GLY D CA 1
ATOM 2452 C C . GLY D 4 23 ? 160.82000 113.75300 135.89700 1.000 31.25640 50 GLY D C 1
ATOM 2453 O O . GLY D 4 23 ? 159.94600 113.61400 135.03900 1.000 31.25640 50 GLY D O 1
ATOM 2454 N N . ILE D 4 24 ? 160.90300 114.82000 136.68600 1.000 31.25640 51 ILE D N 1
ATOM 2455 C CA . ILE D 4 24 ? 159.94400 115.91900 136.62200 1.000 31.25640 51 ILE D CA 1
ATOM 2456 C C . ILE D 4 24 ? 160.63300 117.17700 137.14300 1.000 31.25640 51 ILE D C 1
ATOM 2457 O O . ILE D 4 24 ? 161.52000 117.10600 137.99900 1.000 31.25640 51 ILE D O 1
ATOM 2462 N N . SER D 4 25 ? 160.26500 118.32700 136.58200 1.000 31.25640 52 SER D N 1
ATOM 2463 C CA . SER D 4 25 ? 160.84900 119.59900 136.97600 1.000 31.25640 52 SER D CA 1
ATOM 2464 C C . SER D 4 25 ? 160.01300 120.23000 138.09100 1.000 31.25640 52 SER D C 1
ATOM 2465 O O . SER D 4 25 ? 159.11700 119.60000 138.65800 1.000 31.25640 52 SER D O 1
ATOM 2468 N N . SER D 4 26 ? 160.30100 121.49100 138.41700 1.000 31.25640 53 SER D N 1
ATOM 2469 C CA . SER D 4 26 ? 159.59100 122.16100 139.50200 1.000 31.25640 53 SER D CA 1
ATOM 2470 C C . SER D 4 26 ? 158.31000 122.82700 139.01300 1.000 31.25640 53 SER D C 1
ATOM 2471 O O . SER D 4 26 ? 157.31600 122.87800 139.74800 1.000 31.25640 53 SER D O 1
ATOM 2474 N N . LYS D 4 27 ? 158.32100 123.34400 137.78100 1.000 31.25640 54 LYS D N 1
ATOM 2475 C CA . LYS D 4 27 ? 157.14100 124.00400 137.23100 1.000 31.25640 54 LYS D CA 1
ATOM 2476 C C . LYS D 4 27 ? 156.02200 123.00400 136.97000 1.000 31.25640 54 LYS D C 1
ATOM 2477 O O . LYS D 4 27 ? 154.84900 123.28500 137.25300 1.000 31.25640 54 LYS D O 1
ATOM 2483 N N . ALA D 4 28 ? 156.37200 121.82200 136.45200 1.000 31.25640 55 ALA D N 1
ATOM 2484 C CA . ALA D 4 28 ? 155.39200 120.75800 136.26700 1.000 31.25640 55 ALA D CA 1
ATOM 2485 C C . ALA D 4 28 ? 154.84400 120.26000 137.59800 1.000 31.25640 55 ALA D C 1
ATOM 2486 O O . ALA D 4 28 ? 153.65400 119.94000 137.69400 1.000 31.25640 55 ALA D O 1
ATOM 2488 N N . MET D 4 29 ? 155.68200 120.22200 138.63900 1.000 31.25640 56 MET D N 1
ATOM 2489 C CA . MET D 4 29 ? 155.20400 119.83900 139.96400 1.000 31.25640 56 MET D CA 1
ATOM 2490 C C . MET D 4 29 ? 154.26800 120.89100 140.54900 1.000 31.25640 56 MET D C 1
ATOM 2491 O O . MET D 4 29 ? 153.29000 120.54100 141.22200 1.000 31.25640 56 MET D O 1
ATOM 2496 N N . SER D 4 30 ? 154.52900 122.17300 140.27700 1.000 31.25640 57 SER D N 1
ATOM 2497 C CA . SER D 4 30 ? 153.61800 123.22800 140.71500 1.000 31.25640 57 SER D CA 1
ATOM 2498 C C . SER D 4 30 ? 152.28000 123.14800 139.98500 1.000 31.25640 57 SER D C 1
ATOM 2499 O O . SER D 4 30 ? 151.22200 123.37100 140.58900 1.000 31.25640 57 SER D O 1
ATOM 2502 N N . ILE D 4 31 ? 152.31200 122.81400 138.69100 1.000 31.25640 58 ILE D N 1
ATOM 2503 C CA . ILE D 4 31 ? 151.07700 122.63300 137.92400 1.000 31.25640 58 ILE D CA 1
ATOM 2504 C C . ILE D 4 31 ? 150.28800 121.43300 138.44200 1.000 31.25640 58 ILE D C 1
ATOM 2505 O O . ILE D 4 31 ? 149.05600 121.48700 138.56200 1.000 31.25640 58 ILE D O 1
ATOM 2510 N N . MET D 4 32 ? 150.98700 120.35100 138.80600 1.000 31.25640 59 MET D N 1
ATOM 2511 C CA . MET D 4 32 ? 150.31800 119.18400 139.38100 1.000 31.25640 59 MET D CA 1
ATOM 2512 C C . MET D 4 32 ? 149.70800 119.49400 140.74600 1.000 31.25640 59 MET D C 1
ATOM 2513 O O . MET D 4 32 ? 148.60100 119.03200 141.05300 1.000 31.25640 59 MET D O 1
ATOM 2518 N N . ASN D 4 33 ? 150.40900 120.28400 141.56600 1.000 31.25640 60 ASN D N 1
ATOM 2519 C CA . ASN D 4 33 ? 149.88200 120.68100 142.86900 1.000 31.25640 60 ASN D CA 1
ATOM 2520 C C . ASN D 4 33 ? 148.64000 121.55500 142.71800 1.000 31.25640 60 ASN D C 1
ATOM 2521 O O . ASN D 4 33 ? 147.65200 121.37900 143.44700 1.000 31.25640 60 ASN D O 1
ATOM 2526 N N . SER D 4 34 ? 148.66100 122.48000 141.75200 1.000 31.25640 61 SER D N 1
ATOM 2527 C CA . SER D 4 34 ? 147.50100 123.33300 141.51500 1.000 31.25640 61 SER D CA 1
ATOM 2528 C C . SER D 4 34 ? 146.32600 122.53400 140.95700 1.000 31.25640 61 SER D C 1
ATOM 2529 O O . SER D 4 34 ? 145.16800 122.81500 141.28900 1.000 31.25640 61 SER D O 1
ATOM 2532 N N . PHE D 4 35 ? 146.60900 121.51300 140.13900 1.000 31.25640 62 PHE D N 1
ATOM 2533 C CA . PHE D 4 35 ? 145.55600 120.63800 139.62800 1.000 31.25640 62 PHE D CA 1
ATOM 2534 C C . PHE D 4 35 ? 144.90100 119.83000 140.74400 1.000 31.25640 62 PHE D C 1
ATOM 2535 O O . PHE D 4 35 ? 143.66700 119.70000 140.78200 1.000 31.25640 62 PHE D O 1
ATOM 2543 N N . VAL D 4 36 ? 145.71200 119.28200 141.65800 1.000 31.25640 63 VAL D N 1
ATOM 2544 C CA . VAL D 4 36 ? 145.17800 118.51700 142.78600 1.000 31.25640 63 VAL D CA 1
ATOM 2545 C C . VAL D 4 36 ? 144.34200 119.41100 143.69600 1.000 31.25640 63 VAL D C 1
ATOM 2546 O O . VAL D 4 36 ? 143.24400 119.02500 144.12500 1.000 31.25640 63 VAL D O 1
ATOM 2550 N N . ASN D 4 37 ? 144.81500 120.63900 143.95100 1.000 31.25640 64 ASN D N 1
ATOM 2551 C CA . ASN D 4 37 ? 144.05600 121.57600 144.78000 1.000 31.25640 64 ASN D CA 1
ATOM 2552 C C . ASN D 4 37 ? 142.74500 121.99000 144.11400 1.000 31.25640 64 ASN D C 1
ATOM 2553 O O . ASN D 4 37 ? 141.71300 122.11300 144.78800 1.000 31.25640 64 ASN D O 1
ATOM 2558 N N . ASP D 4 38 ? 142.75600 122.16100 142.78700 1.000 31.25640 65 ASP D N 1
ATOM 2559 C CA . ASP D 4 38 ? 141.55000 122.56900 142.07000 1.000 31.25640 65 ASP D CA 1
ATOM 2560 C C . ASP D 4 38 ? 140.49700 121.46600 142.08500 1.000 31.25640 65 ASP D C 1
ATOM 2561 O O . ASP D 4 38 ? 139.31700 121.72800 142.35300 1.000 31.25640 65 ASP D O 1
ATOM 2566 N N . VAL D 4 39 ? 140.90900 120.22200 141.81200 1.000 31.25640 66 VAL D N 1
ATOM 2567 C CA . VAL D 4 39 ? 139.96000 119.10800 141.81400 1.000 31.25640 66 VAL D CA 1
ATOM 2568 C C . VAL D 4 39 ? 139.44300 118.83300 143.22900 1.000 31.25640 66 VAL D C 1
ATOM 2569 O O . VAL D 4 39 ? 138.25200 118.52400 143.41400 1.000 31.25640 66 VAL D O 1
ATOM 2573 N N . PHE D 4 40 ? 140.30500 119.00500 144.24300 1.000 31.25640 67 PHE D N 1
ATOM 2574 C CA . PHE D 4 40 ? 139.89100 118.88500 145.64000 1.000 31.25640 67 PHE D CA 1
ATOM 2575 C C . PHE D 4 40 ? 138.81700 119.90700 145.99900 1.000 31.25640 67 PHE D C 1
ATOM 2576 O O . PHE D 4 40 ? 137.78400 119.55500 146.58500 1.000 31.25640 67 PHE D O 1
ATOM 2584 N N . GLU D 4 41 ? 139.03600 121.17800 145.63200 1.000 31.25640 68 GLU D N 1
ATOM 2585 C CA . GLU D 4 41 ? 138.05700 122.22100 145.93100 1.000 31.25640 68 GLU D CA 1
ATOM 2586 C C . GLU D 4 41 ? 136.75200 122.02500 145.16700 1.000 31.25640 68 GLU D C 1
ATOM 2587 O O . GLU D 4 41 ? 135.67700 122.27100 145.72700 1.000 31.25640 68 GLU D O 1
ATOM 2593 N N . ARG D 4 42 ? 136.82400 121.55000 143.91700 1.000 31.25640 69 ARG D N 1
ATOM 2594 C CA . ARG D 4 42 ? 135.61300 121.29400 143.13500 1.000 31.25640 69 ARG D CA 1
ATOM 2595 C C . ARG D 4 42 ? 134.76100 120.19000 143.75500 1.000 31.25640 69 ARG D C 1
ATOM 2596 O O . ARG D 4 42 ? 133.54700 120.36400 143.94500 1.000 31.25640 69 ARG D O 1
ATOM 2604 N N . ILE D 4 43 ? 135.38300 119.05200 144.08900 1.000 31.25640 70 ILE D N 1
ATOM 2605 C CA . ILE D 4 43 ? 134.62300 117.92900 144.63900 1.000 31.25640 70 ILE D CA 1
ATOM 2606 C C . ILE D 4 43 ? 134.11200 118.25800 146.04100 1.000 31.25640 70 ILE D C 1
ATOM 2607 O O . ILE D 4 43 ? 132.98000 117.90300 146.39800 1.000 31.25640 70 ILE D O 1
ATOM 2612 N N . ALA D 4 44 ? 134.89900 119.00400 146.82800 1.000 31.25640 71 ALA D N 1
ATOM 2613 C CA . ALA D 4 44 ? 134.45800 119.37900 148.16900 1.000 31.25640 71 ALA D CA 1
ATOM 2614 C C . ALA D 4 44 ? 133.29800 120.37000 148.12700 1.000 31.25640 71 ALA D C 1
ATOM 2615 O O . ALA D 4 44 ? 132.35500 120.25600 148.92000 1.000 31.25640 71 ALA D O 1
ATOM 2617 N N . GLY D 4 45 ? 133.32500 121.32300 147.19000 1.000 31.25640 72 GLY D N 1
ATOM 2618 C CA . GLY D 4 45 ? 132.21400 122.25400 147.06400 1.000 31.25640 72 GLY D CA 1
ATOM 2619 C C . GLY D 4 45 ? 130.94400 121.59500 146.55800 1.000 31.25640 72 GLY D C 1
ATOM 2620 O O . GLY D 4 45 ? 129.84400 121.90500 147.03200 1.000 31.25640 72 GLY D O 1
ATOM 2621 N N . GLU D 4 46 ? 131.07700 120.66000 145.60800 1.000 31.25640 73 GLU D N 1
ATOM 2622 C CA . GLU D 4 46 ? 129.90300 119.93400 145.13000 1.000 31.25640 73 GLU D CA 1
ATOM 2623 C C . GLU D 4 46 ? 129.31900 119.03100 146.21300 1.000 31.25640 73 GLU D C 1
ATOM 2624 O O . GLU D 4 46 ? 128.09100 118.93600 146.34000 1.000 31.25640 73 GLU D O 1
ATOM 2630 N N . ALA D 4 47 ? 130.17100 118.40400 147.03000 1.000 31.25640 74 ALA D N 1
ATOM 2631 C CA . ALA D 4 47 ? 129.67500 117.58100 148.12800 1.000 31.25640 74 ALA D CA 1
ATOM 2632 C C . ALA D 4 47 ? 129.03200 118.42900 149.21800 1.000 31.25640 74 ALA D C 1
ATOM 2633 O O . ALA D 4 47 ? 128.06500 117.99500 149.85600 1.000 31.25640 74 ALA D O 1
ATOM 2635 N N . SER D 4 48 ? 129.54300 119.64600 149.43700 1.000 31.25640 75 SER D N 1
ATOM 2636 C CA . SER D 4 48 ? 128.91400 120.55400 150.39200 1.000 31.25640 75 SER D CA 1
ATOM 2637 C C . SER D 4 48 ? 127.54000 121.00300 149.90900 1.000 31.25640 75 SER D C 1
ATOM 2638 O O . SER D 4 48 ? 126.59800 121.09800 150.70700 1.000 31.25640 75 SER D O 1
ATOM 2641 N N . ARG D 4 49 ? 127.40300 121.26400 148.60300 1.000 31.25640 76 ARG D N 1
ATOM 2642 C CA . ARG D 4 49 ? 126.09300 121.60100 148.04800 1.000 31.25640 76 ARG D CA 1
ATOM 2643 C C . ARG D 4 49 ? 125.12400 120.42500 148.13600 1.000 31.25640 76 ARG D C 1
ATOM 2644 O O . ARG D 4 49 ? 123.93600 120.61600 148.42700 1.000 31.25640 76 ARG D O 1
ATOM 2652 N N . LEU D 4 50 ? 125.61700 119.20300 147.90000 1.000 31.25640 77 LEU D N 1
ATOM 2653 C CA . LEU D 4 50 ? 124.77300 118.01400 148.02600 1.000 6.84356 77 LEU D CA 1
ATOM 2654 C C . LEU D 4 50 ? 124.33400 117.78100 149.46700 1.000 6.84356 77 LEU D C 1
ATOM 2655 O O . LEU D 4 50 ? 123.20000 117.35500 149.71600 1.000 6.84356 77 LEU D O 1
ATOM 2660 N N . ALA D 4 51 ? 125.21800 118.04900 150.43100 1.000 7.51612 78 ALA D N 1
ATOM 2661 C CA . ALA D 4 51 ? 124.84500 117.89300 151.83200 1.000 7.51612 78 ALA D CA 1
ATOM 2662 C C . ALA D 4 51 ? 123.90100 118.99700 152.29000 1.000 7.51612 78 ALA D C 1
ATOM 2663 O O . ALA D 4 51 ? 123.07900 118.77400 153.18500 1.000 7.51612 78 ALA D O 1
ATOM 2665 N N . HIS D 4 52 ? 123.99700 120.18700 151.69200 1.000 12.97416 79 HIS D N 1
ATOM 2666 C CA . HIS D 4 52 ? 123.09900 121.27300 152.06800 1.000 12.97416 79 HIS D CA 1
ATOM 2667 C C . HIS D 4 52 ? 121.72100 121.13200 151.42900 1.000 12.97416 79 HIS D C 1
ATOM 2668 O O . HIS D 4 52 ? 120.72900 121.58300 152.01200 1.000 12.97416 79 HIS D O 1
ATOM 2675 N N . TYR D 4 53 ? 121.63600 120.51400 150.24600 1.000 8.74132 80 TYR D N 1
ATOM 2676 C CA . TYR D 4 53 ? 120.34500 120.38400 149.57100 1.000 8.74132 80 TYR D CA 1
ATOM 2677 C C . TYR D 4 53 ? 119.42600 119.38300 150.26300 1.000 8.74132 80 TYR D C 1
ATOM 2678 O O . TYR D 4 53 ? 118.20200 119.55100 150.23500 1.000 8.74132 80 TYR D O 1
ATOM 2687 N N . ASN D 4 54 ? 119.98300 118.34600 150.88500 1.000 8.87977 81 ASN D N 1
ATOM 2688 C CA . ASN D 4 54 ? 119.19000 117.29400 151.50600 1.000 8.87977 81 ASN D CA 1
ATOM 2689 C C . ASN D 4 54 ? 119.02400 117.48300 153.00800 1.000 8.87977 81 ASN D C 1
ATOM 2690 O O . ASN D 4 54 ? 118.59800 116.54200 153.68700 1.000 8.87977 81 ASN D O 1
ATOM 2695 N N . LYS D 4 55 ? 119.36400 118.67300 153.52600 1.000 9.32002 82 LYS D N 1
ATOM 2696 C CA . LYS D 4 55 ? 119.21900 119.05200 154.93900 1.000 9.32002 82 LYS D CA 1
ATOM 2697 C C . LYS D 4 55 ? 119.99600 118.11400 155.86500 1.000 9.32002 82 LYS D C 1
ATOM 2698 O O . LYS D 4 55 ? 119.51400 117.70300 156.92200 1.000 9.32002 82 LYS D O 1
ATOM 2704 N N . ARG D 4 56 ? 121.21400 117.77500 155.45400 1.000 12.69687 83 ARG D N 1
ATOM 2705 C CA . ARG D 4 56 ? 122.08800 116.91400 156.23100 1.000 12.69687 83 ARG D CA 1
ATOM 2706 C C . ARG D 4 56 ? 123.16200 117.75000 156.92200 1.000 12.69687 83 ARG D C 1
ATOM 2707 O O . ARG D 4 56 ? 123.23000 118.97200 156.77600 1.000 12.69687 83 ARG D O 1
ATOM 2715 N N . SER D 4 57 ? 124.01200 117.07400 157.69100 1.000 11.75251 84 SER D N 1
ATOM 2716 C CA . SER D 4 57 ? 125.10900 117.74200 158.37900 1.000 11.75251 84 SER D CA 1
ATOM 2717 C C . SER D 4 57 ? 126.41700 116.99500 158.16000 1.000 11.75251 84 SER D C 1
ATOM 2718 O O . SER D 4 57 ? 127.49800 117.58500 158.24500 1.000 11.75251 84 SER D O 1
ATOM 2721 N N . THR D 4 58 ? 126.33000 115.69900 157.87300 1.000 11.24440 85 THR D N 1
ATOM 2722 C CA . THR D 4 58 ? 127.50900 114.85700 157.73100 1.000 11.24440 85 THR D CA 1
ATOM 2723 C C . THR D 4 58 ? 127.79000 114.58700 156.25900 1.000 11.24440 85 THR D C 1
ATOM 2724 O O . THR D 4 58 ? 126.90900 114.12400 155.52700 1.000 11.24440 85 THR D O 1
ATOM 2728 N N . ILE D 4 59 ? 129.01600 114.88000 155.82900 1.000 9.36736 86 ILE D N 1
ATOM 2729 C CA . ILE D 4 59 ? 129.47300 114.51000 154.49100 1.000 9.36736 86 ILE D CA 1
ATOM 2730 C C . ILE D 4 59 ? 130.02300 113.09000 154.58800 1.000 9.36736 86 ILE D C 1
ATOM 2731 O O . ILE D 4 59 ? 131.12500 112.87000 155.09200 1.000 9.36736 86 ILE D O 1
ATOM 2736 N N . THR D 4 60 ? 129.24500 112.11800 154.12400 1.000 10.40884 87 THR D N 1
ATOM 2737 C CA . THR D 4 60 ? 129.68300 110.73000 154.10000 1.000 10.40884 87 THR D CA 1
ATOM 2738 C C . THR D 4 60 ? 130.36900 110.44700 152.76500 1.000 10.40884 87 THR D C 1
ATOM 2739 O O . THR D 4 60 ? 130.66900 111.35700 151.98700 1.000 10.40884 87 THR D O 1
ATOM 2743 N N . SER D 4 61 ? 130.62900 109.17200 152.48400 1.000 13.51975 88 SER D N 1
ATOM 2744 C CA . SER D 4 61 ? 131.18700 108.78700 151.19500 1.000 13.51975 88 SER D CA 1
ATOM 2745 C C . SER D 4 61 ? 130.15500 108.81100 150.07600 1.000 13.51975 88 SER D C 1
ATOM 2746 O O . SER D 4 61 ? 130.54100 108.82700 148.90200 1.000 13.51975 88 SER D O 1
ATOM 2749 N N . ARG D 4 62 ? 128.86200 108.82500 150.41200 1.000 15.76634 89 ARG D N 1
ATOM 2750 C CA . ARG D 4 62 ? 127.82100 108.86100 149.39000 1.000 15.76634 89 ARG D CA 1
ATOM 2751 C C . ARG D 4 62 ? 127.77400 110.21700 148.69600 1.000 15.76634 89 ARG D C 1
ATOM 2752 O O . ARG D 4 62 ? 127.59400 110.28800 147.47300 1.000 15.76634 89 ARG D O 1
ATOM 2760 N N . GLU D 4 63 ? 127.95600 111.30100 149.45600 1.000 12.33427 90 GLU D N 1
ATOM 2761 C CA . GLU D 4 63 ? 128.00400 112.63200 148.85800 1.000 12.33427 90 GLU D CA 1
ATOM 2762 C C . GLU D 4 63 ? 129.24500 112.81100 147.99300 1.000 12.33427 90 GLU D C 1
ATOM 2763 O O . GLU D 4 63 ? 129.18000 113.44900 146.93600 1.000 12.33427 90 GLU D O 1
ATOM 2769 N N . ILE D 4 64 ? 130.37600 112.22900 148.40700 1.000 17.28164 91 ILE D N 1
ATOM 2770 C CA . ILE D 4 64 ? 131.59200 112.30300 147.60200 1.000 17.28164 91 ILE D CA 1
ATOM 2771 C C . ILE D 4 64 ? 131.43000 111.48800 146.32300 1.000 17.28164 91 ILE D C 1
ATOM 2772 O O . ILE D 4 64 ? 131.86800 111.90900 145.24500 1.000 17.28164 91 ILE D O 1
ATOM 2777 N N . GLN D 4 65 ? 130.77100 110.32700 146.41900 1.000 12.62332 92 GLN D N 1
ATOM 2778 C CA . GLN D 4 65 ? 130.51400 109.49600 145.24500 1.000 12.62332 92 GLN D CA 1
ATOM 2779 C C . GLN D 4 65 ? 129.57600 110.18900 144.26300 1.000 12.62332 92 GLN D C 1
ATOM 2780 O O . GLN D 4 65 ? 129.80000 110.14600 143.04600 1.000 12.62332 92 GLN D O 1
ATOM 2786 N N . THR D 4 66 ? 128.53900 110.85600 144.77600 1.000 31.25632 93 THR D N 1
ATOM 2787 C CA . THR D 4 66 ? 127.61500 111.58000 143.90800 1.000 31.25632 93 THR D CA 1
ATOM 2788 C C . THR D 4 66 ? 128.28500 112.80600 143.29100 1.000 31.25632 93 THR D C 1
ATOM 2789 O O . THR D 4 66 ? 128.01900 113.14800 142.13300 1.000 31.25632 93 THR D O 1
ATOM 2793 N N . ALA D 4 67 ? 129.19500 113.45000 144.03100 1.000 31.25632 94 ALA D N 1
ATOM 2794 C CA . ALA D 4 67 ? 129.93800 114.58000 143.48100 1.000 31.25632 94 ALA D CA 1
ATOM 2795 C C . ALA D 4 67 ? 130.88900 114.13900 142.37300 1.000 31.25632 94 ALA D C 1
ATOM 2796 O O . ALA D 4 67 ? 131.02200 114.83100 141.35700 1.000 31.25632 94 ALA D O 1
ATOM 2798 N N . VAL D 4 68 ? 131.54100 112.98300 142.54400 1.000 11.58160 95 VAL D N 1
ATOM 2799 C CA . VAL D 4 68 ? 132.39200 112.42600 141.49100 1.000 11.58160 95 VAL D CA 1
ATOM 2800 C C . VAL D 4 68 ? 131.55800 112.04500 140.27000 1.000 11.58160 95 VAL D C 1
ATOM 2801 O O . VAL D 4 68 ? 131.95100 112.31300 139.12500 1.000 11.58160 95 VAL D O 1
ATOM 2805 N N . ARG D 4 69 ? 130.37400 111.46300 140.49600 1.000 14.85801 96 ARG D N 1
ATOM 2806 C CA . ARG D 4 69 ? 129.49400 111.07600 139.39500 1.000 14.85801 96 ARG D CA 1
ATOM 2807 C C . ARG D 4 69 ? 128.95300 112.28900 138.63800 1.000 14.85801 96 ARG D C 1
ATOM 2808 O O . ARG D 4 69 ? 128.77400 112.22600 137.41600 1.000 14.85801 96 ARG D O 1
ATOM 2816 N N . LEU D 4 70 ? 128.71300 113.40100 139.33500 1.000 14.12640 97 LEU D N 1
ATOM 2817 C CA . LEU D 4 70 ? 128.25900 114.61700 138.66600 1.000 14.12640 97 LEU D CA 1
ATOM 2818 C C . LEU D 4 70 ? 129.39500 115.34700 137.95900 1.000 14.12640 97 LEU D C 1
ATOM 2819 O O . LEU D 4 70 ? 129.18300 115.94000 136.89600 1.000 14.12640 97 LEU D O 1
ATOM 2824 N N . LEU D 4 71 ? 130.60200 115.31900 138.52400 1.000 9.83863 98 LEU D N 1
ATOM 2825 C CA . LEU D 4 71 ? 131.66700 116.18900 138.04600 1.000 9.83863 98 LEU D CA 1
ATOM 2826 C C . LEU D 4 71 ? 132.55500 115.53600 136.99500 1.000 9.83863 98 LEU D C 1
ATOM 2827 O O . LEU D 4 71 ? 133.00200 116.22200 136.06800 1.000 9.83863 98 LEU D O 1
ATOM 2832 N N . LEU D 4 72 ? 132.83300 114.21600 137.11100 1.000 8.78329 99 LEU D N 1
ATOM 2833 C CA . LEU D 4 72 ? 133.72000 113.66700 136.09700 1.000 8.78329 99 LEU D CA 1
ATOM 2834 C C . LEU D 4 72 ? 132.92200 113.13800 134.90800 1.000 8.78329 99 LEU D C 1
ATOM 2835 O O . LEU D 4 72 ? 131.88300 112.49300 135.08600 1.000 8.78329 99 LEU D O 1
ATOM 2840 N N . PRO D 4 73 ? 133.37800 113.40900 133.68000 1.000 10.70773 100 PRO D N 1
ATOM 2841 C CA . PRO D 4 73 ? 132.59800 113.00700 132.50100 1.000 10.70773 100 PRO D CA 1
ATOM 2842 C C . PRO D 4 73 ? 132.87600 111.59300 132.00700 1.000 10.70773 100 PRO D C 1
ATOM 2843 O O . PRO D 4 73 ? 134.03200 111.19200 131.83400 1.000 10.70773 100 PRO D O 1
ATOM 2847 N N . GLY D 4 74 ? 131.80800 110.82800 131.78800 1.000 16.36404 101 GLY D N 1
ATOM 2848 C CA . GLY D 4 74 ? 131.87100 109.58100 131.04800 1.000 16.36404 101 GLY D CA 1
ATOM 2849 C C . GLY D 4 74 ? 132.59100 108.41600 131.69600 1.000 16.36404 101 GLY D C 1
ATOM 2850 O O . GLY D 4 74 ? 132.24100 107.98600 132.79900 1.000 16.36404 101 GLY D O 1
ATOM 2851 N N . GLU D 4 75 ? 133.60300 107.89300 130.99700 1.000 19.38632 102 GLU D N 1
ATOM 2852 C CA . GLU D 4 75 ? 134.29100 106.67700 131.41700 1.000 19.38632 102 GLU D CA 1
ATOM 2853 C C . GLU D 4 75 ? 135.18200 106.90400 132.63300 1.000 19.38632 102 GLU D C 1
ATOM 2854 O O . GLU D 4 75 ? 135.36600 105.97800 133.43200 1.000 19.38632 102 GLU D O 1
ATOM 2860 N N . LEU D 4 76 ? 135.71300 108.11900 132.79800 1.000 13.36027 103 LEU D N 1
ATOM 2861 C CA . LEU D 4 76 ? 136.60900 108.42400 133.91100 1.000 13.36027 103 LEU D CA 1
ATOM 2862 C C . LEU D 4 76 ? 135.89100 108.35800 135.25500 1.000 13.36027 103 LEU D C 1
ATOM 2863 O O . LEU D 4 76 ? 136.48300 107.92200 136.25300 1.000 13.36027 103 LEU D O 1
ATOM 2868 N N . ALA D 4 77 ? 134.61300 108.75200 135.28600 1.000 12.97480 104 ALA D N 1
ATOM 2869 C CA . ALA D 4 77 ? 133.83900 108.72300 136.52300 1.000 12.97480 104 ALA D CA 1
ATOM 2870 C C . ALA D 4 77 ? 133.59800 107.29700 137.00100 1.000 12.97480 104 ALA D C 1
ATOM 2871 O O . ALA D 4 77 ? 133.61600 107.03700 138.20900 1.000 12.97480 104 ALA D O 1
ATOM 2873 N N . LYS D 4 78 ? 133.39800 106.36000 136.06800 1.000 14.55003 105 LYS D N 1
ATOM 2874 C CA . LYS D 4 78 ? 133.15000 104.96700 136.43400 1.000 14.55003 105 LYS D CA 1
ATOM 2875 C C . LYS D 4 78 ? 134.38100 104.34000 137.07700 1.000 14.55003 105 LYS D C 1
ATOM 2876 O O . LYS D 4 78 ? 134.28200 103.66000 138.10700 1.000 14.55003 105 LYS D O 1
ATOM 2882 N N . HIS D 4 79 ? 135.55800 104.58400 136.49500 1.000 15.33802 106 HIS D N 1
ATOM 2883 C CA . HIS D 4 79 ? 136.79300 104.06500 137.07000 1.000 15.33802 106 HIS D CA 1
ATOM 2884 C C . HIS D 4 79 ? 137.14200 104.75100 138.38500 1.000 15.33802 106 HIS D C 1
ATOM 2885 O O . HIS D 4 79 ? 137.68000 104.10000 139.28900 1.000 15.33802 106 HIS D O 1
ATOM 2892 N N . ALA D 4 80 ? 136.82300 106.04500 138.52300 1.000 10.85506 107 ALA D N 1
ATOM 2893 C CA . ALA D 4 80 ? 137.05900 106.73000 139.79200 1.000 10.85506 107 ALA D CA 1
ATOM 2894 C C . ALA D 4 80 ? 136.16500 106.18000 140.89900 1.000 10.85506 107 ALA D C 1
ATOM 2895 O O . ALA D 4 80 ? 136.63200 105.96200 142.02600 1.000 10.85506 107 ALA D O 1
ATOM 2897 N N . VAL D 4 81 ? 134.88900 105.92200 140.58700 1.000 10.17395 108 VAL D N 1
ATOM 2898 C CA . VAL D 4 81 ? 133.97000 105.33000 141.55700 1.000 10.17395 108 VAL D CA 1
ATOM 2899 C C . VAL D 4 81 ? 134.39900 103.90800 141.91400 1.000 10.17395 108 VAL D C 1
ATOM 2900 O O . VAL D 4 81 ? 134.35000 103.51300 143.08500 1.000 10.17395 108 VAL D O 1
ATOM 2904 N N . SER D 4 82 ? 134.88800 103.14300 140.92900 1.000 13.13764 109 SER D N 1
ATOM 2905 C CA . SER D 4 82 ? 135.33700 101.77700 141.19500 1.000 13.13764 109 SER D CA 1
ATOM 2906 C C . SER D 4 82 ? 136.57700 101.74700 142.08600 1.000 13.13764 109 SER D C 1
ATOM 2907 O O . SER D 4 82 ? 136.64300 100.95400 143.03600 1.000 13.13764 109 SER D O 1
ATOM 2910 N N . GLU D 4 83 ? 137.55200 102.62400 141.81900 1.000 17.11784 110 GLU D N 1
ATOM 2911 C CA . GLU D 4 83 ? 138.76200 102.66800 142.63800 1.000 17.11784 110 GLU D CA 1
ATOM 2912 C C . GLU D 4 83 ? 138.46600 103.17700 144.04500 1.000 17.11784 110 GLU D C 1
ATOM 2913 O O . GLU D 4 83 ? 139.01800 102.66700 145.03000 1.000 17.11784 110 GLU D O 1
ATOM 2919 N N . GLY D 4 84 ? 137.57400 104.16600 144.16400 1.000 10.10725 111 GLY D N 1
ATOM 2920 C CA . GLY D 4 84 ? 137.19800 104.64900 145.48300 1.000 10.10725 111 GLY D CA 1
ATOM 2921 C C . GLY D 4 84 ? 136.41900 103.62600 146.28800 1.000 10.10725 111 GLY D C 1
ATOM 2922 O O . GLY D 4 84 ? 136.61000 103.50700 147.50200 1.000 10.10725 111 GLY D O 1
ATOM 2923 N N . THR D 4 85 ? 135.54500 102.86300 145.62300 1.000 11.77454 112 THR D N 1
ATOM 2924 C CA . THR D 4 85 ? 134.79600 101.81000 146.30100 1.000 11.77454 112 THR D CA 1
ATOM 2925 C C . THR D 4 85 ? 135.72000 100.68500 146.75200 1.000 11.77454 112 THR D C 1
ATOM 2926 O O . THR D 4 85 ? 135.55800 100.14800 147.85500 1.000 11.77454 112 THR D O 1
ATOM 2930 N N . LYS D 4 86 ? 136.71900 100.34800 145.92600 1.000 13.99893 113 LYS D N 1
ATOM 2931 C CA . LYS D 4 86 ? 137.72200 99.35900 146.31700 1.000 13.99893 113 LYS D CA 1
ATOM 2932 C C . LYS D 4 86 ? 138.53800 99.83900 147.51400 1.000 13.99893 113 LYS D C 1
ATOM 2933 O O . LYS D 4 86 ? 138.84100 99.05900 148.42600 1.000 13.99893 113 LYS D O 1
ATOM 2939 N N . ALA D 4 87 ? 138.86800 101.13500 147.54700 1.000 12.33329 114 ALA D N 1
ATOM 2940 C CA . ALA D 4 87 ? 139.64100 101.67400 148.66500 1.000 12.33329 114 ALA D CA 1
ATOM 2941 C C . ALA D 4 87 ? 138.82600 101.70400 149.95600 1.000 12.33329 114 ALA D C 1
ATOM 2942 O O . ALA D 4 87 ? 139.35400 101.40200 151.03300 1.000 12.33329 114 ALA D O 1
ATOM 2944 N N . VAL D 4 88 ? 137.53800 102.05300 149.86700 1.000 12.50217 115 VAL D N 1
ATOM 2945 C CA . VAL D 4 88 ? 136.67600 102.05300 151.05200 1.000 12.50217 115 VAL D CA 1
ATOM 2946 C C . VAL D 4 88 ? 136.44700 100.62600 151.55000 1.000 12.50217 115 VAL D C 1
ATOM 2947 O O . VAL D 4 88 ? 136.43500 100.37000 152.76300 1.000 12.50217 115 VAL D O 1
ATOM 2951 N N . THR D 4 89 ? 136.32100 99.66800 150.62300 1.000 17.90786 116 THR D N 1
ATOM 2952 C CA . THR D 4 89 ? 136.15300 98.26700 151.00200 1.000 17.90786 116 THR D CA 1
ATOM 2953 C C . THR D 4 89 ? 137.41500 97.71700 151.66600 1.000 17.90786 116 THR D C 1
ATOM 2954 O O . THR D 4 89 ? 137.33300 96.94400 152.62900 1.000 17.90786 116 THR D O 1
ATOM 2958 N N . LYS D 4 90 ? 138.59100 98.13500 151.18900 1.000 21.07715 117 LYS D N 1
ATOM 2959 C CA . LYS D 4 90 ? 139.83600 97.70500 151.81900 1.000 21.07715 117 LYS D CA 1
ATOM 2960 C C . LYS D 4 90 ? 140.02800 98.36800 153.18100 1.000 21.07715 117 LYS D C 1
ATOM 2961 O O . LYS D 4 90 ? 140.55300 97.74700 154.11300 1.000 21.07715 117 LYS D O 1
ATOM 2967 N N . TYR D 4 91 ? 139.59600 99.62500 153.31900 1.000 18.30386 118 TYR D N 1
ATOM 2968 C CA . TYR D 4 91 ? 139.75300 100.32800 154.59000 1.000 18.30386 118 TYR D CA 1
ATOM 2969 C C . TYR D 4 91 ? 138.77100 99.81700 155.63800 1.000 18.30386 118 TYR D C 1
ATOM 2970 O O . TYR D 4 91 ? 139.04600 99.88700 156.84200 1.000 18.30386 118 TYR D O 1
ATOM 2979 N N . THR D 4 92 ? 137.61900 99.29800 155.20100 1.000 24.90337 119 THR D N 1
ATOM 2980 C CA . THR D 4 92 ? 136.61900 98.81800 156.15100 1.000 24.90337 119 THR D CA 1
ATOM 2981 C C . THR D 4 92 ? 137.06200 97.52100 156.81900 1.000 24.90337 119 THR D C 1
ATOM 2982 O O . THR D 4 92 ? 137.06500 97.41800 158.05200 1.000 24.90337 119 THR D O 1
ATOM 2986 N N . SER D 4 93 ? 137.44800 96.52500 156.02800 1.000 31.27716 120 SER D N 1
ATOM 2987 C CA . SER D 4 93 ? 137.90000 95.25200 156.57500 1.000 31.27716 120 SER D CA 1
ATOM 2988 C C . SER D 4 93 ? 139.37500 95.31400 156.95500 1.000 31.27716 120 SER D C 1
ATOM 2989 O O . SER D 4 93 ? 139.74100 95.91400 157.96500 1.000 31.27716 120 SER D O 1
ATOM 2992 N N . PRO E 1 5 ? 168.21000 137.17000 92.60000 1.000 46.12825 38 PRO E N 1
ATOM 2993 C CA . PRO E 1 5 ? 166.80300 137.21200 92.18800 1.000 46.12825 38 PRO E CA 1
ATOM 2994 C C . PRO E 1 5 ? 166.03700 135.95400 92.58600 1.000 46.12825 38 PRO E C 1
ATOM 2995 O O . PRO E 1 5 ? 165.29800 135.40000 91.77200 1.000 46.12825 38 PRO E O 1
ATOM 2999 N N . HIS E 1 6 ? 166.21700 135.51100 93.82700 1.000 51.98302 39 HIS E N 1
ATOM 3000 C CA . HIS E 1 6 ? 165.54200 134.33300 94.35700 1.000 51.98302 39 HIS E CA 1
ATOM 3001 C C . HIS E 1 6 ? 164.50100 134.77800 95.37400 1.000 51.98302 39 HIS E C 1
ATOM 3002 O O . HIS E 1 6 ? 164.85100 135.31600 96.43000 1.000 51.98302 39 HIS E O 1
ATOM 3009 N N . ARG E 1 7 ? 163.22800 134.55400 95.05500 1.000 41.89205 40 ARG E N 1
ATOM 3010 C CA . ARG E 1 7 ? 162.12200 134.92400 95.92500 1.000 41.89205 40 ARG E CA 1
ATOM 3011 C C . ARG E 1 7 ? 161.15600 133.75600 96.05000 1.000 41.89205 40 ARG E C 1
ATOM 3012 O O . ARG E 1 7 ? 161.03200 132.93100 95.14100 1.000 41.89205 40 ARG E O 1
ATOM 3020 N N . TYR E 1 8 ? 160.47400 133.69500 97.18900 1.000 40.12250 41 TYR E N 1
ATOM 3021 C CA . TYR E 1 8 ? 159.46900 132.67300 97.43300 1.000 40.12250 41 TYR E CA 1
ATOM 3022 C C . TYR E 1 8 ? 158.08300 133.17700 97.05200 1.000 40.12250 41 TYR E C 1
ATOM 3023 O O . TYR E 1 8 ? 157.82600 134.38300 97.01200 1.000 40.12250 41 TYR E O 1
ATOM 3032 N N . ARG E 1 9 ? 157.19500 132.23300 96.76000 1.000 41.85646 42 ARG E N 1
ATOM 3033 C CA . ARG E 1 9 ? 155.78900 132.55700 96.58400 1.000 41.85646 42 ARG E CA 1
ATOM 3034 C C . ARG E 1 9 ? 155.19400 132.96400 97.93200 1.000 41.85646 42 ARG E C 1
ATOM 3035 O O . ARG E 1 9 ? 155.49700 132.33700 98.95200 1.000 41.85646 42 ARG E O 1
ATOM 3043 N N . PRO E 1 10 ? 154.38300 134.02600 97.97700 1.000 28.11526 43 PRO E N 1
ATOM 3044 C CA . PRO E 1 10 ? 153.80200 134.47000 99.25800 1.000 28.11526 43 PRO E CA 1
ATOM 3045 C C . PRO E 1 10 ? 152.80600 133.45800 99.80800 1.000 28.11526 43 PRO E C 1
ATOM 3046 O O . PRO E 1 10 ? 151.82400 133.10500 99.15100 1.000 28.11526 43 PRO E O 1
ATOM 3050 N N . GLY E 1 11 ? 153.07400 132.99100 101.02500 1.000 24.32138 44 GLY E N 1
ATOM 3051 C CA . GLY E 1 11 ? 152.29200 131.94400 101.64900 1.000 24.32138 44 GLY E CA 1
ATOM 3052 C C . GLY E 1 11 ? 153.17000 130.85800 102.23600 1.000 24.32138 44 GLY E C 1
ATOM 3053 O O . GLY E 1 11 ? 152.84300 130.27600 103.27500 1.000 24.32138 44 GLY E O 1
ATOM 3054 N N . THR E 1 12 ? 154.30400 130.59400 101.57900 1.000 23.89582 45 THR E N 1
ATOM 3055 C CA . THR E 1 12 ? 155.22200 129.55600 102.04100 1.000 23.89582 45 THR E CA 1
ATOM 3056 C C . THR E 1 12 ? 155.92100 129.97600 103.32900 1.000 23.89582 45 THR E C 1
ATOM 3057 O O . THR E 1 12 ? 155.99300 129.20000 104.29200 1.000 23.89582 45 THR E O 1
ATOM 3061 N N . VAL E 1 13 ? 156.42600 131.21300 103.36700 1.000 19.70334 46 VAL E N 1
ATOM 3062 C CA . VAL E 1 13 ? 157.03800 131.75700 104.57700 1.000 19.70334 46 VAL E CA 1
ATOM 3063 C C . VAL E 1 13 ? 155.99500 131.90800 105.68200 1.000 19.70334 46 VAL E C 1
ATOM 3064 O O . VAL E 1 13 ? 156.29900 131.71100 106.86600 1.000 19.70334 46 VAL E O 1
ATOM 3068 N N . ALA E 1 14 ? 154.74200 132.19400 105.31100 1.000 18.93020 47 ALA E N 1
ATOM 3069 C CA . ALA E 1 14 ? 153.66400 132.29200 106.29200 1.000 18.93020 47 ALA E CA 1
ATOM 3070 C C . ALA E 1 14 ? 153.36900 130.94100 106.93600 1.000 18.93020 47 ALA E C 1
ATOM 3071 O O . ALA E 1 14 ? 153.23500 130.84900 108.16000 1.000 18.93020 47 ALA E O 1
ATOM 3073 N N . LEU E 1 15 ? 153.28300 129.87700 106.12800 1.000 16.24385 48 LEU E N 1
ATOM 3074 C CA . LEU E 1 15 ? 153.07600 128.53900 106.68400 1.000 16.24385 48 LEU E CA 1
ATOM 3075 C C . LEU E 1 15 ? 154.28400 128.06200 107.48100 1.000 16.24385 48 LEU E C 1
ATOM 3076 O O . LEU E 1 15 ? 154.12400 127.33500 108.47200 1.000 16.24385 48 LEU E O 1
ATOM 3081 N N . ARG E 1 16 ? 155.48900 128.47400 107.07400 1.000 25.62419 49 ARG E N 1
ATOM 3082 C CA . ARG E 1 16 ? 156.69100 128.16000 107.84100 1.000 25.62419 49 ARG E CA 1
ATOM 3083 C C . ARG E 1 16 ? 156.66300 128.82800 109.21000 1.000 25.62419 49 ARG E C 1
ATOM 3084 O O . ARG E 1 16 ? 157.02600 128.21100 110.21900 1.000 25.62419 49 ARG E O 1
ATOM 3092 N N . GLU E 1 17 ? 156.20100 130.08100 109.26800 1.000 18.50498 50 GLU E N 1
ATOM 3093 C CA . GLU E 1 17 ? 156.06200 130.76200 110.55200 1.000 18.50498 50 GLU E CA 1
ATOM 3094 C C . GLU E 1 17 ? 154.94000 130.16600 111.39500 1.000 18.50498 50 GLU E C 1
ATOM 3095 O O . GLU E 1 17 ? 155.05500 130.13500 112.62500 1.000 18.50498 50 GLU E O 1
ATOM 3101 N N . ILE E 1 18 ? 153.86400 129.68900 110.75800 1.000 20.28215 51 ILE E N 1
ATOM 3102 C CA . ILE E 1 18 ? 152.79600 128.99800 111.48700 1.000 20.28215 51 ILE E CA 1
ATOM 3103 C C . ILE E 1 18 ? 153.33300 127.73400 112.14900 1.000 20.28215 51 ILE E C 1
ATOM 3104 O O . ILE E 1 18 ? 153.10000 127.49300 113.34100 1.000 20.28215 51 ILE E O 1
ATOM 3109 N N . ARG E 1 19 ? 154.10600 126.93800 111.39800 1.000 17.18551 52 ARG E N 1
ATOM 3110 C CA . ARG E 1 19 ? 154.70400 125.72700 111.96100 1.000 17.18551 52 ARG E CA 1
ATOM 3111 C C . ARG E 1 19 ? 155.72100 126.05000 113.05300 1.000 17.18551 52 ARG E C 1
ATOM 3112 O O . ARG E 1 19 ? 155.75900 125.37200 114.08800 1.000 17.18551 52 ARG E O 1
ATOM 3120 N N . ARG E 1 20 ? 156.50800 127.11600 112.86700 1.000 14.57635 53 ARG E N 1
ATOM 3121 C CA . ARG E 1 20 ? 157.53800 127.47500 113.83900 1.000 14.57635 53 ARG E CA 1
ATOM 3122 C C . ARG E 1 20 ? 156.92600 127.96200 115.15100 1.000 14.57635 53 ARG E C 1
ATOM 3123 O O . ARG E 1 20 ? 157.35900 127.55300 116.23500 1.000 14.57635 53 ARG E O 1
ATOM 3131 N N . TYR E 1 21 ? 155.91100 128.82700 115.07800 1.000 16.70304 54 TYR E N 1
ATOM 3132 C CA . TYR E 1 21 ? 155.32500 129.35700 116.30200 1.000 16.70304 54 TYR E CA 1
ATOM 3133 C C . TYR E 1 21 ? 154.23100 128.46500 116.87600 1.000 16.70304 54 TYR E C 1
ATOM 3134 O O . TYR E 1 21 ? 153.74000 128.74900 117.97300 1.000 16.70304 54 TYR E O 1
ATOM 3143 N N . GLN E 1 22 ? 153.83400 127.39900 116.17500 1.000 10.67069 55 GLN E N 1
ATOM 3144 C CA . GLN E 1 22 ? 153.07200 126.35000 116.84000 1.000 10.67069 55 GLN E CA 1
ATOM 3145 C C . GLN E 1 22 ? 153.96700 125.26600 117.42200 1.000 10.67069 55 GLN E C 1
ATOM 3146 O O . GLN E 1 22 ? 153.51500 124.50800 118.28700 1.000 10.67069 55 GLN E O 1
ATOM 3152 N N . LYS E 1 23 ? 155.22000 125.17100 116.97000 1.000 13.52491 56 LYS E N 1
ATOM 3153 C CA . LYS E 1 23 ? 156.15600 124.25300 117.61000 1.000 13.52491 56 LYS E CA 1
ATOM 3154 C C . LYS E 1 23 ? 156.78500 124.86700 118.85600 1.000 13.52491 56 LYS E C 1
ATOM 3155 O O . LYS E 1 23 ? 156.87000 124.20800 119.89800 1.000 13.52491 56 LYS E O 1
ATOM 3161 N N . SER E 1 24 ? 157.22600 126.12000 118.77500 1.000 20.23856 57 SER E N 1
ATOM 3162 C CA . SER E 1 24 ? 157.90100 126.75000 119.90000 1.000 20.23856 57 SER E CA 1
ATOM 3163 C C . SER E 1 24 ? 156.89400 127.29200 120.91100 1.000 20.23856 57 SER E C 1
ATOM 3164 O O . SER E 1 24 ? 155.80700 127.75900 120.56000 1.000 20.23856 57 SER E O 1
ATOM 3167 N N . THR E 1 25 ? 157.27300 127.22100 122.19100 1.000 26.60520 58 THR E N 1
ATOM 3168 C CA . THR E 1 25 ? 156.45700 127.73000 123.30100 1.000 26.60520 58 THR E CA 1
ATOM 3169 C C . THR E 1 25 ? 157.32900 128.69600 124.10200 1.000 26.60520 58 THR E C 1
ATOM 3170 O O . THR E 1 25 ? 158.17000 128.27300 124.89900 1.000 26.60520 58 THR E O 1
ATOM 3174 N N . GLU E 1 26 ? 157.12000 129.99300 123.88900 1.000 32.70477 59 GLU E N 1
ATOM 3175 C CA . GLU E 1 26 ? 157.87900 131.02000 124.58600 1.000 32.70477 59 GLU E CA 1
ATOM 3176 C C . GLU E 1 26 ? 157.03500 132.28700 124.65800 1.000 32.70477 59 GLU E C 1
ATOM 3177 O O . GLU E 1 26 ? 155.87100 132.30700 124.25100 1.000 32.70477 59 GLU E O 1
ATOM 3183 N N . LEU E 1 27 ? 157.63100 133.34800 125.19700 1.000 26.15591 60 LEU E N 1
ATOM 3184 C CA . LEU E 1 27 ? 156.97000 134.64300 125.24700 1.000 26.15591 60 LEU E CA 1
ATOM 3185 C C . LEU E 1 27 ? 157.07000 135.33700 123.89600 1.000 26.15591 60 LEU E C 1
ATOM 3186 O O . LEU E 1 27 ? 158.08900 135.24600 123.20600 1.000 26.15591 60 LEU E O 1
ATOM 3191 N N . LEU E 1 28 ? 155.99800 136.03200 123.51900 1.000 17.56224 61 LEU E N 1
ATOM 3192 C CA . LEU E 1 28 ? 155.92500 136.72700 122.24000 1.000 17.56224 61 LEU E CA 1
ATOM 3193 C C . LEU E 1 28 ? 155.81200 138.23500 122.37600 1.000 17.56224 61 LEU E C 1
ATOM 3194 O O . LEU E 1 28 ? 156.43100 138.96000 121.59600 1.000 17.56224 61 LEU E O 1
ATOM 3199 N N . ILE E 1 29 ? 155.04200 138.72000 123.34100 1.000 11.93631 62 ILE E N 1
ATOM 3200 C CA . ILE E 1 29 ? 155.02200 140.13800 123.67600 1.000 11.93631 62 ILE E CA 1
ATOM 3201 C C . ILE E 1 29 ? 156.21800 140.43400 124.57200 1.000 11.93631 62 ILE E C 1
ATOM 3202 O O . ILE E 1 29 ? 156.52700 139.66100 125.48700 1.000 11.93631 62 ILE E O 1
ATOM 3207 N N . ARG E 1 30 ? 156.91300 141.53800 124.29800 1.000 15.88374 63 ARG E N 1
ATOM 3208 C CA . ARG E 1 30 ? 158.10300 141.88300 125.06400 1.000 15.88374 63 ARG E CA 1
ATOM 3209 C C . ARG E 1 30 ? 157.73500 142.32400 126.47500 1.000 15.88374 63 ARG E C 1
ATOM 3210 O O . ARG E 1 30 ? 156.63500 142.82500 126.72200 1.000 15.88374 63 ARG E O 1
ATOM 3218 N N . LYS E 1 31 ? 158.67300 142.13300 127.40500 1.000 20.21131 64 LYS E N 1
ATOM 3219 C CA . LYS E 1 31 ? 158.35200 142.21400 128.82500 1.000 20.21131 64 LYS E CA 1
ATOM 3220 C C . LYS E 1 31 ? 158.24000 143.65400 129.31500 1.000 20.21131 64 LYS E C 1
ATOM 3221 O O . LYS E 1 31 ? 157.29900 143.98700 130.04300 1.000 20.21131 64 LYS E O 1
ATOM 3227 N N . LEU E 1 32 ? 159.18100 144.51600 128.94000 1.000 15.48165 65 LEU E N 1
ATOM 3228 C CA . LEU E 1 32 ? 159.15000 145.90800 129.39100 1.000 15.48165 65 LEU E CA 1
ATOM 3229 C C . LEU E 1 32 ? 158.03100 146.77100 128.78900 1.000 15.48165 65 LEU E C 1
ATOM 3230 O O . LEU E 1 32 ? 157.44600 147.55700 129.54800 1.000 15.48165 65 LEU E O 1
ATOM 3235 N N . PRO E 1 33 ? 157.68000 146.69700 127.48700 1.000 11.66729 66 PRO E N 1
ATOM 3236 C CA . PRO E 1 33 ? 156.48600 147.44700 127.04600 1.000 11.66729 66 PRO E CA 1
ATOM 3237 C C . PRO E 1 33 ? 155.18600 146.94000 127.64800 1.000 11.66729 66 PRO E C 1
ATOM 3238 O O . PRO E 1 33 ? 154.30800 147.75500 127.96100 1.000 11.66729 66 PRO E O 1
ATOM 3242 N N . PHE E 1 34 ? 155.05200 145.62500 127.84800 1.000 19.73258 67 PHE E N 1
ATOM 3243 C CA . PHE E 1 34 ? 153.86900 145.08600 128.51200 1.000 19.73258 67 PHE E CA 1
ATOM 3244 C C . PHE E 1 34 ? 153.80700 145.52700 129.96900 1.000 19.73258 67 PHE E C 1
ATOM 3245 O O . PHE E 1 34 ? 152.72700 145.84700 130.47900 1.000 19.73258 67 PHE E O 1
ATOM 3253 N N . GLN E 1 35 ? 154.96000 145.57700 130.64300 1.000 14.08540 68 GLN E N 1
ATOM 3254 C CA . GLN E 1 35 ? 154.99900 146.01100 132.03600 1.000 14.08540 68 GLN E CA 1
ATOM 3255 C C . GLN E 1 35 ? 154.67400 147.49400 132.16500 1.000 14.08540 68 GLN E C 1
ATOM 3256 O O . GLN E 1 35 ? 153.96100 147.89800 133.09200 1.000 14.08540 68 GLN E O 1
ATOM 3262 N N . ARG E 1 36 ? 155.16700 148.31600 131.23000 1.000 16.40157 69 ARG E N 1
ATOM 3263 C CA . ARG E 1 36 ? 154.81300 149.73200 131.23500 1.000 16.40157 69 ARG E CA 1
ATOM 3264 C C . ARG E 1 36 ? 153.33800 149.95200 130.92100 1.000 16.40157 69 ARG E C 1
ATOM 3265 O O . ARG E 1 36 ? 152.71800 150.85100 131.50000 1.000 16.40157 69 ARG E O 1
ATOM 3273 N N . LEU E 1 37 ? 152.75400 149.12800 130.04200 1.000 15.20814 70 LEU E N 1
ATOM 3274 C CA . LEU E 1 37 ? 151.31800 149.21200 129.77500 1.000 15.20814 70 LEU E CA 1
ATOM 3275 C C . LEU E 1 37 ? 150.49400 148.84000 131.00500 1.000 15.20814 70 LEU E C 1
ATOM 3276 O O . LEU E 1 37 ? 149.50800 149.52100 131.32600 1.000 15.20814 70 LEU E O 1
ATOM 3281 N N . VAL E 1 38 ? 150.89600 147.76800 131.70200 1.000 31.25632 71 VAL E N 1
ATOM 3282 C CA . VAL E 1 38 ? 150.21200 147.33200 132.92000 1.000 31.25632 71 VAL E CA 1
ATOM 3283 C C . VAL E 1 38 ? 150.29400 148.40300 134.00400 1.000 31.25632 71 VAL E C 1
ATOM 3284 O O . VAL E 1 38 ? 149.28800 148.72900 134.64600 1.000 31.25632 71 VAL E O 1
ATOM 3288 N N . ARG E 1 39 ? 151.47200 149.01100 134.17900 1.000 16.10715 72 ARG E N 1
ATOM 3289 C CA . ARG E 1 39 ? 151.61800 150.06000 135.18600 1.000 16.10715 72 ARG E CA 1
ATOM 3290 C C . ARG E 1 39 ? 150.84600 151.32200 134.80700 1.000 16.10715 72 ARG E C 1
ATOM 3291 O O . ARG E 1 39 ? 150.27800 151.98800 135.68400 1.000 16.10715 72 ARG E O 1
ATOM 3299 N N . GLU E 1 40 ? 150.78100 151.64500 133.50900 1.000 23.22262 73 GLU E N 1
ATOM 3300 C CA . GLU E 1 40 ? 150.06000 152.83700 133.07000 1.000 23.22262 73 GLU E CA 1
ATOM 3301 C C . GLU E 1 40 ? 148.55800 152.68900 133.27900 1.000 23.22262 73 GLU E C 1
ATOM 3302 O O . GLU E 1 40 ? 147.88800 153.63000 133.72200 1.000 23.22262 73 GLU E O 1
ATOM 3308 N N . ILE E 1 41 ? 148.00700 151.51100 132.98600 1.000 14.33392 74 ILE E N 1
ATOM 3309 C CA . ILE E 1 41 ? 146.56500 151.35000 133.15500 1.000 14.33392 74 ILE E CA 1
ATOM 3310 C C . ILE E 1 41 ? 146.25000 150.88600 134.57300 1.000 14.33392 74 ILE E C 1
ATOM 3311 O O . ILE E 1 41 ? 145.08000 150.70900 134.93100 1.000 14.33392 74 ILE E O 1
ATOM 3316 N N . ALA E 1 42 ? 147.28500 150.68200 135.39000 1.000 15.31668 75 ALA E N 1
ATOM 3317 C CA . ALA E 1 42 ? 147.10100 150.48500 136.81900 1.000 15.31668 75 ALA E CA 1
ATOM 3318 C C . ALA E 1 42 ? 147.23200 151.77200 137.62100 1.000 15.31668 75 ALA E C 1
ATOM 3319 O O . ALA E 1 42 ? 146.83900 151.79200 138.79200 1.000 15.31668 75 ALA E O 1
ATOM 3321 N N . GLN E 1 43 ? 147.77800 152.84000 137.03100 1.000 18.78905 76 GLN E N 1
ATOM 3322 C CA . GLN E 1 43 ? 147.75600 154.14300 137.69100 1.000 18.78905 76 GLN E CA 1
ATOM 3323 C C . GLN E 1 43 ? 146.35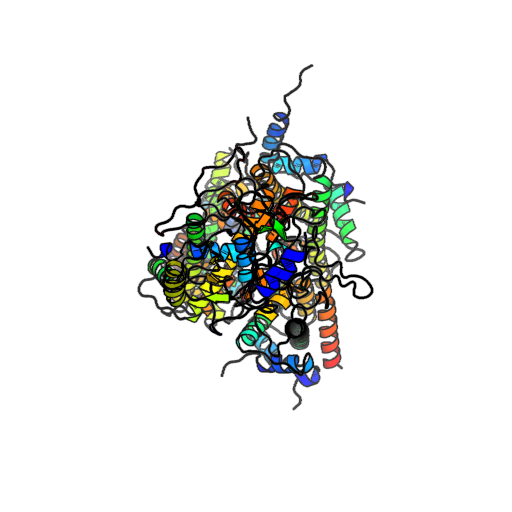500 154.73600 137.80400 1.000 18.78905 76 GLN E C 1
ATOM 3324 O O . GLN E 1 43 ? 146.14700 155.62300 138.63900 1.000 18.78905 76 GLN E O 1
ATOM 3330 N N . ASP E 1 44 ? 145.40000 154.27900 136.99800 1.000 22.22805 77 ASP E N 1
ATOM 3331 C CA . ASP E 1 44 ? 144.05000 154.82700 136.99400 1.000 22.22805 77 ASP E CA 1
ATOM 3332 C C . ASP E 1 44 ? 143.16600 154.26100 138.09800 1.000 22.22805 77 ASP E C 1
ATOM 3333 O O . ASP E 1 44 ? 142.03200 154.72300 138.25800 1.000 22.22805 77 ASP E O 1
ATOM 3338 N N . PHE E 1 45 ? 143.64800 153.28200 138.86000 1.000 13.88754 78 PHE E N 1
ATOM 3339 C CA . PHE E 1 45 ? 142.86200 152.67200 139.92300 1.000 13.88754 78 PHE E CA 1
ATOM 3340 C C . PHE E 1 45 ? 143.38600 152.96400 141.31900 1.000 13.88754 78 PHE E C 1
ATOM 3341 O O . PHE E 1 45 ? 142.58200 153.16500 142.23100 1.000 13.88754 78 PHE E O 1
ATOM 3349 N N . LYS E 1 46 ? 144.70300 152.99700 141.51000 1.000 23.32546 79 LYS E N 1
ATOM 3350 C CA . LYS E 1 46 ? 145.28500 153.30800 142.81300 1.000 23.32546 79 LYS E CA 1
ATOM 3351 C C . LYS E 1 46 ? 146.67500 153.87600 142.58300 1.000 23.32546 79 LYS E C 1
ATOM 3352 O O . LYS E 1 46 ? 147.45900 153.29900 141.82400 1.000 23.32546 79 LYS E O 1
ATOM 3358 N N . THR E 1 47 ? 146.97700 155.00100 143.22400 1.000 29.85832 80 THR E N 1
ATOM 3359 C CA . THR E 1 47 ? 148.27600 155.63400 143.06600 1.000 29.85832 80 THR E CA 1
ATOM 3360 C C . THR E 1 47 ? 149.30900 154.98000 143.97700 1.000 29.85832 80 THR E C 1
ATOM 3361 O O . THR E 1 47 ? 148.98300 154.48800 145.06200 1.000 29.85832 80 THR E O 1
ATOM 3365 N N . ASP E 1 48 ? 150.56300 154.98600 143.50600 1.000 33.80213 81 ASP E N 1
ATOM 3366 C CA . ASP E 1 48 ? 151.74200 154.47100 144.21400 1.000 33.80213 81 ASP E CA 1
ATOM 3367 C C . ASP E 1 48 ? 151.57200 152.99000 144.57000 1.000 33.80213 81 ASP E C 1
ATOM 3368 O O . ASP E 1 48 ? 151.54700 152.59700 145.73900 1.000 33.80213 81 ASP E O 1
ATOM 3373 N N . LEU E 1 49 ? 151.44600 152.17100 143.53000 1.000 21.88167 82 LEU E N 1
ATOM 3374 C CA . LEU E 1 49 ? 151.32900 150.73000 143.69100 1.000 21.88167 82 LEU E CA 1
ATOM 3375 C C . LEU E 1 49 ? 152.71400 150.08700 143.67800 1.000 21.88167 82 LEU E C 1
ATOM 3376 O O . LEU E 1 49 ? 153.74500 150.76500 143.65200 1.000 21.88167 82 LEU E O 1
ATOM 3381 N N . ARG E 1 50 ? 152.74000 148.75700 143.68900 1.000 20.89803 83 ARG E N 1
ATOM 3382 C CA . ARG E 1 50 ? 153.97900 147.99200 143.68600 1.000 20.89803 83 ARG E CA 1
ATOM 3383 C C . ARG E 1 50 ? 153.66800 146.61200 143.12800 1.000 20.89803 83 ARG E C 1
ATOM 3384 O O . ARG E 1 50 ? 152.71400 145.96900 143.57100 1.000 20.89803 83 ARG E O 1
ATOM 3392 N N . PHE E 1 51 ? 154.45300 146.17100 142.15200 1.000 12.25981 84 PHE E N 1
ATOM 3393 C CA . PHE E 1 51 ? 154.20400 144.91500 141.46200 1.000 12.25981 84 PHE E CA 1
ATOM 3394 C C . PHE E 1 51 ? 155.32800 143.92400 141.72800 1.000 12.25981 84 PHE E C 1
ATOM 3395 O O . PHE E 1 51 ? 156.48500 144.30700 141.92300 1.000 12.25981 84 PHE E O 1
ATOM 3403 N N . GLN E 1 52 ? 154.97400 142.64300 141.73200 1.000 10.47757 85 GLN E N 1
ATOM 3404 C CA . GLN E 1 52 ? 155.97500 141.59700 141.82800 1.000 10.47757 85 GLN E CA 1
ATOM 3405 C C . GLN E 1 52 ? 156.48700 141.22500 140.43900 1.000 10.47757 85 GLN E C 1
ATOM 3406 O O . GLN E 1 52 ? 156.04700 141.75900 139.41700 1.000 10.47757 85 GLN E O 1
ATOM 3412 N N . SER E 1 53 ? 157.44000 140.29200 140.41000 1.000 11.13991 86 SER E N 1
ATOM 3413 C CA . SER E 1 53 ? 157.99700 139.85400 139.13600 1.000 11.13991 86 SER E CA 1
ATOM 3414 C C . SER E 1 53 ? 157.13700 138.78000 138.48200 1.000 11.13991 86 SER E C 1
ATOM 3415 O O . SER E 1 53 ? 157.11600 138.67100 137.25100 1.000 11.13991 86 SER E O 1
ATOM 3418 N N . SER E 1 54 ? 156.42400 137.98600 139.27900 1.000 11.73064 87 SER E N 1
ATOM 3419 C CA . SER E 1 54 ? 155.61400 136.89400 138.75700 1.000 11.73064 87 SER E CA 1
ATOM 3420 C C . SER E 1 54 ? 154.20600 137.32000 138.36200 1.000 11.73064 87 SER E C 1
ATOM 3421 O O . SER E 1 54 ? 153.57600 136.63300 137.54800 1.000 11.73064 87 SER E O 1
ATOM 3424 N N . ALA E 1 55 ? 153.70400 138.43400 138.90400 1.000 9.16317 88 ALA E N 1
ATOM 3425 C CA . ALA E 1 55 ? 152.36700 138.89900 138.54500 1.000 9.16317 88 ALA E CA 1
ATOM 3426 C C . ALA E 1 55 ? 152.32000 139.38900 137.10400 1.000 9.16317 88 ALA E C 1
ATOM 3427 O O . ALA E 1 55 ? 151.34300 139.13800 136.38700 1.000 9.16317 88 ALA E O 1
ATOM 3429 N N . VAL E 1 56 ? 153.37800 140.07400 136.66000 1.000 10.32512 89 VAL E N 1
ATOM 3430 C CA . VAL E 1 56 ? 153.47900 140.51500 135.27200 1.000 10.32512 89 VAL E CA 1
ATOM 3431 C C . VAL E 1 56 ? 153.58300 139.31500 134.33500 1.000 10.32512 89 VAL E C 1
ATOM 3432 O O . VAL E 1 56 ? 152.98900 139.31400 133.24800 1.000 10.32512 89 VAL E O 1
ATOM 3436 N N . MET E 1 57 ? 154.28600 138.26000 134.76000 1.000 12.00379 90 MET E N 1
ATOM 3437 C CA . MET E 1 57 ? 154.38000 137.04200 133.95900 1.000 12.00379 90 MET E CA 1
ATOM 3438 C C . MET E 1 57 ? 153.03300 136.33600 133.85500 1.000 12.00379 90 MET E C 1
ATOM 3439 O O . MET E 1 57 ? 152.68000 135.81900 132.78700 1.000 12.00379 90 MET E O 1
ATOM 3444 N N . ALA E 1 58 ? 152.26700 136.31700 134.95100 1.000 9.08199 91 ALA E N 1
ATOM 3445 C CA . ALA E 1 58 ? 150.94100 135.70200 134.93100 1.000 9.08199 91 ALA E CA 1
ATOM 3446 C C . ALA E 1 58 ? 149.98400 136.47900 134.03300 1.000 9.08199 91 ALA E C 1
ATOM 3447 O O . ALA E 1 58 ? 149.21200 135.88500 133.26600 1.000 9.08199 91 ALA E O 1
ATOM 3449 N N . LEU E 1 59 ? 150.04000 137.81600 134.10500 1.000 7.48360 92 LEU E N 1
ATOM 3450 C CA . LEU E 1 59 ? 149.24100 138.65900 133.21600 1.000 7.48360 92 LEU E CA 1
ATOM 3451 C C . LEU E 1 59 ? 149.62400 138.47000 131.75300 1.000 7.48360 92 LEU E C 1
ATOM 3452 O O . LEU E 1 59 ? 148.74200 138.42800 130.88700 1.000 7.48360 92 LEU E O 1
ATOM 3457 N N . GLN E 1 60 ? 150.91900 138.31900 131.46600 1.000 11.38039 93 GLN E N 1
ATOM 3458 C CA . GLN E 1 60 ? 151.36600 138.13500 130.09000 1.000 11.38039 93 GLN E CA 1
ATOM 3459 C C . GLN E 1 60 ? 150.96000 136.77100 129.53900 1.000 11.38039 93 GLN E C 1
ATOM 3460 O O . GLN E 1 60 ? 150.55600 136.67100 128.37400 1.000 11.38039 93 GLN E O 1
ATOM 3466 N N . GLU E 1 61 ? 151.03200 135.72200 130.36700 1.000 11.84137 94 GLU E N 1
ATOM 3467 C CA . GLU E 1 61 ? 150.58300 134.39600 129.94200 1.000 11.84137 94 GLU E CA 1
ATOM 3468 C C . GLU E 1 61 ? 149.07900 134.37100 129.68900 1.000 11.84137 94 GLU E C 1
ATOM 3469 O O . GLU E 1 61 ? 148.61600 133.79200 128.69500 1.000 11.84137 94 GLU E O 1
ATOM 3475 N N . ALA E 1 62 ? 148.30200 135.01500 130.57200 1.000 11.67241 95 ALA E N 1
ATOM 3476 C CA . ALA E 1 62 ? 146.85300 135.07500 130.38600 1.000 11.67241 95 ALA E CA 1
ATOM 3477 C C . ALA E 1 62 ? 146.47700 135.87300 129.14100 1.000 11.67241 95 ALA E C 1
ATOM 3478 O O . ALA E 1 62 ? 145.58300 135.46600 128.38700 1.000 11.67241 95 ALA E O 1
ATOM 3480 N N . SER E 1 63 ? 147.17500 136.98800 128.89300 1.000 12.85558 96 SER E N 1
ATOM 3481 C CA . SER E 1 63 ? 146.89900 137.80200 127.71300 1.000 12.85558 96 SER E CA 1
ATOM 3482 C C . SER E 1 63 ? 147.26700 137.07200 126.42800 1.000 12.85558 96 SER E C 1
ATOM 3483 O O . SER E 1 63 ? 146.52600 137.14200 125.43800 1.000 12.85558 96 SER E O 1
ATOM 3486 N N . GLU E 1 64 ? 148.39400 136.35000 126.43200 1.000 17.26730 97 GLU E N 1
ATOM 3487 C CA . GLU E 1 64 ? 148.80500 135.58700 125.25700 1.000 17.26730 97 GLU E CA 1
ATOM 3488 C C . GLU E 1 64 ? 147.82700 134.45900 124.95200 1.000 17.26730 97 GLU E C 1
ATOM 3489 O O . GLU E 1 64 ? 147.45500 134.25600 123.78800 1.000 17.26730 97 GLU E O 1
ATOM 3495 N N . ALA E 1 65 ? 147.37700 133.73900 125.98800 1.000 14.67394 98 ALA E N 1
ATOM 3496 C CA . ALA E 1 65 ? 146.41700 132.65800 125.77900 1.000 14.67394 98 ALA E CA 1
ATOM 3497 C C . ALA E 1 65 ? 145.07100 133.19000 125.29800 1.000 14.67394 98 ALA E C 1
ATOM 3498 O O . ALA E 1 65 ? 144.44300 132.58900 124.41500 1.000 14.67394 98 ALA E O 1
ATOM 3500 N N . TYR E 1 66 ? 144.63900 134.33700 125.83700 1.000 31.25632 99 TYR E N 1
ATOM 3501 C CA . TYR E 1 66 ? 143.38400 134.95000 125.41100 1.000 31.25632 99 TYR E CA 1
ATOM 3502 C C . TYR E 1 66 ? 143.45000 135.40700 123.95700 1.000 31.25632 99 TYR E C 1
ATOM 3503 O O . TYR E 1 66 ? 142.50300 135.20200 123.18800 1.000 31.25632 99 TYR E O 1
ATOM 3512 N N . LEU E 1 67 ? 144.57900 135.99600 123.54900 1.000 31.25632 100 LEU E N 1
ATOM 3513 C CA . LEU E 1 67 ? 144.69200 136.47900 122.17500 1.000 31.25632 100 LEU E CA 1
ATOM 3514 C C . LEU E 1 67 ? 144.80700 135.33100 121.17500 1.000 31.25632 100 LEU E C 1
ATOM 3515 O O . LEU E 1 67 ? 144.23900 135.41000 120.07900 1.000 31.25632 100 LEU E O 1
ATOM 3520 N N . VAL E 1 68 ? 145.50500 134.24600 121.53500 1.000 14.65443 101 VAL E N 1
ATOM 3521 C CA . VAL E 1 68 ? 145.58100 133.09600 120.63100 1.000 14.65443 101 VAL E CA 1
ATOM 3522 C C . VAL E 1 68 ? 144.21800 132.41300 120.50500 1.000 14.65443 101 VAL E C 1
ATOM 3523 O O . VAL E 1 68 ? 143.78000 132.06800 119.39400 1.000 14.65443 101 VAL E O 1
ATOM 3527 N N . ALA E 1 69 ? 143.50200 132.25400 121.62700 1.000 16.75245 102 ALA E N 1
ATOM 3528 C CA . ALA E 1 69 ? 142.15200 131.70200 121.59100 1.000 16.75245 102 ALA E CA 1
ATOM 3529 C C . ALA E 1 69 ? 141.15800 132.59900 120.86400 1.000 16.75245 102 ALA E C 1
ATOM 3530 O O . ALA E 1 69 ? 140.15700 132.09000 120.35000 1.000 16.75245 102 ALA E O 1
ATOM 3532 N N . LEU E 1 70 ? 141.40500 133.90700 120.80500 1.000 31.25632 103 LEU E N 1
ATOM 3533 C CA . LEU E 1 70 ? 140.57100 134.79000 119.99800 1.000 31.25632 103 LEU E CA 1
ATOM 3534 C C . LEU E 1 70 ? 140.88200 134.68100 118.50800 1.000 31.25632 103 LEU E C 1
ATOM 3535 O O . LEU E 1 70 ? 139.95600 134.59900 117.68900 1.000 31.25632 103 LEU E O 1
ATOM 3540 N N . PHE E 1 71 ? 142.17000 134.67300 118.14000 1.000 31.25632 104 PHE E N 1
ATOM 3541 C CA . PHE E 1 71 ? 142.53700 134.59400 116.72800 1.000 31.25632 104 PHE E CA 1
ATOM 3542 C C . PHE E 1 71 ? 142.21000 133.24800 116.09300 1.000 31.25632 104 PHE E C 1
ATOM 3543 O O . PHE E 1 71 ? 142.00700 133.20400 114.87500 1.000 31.25632 104 PHE E O 1
ATOM 3551 N N . GLU E 1 72 ? 142.12200 132.16300 116.87500 1.000 15.31163 105 GLU E N 1
ATOM 3552 C CA . GLU E 1 72 ? 141.68900 130.88700 116.29800 1.000 15.31163 105 GLU E CA 1
ATOM 3553 C C . GLU E 1 72 ? 140.23900 130.94600 115.81400 1.000 15.31163 105 GLU E C 1
ATOM 3554 O O . GLU E 1 72 ? 139.94100 130.58100 114.66600 1.000 15.31163 105 GLU E O 1
ATOM 3560 N N . ASP E 1 73 ? 139.33000 131.42700 116.66700 1.000 9.65334 106 ASP E N 1
ATOM 3561 C CA . ASP E 1 73 ? 137.93300 131.57500 116.27000 1.000 9.65334 106 ASP E CA 1
ATOM 3562 C C . ASP E 1 73 ? 137.75900 132.65000 115.20500 1.000 9.65334 106 ASP E C 1
ATOM 3563 O O . ASP E 1 73 ? 136.86800 132.54000 114.35400 1.000 9.65334 106 ASP E O 1
ATOM 3568 N N . THR E 1 74 ? 138.62000 133.67300 115.21600 1.000 14.37936 107 THR E N 1
ATOM 3569 C CA . THR E 1 74 ? 138.57500 134.69600 114.17600 1.000 14.37936 107 THR E CA 1
ATOM 3570 C C . THR E 1 74 ? 138.96800 134.12400 112.81500 1.000 14.37936 107 THR E C 1
ATOM 3571 O O . THR E 1 74 ? 138.33500 134.43000 111.79400 1.000 14.37936 107 THR E O 1
ATOM 3575 N N . ASN E 1 75 ? 139.99500 133.26600 112.78800 1.000 8.26530 108 ASN E N 1
ATOM 3576 C CA . ASN E 1 75 ? 140.38000 132.59400 111.55200 1.000 8.26530 108 ASN E CA 1
ATOM 3577 C C . ASN E 1 75 ? 139.29600 131.63300 111.08100 1.000 8.26530 108 ASN E C 1
ATOM 3578 O O . ASN E 1 75 ? 139.08000 131.49300 109.87300 1.000 8.26530 108 ASN E O 1
ATOM 3583 N N . LEU E 1 76 ? 138.59000 130.98600 112.01500 1.000 7.46244 109 LEU E N 1
ATOM 3584 C CA . LEU E 1 76 ? 137.47300 130.12600 111.62100 1.000 7.46244 109 LEU E CA 1
ATOM 3585 C C . LEU E 1 76 ? 136.32000 130.93300 111.02600 1.000 7.46244 109 LEU E C 1
ATOM 3586 O O . LEU E 1 76 ? 135.66600 130.48300 110.07600 1.000 7.46244 109 LEU E O 1
ATOM 3591 N N . CYS E 1 77 ? 136.07300 132.13700 111.55500 1.000 6.98363 110 CYS E N 1
ATOM 3592 C CA . CYS E 1 77 ? 135.07600 133.02500 110.95300 1.000 6.98363 110 CYS E CA 1
ATOM 3593 C C . CYS E 1 77 ? 135.49500 133.47400 109.55600 1.000 6.98363 110 CYS E C 1
ATOM 3594 O O . CYS E 1 77 ? 134.65600 133.56200 108.64800 1.000 6.98363 110 CYS E O 1
ATOM 3597 N N . ALA E 1 78 ? 136.78800 133.75700 109.36800 1.000 6.19251 111 ALA E N 1
ATOM 3598 C CA . ALA E 1 78 ? 137.28100 134.17700 108.05600 1.000 6.19251 111 ALA E CA 1
ATOM 3599 C C . ALA E 1 78 ? 137.20400 133.04000 107.04200 1.000 6.19251 111 ALA E C 1
ATOM 3600 O O . ALA E 1 78 ? 136.96000 133.27000 105.85200 1.000 6.19251 111 ALA E O 1
ATOM 3602 N N . ILE E 1 79 ? 137.42000 131.80300 107.49700 1.000 6.51617 112 ILE E N 1
ATOM 3603 C CA . ILE E 1 79 ? 137.25300 130.63900 106.62700 1.000 6.51617 112 ILE E CA 1
ATOM 3604 C C . ILE E 1 79 ? 135.78200 130.42400 106.28600 1.000 6.51617 112 ILE E C 1
ATOM 3605 O O . ILE E 1 79 ? 135.44400 130.10500 105.13700 1.000 6.51617 112 ILE E O 1
ATOM 3610 N N . HIS E 1 80 ? 134.88300 130.63700 107.25500 1.000 8.18964 113 HIS E N 1
ATOM 3611 C CA . HIS E 1 80 ? 133.45500 130.47000 106.99100 1.000 8.18964 113 HIS E CA 1
ATOM 3612 C C . HIS E 1 80 ? 132.92400 131.55300 106.05800 1.000 8.18964 113 HIS E C 1
ATOM 3613 O O . HIS E 1 80 ? 131.95000 131.33000 105.32900 1.000 8.18964 113 HIS E O 1
ATOM 3620 N N . ALA E 1 81 ? 133.55900 132.72500 106.04500 1.000 7.41957 114 ALA E N 1
ATOM 3621 C CA . ALA E 1 81 ? 133.18400 133.78500 105.11500 1.000 7.41957 114 ALA E CA 1
ATOM 3622 C C . ALA E 1 81 ? 133.81200 133.62200 103.72900 1.000 7.41957 114 ALA E C 1
ATOM 3623 O O . ALA E 1 81 ? 133.76200 134.57900 102.94600 1.000 7.41957 114 ALA E O 1
ATOM 3625 N N . LYS E 1 82 ? 134.39100 132.44700 103.43800 1.000 11.01178 115 LYS E N 1
ATOM 3626 C CA . LYS E 1 82 ? 135.01000 132.10000 102.15000 1.000 11.01178 115 LYS E CA 1
ATOM 3627 C C . LYS E 1 82 ? 136.13800 133.06500 101.78300 1.000 11.01178 115 LYS E C 1
ATOM 3628 O O . LYS E 1 82 ? 136.27700 133.49300 100.63600 1.000 11.01178 115 LYS E O 1
ATOM 3634 N N . ARG E 1 83 ? 136.95000 133.40600 102.77900 1.000 10.75581 116 ARG E N 1
ATOM 3635 C CA . ARG E 1 83 ? 138.08700 134.29900 102.61300 1.000 10.75581 116 ARG E CA 1
ATOM 3636 C C . ARG E 1 83 ? 139.30300 133.69600 103.30400 1.000 10.75581 116 ARG E C 1
ATOM 3637 O O . ARG E 1 83 ? 139.20800 132.69800 104.02300 1.000 10.75581 116 ARG E O 1
ATOM 3645 N N . VAL E 1 84 ? 140.46100 134.31000 103.07200 1.000 9.90239 117 VAL E N 1
ATOM 3646 C CA . VAL E 1 84 ? 141.69600 133.92500 103.74400 1.000 9.90239 117 VAL E CA 1
ATOM 3647 C C . VAL E 1 84 ? 142.12800 135.10700 104.60500 1.000 9.90239 117 VAL E C 1
ATOM 3648 O O . VAL E 1 84 ? 142.68800 134.93600 105.69400 1.000 9.90239 117 VAL E O 1
ATOM 3652 N N . THR E 1 85 ? 141.81100 136.31400 104.14500 1.000 10.41246 118 THR E N 1
ATOM 3653 C CA . THR E 1 85 ? 142.18300 137.52900 104.85400 1.000 10.41246 118 THR E CA 1
ATOM 3654 C C . THR E 1 85 ? 141.23100 137.77400 106.01900 1.000 10.41246 118 THR E C 1
ATOM 3655 O O . THR E 1 85 ? 140.00800 137.72800 105.86000 1.000 10.41246 118 THR E O 1
ATOM 3659 N N . ILE E 1 86 ? 141.79900 138.02700 107.19500 1.000 10.09726 119 ILE E N 1
ATOM 3660 C CA . ILE E 1 86 ? 141.03300 138.33400 108.39800 1.000 10.09726 119 ILE E CA 1
ATOM 3661 C C . ILE E 1 86 ? 140.74800 139.83000 108.43800 1.000 10.09726 119 ILE E C 1
ATOM 3662 O O . ILE E 1 86 ? 141.66400 140.65100 108.31900 1.000 10.09726 119 ILE E O 1
ATOM 3667 N N . MET E 1 87 ? 139.47700 140.17500 108.59800 1.000 15.60458 120 MET E N 1
ATOM 3668 C CA . MET E 1 87 ? 138.97200 141.52800 108.75100 1.000 15.60458 120 MET E CA 1
ATOM 3669 C C . MET E 1 87 ? 138.42800 141.69100 110.16800 1.000 15.60458 120 MET E C 1
ATOM 3670 O O . MET E 1 87 ? 138.07700 140.69600 110.81200 1.000 15.60458 120 MET E O 1
ATOM 3675 N N . PRO E 1 88 ? 138.37300 142.92200 110.70600 1.000 12.22790 121 PRO E N 1
ATOM 3676 C CA . PRO E 1 88 ? 137.94100 143.08600 112.10900 1.000 12.22790 121 PRO E CA 1
ATOM 3677 C C . PRO E 1 88 ? 136.46800 142.78400 112.36500 1.000 12.22790 121 PRO E C 1
ATOM 3678 O O . PRO E 1 88 ? 136.08200 142.64600 113.53700 1.000 12.22790 121 PRO E O 1
ATOM 3682 N N . LYS E 1 89 ? 135.64100 142.66100 111.32300 1.000 14.37619 122 LYS E N 1
ATOM 3683 C CA . LYS E 1 89 ? 134.28200 142.16900 111.51600 1.000 14.37619 122 LYS E CA 1
ATOM 3684 C C . LYS E 1 89 ? 134.26200 140.71100 111.96200 1.000 14.37619 122 LYS E C 1
ATOM 3685 O O . LYS E 1 89 ? 133.34400 140.31300 112.68600 1.000 14.37619 122 LYS E O 1
ATOM 3691 N N . ASP E 1 90 ? 135.28000 139.92500 111.59300 1.000 11.45971 123 ASP E N 1
ATOM 3692 C CA . ASP E 1 90 ? 135.41500 138.57300 112.12700 1.000 11.45971 123 ASP E CA 1
ATOM 3693 C C . ASP E 1 90 ? 135.73600 138.60000 113.61800 1.000 11.45971 123 ASP E C 1
ATOM 3694 O O . ASP E 1 90 ? 135.23900 137.76000 114.37700 1.000 11.45971 123 ASP E O 1
ATOM 3699 N N . ILE E 1 91 ? 136.55100 139.56900 114.05000 1.000 11.39448 124 ILE E N 1
ATOM 3700 C CA . ILE E 1 91 ? 136.85500 139.74300 115.46900 1.000 11.39448 124 ILE E CA 1
ATOM 3701 C C . ILE E 1 91 ? 135.59800 140.13100 116.23800 1.000 11.39448 124 ILE E C 1
ATOM 3702 O O . ILE E 1 91 ? 135.32600 139.59700 117.32400 1.000 11.39448 124 ILE E O 1
ATOM 3707 N N . GLN E 1 92 ? 134.80200 141.04400 115.67100 1.000 14.27824 125 GLN E N 1
ATOM 3708 C CA . GLN E 1 92 ? 133.56200 141.47100 116.31500 1.000 14.27824 125 GLN E CA 1
ATOM 3709 C C . GLN E 1 92 ? 132.54700 140.33300 116.38700 1.000 14.27824 125 GLN E C 1
ATOM 3710 O O . GLN E 1 92 ? 131.85700 140.17700 117.40000 1.000 14.27824 125 GLN E O 1
ATOM 3716 N N . LEU E 1 93 ? 132.47500 139.50600 115.33800 1.000 31.25632 126 LEU E N 1
ATOM 3717 C CA . LEU E 1 93 ? 131.57500 138.35700 115.35200 1.000 31.25632 126 LEU E CA 1
ATOM 3718 C C . LEU E 1 93 ? 132.01700 137.31000 116.37000 1.000 31.25632 126 LEU E C 1
ATOM 3719 O O . LEU E 1 93 ? 131.18300 136.74400 117.09000 1.000 31.25632 126 LEU E O 1
ATOM 3724 N N . ALA E 1 94 ? 133.32600 137.04700 116.44800 1.000 15.59049 127 ALA E N 1
ATOM 3725 C CA . ALA E 1 94 ? 133.84200 136.04900 117.38000 1.000 15.59049 127 ALA E CA 1
ATOM 3726 C C . ALA E 1 94 ? 133.68200 136.50300 118.82500 1.000 15.59049 127 ALA E C 1
ATOM 3727 O O . ALA E 1 94 ? 133.47900 135.68000 119.72400 1.000 15.59049 127 ALA E O 1
ATOM 3729 N N . ARG E 1 95 ? 133.76600 137.81200 119.07000 1.000 13.22071 128 ARG E N 1
ATOM 3730 C CA . ARG E 1 95 ? 133.51300 138.30500 120.41700 1.000 13.22071 128 ARG E CA 1
ATOM 3731 C C . ARG E 1 95 ? 132.03000 138.45500 120.72900 1.000 13.22071 128 ARG E C 1
ATOM 3732 O O . ARG E 1 95 ? 131.66900 138.47900 121.90900 1.000 13.22071 128 ARG E O 1
ATOM 3740 N N . ARG E 1 96 ? 131.16700 138.55400 119.71800 1.000 11.07781 129 ARG E N 1
ATOM 3741 C CA . ARG E 1 96 ? 129.74600 138.72800 119.99100 1.000 11.07781 129 ARG E CA 1
ATOM 3742 C C . ARG E 1 96 ? 129.02200 137.39400 120.15200 1.000 11.07781 129 ARG E C 1
ATOM 3743 O O . ARG E 1 96 ? 128.06300 137.30800 120.92700 1.000 11.07781 129 ARG E O 1
ATOM 3751 N N . ILE E 1 97 ? 129.45100 136.34900 119.43700 1.000 6.72373 130 ILE E N 1
ATOM 3752 C CA . ILE E 1 97 ? 128.85600 135.02800 119.63700 1.000 6.72373 130 ILE E CA 1
ATOM 3753 C C . ILE E 1 97 ? 129.27500 134.45600 120.98700 1.000 6.72373 130 ILE E C 1
ATOM 3754 O O . ILE E 1 97 ? 128.47300 133.82200 121.68700 1.000 6.72373 130 ILE E O 1
ATOM 3759 N N . ARG E 1 98 ? 130.52400 134.71000 121.39100 1.000 10.91303 131 ARG E N 1
ATOM 3760 C CA . ARG E 1 98 ? 131.05400 134.14900 122.63100 1.000 10.91303 131 ARG E CA 1
ATOM 3761 C C . ARG E 1 98 ? 130.37400 134.75400 123.85500 1.000 10.91303 131 ARG E C 1
ATOM 3762 O O . ARG E 1 98 ? 130.15900 134.06600 124.85900 1.000 10.91303 131 ARG E O 1
ATOM 3770 N N . GLY E 1 99 ? 130.00800 136.03100 123.78400 1.000 11.20743 132 GLY E N 1
ATOM 3771 C CA . GLY E 1 99 ? 129.25700 136.65200 124.85600 1.000 11.20743 132 GLY E CA 1
ATOM 3772 C C . GLY E 1 99 ? 130.00800 137.75000 125.57700 1.000 11.20743 132 GLY E C 1
ATOM 3773 O O . GLY E 1 99 ? 129.78400 137.98400 126.76900 1.000 11.20743 132 GLY E O 1
ATOM 3774 N N . GLU E 1 100 ? 130.90300 138.43500 124.86600 1.000 21.84176 133 GLU E N 1
ATOM 3775 C CA . GLU E 1 100 ? 131.70000 139.51000 125.44700 1.000 21.84176 133 GLU E CA 1
ATOM 3776 C C . GLU E 1 100 ? 131.12500 140.88300 125.11900 1.000 21.84176 133 GLU E C 1
ATOM 3777 O O . GLU E 1 100 ? 130.83400 141.67200 126.02400 1.000 21.84176 133 GLU E O 1
ATOM 3783 N N . ARG E 1 101 ? 130.95100 141.18200 123.83600 1.000 43.63422 134 ARG E N 1
ATOM 3784 C CA . ARG E 1 101 ? 130.39700 142.46300 123.41500 1.000 43.63422 134 ARG E CA 1
ATOM 3785 C C . ARG E 1 101 ? 129.68800 142.33600 122.07100 1.000 43.63422 134 ARG E C 1
ATOM 3786 O O . ARG E 1 101 ? 128.54200 142.76100 121.92100 1.000 43.63422 134 ARG E O 1
ATOM 3794 N N . ASP F 2 1 ? 151.70000 156.71300 126.67500 1.000 43.11128 24 ASP F N 1
ATOM 3795 C CA . ASP F 2 1 ? 151.21700 156.02600 125.48400 1.000 43.11128 24 ASP F CA 1
ATOM 3796 C C . ASP F 2 1 ? 152.00500 154.73400 125.28100 1.000 43.11128 24 ASP F C 1
ATOM 3797 O O . ASP F 2 1 ? 152.82500 154.63500 124.37000 1.000 43.11128 24 ASP F O 1
ATOM 3802 N N . ASN F 2 2 ? 151.74900 153.74500 126.13600 1.000 29.28432 25 ASN F N 1
ATOM 3803 C CA . ASN F 2 2 ? 152.41500 152.45300 126.05200 1.000 29.28432 25 ASN F CA 1
ATOM 3804 C C . ASN F 2 2 ? 151.57300 151.40000 125.34700 1.000 29.28432 25 ASN F C 1
ATOM 3805 O O . ASN F 2 2 ? 152.00700 150.24900 125.24300 1.000 29.28432 25 ASN F O 1
ATOM 3810 N N . ILE F 2 3 ? 150.38100 151.76300 124.86500 1.000 17.57356 26 ILE F N 1
ATOM 3811 C CA . ILE F 2 3 ? 149.58700 150.83100 124.07500 1.000 17.57356 26 ILE F CA 1
ATOM 3812 C C . ILE F 2 3 ? 150.19000 150.65000 122.68500 1.000 17.57356 26 ILE F C 1
ATOM 3813 O O . ILE F 2 3 ? 149.98600 149.60900 122.05000 1.000 17.57356 26 ILE F O 1
ATOM 3818 N N . GLN F 2 4 ? 150.98100 151.61700 122.21400 1.000 24.00163 27 GLN F N 1
ATOM 3819 C CA . GLN F 2 4 ? 151.71800 151.47900 120.96600 1.000 24.00163 27 GLN F CA 1
ATOM 3820 C C . GLN F 2 4 ? 152.95800 150.60800 121.10900 1.000 24.00163 27 GLN F C 1
ATOM 3821 O O . GLN F 2 4 ? 153.59400 150.29400 120.09700 1.000 24.00163 27 GLN F O 1
ATOM 3827 N N . GLY F 2 5 ? 153.31800 150.21400 122.33200 1.000 19.57928 28 GLY F N 1
ATOM 3828 C CA . GLY F 2 5 ? 154.38800 149.26000 122.54900 1.000 19.57928 28 GLY F CA 1
ATOM 3829 C C . GLY F 2 5 ? 154.07000 147.84500 122.12200 1.000 19.57928 28 GLY F C 1
ATOM 3830 O O . GLY F 2 5 ? 154.99000 147.03900 121.96000 1.000 19.57928 28 GLY F O 1
ATOM 3831 N N . ILE F 2 6 ? 152.78900 147.52600 121.93900 1.000 13.63495 29 ILE F N 1
ATOM 3832 C CA . ILE F 2 6 ? 152.38500 146.25800 121.34700 1.000 13.63495 29 ILE F CA 1
ATOM 3833 C C . ILE F 2 6 ? 152.57000 146.41100 119.84400 1.000 13.63495 29 ILE F C 1
ATOM 3834 O O . ILE F 2 6 ? 151.67800 146.90300 119.14400 1.000 13.63495 29 ILE F O 1
ATOM 3839 N N . THR F 2 7 ? 153.73600 146.00900 119.34800 1.000 16.12286 30 THR F N 1
ATOM 3840 C CA . THR F 2 7 ? 154.16000 146.35700 118.00300 1.000 16.12286 30 THR F CA 1
ATOM 3841 C C . THR F 2 7 ? 153.41700 145.53500 116.95200 1.000 16.12286 30 THR F C 1
ATOM 3842 O O . THR F 2 7 ? 152.70500 144.57300 117.25200 1.000 16.12286 30 THR F O 1
ATOM 3846 N N . LYS F 2 8 ? 153.58600 145.95200 115.70000 1.000 14.81442 31 LYS F N 1
ATOM 3847 C CA . LYS F 2 8 ? 153.03400 145.20200 114.57400 1.000 14.81442 31 LYS F CA 1
ATOM 3848 C C . LYS F 2 8 ? 153.63200 143.80100 114.38100 1.000 14.81442 31 LYS F C 1
ATOM 3849 O O . LYS F 2 8 ? 152.84700 142.88100 114.08900 1.000 14.81442 31 LYS F O 1
ATOM 3855 N N . PRO F 2 9 ? 154.94500 143.54100 114.51900 1.000 16.09146 32 PRO F N 1
ATOM 3856 C CA . PRO F 2 9 ? 155.39800 142.14400 114.39900 1.000 16.09146 32 PRO F CA 1
ATOM 3857 C C . PRO F 2 9 ? 155.04000 141.24200 115.57300 1.000 16.09146 32 PRO F C 1
ATOM 3858 O O . PRO F 2 9 ? 155.29400 140.03800 115.48700 1.000 16.09146 32 PRO F O 1
ATOM 3862 N N . ALA F 2 10 ? 154.46600 141.75400 116.66100 1.000 13.33036 33 ALA F N 1
ATOM 3863 C CA . ALA F 2 10 ? 154.07200 140.91300 117.78800 1.000 13.33036 33 ALA F CA 1
ATOM 3864 C C . ALA F 2 10 ? 152.68000 140.31900 117.62200 1.000 13.33036 33 ALA F C 1
ATOM 3865 O O . ALA F 2 10 ? 152.47900 139.12600 117.89100 1.000 13.33036 33 ALA F O 1
ATOM 3867 N N . ILE F 2 11 ? 151.71900 141.13200 117.17400 1.000 11.18748 34 ILE F N 1
ATOM 3868 C CA . ILE F 2 11 ? 150.38300 140.64000 116.85000 1.000 11.18748 34 ILE F CA 1
ATOM 3869 C C . ILE F 2 11 ? 150.44700 139.68600 115.66300 1.000 11.18748 34 ILE F C 1
ATOM 3870 O O . ILE F 2 11 ? 149.68000 138.71600 115.58700 1.000 11.18748 34 ILE F O 1
ATOM 3875 N N . ARG F 2 12 ? 151.40000 139.91000 114.75200 1.000 16.12024 35 ARG F N 1
ATOM 3876 C CA . ARG F 2 12 ? 151.62800 138.98300 113.64800 1.000 16.12024 35 ARG F CA 1
ATOM 3877 C C . ARG F 2 12 ? 152.11700 137.62700 114.14700 1.000 16.12024 35 ARG F C 1
ATOM 3878 O O . ARG F 2 12 ? 151.66800 136.58800 113.65400 1.000 16.12024 35 ARG F O 1
ATOM 3886 N N . ARG F 2 13 ? 153.00900 137.61200 115.14400 1.000 31.25632 36 ARG F N 1
ATOM 3887 C CA . ARG F 2 13 ? 153.46500 136.34600 115.71700 1.000 31.25632 36 ARG F CA 1
ATOM 3888 C C . ARG F 2 13 ? 152.35700 135.64300 116.49500 1.000 31.25632 36 ARG F C 1
ATOM 3889 O O . ARG F 2 13 ? 152.26400 134.40800 116.46500 1.000 31.25632 36 ARG F O 1
ATOM 3897 N N . LEU F 2 14 ? 151.51100 136.41300 117.19000 1.000 31.25632 37 LEU F N 1
ATOM 3898 C CA . LEU F 2 14 ? 150.35700 135.82600 117.87000 1.000 31.25632 37 LEU F CA 1
ATOM 3899 C C . LEU F 2 14 ? 149.37200 135.22200 116.87400 1.000 31.25632 37 LEU F C 1
ATOM 3900 O O . LEU F 2 14 ? 148.76500 134.17700 117.14200 1.000 31.25632 37 LEU F O 1
ATOM 3905 N N . ALA F 2 15 ? 149.22000 135.85200 115.70800 1.000 17.26769 38 ALA F N 1
ATOM 3906 C CA . ALA F 2 15 ? 148.34300 135.30400 114.68100 1.000 17.26769 38 ALA F CA 1
ATOM 3907 C C . ALA F 2 15 ? 148.96100 134.08100 114.01100 1.000 17.26769 38 ALA F C 1
ATOM 3908 O O . ALA F 2 15 ? 148.23900 133.16200 113.60800 1.000 17.26769 38 ALA F O 1
ATOM 3910 N N . ARG F 2 16 ? 150.29100 134.05300 113.87400 1.000 31.25632 39 ARG F N 1
ATOM 3911 C CA . ARG F 2 16 ? 150.94400 132.86900 113.31800 1.000 31.25632 39 ARG F CA 1
ATOM 3912 C C . ARG F 2 16 ? 150.85300 131.68600 114.27200 1.000 31.25632 39 ARG F C 1
ATOM 3913 O O . ARG F 2 16 ? 150.74800 130.53600 113.82900 1.000 31.25632 39 ARG F O 1
ATOM 3921 N N . ARG F 2 17 ? 150.90300 131.94100 115.58300 1.000 31.25632 40 ARG F N 1
ATOM 3922 C CA . ARG F 2 17 ? 150.61900 130.86800 116.53200 1.000 31.25632 40 ARG F CA 1
ATOM 3923 C C . ARG F 2 17 ? 149.14800 130.46400 116.48600 1.000 31.25632 40 ARG F C 1
ATOM 3924 O O . ARG F 2 17 ? 148.83100 129.27200 116.57600 1.000 31.25632 40 ARG F O 1
ATOM 3932 N N . GLY F 2 18 ? 148.24400 131.42900 116.29500 1.000 15.31180 41 GLY F N 1
ATOM 3933 C CA . GLY F 2 18 ? 146.83400 131.10800 116.14100 1.000 15.31180 41 GLY F CA 1
ATOM 3934 C C . GLY F 2 18 ? 146.49100 130.38800 114.85100 1.000 15.31180 41 GLY F C 1
ATOM 3935 O O . GLY F 2 18 ? 145.42700 129.76500 114.76700 1.000 15.31180 41 GLY F O 1
ATOM 3936 N N . GLY F 2 19 ? 147.35900 130.45700 113.84900 1.000 13.52506 42 GLY F N 1
ATOM 3937 C CA . GLY F 2 19 ? 147.14800 129.76900 112.59700 1.000 13.52506 42 GLY F CA 1
ATOM 3938 C C . GLY F 2 19 ? 146.66000 130.62800 111.45400 1.000 13.52506 42 GLY F C 1
ATOM 3939 O O . GLY F 2 19 ? 145.86100 130.14900 110.64200 1.000 13.52506 42 GLY F O 1
ATOM 3940 N N . VAL F 2 20 ? 147.11600 131.87100 111.35600 1.000 11.81739 43 VAL F N 1
ATOM 3941 C CA . VAL F 2 20 ? 146.59900 132.82100 110.37900 1.000 11.81739 43 VAL F CA 1
ATOM 3942 C C . VAL F 2 20 ? 147.57300 132.92000 109.21400 1.000 11.81739 43 VAL F C 1
ATOM 3943 O O . VAL F 2 20 ? 148.78000 133.10500 109.41400 1.000 11.81739 43 VAL F O 1
ATOM 3947 N N . LYS F 2 21 ? 147.05100 132.79800 107.99400 1.000 13.91132 44 LYS F N 1
ATOM 3948 C CA . LYS F 2 21 ? 147.87900 132.87200 106.79800 1.000 13.91132 44 LYS F CA 1
ATOM 3949 C C . LYS F 2 21 ? 148.05700 134.29700 106.28900 1.000 13.91132 44 LYS F C 1
ATOM 3950 O O . LYS F 2 21 ? 149.16500 134.66400 105.88100 1.000 13.91132 44 LYS F O 1
ATOM 3956 N N . ARG F 2 22 ? 147.00600 135.11600 106.31400 1.000 15.40423 45 ARG F N 1
ATOM 3957 C CA . ARG F 2 22 ? 147.09200 136.47600 105.79600 1.000 15.40423 45 ARG F CA 1
ATOM 3958 C C . ARG F 2 22 ? 146.34600 137.42300 106.72400 1.000 15.40423 45 ARG F C 1
ATOM 3959 O O . ARG F 2 22 ? 145.23100 137.11900 107.15700 1.000 15.40423 45 ARG F O 1
ATOM 3967 N N . ILE F 2 23 ? 146.96500 138.56600 107.02100 1.000 31.25632 46 ILE F N 1
ATOM 3968 C CA . ILE F 2 23 ? 146.45500 139.54100 107.98000 1.000 31.25632 46 ILE F CA 1
ATOM 3969 C C . ILE F 2 23 ? 146.21800 140.85200 107.24100 1.000 31.25632 46 ILE F C 1
ATOM 3970 O O . ILE F 2 23 ? 147.07400 141.29200 106.46500 1.000 31.25632 46 ILE F O 1
ATOM 3975 N N . SER F 2 24 ? 145.06900 141.48000 107.48500 1.000 14.90246 47 SER F N 1
ATOM 3976 C CA . SER F 2 24 ? 144.79900 142.79100 106.91100 1.000 14.90246 47 SER F CA 1
ATOM 3977 C C . SER F 2 24 ? 145.45700 143.88600 107.75300 1.000 14.90246 47 SER F C 1
ATOM 3978 O O . SER F 2 24 ? 146.22200 143.62500 108.68500 1.000 14.90246 47 SER F O 1
ATOM 3981 N N . GLY F 2 25 ? 145.14800 145.13500 107.41800 1.000 10.02286 48 GLY F N 1
ATOM 3982 C CA . GLY F 2 25 ? 145.75200 146.28100 108.06100 1.000 10.02286 48 GLY F CA 1
ATOM 3983 C C . GLY F 2 25 ? 144.94400 146.93500 109.15700 1.000 10.02286 48 GLY F C 1
ATOM 3984 O O . GLY F 2 25 ? 145.46200 147.82500 109.83900 1.000 10.02286 48 GLY F O 1
ATOM 3985 N N . LEU F 2 26 ? 143.69400 146.52700 109.35400 1.000 8.52505 49 LEU F N 1
ATOM 3986 C CA . LEU F 2 26 ? 142.84100 147.09700 110.38900 1.000 8.52505 49 LEU F CA 1
ATOM 3987 C C . LEU F 2 26 ? 142.69400 146.18900 111.60200 1.000 8.52505 49 LEU F C 1
ATOM 3988 O O . LEU F 2 26 ? 141.77600 146.39100 112.40300 1.000 8.52505 49 LEU F O 1
ATOM 3993 N N . ILE F 2 27 ? 143.57500 145.19800 111.75500 1.000 9.08407 50 ILE F N 1
ATOM 3994 C CA . ILE F 2 27 ? 143.44100 144.22700 112.83500 1.000 9.08407 50 ILE F CA 1
ATOM 3995 C C . ILE F 2 27 ? 144.12900 144.72900 114.10000 1.000 9.08407 50 ILE F C 1
ATOM 3996 O O . ILE F 2 27 ? 143.69600 144.41900 115.22000 1.000 9.08407 50 ILE F O 1
ATOM 4001 N N . TYR F 2 28 ? 145.16800 145.55400 113.94400 1.000 11.28873 51 TYR F N 1
ATOM 4002 C CA . TYR F 2 28 ? 146.08900 145.83100 115.04200 1.000 11.28873 51 TYR F CA 1
ATOM 4003 C C . TYR F 2 28 ? 145.46800 146.75300 116.08600 1.000 11.28873 51 TYR F C 1
ATOM 4004 O O . TYR F 2 28 ? 145.63700 146.53100 117.29200 1.000 11.28873 51 TYR F O 1
ATOM 4013 N N . GLU F 2 29 ? 144.72700 147.77500 115.64700 1.000 13.69916 52 GLU F N 1
ATOM 4014 C CA . GLU F 2 29 ? 144.07600 148.68100 116.58900 1.000 13.69916 52 GLU F CA 1
ATOM 4015 C C . GLU F 2 29 ? 142.94600 147.99300 117.34700 1.000 13.69916 52 GLU F C 1
ATOM 4016 O O . GLU F 2 29 ? 142.76600 148.23900 118.54800 1.000 13.69916 52 GLU F O 1
ATOM 4022 N N . GLU F 2 30 ? 142.20100 147.11100 116.67400 1.000 11.80021 53 GLU F N 1
ATOM 4023 C CA . GLU F 2 30 ? 141.15800 146.34500 117.34900 1.000 11.80021 53 GLU F CA 1
ATOM 4024 C C . GLU F 2 30 ? 141.75800 145.36400 118.35000 1.000 11.80021 53 GLU F C 1
ATOM 4025 O O . GLU F 2 30 ? 141.20800 145.16700 119.44200 1.000 11.80021 53 GLU F O 1
ATOM 4031 N N . THR F 2 31 ? 142.90500 144.76700 118.00700 1.000 9.08576 54 THR F N 1
ATOM 4032 C CA . THR F 2 31 ? 143.58800 143.85900 118.92500 1.000 9.08576 54 THR F CA 1
ATOM 4033 C C . THR F 2 31 ? 144.10300 144.60300 120.15400 1.000 9.08576 54 THR F C 1
ATOM 4034 O O . THR F 2 31 ? 143.98100 144.10700 121.28300 1.000 9.08576 54 THR F O 1
ATOM 4038 N N . ARG F 2 32 ? 144.64500 145.81200 119.95300 1.000 9.83703 55 ARG F N 1
ATOM 4039 C CA . ARG F 2 32 ? 145.06600 146.64300 121.07900 1.000 9.83703 55 ARG F CA 1
ATOM 4040 C C . ARG F 2 32 ? 143.89000 147.05600 121.95600 1.000 9.83703 55 ARG F C 1
ATOM 4041 O O . ARG F 2 32 ? 144.02400 147.08700 123.18500 1.000 9.83703 55 ARG F O 1
ATOM 4049 N N . GLY F 2 33 ? 142.73100 147.34100 121.35500 1.000 5.37985 56 GLY F N 1
ATOM 4050 C CA . GLY F 2 33 ? 141.55900 147.68300 122.15000 1.000 5.37985 56 GLY F CA 1
ATOM 4051 C C . GLY F 2 33 ? 141.03400 146.52100 122.97600 1.000 5.37985 56 GLY F C 1
ATOM 4052 O O . GLY F 2 33 ? 140.67300 146.69500 124.14700 1.000 5.37985 56 GLY F O 1
ATOM 4053 N N . VAL F 2 34 ? 141.00100 145.32100 122.38400 1.000 6.09834 57 VAL F N 1
ATOM 4054 C CA . VAL F 2 34 ? 140.55200 144.12600 123.10300 1.000 6.09834 57 VAL F CA 1
ATOM 4055 C C . VAL F 2 34 ? 141.50900 143.79700 124.24700 1.000 6.09834 57 VAL F C 1
ATOM 4056 O O . VAL F 2 34 ? 141.08200 143.48200 125.37100 1.000 6.09834 57 VAL F O 1
ATOM 4060 N N . LEU F 2 35 ? 142.81900 143.90300 123.98300 1.000 7.41223 58 LEU F N 1
ATOM 4061 C CA . LEU F 2 35 ? 143.82400 143.67400 125.01800 1.000 7.41223 58 LEU F CA 1
ATOM 4062 C C . LEU F 2 35 ? 143.71700 144.70100 126.13900 1.000 7.41223 58 LEU F C 1
ATOM 4063 O O . LEU F 2 35 ? 143.85800 144.35100 127.31800 1.000 7.41223 58 LEU F O 1
ATOM 4068 N N . LYS F 2 36 ? 143.41700 145.95800 125.79200 1.000 8.53639 59 LYS F N 1
ATOM 4069 C CA . LYS F 2 36 ? 143.26300 147.00300 126.80000 1.000 8.53639 59 LYS F CA 1
ATOM 4070 C C . LYS F 2 36 ? 142.04700 146.75600 127.68400 1.000 8.53639 59 LYS F C 1
ATOM 4071 O O . LYS F 2 36 ? 142.13000 146.91800 128.90500 1.000 8.53639 59 LYS F O 1
ATOM 4077 N N . VAL F 2 37 ? 140.92400 146.32900 127.09300 1.000 11.38362 60 VAL F N 1
ATOM 4078 C CA . VAL F 2 37 ? 139.71400 146.06300 127.87700 1.000 11.38362 60 VAL F CA 1
ATOM 4079 C C . VAL F 2 37 ? 139.92300 144.87200 128.81400 1.000 11.38362 60 VAL F C 1
ATOM 4080 O O . VAL F 2 37 ? 139.56900 144.92800 130.00600 1.000 11.38362 60 VAL F O 1
ATOM 4084 N N . PHE F 2 38 ? 140.54600 143.80100 128.30200 1.000 31.25632 61 PHE F N 1
ATOM 4085 C CA . PHE F 2 38 ? 140.79500 142.60800 129.11300 1.000 31.25632 61 PHE F CA 1
ATOM 4086 C C . PHE F 2 38 ? 141.75400 142.90300 130.26400 1.000 31.25632 61 PHE F C 1
ATOM 4087 O O . PHE F 2 38 ? 141.51200 142.49900 131.41500 1.000 31.25632 61 PHE F O 1
ATOM 4095 N N . LEU F 2 39 ? 142.83400 143.64000 129.97900 1.000 11.19450 62 LEU F N 1
ATOM 4096 C CA . LEU F 2 39 ? 143.78400 143.98200 131.02900 1.000 11.19450 62 LEU F CA 1
ATOM 4097 C C . LEU F 2 39 ? 143.19900 144.96000 132.03900 1.000 11.19450 62 LEU F C 1
ATOM 4098 O O . LEU F 2 39 ? 143.51900 144.85800 133.22400 1.000 11.19450 62 LEU F O 1
ATOM 4103 N N . GLU F 2 40 ? 142.32900 145.88700 131.61100 1.000 10.96931 63 GLU F N 1
ATOM 4104 C CA . GLU F 2 40 ? 141.68100 146.77700 132.57300 1.000 10.96931 63 GLU F CA 1
ATOM 4105 C C . GLU F 2 40 ? 140.75900 146.01300 133.51200 1.000 10.96931 63 GLU F C 1
ATOM 4106 O O . GLU F 2 40 ? 140.73700 146.29800 134.71500 1.000 10.96931 63 GLU F O 1
ATOM 4112 N N . ASN F 2 41 ? 140.03800 145.00900 132.99800 1.000 8.73871 64 ASN F N 1
ATOM 4113 C CA . ASN F 2 41 ? 139.17700 144.19800 133.86200 1.000 8.73871 64 ASN F CA 1
ATOM 4114 C C . ASN F 2 41 ? 139.99100 143.39700 134.88100 1.000 8.73871 64 ASN F C 1
ATOM 4115 O O . ASN F 2 41 ? 139.68400 143.40300 136.08700 1.000 8.73871 64 ASN F O 1
ATOM 4120 N N . VAL F 2 42 ? 141.05800 142.73500 134.41800 1.000 6.12021 65 VAL F N 1
ATOM 4121 C CA . VAL F 2 42 ? 141.83300 141.87200 135.31200 1.000 6.12021 65 VAL F CA 1
ATOM 4122 C C . VAL F 2 42 ? 142.61800 142.70100 136.33200 1.000 6.12021 65 VAL F C 1
ATOM 4123 O O . VAL F 2 42 ? 142.67700 142.35100 137.52000 1.000 6.12021 65 VAL F O 1
ATOM 4127 N N . ILE F 2 43 ? 143.18300 143.83600 135.90600 1.000 5.91249 66 ILE F N 1
ATOM 4128 C CA . ILE F 2 43 ? 143.91200 144.70000 136.83000 1.000 5.91249 66 ILE F CA 1
ATOM 4129 C C . ILE F 2 43 ? 142.95800 145.39700 137.80200 1.000 5.91249 66 ILE F C 1
ATOM 4130 O O . ILE F 2 43 ? 143.31400 145.61200 138.96600 1.000 5.91249 66 ILE F O 1
ATOM 4135 N N . ARG F 2 44 ? 141.71700 145.68700 137.38100 1.000 7.67679 67 ARG F N 1
ATOM 4136 C CA . ARG F 2 44 ? 140.72000 146.23400 138.30200 1.000 7.67679 67 ARG F CA 1
ATOM 4137 C C . ARG F 2 44 ? 140.39500 145.24800 139.41800 1.000 7.67679 67 ARG F C 1
ATOM 4138 O O . ARG F 2 44 ? 140.37000 145.61700 140.60100 1.000 7.67679 67 ARG F O 1
ATOM 4146 N N . ASP F 2 45 ? 140.19100 143.97400 139.06000 1.000 10.42210 68 ASP F N 1
ATOM 4147 C CA . ASP F 2 45 ? 139.92800 142.96400 140.08700 1.000 10.42210 68 ASP F CA 1
ATOM 4148 C C . ASP F 2 45 ? 141.14300 142.71600 140.98400 1.000 10.42210 68 ASP F C 1
ATOM 4149 O O . ASP F 2 45 ? 140.98500 142.53500 142.20100 1.000 10.42210 68 ASP F O 1
ATOM 4154 N N . ALA F 2 46 ? 142.35500 142.74400 140.41600 1.000 7.06156 69 ALA F N 1
ATOM 4155 C CA . ALA F 2 46 ? 143.56000 142.52000 141.21400 1.000 7.06156 69 ALA F CA 1
ATOM 4156 C C . ALA F 2 46 ? 143.81400 143.66500 142.19000 1.000 7.06156 69 ALA F C 1
ATOM 4157 O O . ALA F 2 46 ? 144.18600 143.43000 143.34600 1.000 7.06156 69 ALA F O 1
ATOM 4159 N N . VAL F 2 47 ? 143.60100 144.91000 141.75200 1.000 7.05420 70 VAL F N 1
ATOM 4160 C CA . VAL F 2 47 ? 143.74300 146.05800 142.64300 1.000 7.05420 70 VAL F CA 1
ATOM 4161 C C . VAL F 2 47 ? 142.62900 146.06700 143.69300 1.000 7.05420 70 VAL F C 1
ATOM 4162 O O . VAL F 2 47 ? 142.85100 146.50100 144.83100 1.000 7.05420 70 VAL F O 1
ATOM 4166 N N . THR F 2 48 ? 141.44900 145.52100 143.36900 1.000 10.50429 71 THR F N 1
ATOM 4167 C CA . THR F 2 48 ? 140.39100 145.39700 144.37300 1.000 10.50429 71 THR F CA 1
ATOM 4168 C C . THR F 2 48 ? 140.77900 144.41200 145.47700 1.000 10.50429 71 THR F C 1
ATOM 4169 O O . THR F 2 48 ? 140.61300 144.70600 146.67000 1.000 10.50429 71 THR F O 1
ATOM 4173 N N . TYR F 2 49 ? 141.33200 143.25100 145.09500 1.000 31.25632 72 TYR F N 1
ATOM 4174 C CA . TYR F 2 49 ? 141.85300 142.30500 146.08800 1.000 31.25632 72 TYR F CA 1
ATOM 4175 C C . TYR F 2 49 ? 143.01400 142.89100 146.89200 1.000 31.25632 72 TYR F C 1
ATOM 4176 O O . TYR F 2 49 ? 143.13100 142.63800 148.09900 1.000 31.25632 72 TYR F O 1
ATOM 4185 N N . THR F 2 50 ? 143.87300 143.68300 146.24300 1.000 13.09649 73 THR F N 1
ATOM 4186 C CA . THR F 2 50 ? 145.01200 144.28200 146.93700 1.000 13.09649 73 THR F CA 1
ATOM 4187 C C . THR F 2 50 ? 144.56100 145.33700 147.94500 1.000 13.09649 73 THR F C 1
ATOM 4188 O O . THR F 2 50 ? 145.08800 145.40200 149.06300 1.000 13.09649 73 THR F O 1
ATOM 4192 N N . GLU F 2 51 ? 143.56900 146.15400 147.57800 1.000 12.69202 74 GLU F N 1
ATOM 4193 C CA . GLU F 2 51 ? 143.04600 147.15700 148.50000 1.000 12.69202 74 GLU F CA 1
ATOM 4194 C C . GLU F 2 51 ? 142.25800 146.51300 149.63300 1.000 12.69202 74 GLU F C 1
ATOM 4195 O O . GLU F 2 51 ? 142.20600 147.05300 150.74400 1.000 12.69202 74 GLU F O 1
ATOM 4201 N N . HIS F 2 52 ? 141.62700 145.36300 149.37400 1.000 9.33169 75 HIS F N 1
ATOM 4202 C CA . HIS F 2 52 ? 140.98000 144.65000 150.47000 1.000 9.33169 75 HIS F CA 1
ATOM 4203 C C . HIS F 2 52 ? 141.99700 144.01100 151.40700 1.000 9.33169 75 HIS F C 1
ATOM 4204 O O . HIS F 2 52 ? 141.74800 143.91100 152.61300 1.000 9.33169 75 HIS F O 1
ATOM 4211 N N . ALA F 2 53 ? 143.15300 143.59700 150.88500 1.000 11.00537 76 ALA F N 1
ATOM 4212 C CA . ALA F 2 53 ? 144.17300 142.96100 151.71200 1.000 11.00537 76 ALA F CA 1
ATOM 4213 C C . ALA F 2 53 ? 144.96900 143.94300 152.56700 1.000 11.00537 76 ALA F C 1
ATOM 4214 O O . ALA F 2 53 ? 145.83600 143.49200 153.32600 1.000 11.00537 76 ALA F O 1
ATOM 4216 N N . LYS F 2 54 ? 144.69000 145.25300 152.45500 1.000 13.25780 77 LYS F N 1
ATOM 4217 C CA . LYS F 2 54 ? 145.36800 146.32900 153.19500 1.000 13.25780 77 LYS F CA 1
ATOM 4218 C C . LYS F 2 54 ? 146.87700 146.32100 152.96100 1.000 13.25780 77 LYS F C 1
ATOM 4219 O O . LYS F 2 54 ? 147.67000 146.51500 153.88500 1.000 13.25780 77 LYS F O 1
ATOM 4225 N N . ARG F 2 55 ? 147.27700 146.09300 151.71700 1.000 15.82786 78 ARG F N 1
ATOM 4226 C CA . ARG F 2 55 ? 148.67600 146.06600 151.32300 1.000 15.82786 78 ARG F CA 1
ATOM 4227 C C . ARG F 2 55 ? 148.91500 147.05100 150.18400 1.000 15.82786 78 ARG F C 1
ATOM 4228 O O . ARG F 2 55 ? 148.01100 147.76200 149.73700 1.000 15.82786 78 ARG F O 1
ATOM 4236 N N . LYS F 2 56 ? 150.16100 147.08700 149.71500 1.000 18.49726 79 LYS F N 1
ATOM 4237 C CA . LYS F 2 56 ? 150.53800 147.91900 148.58400 1.000 18.49726 79 LYS F CA 1
ATOM 4238 C C . LYS F 2 56 ? 151.20500 147.13000 147.46800 1.000 18.49726 79 LYS F C 1
ATOM 4239 O O . LYS F 2 56 ? 151.49400 147.70700 146.41400 1.000 18.49726 79 LYS F O 1
ATOM 4245 N N . THR F 2 57 ? 151.45100 145.83800 147.66200 1.000 13.94664 80 THR F N 1
ATOM 4246 C CA . THR F 2 57 ? 152.10700 144.99400 146.67400 1.000 13.94664 80 THR F CA 1
ATOM 4247 C C . THR F 2 57 ? 151.08800 144.03500 146.07400 1.000 13.94664 80 THR F C 1
ATOM 4248 O O . THR F 2 57 ? 150.42300 143.29300 146.80500 1.000 13.94664 80 THR F O 1
ATOM 4252 N N . VAL F 2 58 ? 150.96600 144.05300 144.74900 1.000 9.18513 81 VAL F N 1
ATOM 4253 C CA . VAL F 2 58 ? 150.04300 143.17600 144.03600 1.000 9.18513 81 VAL F CA 1
ATOM 4254 C C . VAL F 2 58 ? 150.75900 141.84600 143.82400 1.000 9.18513 81 VAL F C 1
ATOM 4255 O O . VAL F 2 58 ? 151.67600 141.74000 143.00800 1.000 9.18513 81 VAL F O 1
ATOM 4259 N N . THR F 2 59 ? 150.33900 140.82600 144.56700 1.000 8.72487 82 THR F N 1
ATOM 4260 C CA . THR F 2 59 ? 150.94400 139.50900 144.46900 1.000 8.72487 82 THR F CA 1
ATOM 4261 C C . THR F 2 59 ? 150.41100 138.75900 143.25100 1.000 8.72487 82 THR F C 1
ATOM 4262 O O . THR F 2 59 ? 149.49900 139.21000 142.55300 1.000 8.72487 82 THR F O 1
ATOM 4266 N N . ALA F 2 60 ? 151.00000 137.58900 142.99800 1.000 11.64643 83 ALA F N 1
ATOM 4267 C CA . ALA F 2 60 ? 150.52600 136.73900 141.91400 1.000 11.64643 83 ALA F CA 1
ATOM 4268 C C . ALA F 2 60 ? 149.22500 136.03200 142.26400 1.000 11.64643 83 ALA F C 1
ATOM 4269 O O . ALA F 2 60 ? 148.44700 135.71300 141.35800 1.000 11.64643 83 ALA F O 1
ATOM 4271 N N . MET F 2 61 ? 148.97300 135.78900 143.55500 1.000 19.15143 84 MET F N 1
ATOM 4272 C CA . MET F 2 61 ? 147.74500 135.11700 143.96700 1.000 19.15143 84 MET F CA 1
ATOM 4273 C C . MET F 2 61 ? 146.52000 135.99100 143.73800 1.000 19.15143 84 MET F C 1
ATOM 4274 O O . MET F 2 61 ? 145.43500 135.46900 143.45700 1.000 19.15143 84 MET F O 1
ATOM 4279 N N . ASP F 2 62 ? 146.67800 137.31500 143.83100 1.000 11.67557 85 ASP F N 1
ATOM 4280 C CA . ASP F 2 62 ? 145.59200 138.22700 143.48500 1.000 11.67557 85 ASP F CA 1
ATOM 4281 C C . ASP F 2 62 ? 145.25500 138.14000 142.00200 1.000 11.67557 85 ASP F C 1
ATOM 4282 O O . ASP F 2 62 ? 144.07900 138.18100 141.62200 1.000 11.67557 85 ASP F O 1
ATOM 4287 N N . VAL F 2 63 ? 146.27700 137.97700 141.15800 1.000 12.27450 86 VAL F N 1
ATOM 4288 C CA . VAL F 2 63 ? 146.06300 137.82000 139.72300 1.000 12.27450 86 VAL F CA 1
ATOM 4289 C C . VAL F 2 63 ? 145.39300 136.48100 139.42500 1.000 12.27450 86 VAL F C 1
ATOM 4290 O O . VAL F 2 63 ? 144.49900 136.39700 138.57300 1.000 12.27450 86 VAL F O 1
ATOM 4294 N N . VAL F 2 64 ? 145.79000 135.42600 140.14500 1.000 31.25632 87 VAL F N 1
ATOM 4295 C CA . VAL F 2 64 ? 145.18000 134.10900 139.96100 1.000 31.25632 87 VAL F CA 1
ATOM 4296 C C . VAL F 2 64 ? 143.71600 134.12200 140.39900 1.000 31.25632 87 VAL F C 1
ATOM 4297 O O . VAL F 2 64 ? 142.85100 133.54200 139.73200 1.000 31.25632 87 VAL F O 1
ATOM 4301 N N . TYR F 2 65 ? 143.40200 134.84200 141.47900 1.000 16.47661 88 TYR F N 1
ATOM 4302 C CA . TYR F 2 65 ? 142.01300 134.94300 141.92800 1.000 16.47661 88 TYR F CA 1
ATOM 4303 C C . TYR F 2 65 ? 141.18100 135.80100 140.97800 1.000 16.47661 88 TYR F C 1
ATOM 4304 O O . TYR F 2 65 ? 139.99800 135.51200 140.74000 1.000 16.47661 88 TYR F O 1
ATOM 4313 N N . ALA F 2 66 ? 141.79200 136.84600 140.40700 1.000 6.40622 89 ALA F N 1
ATOM 4314 C CA . ALA F 2 66 ? 141.09900 137.68100 139.43100 1.000 6.40622 89 ALA F CA 1
ATOM 4315 C C . ALA F 2 66 ? 140.80300 136.91200 138.15000 1.000 6.40622 89 ALA F C 1
ATOM 4316 O O . ALA F 2 66 ? 139.74700 137.09700 137.53500 1.000 6.40622 89 ALA F O 1
ATOM 4318 N N . LEU F 2 67 ? 141.72600 136.04400 137.73100 1.000 7.71387 90 LEU F N 1
ATOM 4319 C CA . LEU F 2 67 ? 141.47000 135.19500 136.57400 1.000 7.71387 90 LEU F CA 1
ATOM 4320 C C . LEU F 2 67 ? 140.49600 134.07000 136.89800 1.000 7.71387 90 LEU F C 1
ATOM 4321 O O . LEU F 2 67 ? 139.78500 133.59700 136.00500 1.000 7.71387 90 LEU F O 1
ATOM 4326 N N . LYS F 2 68 ? 140.45500 133.62900 138.15800 1.000 8.43622 91 LYS F N 1
ATOM 4327 C CA . LYS F 2 68 ? 139.51100 132.59300 138.56200 1.000 8.43622 91 LYS F CA 1
ATOM 4328 C C . LYS F 2 68 ? 138.08300 133.12200 138.59600 1.000 8.43622 91 LYS F C 1
ATOM 4329 O O . LYS F 2 68 ? 137.13900 132.36900 138.32300 1.000 8.43622 91 LYS F O 1
ATOM 4335 N N . ARG F 2 69 ? 137.90600 134.40300 138.93400 1.000 14.08088 92 ARG F N 1
ATOM 4336 C CA . ARG F 2 69 ? 136.57500 135.00400 138.85400 1.000 14.08088 92 ARG F CA 1
ATOM 4337 C C . ARG F 2 69 ? 136.09100 135.10700 137.41100 1.000 14.08088 92 ARG F C 1
ATOM 4338 O O . ARG F 2 69 ? 134.89600 134.94100 137.13900 1.000 14.08088 92 ARG F O 1
ATOM 4346 N N . GLN F 2 70 ? 136.99800 135.39200 136.47500 1.000 15.70083 93 GLN F N 1
ATOM 4347 C CA . GLN F 2 70 ? 136.61500 135.47900 135.07100 1.000 15.70083 93 GLN F CA 1
ATOM 4348 C C . GLN F 2 70 ? 136.38000 134.10900 134.45100 1.000 15.70083 93 GLN F C 1
ATOM 4349 O O . GLN F 2 70 ? 135.65500 134.00800 133.45600 1.000 15.70083 93 GLN F O 1
ATOM 4355 N N . GLY F 2 71 ? 136.96900 133.05800 135.01700 1.000 10.08736 94 GLY F N 1
ATOM 4356 C CA . GLY F 2 71 ? 136.84800 131.72500 134.46400 1.000 10.08736 94 GLY F CA 1
ATOM 4357 C C . GLY F 2 71 ? 138.03000 131.34500 133.59700 1.000 10.08736 94 GLY F C 1
ATOM 4358 O O . GLY F 2 71 ? 137.85200 130.83500 132.48700 1.000 10.08736 94 GLY F O 1
ATOM 4359 N N . ARG F 2 72 ? 139.24400 131.59100 134.08700 1.000 10.98992 95 ARG F N 1
ATOM 4360 C CA . ARG F 2 72 ? 140.46100 131.30900 133.33700 1.000 10.98992 95 ARG F CA 1
ATOM 4361 C C . ARG F 2 72 ? 141.30300 130.20900 133.96600 1.000 10.98992 95 ARG F C 1
ATOM 4362 O O . ARG F 2 72 ? 141.79400 129.33400 133.24400 1.000 10.98992 95 ARG F O 1
ATOM 4370 N N . THR F 2 73 ? 141.49000 130.25800 135.29100 1.000 11.44563 96 THR F N 1
ATOM 4371 C CA . THR F 2 73 ? 142.08800 129.20100 136.11800 1.000 11.44563 96 THR F CA 1
ATOM 4372 C C . THR F 2 73 ? 143.51500 128.87500 135.65200 1.000 11.44563 96 THR F C 1
ATOM 4373 O O . THR F 2 73 ? 143.80900 127.81800 135.08900 1.000 11.44563 96 THR F O 1
ATOM 4377 N N . LEU F 2 74 ? 144.38600 129.85900 135.84800 1.000 31.25632 97 LEU F N 1
ATOM 4378 C CA . LEU F 2 74 ? 145.77900 129.74000 135.43900 1.000 31.25632 97 LEU F CA 1
ATOM 4379 C C . LEU F 2 74 ? 146.54000 128.82500 136.39200 1.000 31.25632 97 LEU F C 1
ATOM 4380 O O . LEU F 2 74 ? 146.55300 129.05100 137.60500 1.000 31.25632 97 LEU F O 1
ATOM 4385 N N . TYR F 2 75 ? 147.17300 127.79100 135.84000 1.000 31.25632 98 TYR F N 1
ATOM 4386 C CA . TYR F 2 75 ? 148.01200 126.87900 136.60900 1.000 31.25632 98 TYR F CA 1
ATOM 4387 C C . TYR F 2 75 ? 149.47100 127.28400 136.45900 1.000 31.25632 98 TYR F C 1
ATOM 4388 O O . TYR F 2 75 ? 149.89600 127.70000 135.37700 1.000 31.25632 98 TYR F O 1
ATOM 4397 N N . GLY F 2 76 ? 150.23600 127.15800 137.54000 1.000 14.44312 99 GLY F N 1
ATOM 4398 C CA . GLY F 2 76 ? 151.66700 127.37400 137.46500 1.000 14.44312 99 GLY F CA 1
ATOM 4399 C C . GLY F 2 76 ? 152.19200 128.48600 138.34700 1.000 14.44312 99 GLY F C 1
ATOM 4400 O O . GLY F 2 76 ? 153.39700 128.56100 138.60400 1.000 14.44312 99 GLY F O 1
ATOM 4401 N N . PHE F 2 77 ? 151.30500 129.35800 138.81600 1.000 13.17459 100 PHE F N 1
ATOM 4402 C CA . PHE F 2 77 ? 151.68000 130.51300 139.62800 1.000 13.17459 100 PHE F CA 1
ATOM 4403 C C . PHE F 2 77 ? 150.96600 130.39900 140.97100 1.000 13.17459 100 PHE F C 1
ATOM 4404 O O . PHE F 2 77 ? 149.86100 130.91600 141.14700 1.000 13.17459 100 PHE F O 1
ATOM 4412 N N . GLY F 2 78 ? 151.60300 129.71900 141.91800 1.000 15.06528 101 GLY F N 1
ATOM 4413 C CA . GLY F 2 78 ? 151.03200 129.53700 143.23900 1.000 15.06528 101 GLY F CA 1
ATOM 4414 C C . GLY F 2 78 ? 149.94800 128.47900 143.27800 1.000 15.06528 101 GLY F C 1
ATOM 4415 O O . GLY F 2 78 ? 148.81600 128.72000 142.85900 1.000 15.06528 101 GLY F O 1
ATOM 4416 N N . ALA G 3 2 ? 110.39700 146.42700 172.76600 1.000 55.61640 14 ALA G N 1
ATOM 4417 C CA . ALA G 3 2 ? 110.98200 145.41000 171.90100 1.000 55.61640 14 ALA G CA 1
ATOM 4418 C C . ALA G 3 2 ? 111.05400 145.89600 170.45800 1.000 55.61640 14 ALA G C 1
ATOM 4419 O O . ALA G 3 2 ? 110.27400 145.46500 169.60900 1.000 55.61640 14 ALA G O 1
ATOM 4421 N N . LYS G 3 3 ? 111.99400 146.79800 170.18900 1.000 57.88900 15 LYS G N 1
ATOM 4422 C CA . LYS G 3 3 ? 112.17700 147.33000 168.84600 1.000 57.88900 15 LYS G CA 1
ATOM 4423 C C . LYS G 3 3 ? 112.89700 146.31100 167.97400 1.000 57.88900 15 LYS G C 1
ATOM 4424 O O . LYS G 3 3 ? 113.87100 145.68700 168.40700 1.000 57.88900 15 LYS G O 1
ATOM 4430 N N . THR G 3 4 ? 112.41500 146.13800 166.74600 1.000 35.41283 16 THR G N 1
ATOM 4431 C CA . THR G 3 4 ? 113.08300 145.25200 165.80900 1.000 35.41283 16 THR G CA 1
ATOM 4432 C C . THR G 3 4 ? 114.37100 145.89300 165.29900 1.000 35.41283 16 THR G C 1
ATOM 4433 O O . THR G 3 4 ? 114.54300 147.11500 165.32000 1.000 35.41283 16 THR G O 1
ATOM 4437 N N . ARG G 3 5 ? 115.28900 145.04000 164.84000 1.000 32.68208 17 ARG G N 1
ATOM 4438 C CA . ARG G 3 5 ? 116.57800 145.52500 164.36200 1.000 32.68208 17 ARG G CA 1
ATOM 4439 C C . ARG G 3 5 ? 116.44700 146.20500 163.00300 1.000 32.68208 17 ARG G C 1
ATOM 4440 O O . ARG G 3 5 ? 117.22600 147.11300 162.68300 1.000 32.68208 17 ARG G O 1
ATOM 4448 N N . SER G 3 6 ? 115.45200 145.80100 162.20800 1.000 25.06257 18 SER G N 1
ATOM 4449 C CA . SER G 3 6 ? 115.22200 146.43400 160.91300 1.000 25.06257 18 SER G CA 1
ATOM 4450 C C . SER G 3 6 ? 114.69200 147.85300 161.07600 1.000 25.06257 18 SER G C 1
ATOM 4451 O O . SER G 3 6 ? 115.01800 148.74100 160.27900 1.000 25.06257 18 SER G O 1
ATOM 4454 N N . SER G 3 7 ? 113.86800 148.08400 162.10000 1.000 28.61946 19 SER G N 1
ATOM 4455 C CA . SER G 3 7 ? 113.40600 149.43300 162.40200 1.000 28.61946 19 SER G CA 1
ATOM 4456 C C . SER G 3 7 ? 114.51100 150.30500 162.97900 1.000 28.61946 19 SER G C 1
ATOM 4457 O O . SER G 3 7 ? 114.47900 151.52700 162.79300 1.000 28.61946 19 SER G O 1
ATOM 4460 N N . ARG G 3 8 ? 115.48000 149.70700 163.67600 1.000 30.10470 20 ARG G N 1
ATOM 4461 C CA . ARG G 3 8 ? 116.63500 150.46800 164.14000 1.000 30.10470 20 ARG G CA 1
ATOM 4462 C C . ARG G 3 8 ? 117.54800 150.83600 162.97900 1.000 30.10470 20 ARG G C 1
ATOM 4463 O O . ARG G 3 8 ? 118.10500 151.93900 162.94100 1.000 30.10470 20 ARG G O 1
ATOM 4471 N N . ALA G 3 9 ? 117.71500 149.92300 162.02000 1.000 26.06275 21 ALA G N 1
ATOM 4472 C CA . ALA G 3 9 ? 118.53700 150.20500 160.85100 1.000 26.06275 21 ALA G CA 1
ATOM 4473 C C . ALA G 3 9 ? 117.85500 151.14100 159.86300 1.000 26.06275 21 ALA G C 1
ATOM 4474 O O . ALA G 3 9 ? 118.54700 151.81500 159.09100 1.000 26.06275 21 ALA G O 1
ATOM 4476 N N . GLY G 3 10 ? 116.52600 151.20100 159.86700 1.000 24.81011 22 GLY G N 1
ATOM 4477 C CA . GLY G 3 10 ? 115.80400 152.05800 158.94800 1.000 24.81011 22 GLY G CA 1
ATOM 4478 C C . GLY G 3 10 ? 115.66300 151.45400 157.56700 1.000 24.81011 22 GLY G C 1
ATOM 4479 O O . GLY G 3 10 ? 115.81000 152.15000 156.55900 1.000 24.81011 22 GLY G O 1
ATOM 4480 N N . LEU G 3 11 ? 115.37700 150.15900 157.51000 1.000 17.72191 23 LEU G N 1
ATOM 4481 C CA . LEU G 3 11 ? 115.26500 149.41800 156.26200 1.000 17.72191 23 LEU G CA 1
ATOM 4482 C C . LEU G 3 11 ? 113.91100 148.71500 156.20400 1.000 17.72191 23 LEU G C 1
ATOM 4483 O O . LEU G 3 11 ? 113.13600 148.72800 157.16300 1.000 17.72191 23 LEU G O 1
ATOM 4488 N N . GLN G 3 12 ? 113.62700 148.09700 155.05500 1.000 15.84826 24 GLN G N 1
ATOM 4489 C CA . GLN G 3 12 ? 112.40000 147.33600 154.87200 1.000 15.84826 24 GLN G CA 1
ATOM 4490 C C . GLN G 3 12 ? 112.61600 145.83100 154.81800 1.000 15.84826 24 GLN G C 1
ATOM 4491 O O . GLN G 3 12 ? 111.70300 145.08400 155.18200 1.000 15.84826 24 GLN G O 1
ATOM 4497 N N . PHE G 3 13 ? 113.80500 145.36100 154.37400 1.000 15.04675 25 PHE G N 1
ATOM 4498 C CA . PHE G 3 13 ? 114.09800 143.93700 154.42700 1.000 15.04675 25 PHE G CA 1
ATOM 4499 C C . PHE G 3 13 ? 114.50100 143.52300 155.84100 1.000 15.04675 25 PHE G C 1
ATOM 4500 O O . PHE G 3 13 ? 115.04400 144.33500 156.59800 1.000 15.04675 25 PHE G O 1
ATOM 4508 N N . PRO G 3 14 ? 114.23100 142.27600 156.24100 1.000 12.23344 26 PRO G N 1
ATOM 4509 C CA . PRO G 3 14 ? 114.58100 141.85500 157.60200 1.000 12.23344 26 PRO G CA 1
ATOM 4510 C C . PRO G 3 14 ? 116.08000 141.66900 157.77500 1.000 12.23344 26 PRO G C 1
ATOM 4511 O O . PRO G 3 14 ? 116.82200 141.45700 156.81400 1.000 12.23344 26 PRO G O 1
ATOM 4515 N N . VAL G 3 15 ? 116.51900 141.76400 159.02900 1.000 10.42963 27 VAL G N 1
ATOM 4516 C CA . VAL G 3 15 ? 117.92600 141.64500 159.36300 1.000 10.42963 27 VAL G CA 1
ATOM 4517 C C . VAL G 3 15 ? 118.22800 140.37600 160.15700 1.000 10.42963 27 VAL G C 1
ATOM 4518 O O . VAL G 3 15 ? 119.23300 139.71000 159.87800 1.000 10.42963 27 VAL G O 1
ATOM 4522 N N . GLY G 3 16 ? 117.37200 140.00700 161.11600 1.000 14.69886 28 GLY G N 1
ATOM 4523 C CA . GLY G 3 16 ? 117.60600 138.79700 161.89000 1.000 14.69886 28 GLY G CA 1
ATOM 4524 C C . GLY G 3 16 ? 117.46900 137.52900 161.06800 1.000 14.69886 28 GLY G C 1
ATOM 4525 O O . GLY G 3 16 ? 118.15600 136.53800 161.32600 1.000 14.69886 28 GLY G O 1
ATOM 4526 N N . ARG G 3 17 ? 116.60300 137.55200 160.05100 1.000 16.00892 29 ARG G N 1
ATOM 4527 C CA . ARG G 3 17 ? 116.49600 136.42300 159.13000 1.000 16.00892 29 ARG G CA 1
ATOM 4528 C C . ARG G 3 17 ? 117.76400 136.26200 158.29900 1.000 16.00892 29 ARG G C 1
ATOM 4529 O O . ARG G 3 17 ? 118.23000 135.13700 158.08100 1.000 16.00892 29 ARG G O 1
ATOM 4537 N N . VAL G 3 18 ? 118.35300 137.37700 157.85700 1.000 9.28437 30 VAL G N 1
ATOM 4538 C CA . VAL G 3 18 ? 119.61200 137.33000 157.11800 1.000 9.28437 30 VAL G CA 1
ATOM 4539 C C . VAL G 3 18 ? 120.75200 136.87500 158.02500 1.000 9.28437 30 VAL G C 1
ATOM 4540 O O . VAL G 3 18 ? 121.62600 136.11100 157.59700 1.000 9.28437 30 VAL G O 1
ATOM 4544 N N . HIS G 3 19 ? 120.73500 137.28800 159.29600 1.000 14.15195 31 HIS G N 1
ATOM 4545 C CA . HIS G 3 19 ? 121.74900 136.84500 160.25200 1.000 14.15195 31 HIS G CA 1
ATOM 4546 C C . HIS G 3 19 ? 121.62600 135.34900 160.53500 1.000 14.15195 31 HIS G C 1
ATOM 4547 O O . HIS G 3 19 ? 122.63900 134.64500 160.64800 1.000 14.15195 31 HIS G O 1
ATOM 4554 N N . ARG G 3 20 ? 120.39100 134.84200 160.61200 1.000 12.79747 32 ARG G N 1
ATOM 4555 C CA . ARG G 3 20 ? 120.16600 133.40900 160.77800 1.000 12.79747 32 ARG G CA 1
ATOM 4556 C C . ARG G 3 20 ? 120.60900 132.62600 159.54600 1.000 12.79747 32 ARG G C 1
ATOM 4557 O O . ARG G 3 20 ? 121.16900 131.53200 159.68100 1.000 12.79747 32 ARG G O 1
ATOM 4565 N N . LEU G 3 21 ? 120.36900 133.16200 158.34600 1.000 7.68809 33 LEU G N 1
ATOM 4566 C CA . LEU G 3 21 ? 120.82000 132.48500 157.13400 1.000 7.68809 33 LEU G CA 1
ATOM 4567 C C . LEU G 3 21 ? 122.33500 132.53400 156.97300 1.000 7.68809 33 LEU G C 1
ATOM 4568 O O . LEU G 3 21 ? 122.91400 131.63900 156.34800 1.000 7.68809 33 LEU G O 1
ATOM 4573 N N . LEU G 3 22 ? 122.99100 133.56300 157.51600 1.000 14.88892 34 LEU G N 1
ATOM 4574 C CA . LEU G 3 22 ? 124.45100 133.57900 157.51400 1.000 14.88892 34 LEU G CA 1
ATOM 4575 C C . LEU G 3 22 ? 125.01600 132.59800 158.53300 1.000 14.88892 34 LEU G C 1
ATOM 4576 O O . LEU G 3 22 ? 126.04700 131.96400 158.28400 1.000 14.88892 34 LEU G O 1
ATOM 4581 N N . ARG G 3 23 ? 124.36000 132.45700 159.68700 1.000 12.49268 35 ARG G N 1
ATOM 4582 C CA . ARG G 3 23 ? 124.80200 131.47300 160.66900 1.000 12.49268 35 ARG G CA 1
ATOM 4583 C C . ARG G 3 23 ? 124.45900 130.04000 160.28200 1.000 12.49268 35 ARG G C 1
ATOM 4584 O O . ARG G 3 23 ? 125.07000 129.11100 160.82000 1.000 12.49268 35 ARG G O 1
ATOM 4592 N N . LYS G 3 24 ? 123.50800 129.83500 159.37300 1.000 11.75585 36 LYS G N 1
ATOM 4593 C CA . LYS G 3 24 ? 123.06000 128.48900 159.03300 1.000 11.75585 36 LYS G CA 1
ATOM 4594 C C . LYS G 3 24 ? 123.79800 127.91100 157.83100 1.000 11.75585 36 LYS G C 1
ATOM 4595 O O . LYS G 3 24 ? 124.09900 126.71200 157.80700 1.000 11.75585 36 LYS G O 1
ATOM 4601 N N . GLY G 3 25 ? 124.12800 128.74100 156.84400 1.000 9.22436 37 GLY G N 1
ATOM 4602 C CA . GLY G 3 25 ? 124.65800 128.25300 155.58500 1.000 9.22436 37 GLY G CA 1
ATOM 4603 C C . GLY G 3 25 ? 126.11700 127.83800 155.57700 1.000 9.22436 37 GLY G C 1
ATOM 4604 O O . GLY G 3 25 ? 126.62600 127.43100 154.52700 1.000 9.22436 37 GLY G O 1
ATOM 4605 N N . ASN G 3 26 ? 126.78200 127.94100 156.73600 1.000 10.51042 38 ASN G N 1
ATOM 4606 C CA . ASN G 3 26 ? 128.18200 127.54900 156.94800 1.000 10.51042 38 ASN G CA 1
ATOM 4607 C C . ASN G 3 26 ? 129.12800 128.28800 155.99700 1.000 10.51042 38 ASN G C 1
ATOM 4608 O O . ASN G 3 26 ? 129.82400 127.69000 155.17400 1.000 10.51042 38 ASN G O 1
ATOM 4613 N N . TYR G 3 27 ? 129.13700 129.61400 156.12300 1.000 8.72024 39 TYR G N 1
ATOM 4614 C CA . TYR G 3 27 ? 130.04500 130.43300 155.33000 1.000 8.72024 39 TYR G CA 1
ATOM 4615 C C . TYR G 3 27 ? 131.32500 130.75600 156.08800 1.000 8.72024 39 TYR G C 1
ATOM 4616 O O . TYR G 3 27 ? 132.40400 130.80400 155.48800 1.000 8.72024 39 TYR G O 1
ATOM 4625 N N . ALA G 3 28 ? 131.22300 130.97200 157.39600 1.000 13.24770 40 ALA G N 1
ATOM 4626 C CA . ALA G 3 28 ? 132.38300 131.18900 158.24900 1.000 13.24770 40 ALA G CA 1
ATOM 4627 C C . ALA G 3 28 ? 132.02400 130.74000 159.65900 1.000 13.24770 40 ALA G C 1
ATOM 4628 O O . ALA G 3 28 ? 130.89300 130.32800 159.93200 1.000 13.24770 40 ALA G O 1
ATOM 4630 N N . GLU G 3 29 ? 133.00400 130.82400 160.55900 1.000 20.03429 41 GLU G N 1
ATOM 4631 C CA . GLU G 3 29 ? 132.76600 130.44400 161.94600 1.000 20.03429 41 GLU G CA 1
ATOM 4632 C C . GLU G 3 29 ? 132.05000 131.54900 162.71500 1.000 20.03429 41 GLU G C 1
ATOM 4633 O O . GLU G 3 29 ? 131.22400 131.26300 163.58800 1.000 20.03429 41 GLU G O 1
ATOM 4639 N N . ARG G 3 30 ? 132.32800 132.80800 162.38500 1.000 22.44435 42 ARG G N 1
ATOM 4640 C CA . ARG G 3 30 ? 131.82600 133.94100 163.14900 1.000 22.44435 42 ARG G CA 1
ATOM 4641 C C . ARG G 3 30 ? 131.24100 134.96300 162.18500 1.000 22.44435 42 ARG G C 1
ATOM 4642 O O . ARG G 3 30 ? 131.79800 135.18700 161.10700 1.000 22.44435 42 ARG G O 1
ATOM 4650 N N . VAL G 3 31 ? 130.11400 135.56300 162.56300 1.000 11.11857 43 VAL G N 1
ATOM 4651 C CA . VAL G 3 31 ? 129.41900 136.54900 161.74300 1.000 11.11857 43 VAL G CA 1
ATOM 4652 C C . VAL G 3 31 ? 129.34900 137.85400 162.52500 1.000 11.11857 43 VAL G C 1
ATOM 4653 O O . VAL G 3 31 ? 128.94900 137.86000 163.69500 1.000 11.11857 43 VAL G O 1
ATOM 4657 N N . GLY G 3 32 ? 129.73500 138.95400 161.88200 1.000 10.56628 44 GLY G N 1
ATOM 4658 C CA . GLY G 3 32 ? 129.71000 140.25800 162.51000 1.000 10.56628 44 GLY G CA 1
ATOM 4659 C C . GLY G 3 32 ? 128.30300 140.81500 162.67200 1.000 10.56628 44 GLY G C 1
ATOM 4660 O O . GLY G 3 32 ? 127.29200 140.17100 162.38900 1.000 10.56628 44 GLY G O 1
ATOM 4661 N N . ALA G 3 33 ? 128.24900 142.06200 163.13800 1.000 15.61423 45 ALA G N 1
ATOM 4662 C CA . ALA G 3 33 ? 126.98500 142.70800 163.46500 1.000 15.61423 45 ALA G CA 1
ATOM 4663 C C . ALA G 3 33 ? 126.49800 143.68000 162.39700 1.000 15.61423 45 ALA G C 1
ATOM 4664 O O . ALA G 3 33 ? 125.29700 143.96600 162.34900 1.000 15.61423 45 ALA G O 1
ATOM 4666 N N . GLY G 3 34 ? 127.38500 144.19300 161.54900 1.000 13.07810 46 GLY G N 1
ATOM 4667 C CA . GLY G 3 34 ? 126.98000 145.13600 160.52400 1.000 13.07810 46 GLY G CA 1
ATOM 4668 C C . GLY G 3 34 ? 126.77400 144.48900 159.17000 1.000 13.07810 46 GLY G C 1
ATOM 4669 O O . GLY G 3 34 ? 126.21600 145.10300 158.25300 1.000 13.07810 46 GLY G O 1
ATOM 4670 N N . ALA G 3 35 ? 127.22900 143.24200 159.04500 1.000 9.81203 47 ALA G N 1
ATOM 4671 C CA . ALA G 3 35 ? 127.09700 142.51100 157.78400 1.000 9.81203 47 ALA G CA 1
ATOM 4672 C C . ALA G 3 35 ? 125.65200 142.21100 157.36800 1.000 9.81203 47 ALA G C 1
ATOM 4673 O O . ALA G 3 35 ? 125.34000 142.41800 156.18100 1.000 9.81203 47 ALA G O 1
ATOM 4675 N N . PRO G 3 36 ? 124.73000 141.73500 158.23700 1.000 8.14069 48 PRO G N 1
ATOM 4676 C CA . PRO G 3 36 ? 123.34900 141.56500 157.74800 1.000 8.14069 48 PRO G CA 1
ATOM 4677 C C . PRO G 3 36 ? 122.63500 142.87500 157.46200 1.000 8.14069 48 PRO G C 1
ATOM 4678 O O . PRO G 3 36 ? 121.80500 142.91000 156.54700 1.000 8.14069 48 PRO G O 1
ATOM 4682 N N . VAL G 3 37 ? 122.96300 143.95300 158.17900 1.000 7.77136 49 VAL G N 1
ATOM 4683 C CA . VAL G 3 37 ? 122.37700 145.26100 157.89200 1.000 7.77136 49 VAL G CA 1
ATOM 4684 C C . VAL G 3 37 ? 122.83800 145.76300 156.52700 1.000 7.77136 49 VAL G C 1
ATOM 4685 O O . VAL G 3 37 ? 122.03100 146.23500 155.71100 1.000 7.77136 49 VAL G O 1
ATOM 4689 N N . TYR G 3 38 ? 124.14000 145.62700 156.24800 1.000 8.97960 50 TYR G N 1
ATOM 4690 C CA . TYR G 3 38 ? 124.70600 146.05800 154.97300 1.000 8.97960 50 TYR G CA 1
ATOM 4691 C C . TYR G 3 38 ? 124.14600 145.23600 153.81500 1.000 8.97960 50 TYR G C 1
ATOM 4692 O O . TYR G 3 38 ? 123.76200 145.79100 152.77400 1.000 8.97960 50 TYR G O 1
ATOM 4701 N N . LEU G 3 39 ? 124.04900 143.91500 153.99800 1.000 4.36625 51 LEU G N 1
ATOM 4702 C CA . LEU G 3 39 ? 123.53500 143.05400 152.93900 1.000 4.36625 51 LEU G CA 1
ATOM 4703 C C . LEU G 3 39 ? 122.03800 143.24700 152.72000 1.000 4.36625 51 LEU G C 1
ATOM 4704 O O . LEU G 3 39 ? 121.57100 143.17800 151.57600 1.000 4.36625 51 LEU G O 1
ATOM 4709 N N . ALA G 3 40 ? 121.27900 143.53500 153.78400 1.000 5.41532 52 ALA G N 1
ATOM 4710 C CA . ALA G 3 40 ? 119.86000 143.82800 153.62400 1.000 5.41532 52 ALA G CA 1
ATOM 4711 C C . ALA G 3 40 ? 119.64900 145.15500 152.90800 1.000 5.41532 52 ALA G C 1
ATOM 4712 O O . ALA G 3 40 ? 118.71200 145.28900 152.11200 1.000 5.41532 52 ALA G O 1
ATOM 4714 N N . ALA G 3 41 ? 120.52600 146.13600 153.15600 1.000 4.83738 53 ALA G N 1
ATOM 4715 C CA . ALA G 3 41 ? 120.45300 147.39800 152.42400 1.000 4.83738 53 ALA G CA 1
ATOM 4716 C C . ALA G 3 41 ? 120.75700 147.20700 150.94000 1.000 4.83738 53 ALA G C 1
ATOM 4717 O O . ALA G 3 41 ? 120.08200 147.79600 150.08300 1.000 4.83738 53 ALA G O 1
ATOM 4719 N N . VAL G 3 42 ? 121.75400 146.37100 150.62300 1.000 6.10217 54 VAL G N 1
ATOM 4720 C CA . VAL G 3 42 ? 122.09100 146.09500 149.22400 1.000 6.10217 54 VAL G CA 1
ATOM 4721 C C . VAL G 3 42 ? 120.94700 145.36400 148.51800 1.000 6.10217 54 VAL G C 1
ATOM 4722 O O . VAL G 3 42 ? 120.57000 145.71700 147.38800 1.000 6.10217 54 VAL G O 1
ATOM 4726 N N . LEU G 3 43 ? 120.35400 144.36400 149.18400 1.000 5.45721 55 LEU G N 1
ATOM 4727 C CA . LEU G 3 43 ? 119.23400 143.63100 148.59600 1.000 5.45721 55 LEU G CA 1
ATOM 4728 C C . LEU G 3 43 ? 118.00500 144.51700 148.42600 1.000 5.45721 55 LEU G C 1
ATOM 4729 O O . LEU G 3 43 ? 117.28100 144.39200 147.43100 1.000 5.45721 55 LEU G O 1
ATOM 4734 N N . GLU G 3 44 ? 117.76700 145.43200 149.37300 1.000 8.54998 56 GLU G N 1
ATOM 4735 C CA . GLU G 3 44 ? 116.63700 146.34800 149.25600 1.000 8.54998 56 GLU G CA 1
ATOM 4736 C C . GLU G 3 44 ? 116.83200 147.33100 148.11000 1.000 8.54998 56 GLU G C 1
ATOM 4737 O O . GLU G 3 44 ? 115.87700 147.63700 147.38500 1.000 8.54998 56 GLU G O 1
ATOM 4743 N N . TYR G 3 45 ? 118.06500 147.81200 147.91100 1.000 8.46899 57 TYR G N 1
ATOM 4744 C CA . TYR G 3 45 ? 118.33300 148.72300 146.79900 1.000 8.46899 57 TYR G CA 1
ATOM 4745 C C . TYR G 3 45 ? 118.16900 148.02300 145.45300 1.000 8.46899 57 TYR G C 1
ATOM 4746 O O . TYR G 3 45 ? 117.59800 148.59200 144.51100 1.000 8.46899 57 TYR G O 1
ATOM 4755 N N . LEU G 3 46 ? 118.64800 146.77700 145.35000 1.000 6.32352 58 LEU G N 1
ATOM 4756 C CA . LEU G 3 46 ? 118.50200 146.03500 144.09700 1.000 6.32352 58 LEU G CA 1
ATOM 4757 C C . LEU G 3 46 ? 117.04100 145.70200 143.80700 1.000 6.32352 58 LEU G C 1
ATOM 4758 O O . LEU G 3 46 ? 116.59000 145.82200 142.65800 1.000 6.32352 58 LEU G O 1
ATOM 4763 N N . THR G 3 47 ? 116.28400 145.31200 144.84000 1.000 8.10503 59 THR G N 1
ATOM 4764 C CA . THR G 3 47 ? 114.86200 145.02200 144.67100 1.000 8.10503 59 THR G CA 1
ATOM 4765 C C . THR G 3 47 ? 114.08400 146.27600 144.28200 1.000 8.10503 59 THR G C 1
ATOM 4766 O O . THR G 3 47 ? 113.19700 146.22000 143.42100 1.000 8.10503 59 THR G O 1
ATOM 4770 N N . ALA G 3 48 ? 114.43700 147.42500 144.87300 1.000 8.08236 60 ALA G N 1
ATOM 4771 C CA . ALA G 3 48 ? 113.78600 148.68200 144.52200 1.000 8.08236 60 ALA G CA 1
ATOM 4772 C C . ALA G 3 48 ? 114.09300 149.10300 143.09100 1.000 8.08236 60 ALA G C 1
ATOM 4773 O O . ALA G 3 48 ? 113.20400 149.61300 142.40200 1.000 8.08236 60 ALA G O 1
ATOM 4775 N N . GLU G 3 49 ? 115.32300 148.86600 142.61800 1.000 11.20509 61 GLU G N 1
ATOM 4776 C CA . GLU G 3 49 ? 115.66600 149.19200 141.23400 1.000 11.20509 61 GLU G CA 1
ATOM 4777 C C . GLU G 3 49 ? 114.90700 148.30700 140.24400 1.000 11.20509 61 GLU G C 1
ATOM 4778 O O . GLU G 3 49 ? 114.37400 148.80200 139.23500 1.000 11.20509 61 GLU G O 1
ATOM 4784 N N . ILE G 3 50 ? 114.84000 146.99700 140.52900 1.000 9.24827 62 ILE G N 1
ATOM 4785 C CA . ILE G 3 50 ? 114.11000 146.06500 139.66400 1.000 9.24827 62 ILE G CA 1
ATOM 4786 C C . ILE G 3 50 ? 112.62400 146.40900 139.62600 1.000 9.24827 62 ILE G C 1
ATOM 4787 O O . ILE G 3 50 ? 112.01200 146.45200 138.55000 1.000 9.24827 62 ILE G O 1
ATOM 4792 N N . LEU G 3 51 ? 112.03000 146.71000 140.78700 1.000 16.37115 63 LEU G N 1
ATOM 4793 C CA . LEU G 3 51 ? 110.60600 147.02800 140.82000 1.000 16.37115 63 LEU G CA 1
ATOM 4794 C C . LEU G 3 51 ? 110.30700 148.39600 140.21500 1.000 16.37115 63 LEU G C 1
ATOM 4795 O O . LEU G 3 51 ? 109.22900 148.58400 139.64300 1.000 16.37115 63 LEU G O 1
ATOM 4800 N N . GLU G 3 52 ? 111.25000 149.34100 140.28800 1.000 17.07440 64 GLU G N 1
ATOM 4801 C CA . GLU G 3 52 ? 111.05600 150.63900 139.64700 1.000 17.07440 64 GLU G CA 1
ATOM 4802 C C . GLU G 3 52 ? 111.04900 150.50700 138.12800 1.000 17.07440 64 GLU G C 1
ATOM 4803 O O . GLU G 3 52 ? 110.17100 151.05900 137.44800 1.000 17.07440 64 GLU G O 1
ATOM 4809 N N . LEU G 3 53 ? 112.01400 149.76000 137.57700 1.000 13.65271 65 LEU G N 1
ATOM 4810 C CA . LEU G 3 53 ? 112.01600 149.56500 136.12800 1.000 13.65271 65 LEU G CA 1
ATOM 4811 C C . LEU G 3 53 ? 110.85900 148.68300 135.66500 1.000 13.65271 65 LEU G C 1
ATOM 4812 O O . LEU G 3 53 ? 110.33900 148.88200 134.56000 1.000 13.65271 65 LEU G O 1
ATOM 4817 N N . ALA G 3 54 ? 110.41100 147.74200 136.50400 1.000 14.34347 66 ALA G N 1
ATOM 4818 C CA . ALA G 3 54 ? 109.23600 146.94700 136.16000 1.000 14.34347 66 ALA G CA 1
ATOM 4819 C C . ALA G 3 54 ? 107.96100 147.78100 136.18500 1.000 14.34347 66 ALA G C 1
ATOM 4820 O O . ALA G 3 54 ? 107.07700 147.57700 135.34700 1.000 14.34347 66 ALA G O 1
ATOM 4822 N N . GLY G 3 55 ? 107.85700 148.73300 137.11500 1.000 19.18339 67 GLY G N 1
ATOM 4823 C CA . GLY G 3 55 ? 106.71200 149.62800 137.11800 1.000 19.18339 67 GLY G CA 1
ATOM 4824 C C . GLY G 3 55 ? 106.71400 150.58100 135.93800 1.000 19.18339 67 GLY G C 1
ATOM 4825 O O . GLY G 3 55 ? 105.65500 150.91000 135.39600 1.000 19.18339 67 GLY G O 1
ATOM 4826 N N . ASN G 3 56 ? 107.90500 151.02100 135.51400 1.000 22.38994 68 ASN G N 1
ATOM 4827 C CA . ASN G 3 56 ? 108.00100 151.83400 134.30200 1.000 22.38994 68 ASN G CA 1
ATOM 4828 C C . ASN G 3 56 ? 107.59900 151.03700 133.06300 1.000 22.38994 68 ASN G C 1
ATOM 4829 O O . ASN G 3 56 ? 106.85600 151.53700 132.20800 1.000 22.38994 68 ASN G O 1
ATOM 4834 N N . ALA G 3 57 ? 108.05400 149.78400 132.96500 1.000 22.47794 69 ALA G N 1
ATOM 4835 C CA . ALA G 3 57 ? 107.66700 148.92800 131.84800 1.000 22.47794 69 ALA G CA 1
ATOM 4836 C C . ALA G 3 57 ? 106.19300 148.54100 131.88800 1.000 22.47794 69 ALA G C 1
ATOM 4837 O O . ALA G 3 57 ? 105.61400 148.24900 130.83700 1.000 22.47794 69 ALA G O 1
ATOM 4839 N N . ALA G 3 58 ? 105.57500 148.52800 133.07200 1.000 24.67591 70 ALA G N 1
ATOM 4840 C CA . ALA G 3 58 ? 104.14200 148.27800 133.16000 1.000 24.67591 70 ALA G CA 1
ATOM 4841 C C . ALA G 3 58 ? 103.32400 149.51000 132.79600 1.000 24.67591 70 ALA G C 1
ATOM 4842 O O . ALA G 3 58 ? 102.25400 149.37800 132.19100 1.000 24.67591 70 ALA G O 1
ATOM 4844 N N . ARG G 3 59 ? 103.80100 150.70700 133.15200 1.000 36.14837 71 ARG G N 1
ATOM 4845 C CA . ARG G 3 59 ? 103.10500 151.92300 132.74100 1.000 36.14837 71 ARG G CA 1
ATOM 4846 C C . ARG G 3 59 ? 103.29900 152.21100 131.25700 1.000 36.14837 71 ARG G C 1
ATOM 4847 O O . ARG G 3 59 ? 102.49000 152.92700 130.65700 1.000 36.14837 71 ARG G O 1
ATOM 4855 N N . ASP G 3 60 ? 104.35700 151.66700 130.64800 1.000 39.59303 72 ASP G N 1
ATOM 4856 C CA . ASP G 3 60 ? 104.52100 151.82300 129.19800 1.000 39.59303 72 ASP G CA 1
ATOM 4857 C C . ASP G 3 60 ? 103.54500 150.95800 128.36500 1.000 39.59303 72 ASP G C 1
ATOM 4858 O O . ASP G 3 60 ? 103.62600 151.03700 127.13200 1.000 39.59303 72 ASP G O 1
ATOM 4863 N N . ASN G 3 61 ? 102.64600 150.15400 128.94200 1.000 35.22710 73 ASN G N 1
ATOM 4864 C CA . ASN G 3 61 ? 101.69300 149.37100 128.16500 1.000 35.22710 73 ASN G CA 1
ATOM 4865 C C . ASN G 3 61 ? 100.26800 149.49100 128.69400 1.000 35.22710 73 ASN G C 1
ATOM 4866 O O . ASN G 3 61 ? 99.40500 148.71000 128.27200 1.000 35.22710 73 ASN G O 1
ATOM 4871 N N . LYS G 3 62 ? 100.01500 150.45300 129.59500 1.000 35.27166 74 LYS G N 1
ATOM 4872 C CA . LYS G 3 62 ? 98.71700 150.68600 130.24800 1.000 35.27166 74 LYS G CA 1
ATOM 4873 C C . LYS G 3 62 ? 98.23100 149.42500 130.96900 1.000 35.27166 74 LYS G C 1
ATOM 4874 O O . LYS G 3 62 ? 97.19700 148.84000 130.63700 1.000 35.27166 74 LYS G O 1
ATOM 4880 N N . LYS G 3 63 ? 99.02000 148.97500 131.93800 1.000 32.80807 75 LYS G N 1
ATOM 4881 C CA . LYS G 3 63 ? 98.68000 147.83200 132.77200 1.000 32.80807 75 LYS G CA 1
ATOM 4882 C C . LYS G 3 63 ? 98.77100 148.20700 134.24600 1.000 32.80807 75 LYS G C 1
ATOM 4883 O O . LYS G 3 63 ? 99.46900 149.14800 134.63200 1.000 32.80807 75 LYS G O 1
ATOM 4889 N N . THR G 3 64 ? 98.04900 147.45200 135.07200 1.000 31.14578 76 THR G N 1
ATOM 4890 C CA . THR G 3 64 ? 98.00700 147.68600 136.51000 1.000 31.14578 76 THR G CA 1
ATOM 4891 C C . THR G 3 64 ? 98.61400 146.54000 137.30900 1.000 31.14578 76 THR G C 1
ATOM 4892 O O . THR G 3 64 ? 98.42300 146.48000 138.52800 1.000 31.14578 76 THR G O 1
ATOM 4896 N N . ARG G 3 65 ? 99.33900 145.63200 136.65900 1.000 27.32078 77 ARG G N 1
ATOM 4897 C CA . ARG G 3 65 ? 99.92700 144.49200 137.35000 1.000 27.32078 77 ARG G CA 1
ATOM 4898 C C . ARG G 3 65 ? 101.20200 144.07900 136.63000 1.000 27.32078 77 ARG G C 1
ATOM 4899 O O . ARG G 3 65 ? 101.21700 143.98100 135.40000 1.000 27.32078 77 ARG G O 1
ATOM 4907 N N . ILE G 3 66 ? 102.26000 143.83800 137.39900 1.000 13.18187 78 ILE G N 1
ATOM 4908 C CA . ILE G 3 66 ? 103.56400 143.50200 136.83900 1.000 13.18187 78 ILE G CA 1
ATOM 4909 C C . ILE G 3 66 ? 103.57500 142.03300 136.43600 1.000 13.18187 78 ILE G C 1
ATOM 4910 O O . ILE G 3 66 ? 103.21600 141.15500 137.22900 1.000 13.18187 78 ILE G O 1
ATOM 4915 N N . ILE G 3 67 ? 103.98400 141.76400 135.19900 1.000 10.27118 79 ILE G N 1
ATOM 4916 C CA . ILE G 3 67 ? 104.00100 140.41100 134.64700 1.000 10.27118 79 ILE G CA 1
ATOM 4917 C C . ILE G 3 67 ? 105.45000 140.02400 134.34600 1.000 10.27118 79 ILE G C 1
ATOM 4918 O O . ILE G 3 67 ? 106.32300 140.90900 134.30500 1.000 10.27118 79 ILE G O 1
ATOM 4923 N N . PRO G 3 68 ? 105.76800 138.72900 134.17900 1.000 8.09929 80 PRO G N 1
ATOM 4924 C CA . PRO G 3 68 ? 107.14900 138.35500 133.81800 1.000 8.09929 80 PRO G CA 1
ATOM 4925 C C . PRO G 3 68 ? 107.62800 138.88600 132.47400 1.000 8.09929 80 PRO G C 1
ATOM 4926 O O . PRO G 3 68 ? 108.84200 139.01400 132.29000 1.000 8.09929 80 PRO G O 1
ATOM 4930 N N . ARG G 3 69 ? 106.72800 139.22000 131.54300 1.000 10.78826 81 ARG G N 1
ATOM 4931 C CA . ARG G 3 69 ? 107.14600 139.93400 130.33800 1.000 10.78826 81 ARG G CA 1
ATOM 4932 C C . ARG G 3 69 ? 107.67000 141.32600 130.67800 1.000 10.78826 81 ARG G C 1
ATOM 4933 O O . ARG G 3 69 ? 108.68800 141.76800 130.12700 1.000 10.78826 81 ARG G O 1
ATOM 4941 N N . HIS G 3 70 ? 107.00000 142.01600 131.60700 1.000 11.17707 82 HIS G N 1
ATOM 4942 C CA . HIS G 3 70 ? 107.47800 143.31500 132.06600 1.000 11.17707 82 HIS G CA 1
ATOM 4943 C C . HIS G 3 70 ? 108.79000 143.19100 132.82800 1.000 11.17707 82 HIS G C 1
ATOM 4944 O O . HIS G 3 70 ? 109.65600 144.06400 132.70300 1.000 11.17707 82 HIS G O 1
ATOM 4951 N N . LEU G 3 71 ? 108.96400 142.10600 133.59100 1.000 7.11585 83 LEU G N 1
ATOM 4952 C CA . LEU G 3 71 ? 110.24700 141.86600 134.25300 1.000 7.11585 83 LEU G CA 1
ATOM 4953 C C . LEU G 3 71 ? 111.36100 141.60500 133.24300 1.000 7.11585 83 LEU G C 1
ATOM 4954 O O . LEU G 3 71 ? 112.48600 142.09300 133.41300 1.000 7.11585 83 LEU G O 1
ATOM 4959 N N . GLN G 3 72 ? 111.05800 140.84500 132.18400 1.000 7.80068 84 GLN G N 1
ATOM 4960 C CA . GLN G 3 72 ? 112.03000 140.56300 131.13000 1.000 7.80068 84 GLN G CA 1
ATOM 4961 C C . GLN G 3 72 ? 112.45600 141.83900 130.41600 1.000 7.80068 84 GLN G C 1
ATOM 4962 O O . GLN G 3 72 ? 113.64900 142.05700 130.16800 1.000 7.80068 84 GLN G O 1
ATOM 4968 N N . LEU G 3 73 ? 111.48700 142.70200 130.09300 1.000 7.52492 85 LEU G N 1
ATOM 4969 C CA . LEU G 3 73 ? 111.80300 143.97000 129.43900 1.000 7.52492 85 LEU G CA 1
ATOM 4970 C C . LEU G 3 73 ? 112.58300 144.90000 130.36300 1.000 7.52492 85 LEU G C 1
ATOM 4971 O O . LEU G 3 73 ? 113.51700 145.57900 129.91800 1.000 7.52492 85 LEU G O 1
ATOM 4976 N N . ALA G 3 74 ? 112.23500 144.92100 131.65500 1.000 7.95474 86 ALA G N 1
ATOM 4977 C CA . ALA G 3 74 ? 112.92100 145.79400 132.60300 1.000 7.95474 86 ALA G CA 1
ATOM 4978 C C . ALA G 3 74 ? 114.35700 145.34500 132.84500 1.000 7.95474 86 ALA G C 1
ATOM 4979 O O . ALA G 3 74 ? 115.23900 146.17800 133.08000 1.000 7.95474 86 ALA G O 1
ATOM 4981 N N . VAL G 3 75 ? 114.61500 144.03700 132.79300 1.000 7.50114 87 VAL G N 1
ATOM 4982 C CA . VAL G 3 75 ? 115.98900 143.56200 132.93500 1.000 7.50114 87 VAL G CA 1
ATOM 4983 C C . VAL G 3 75 ? 116.77900 143.81200 131.65300 1.000 7.50114 87 VAL G C 1
ATOM 4984 O O . VAL G 3 75 ? 117.88300 144.36800 131.68700 1.000 7.50114 87 VAL G O 1
ATOM 4988 N N . ARG G 3 76 ? 116.21800 143.43600 130.49900 1.000 11.29163 88 ARG G N 1
ATOM 4989 C CA . ARG G 3 76 ? 116.97300 143.49200 129.25300 1.000 11.29163 88 ARG G CA 1
ATOM 4990 C C . ARG G 3 76 ? 117.10700 144.89400 128.66900 1.000 11.29163 88 ARG G C 1
ATOM 4991 O O . ARG G 3 76 ? 117.92400 145.08300 127.76200 1.000 11.29163 88 ARG G O 1
ATOM 4999 N N . ASN G 3 77 ? 116.34200 145.87700 129.14400 1.000 10.65726 89 ASN G N 1
ATOM 5000 C CA . ASN G 3 77 ? 116.48500 147.23400 128.63100 1.000 10.65726 89 ASN G CA 1
ATOM 5001 C C . ASN G 3 77 ? 117.49700 148.07200 129.40300 1.000 10.65726 89 ASN G C 1
ATOM 5002 O O . ASN G 3 77 ? 117.76500 149.20900 129.00200 1.000 10.65726 89 ASN G O 1
ATOM 5007 N N . ASP G 3 78 ? 118.06400 147.54900 130.48500 1.000 14.77662 90 ASP G N 1
ATOM 5008 C CA . ASP G 3 78 ? 119.09400 148.24700 131.24000 1.000 14.77662 90 ASP G CA 1
ATOM 5009 C C . ASP G 3 78 ? 120.45700 147.63800 130.92600 1.000 14.77662 90 ASP G C 1
ATOM 5010 O O . ASP G 3 78 ? 120.56800 146.45400 130.60300 1.000 14.77662 90 ASP G O 1
ATOM 5015 N N . GLU G 3 79 ? 121.49800 148.46700 131.02500 1.000 19.13973 91 GLU G N 1
ATOM 5016 C CA . GLU G 3 79 ? 122.84100 148.01800 130.67000 1.000 19.13973 91 GLU G CA 1
ATOM 5017 C C . GLU G 3 79 ? 123.47800 147.18900 131.77900 1.000 19.13973 91 GLU G C 1
ATOM 5018 O O . GLU G 3 79 ? 124.00100 146.10000 131.51900 1.000 19.13973 91 GLU G O 1
ATOM 5024 N N . GLU G 3 80 ? 123.45200 147.68600 133.01600 1.000 16.53913 92 GLU G N 1
ATOM 5025 C CA . GLU G 3 80 ? 124.09100 146.99300 134.12800 1.000 16.53913 92 GLU G CA 1
ATOM 5026 C C . GLU G 3 80 ? 123.31300 145.77000 134.59100 1.000 16.53913 92 GLU G C 1
ATOM 5027 O O . GLU G 3 80 ? 123.92300 144.78600 135.02700 1.000 16.53913 92 GLU G O 1
ATOM 5033 N N . LEU G 3 81 ? 121.98100 145.80600 134.50400 1.000 9.49081 93 LEU G N 1
ATOM 5034 C CA . LEU G 3 81 ? 121.18500 144.65600 134.91800 1.000 9.49081 93 LEU G CA 1
ATOM 5035 C C . LEU G 3 81 ? 121.29500 143.50900 133.92400 1.000 9.49081 93 LEU G C 1
ATOM 5036 O O . LEU G 3 81 ? 121.19600 142.34200 134.31700 1.000 9.49081 93 LEU G O 1
ATOM 5041 N N . ASN G 3 82 ? 121.50000 143.81500 132.64100 1.000 9.88396 94 ASN G N 1
ATOM 5042 C CA . ASN G 3 82 ? 121.76300 142.76800 131.66200 1.000 9.88396 94 ASN G CA 1
ATOM 5043 C C . ASN G 3 82 ? 123.14100 142.15200 131.86500 1.000 9.88396 94 ASN G C 1
ATOM 5044 O O . ASN G 3 82 ? 123.33000 140.96600 131.57500 1.000 9.88396 94 ASN G O 1
ATOM 5049 N N . LYS G 3 83 ? 124.09900 142.92500 132.37300 1.000 9.56164 95 LYS G N 1
ATOM 5050 C CA . LYS G 3 83 ? 125.40900 142.39500 132.72200 1.000 9.56164 95 LYS G CA 1
ATOM 5051 C C . LYS G 3 83 ? 125.36600 141.55600 133.99100 1.000 9.56164 95 LYS G C 1
ATOM 5052 O O . LYS G 3 83 ? 126.09200 140.56000 134.09300 1.000 9.56164 95 LYS G O 1
ATOM 5058 N N . LEU G 3 84 ? 124.52000 141.93200 134.95400 1.000 8.09966 96 LEU G N 1
ATOM 5059 C CA . LEU G 3 84 ? 124.36300 141.13000 136.16400 1.000 8.09966 96 LEU G CA 1
ATOM 5060 C C . LEU G 3 84 ? 123.63500 139.82400 135.86700 1.000 8.09966 96 LEU G C 1
ATOM 5061 O O . LEU G 3 84 ? 124.10200 138.74200 136.24000 1.000 8.09966 96 LEU G O 1
ATOM 5066 N N . LEU G 3 85 ? 122.49000 139.90700 135.19900 1.000 6.68062 97 LEU G N 1
ATOM 5067 C CA . LEU G 3 85 ? 121.71400 138.72700 134.82200 1.000 6.68062 97 LEU G CA 1
ATOM 5068 C C . LEU G 3 85 ? 122.01900 138.33300 133.37800 1.000 6.68062 97 LEU G C 1
ATOM 5069 O O . LEU G 3 85 ? 121.16100 138.36500 132.49600 1.000 6.68062 97 LEU G O 1
ATOM 5074 N N . GLY G 3 86 ? 123.27200 137.95300 133.14700 1.000 6.65025 98 GLY G N 1
ATOM 5075 C CA . GLY G 3 86 ? 123.73800 137.66000 131.80600 1.000 6.65025 98 GLY G CA 1
ATOM 5076 C C . GLY G 3 86 ? 123.29800 136.31400 131.27000 1.000 6.65025 98 GLY G C 1
ATOM 5077 O O . GLY G 3 86 ? 122.77600 136.22400 130.15600 1.000 6.65025 98 GLY G O 1
ATOM 5078 N N . ARG G 3 87 ? 123.50600 135.26000 132.05200 1.000 12.99477 99 ARG G N 1
ATOM 5079 C CA . ARG G 3 87 ? 123.18000 133.89800 131.65100 1.000 12.99477 99 ARG G CA 1
ATOM 5080 C C . ARG G 3 87 ? 122.04100 133.33700 132.49500 1.000 12.99477 99 ARG G C 1
ATOM 5081 O O . ARG G 3 87 ? 121.95400 132.13300 132.74800 1.000 12.99477 99 ARG G O 1
ATOM 5089 N N . VAL G 3 88 ? 121.13000 134.21200 132.91400 1.000 8.54487 100 VAL G N 1
ATOM 5090 C CA . VAL G 3 88 ? 119.98700 133.84000 133.73800 1.000 8.54487 100 VAL G CA 1
ATOM 5091 C C . VAL G 3 88 ? 118.73800 133.85700 132.86800 1.000 8.54487 100 VAL G C 1
ATOM 5092 O O . VAL G 3 88 ? 118.43300 134.87100 132.22700 1.000 8.54487 100 VAL G O 1
ATOM 5096 N N . THR G 3 89 ? 118.02100 132.73800 132.84500 1.000 5.94935 101 THR G N 1
ATOM 5097 C CA . THR G 3 89 ? 116.79400 132.59500 132.07400 1.000 5.94935 101 THR G CA 1
ATOM 5098 C C . THR G 3 89 ? 115.58700 132.87900 132.95900 1.000 5.94935 101 THR G C 1
ATOM 5099 O O . THR G 3 89 ? 115.43600 132.28500 134.03000 1.000 5.94935 101 THR G O 1
ATOM 5103 N N . ILE G 3 90 ? 114.73200 133.79400 132.51000 1.000 7.97498 102 ILE G N 1
ATOM 5104 C CA . ILE G 3 90 ? 113.50300 134.14600 133.21200 1.000 7.97498 102 ILE G CA 1
ATOM 5105 C C . ILE G 3 90 ? 112.34700 133.45800 132.50000 1.000 7.97498 102 ILE G C 1
ATOM 5106 O O . ILE G 3 90 ? 112.15900 133.64300 131.29100 1.000 7.97498 102 ILE G O 1
ATOM 5111 N N . ALA G 3 91 ? 111.58100 132.66400 133.24500 1.000 11.19729 103 ALA G N 1
ATOM 5112 C CA . ALA G 3 91 ? 110.49300 131.89400 132.65800 1.000 11.19729 103 ALA G CA 1
ATOM 5113 C C . ALA G 3 91 ? 109.32500 132.79700 132.28400 1.000 11.19729 103 ALA G C 1
ATOM 5114 O O . ALA G 3 91 ? 109.00200 133.74500 133.00800 1.000 11.19729 103 ALA G O 1
ATOM 5116 N N . GLN G 3 92 ? 108.69500 132.47700 131.14300 1.000 15.07782 104 GLN G N 1
ATOM 5117 C CA . GLN G 3 92 ? 107.57300 133.22500 130.55800 1.000 15.07782 104 GLN G CA 1
ATOM 5118 C C . GLN G 3 92 ? 107.93200 134.69300 130.33200 1.000 15.07782 104 GLN G C 1
ATOM 5119 O O . GLN G 3 92 ? 107.18500 135.60500 130.69100 1.000 15.07782 104 GLN G O 1
ATOM 5125 N N . GLY G 3 93 ? 109.09300 134.91700 129.72100 1.000 10.20366 105 GLY G N 1
ATOM 5126 C CA . GLY G 3 93 ? 109.58200 136.26500 129.51100 1.000 10.20366 105 GLY G CA 1
ATOM 5127 C C . GLY G 3 93 ? 109.74300 136.65300 128.05600 1.000 10.20366 105 GLY G C 1
ATOM 5128 O O . GLY G 3 93 ? 109.62500 137.83100 127.71200 1.000 10.20366 105 GLY G O 1
ATOM 5129 N N . GLY G 3 94 ? 110.01200 135.68000 127.19200 1.000 11.12420 106 GLY G N 1
ATOM 5130 C CA . GLY G 3 94 ? 110.20000 135.97400 125.78700 1.000 11.12420 106 GLY G CA 1
ATOM 5131 C C . GLY G 3 94 ? 111.54300 136.62800 125.50800 1.000 11.12420 106 GLY G C 1
ATOM 5132 O O . GLY G 3 94 ? 112.48300 136.56600 126.30700 1.000 11.12420 106 GLY G O 1
ATOM 5133 N N . VAL G 3 95 ? 111.62600 137.26800 124.34000 1.000 10.88376 107 VAL G N 1
ATOM 5134 C CA . VAL G 3 95 ? 112.84100 137.92800 123.88500 1.000 10.88376 107 VAL G CA 1
ATOM 5135 C C . VAL G 3 95 ? 112.52200 139.36900 123.50900 1.000 10.88376 107 VAL G C 1
ATOM 5136 O O . VAL G 3 95 ? 111.36100 139.77300 123.41900 1.000 10.88376 107 VAL G O 1
ATOM 5140 N N . LEU G 3 96 ? 113.58100 140.14400 123.29000 1.000 12.64541 108 LEU G N 1
ATOM 5141 C CA . LEU G 3 96 ? 113.41500 141.51900 122.84700 1.000 12.64541 108 LEU G CA 1
ATOM 5142 C C . LEU G 3 96 ? 113.04000 141.55100 121.36700 1.000 12.64541 108 LEU G C 1
ATOM 5143 O O . LEU G 3 96 ? 113.66900 140.86700 120.55300 1.000 12.64541 108 LEU G O 1
ATOM 5148 N N . PRO G 3 97 ? 112.02000 142.32500 120.98800 1.000 19.59426 109 PRO G N 1
ATOM 5149 C CA . PRO G 3 97 ? 111.63800 142.43500 119.57300 1.000 19.59426 109 PRO G CA 1
ATOM 5150 C C . PRO G 3 97 ? 112.65900 143.24300 118.78700 1.000 19.59426 109 PRO G C 1
ATOM 5151 O O . PRO G 3 97 ? 112.82000 144.44900 119.00300 1.000 19.59426 109 PRO G O 1
ATOM 5155 N N . ASN G 3 98 ? 113.35500 142.57800 117.86800 1.000 29.40754 110 ASN G N 1
ATOM 5156 C CA . ASN G 3 98 ? 114.28400 143.24800 116.97100 1.000 29.40754 110 ASN G CA 1
ATOM 5157 C C . ASN G 3 98 ? 114.29200 142.55500 115.61500 1.000 29.40754 110 ASN G C 1
ATOM 5158 O O . ASN G 3 98 ? 114.08900 141.34300 115.51200 1.000 29.40754 110 ASN G O 1
ATOM 5163 N N . ILE G 3 99 ? 114.49700 143.35200 114.56900 1.000 32.28833 111 ILE G N 1
ATOM 5164 C CA . ILE G 3 99 ? 114.55900 142.87200 113.19300 1.000 32.28833 111 ILE G CA 1
ATOM 5165 C C . ILE G 3 99 ? 115.82000 143.44600 112.56200 1.000 32.28833 111 ILE G C 1
ATOM 5166 O O . ILE G 3 99 ? 116.05000 144.65900 112.62500 1.000 32.28833 111 ILE G O 1
ATOM 5171 N N . GLN G 3 100 ? 116.63700 142.57400 111.97200 1.000 34.78485 112 GLN G N 1
ATOM 5172 C CA . GLN G 3 100 ? 117.89200 142.99500 111.36700 1.000 34.78485 112 GLN G CA 1
ATOM 5173 C C . GLN G 3 100 ? 117.63800 143.82200 110.10700 1.000 34.78485 112 GLN G C 1
ATOM 5174 O O . GLN G 3 100 ? 116.59400 143.71900 109.45900 1.000 34.78485 112 GLN G O 1
ATOM 5180 N N . SER G 3 101 ? 118.62400 144.65400 109.76200 1.000 31.41030 113 SER G N 1
ATOM 5181 C CA . SER G 3 101 ? 118.44200 145.62500 108.68900 1.000 31.41030 113 SER G CA 1
ATOM 5182 C C . SER G 3 101 ? 118.60800 145.01200 107.30500 1.000 31.41030 113 SER G C 1
ATOM 5183 O O . SER G 3 101 ? 118.16100 145.60400 106.31700 1.000 31.41030 113 SER G O 1
ATOM 5186 N N . VAL G 3 102 ? 119.23600 143.84200 107.20600 1.000 22.68984 114 VAL G N 1
ATOM 5187 C CA . VAL G 3 102 ? 119.48400 143.21500 105.91100 1.000 22.68984 114 VAL G CA 1
ATOM 5188 C C . VAL G 3 102 ? 118.31600 142.31100 105.54100 1.000 22.68984 114 VAL G C 1
ATOM 5189 O O . VAL G 3 102 ? 118.30100 141.70800 104.46200 1.000 22.68984 114 VAL G O 1
ATOM 5193 N N . LEU G 3 103 ? 117.33000 142.20700 106.43200 1.000 22.43518 115 LEU G N 1
ATOM 5194 C CA . LEU G 3 103 ? 116.15100 141.39100 106.18200 1.000 22.43518 115 LEU G CA 1
ATOM 5195 C C . LEU G 3 103 ? 114.95800 142.19600 105.69000 1.000 22.43518 115 LEU G C 1
ATOM 5196 O O . LEU G 3 103 ? 113.99100 141.60300 105.20100 1.000 22.43518 115 LEU G O 1
ATOM 5201 N N . LEU G 3 104 ? 115.00300 143.51600 105.80600 1.000 23.39005 116 LEU G N 1
ATOM 5202 C CA . LEU G 3 104 ? 113.88700 144.35100 105.37900 1.000 23.39005 116 LEU G CA 1
ATOM 5203 C C . LEU G 3 104 ? 113.97300 144.61100 103.87900 1.000 23.39005 116 LEU G C 1
ATOM 5204 O O . LEU G 3 104 ? 115.04900 144.95000 103.37700 1.000 23.39005 116 LEU G O 1
ATOM 5209 N N . PRO G 3 105 ? 112.86800 144.46100 103.13200 1.000 24.77807 117 PRO G N 1
ATOM 5210 C CA . PRO G 3 105 ? 112.86800 144.71300 101.68700 1.000 24.77807 117 PRO G CA 1
ATOM 5211 C C . PRO G 3 105 ? 112.93000 146.20000 101.35000 1.000 24.77807 117 PRO G C 1
ATOM 5212 O O . PRO G 3 105 ? 114.02900 146.73000 101.18400 1.000 24.77807 117 PRO G O 1
ATOM 5216 N N . ARG H 4 3 ? 104.68600 125.66800 157.80100 1.000 60.93585 30 ARG H N 1
ATOM 5217 C CA . ARG H 4 3 ? 105.28400 126.96400 157.50500 1.000 60.93585 30 ARG H CA 1
ATOM 5218 C C . ARG H 4 3 ? 106.28400 126.86100 156.36000 1.000 60.93585 30 ARG H C 1
ATOM 5219 O O . ARG H 4 3 ? 106.84600 125.79500 156.10700 1.000 60.93585 30 ARG H O 1
ATOM 5227 N N . LYS H 4 4 ? 106.50500 127.98100 155.67400 1.000 64.33649 31 LYS H N 1
ATOM 5228 C CA . LYS H 4 4 ? 107.44900 128.02300 154.55900 1.000 64.33649 31 LYS H CA 1
ATOM 5229 C C . LYS H 4 4 ? 107.95300 129.45300 154.43100 1.000 64.33649 31 LYS H C 1
ATOM 5230 O O . LYS H 4 4 ? 107.16900 130.36000 154.13700 1.000 64.33649 31 LYS H O 1
ATOM 5236 N N . GLU H 4 5 ? 109.25100 129.64900 154.64900 1.000 52.03929 32 GLU H N 1
ATOM 5237 C CA . GLU H 4 5 ? 109.82100 130.98800 154.62100 1.000 52.03929 32 GLU H CA 1
ATOM 5238 C C . GLU H 4 5 ? 110.01600 131.47200 153.18700 1.000 52.03929 32 GLU H C 1
ATOM 5239 O O . GLU H 4 5 ? 110.33200 130.69200 152.28300 1.000 52.03929 32 GLU H O 1
ATOM 5245 N N . SER H 4 6 ? 109.80800 132.77100 152.98400 1.000 23.99061 33 SER H N 1
ATOM 5246 C CA . SER H 4 6 ? 109.94800 133.40900 151.67800 1.000 23.99061 33 SER H CA 1
ATOM 5247 C C . SER H 4 6 ? 110.13400 134.90700 151.89800 1.000 23.99061 33 SER H C 1
ATOM 5248 O O . SER H 4 6 ? 110.32400 135.36700 153.02900 1.000 23.99061 33 SER H O 1
ATOM 5251 N N . TYR H 4 7 ? 110.07900 135.67200 150.80800 1.000 11.82233 34 TYR H N 1
ATOM 5252 C CA . TYR H 4 7 ? 110.18100 137.12500 150.84800 1.000 11.82233 34 TYR H CA 1
ATOM 5253 C C . TYR H 4 7 ? 108.96700 137.78200 150.19800 1.000 11.82233 34 TYR H C 1
ATOM 5254 O O . TYR H 4 7 ? 109.09000 138.82300 149.55400 1.000 11.82233 34 TYR H O 1
ATOM 5263 N N . ALA H 4 8 ? 107.78600 137.18500 150.36200 1.000 11.65402 35 ALA H N 1
ATOM 5264 C CA . ALA H 4 8 ? 106.61600 137.61600 149.60500 1.000 11.65402 35 ALA H CA 1
ATOM 5265 C C . ALA H 4 8 ? 105.97700 138.89400 150.13700 1.000 11.65402 35 ALA H C 1
ATOM 5266 O O . ALA H 4 8 ? 105.24200 139.54600 149.38800 1.000 11.65402 35 ALA H O 1
ATOM 5268 N N . ILE H 4 9 ? 106.23000 139.27200 151.38800 1.000 14.94440 36 ILE H N 1
ATOM 5269 C CA . ILE H 4 9 ? 105.57200 140.43600 151.97400 1.000 14.94440 36 ILE H CA 1
ATOM 5270 C C . ILE H 4 9 ? 106.51900 141.63300 151.91200 1.000 14.94440 36 ILE H C 1
ATOM 5271 O O . ILE H 4 9 ? 106.08600 142.79000 151.84000 1.000 14.94440 36 ILE H O 1
ATOM 5276 N N . TYR H 4 10 ? 107.82200 141.36500 151.86700 1.000 13.99201 37 TYR H N 1
ATOM 5277 C CA . TYR H 4 10 ? 108.78100 142.45900 151.81500 1.000 13.99201 37 TYR H CA 1
ATOM 5278 C C . TYR H 4 10 ? 108.86600 143.06300 150.41900 1.000 13.99201 37 TYR H C 1
ATOM 5279 O O . TYR H 4 10 ? 109.08400 144.27200 150.28200 1.000 13.99201 37 TYR H O 1
ATOM 5288 N N . VAL H 4 11 ? 108.65200 142.25000 149.38200 1.000 13.93781 38 VAL H N 1
ATOM 5289 C CA . VAL H 4 11 ? 108.55000 142.77900 148.02600 1.000 13.93781 38 VAL H CA 1
ATOM 5290 C C . VAL H 4 11 ? 107.27400 143.60700 147.87600 1.000 13.93781 38 VAL H C 1
ATOM 5291 O O . VAL H 4 11 ? 107.26500 144.62800 147.17900 1.000 13.93781 38 VAL H O 1
ATOM 5295 N N . TYR H 4 12 ? 106.19400 143.20300 148.56100 1.000 17.92621 39 TYR H N 1
ATOM 5296 C CA . TYR H 4 12 ? 104.99400 144.03800 148.66000 1.000 17.92621 39 TYR H CA 1
ATOM 5297 C C . TYR H 4 12 ? 105.29900 145.38100 149.31500 1.000 17.92621 39 TYR H C 1
ATOM 5298 O O . TYR H 4 12 ? 104.83800 146.43000 148.85000 1.000 17.92621 39 TYR H O 1
ATOM 5307 N N . LYS H 4 13 ? 106.07300 145.36200 150.40600 1.000 13.78452 40 LYS H N 1
ATOM 5308 C CA . LYS H 4 13 ? 106.40200 146.59900 151.11300 1.000 13.78452 40 LYS H CA 1
ATOM 5309 C C . LYS H 4 13 ? 107.29900 147.51900 150.28800 1.000 13.78452 40 LYS H C 1
ATOM 5310 O O . LYS H 4 13 ? 107.18000 148.74500 150.38700 1.000 13.78452 40 LYS H O 1
ATOM 5316 N N . VAL H 4 14 ? 108.19600 146.95600 149.47700 1.000 12.22713 41 VAL H N 1
ATOM 5317 C CA . VAL H 4 14 ? 109.01400 147.79000 148.59600 1.000 12.22713 41 VAL H CA 1
ATOM 5318 C C . VAL H 4 14 ? 108.18800 148.31200 147.41500 1.000 12.22713 41 VAL H C 1
ATOM 5319 O O . VAL H 4 14 ? 108.34000 149.47600 147.00600 1.000 12.22713 41 VAL H O 1
ATOM 5323 N N . LEU H 4 15 ? 107.28200 147.48400 146.87900 1.000 14.35760 42 LEU H N 1
ATOM 5324 C CA . LEU H 4 15 ? 106.47800 147.87900 145.72800 1.000 14.35760 42 LEU H CA 1
ATOM 5325 C C . LEU H 4 15 ? 105.46400 148.95700 146.08400 1.000 14.35760 42 LEU H C 1
ATOM 5326 O O . LEU H 4 15 ? 105.24100 149.87400 145.28900 1.000 14.35760 42 LEU H O 1
ATOM 5331 N N . LYS H 4 16 ? 104.86800 148.89200 147.27900 1.000 22.10849 43 LYS H N 1
ATOM 5332 C CA . LYS H 4 16 ? 103.94800 149.94200 147.70800 1.000 22.10849 43 LYS H CA 1
ATOM 5333 C C . LYS H 4 16 ? 104.64700 151.25800 148.03300 1.000 22.10849 43 LYS H C 1
ATOM 5334 O O . LYS H 4 16 ? 103.96100 152.27200 148.20000 1.000 22.10849 43 LYS H O 1
ATOM 5340 N N . GLN H 4 17 ? 105.97600 151.27400 148.12900 1.000 22.20511 44 GLN H N 1
ATOM 5341 C CA . GLN H 4 17 ? 106.72400 152.51500 148.26200 1.000 22.20511 44 GLN H CA 1
ATOM 5342 C C . GLN H 4 17 ? 107.25100 153.04100 146.93600 1.000 22.20511 44 GLN H C 1
ATOM 5343 O O . GLN H 4 17 ? 107.36900 154.26000 146.77400 1.000 22.20511 44 GLN H O 1
ATOM 5349 N N . VAL H 4 18 ? 107.57500 152.16500 145.98500 1.000 17.94140 45 VAL H N 1
ATOM 5350 C CA . VAL H 4 18 ? 108.09800 152.66200 144.71200 1.000 17.94140 45 VAL H CA 1
ATOM 5351 C C . VAL H 4 18 ? 106.98900 152.96100 143.69700 1.000 17.94140 45 VAL H C 1
ATOM 5352 O O . VAL H 4 18 ? 107.14600 153.86200 142.86700 1.000 17.94140 45 VAL H O 1
ATOM 5356 N N . HIS H 4 19 ? 105.86000 152.24200 143.75200 1.000 21.46396 46 HIS H N 1
ATOM 5357 C CA . HIS H 4 19 ? 104.73100 152.47100 142.84800 1.000 21.46396 46 HIS H CA 1
ATOM 5358 C C . HIS H 4 19 ? 103.46300 152.11800 143.61200 1.000 21.46396 46 HIS H C 1
ATOM 5359 O O . HIS H 4 19 ? 103.09700 150.93700 143.71200 1.000 21.46396 46 HIS H O 1
ATOM 5366 N N . PRO H 4 20 ? 102.75800 153.11300 144.16300 1.000 28.72944 47 PRO H N 1
ATOM 5367 C CA . PRO H 4 20 ? 101.60300 152.79800 145.02200 1.000 28.72944 47 PRO H CA 1
ATOM 5368 C C . PRO H 4 20 ? 100.39900 152.24600 144.27400 1.000 28.72944 47 PRO H C 1
ATOM 5369 O O . PRO H 4 20 ? 99.71800 151.35900 144.80200 1.000 28.72944 47 PRO H O 1
ATOM 5373 N N . ASP H 4 21 ? 100.11200 152.73600 143.07400 1.000 33.54183 48 ASP H N 1
ATOM 5374 C CA . ASP H 4 21 ? 98.90900 152.33700 142.33900 1.000 33.54183 48 ASP H CA 1
ATOM 5375 C C . ASP H 4 21 ? 99.17200 151.19600 141.35700 1.000 33.54183 48 ASP H C 1
ATOM 5376 O O . ASP H 4 21 ? 98.83700 151.28800 140.17600 1.000 33.54183 48 ASP H O 1
ATOM 5381 N N . THR H 4 22 ? 99.75000 150.09300 141.83100 1.000 22.75328 49 THR H N 1
ATOM 5382 C CA . THR H 4 22 ? 99.97000 148.93000 140.98000 1.000 22.75328 49 THR H CA 1
ATOM 5383 C C . THR H 4 22 ? 99.96400 147.66900 141.83300 1.000 22.75328 49 THR H C 1
ATOM 5384 O O . THR H 4 22 ? 99.94400 147.72200 143.06600 1.000 22.75328 49 THR H O 1
ATOM 5388 N N . GLY H 4 23 ? 99.98200 146.52200 141.15100 1.000 19.36244 50 GLY H N 1
ATOM 5389 C CA . GLY H 4 23 ? 100.05600 145.23300 141.80500 1.000 19.36244 50 GLY H CA 1
ATOM 5390 C C . GLY H 4 23 ? 101.11000 144.35300 141.15500 1.000 19.36244 50 GLY H C 1
ATOM 5391 O O . GLY H 4 23 ? 101.86000 144.78900 140.28000 1.000 19.36244 50 GLY H O 1
ATOM 5392 N N . ILE H 4 24 ? 101.14700 143.10100 141.60900 1.000 13.88337 51 ILE H N 1
ATOM 5393 C CA . ILE H 4 24 ? 102.09500 142.11700 141.10500 1.000 13.88337 51 ILE H CA 1
ATOM 5394 C C . ILE H 4 24 ? 101.46500 140.73400 141.24200 1.000 13.88337 51 ILE H C 1
ATOM 5395 O O . ILE H 4 24 ? 100.66000 140.48100 142.14500 1.000 13.88337 51 ILE H O 1
ATOM 5400 N N . SER H 4 25 ? 101.79200 139.84900 140.30200 1.000 16.48854 52 SER H N 1
ATOM 5401 C CA . SER H 4 25 ? 101.20600 138.51600 140.25600 1.000 16.48854 52 SER H CA 1
ATOM 5402 C C . SER H 4 25 ? 102.01700 137.55800 141.12900 1.000 16.48854 52 SER H C 1
ATOM 5403 O O . SER H 4 25 ? 102.90000 137.96200 141.89000 1.000 16.48854 52 SER H O 1
ATOM 5406 N N . SER H 4 26 ? 101.71900 136.26200 141.02500 1.000 15.52517 53 SER H N 1
ATOM 5407 C CA . SER H 4 26 ? 102.40300 135.24700 141.81800 1.000 15.52517 53 SER H CA 1
ATOM 5408 C C . SER H 4 26 ? 103.65700 134.71900 141.13100 1.000 15.52517 53 SER H C 1
ATOM 5409 O O . SER H 4 26 ? 104.65300 134.42600 141.80500 1.000 15.52517 53 SER H O 1
ATOM 5412 N N . LYS H 4 27 ? 103.61800 134.58500 139.80200 1.000 16.23561 54 LYS H N 1
ATOM 5413 C CA . LYS H 4 27 ? 104.79100 134.13400 139.05800 1.000 16.23561 54 LYS H CA 1
ATOM 5414 C C . LYS H 4 27 ? 105.90700 135.17000 139.11500 1.000 16.23561 54 LYS H C 1
ATOM 5415 O O . LYS H 4 27 ? 107.08400 134.81800 139.27100 1.000 16.23561 54 LYS H O 1
ATOM 5421 N N . ALA H 4 28 ? 105.54900 136.45400 139.02500 1.000 12.04345 55 ALA H N 1
ATOM 5422 C CA . ALA H 4 28 ? 106.53000 137.52200 139.17700 1.000 12.04345 55 ALA H CA 1
ATOM 5423 C C . ALA H 4 28 ? 107.08900 137.57200 140.59300 1.000 12.04345 55 ALA H C 1
ATOM 5424 O O . ALA H 4 28 ? 108.27100 137.88200 140.78000 1.000 12.04345 55 ALA H O 1
ATOM 5426 N N . MET H 4 29 ? 106.26700 137.24200 141.59400 1.000 16.78031 56 MET H N 1
ATOM 5427 C CA . MET H 4 29 ? 106.75600 137.15000 142.96600 1.000 16.78031 56 MET H CA 1
ATOM 5428 C C . MET H 4 29 ? 107.72600 135.98800 143.13900 1.000 16.78031 56 MET H C 1
ATOM 5429 O O . MET H 4 29 ? 108.71900 136.11600 143.86500 1.000 16.78031 56 MET H O 1
ATOM 5434 N N . SER H 4 30 ? 107.47400 134.86400 142.46000 1.000 13.29325 57 SER H N 1
ATOM 5435 C CA . SER H 4 30 ? 108.41100 133.74400 142.50000 1.000 13.29325 57 SER H CA 1
ATOM 5436 C C . SER H 4 30 ? 109.72700 134.09500 141.81400 1.000 13.29325 57 SER H C 1
ATOM 5437 O O . SER H 4 30 ? 110.80500 133.70200 142.28200 1.000 13.29325 57 SER H O 1
ATOM 5440 N N . ILE H 4 31 ? 109.65900 134.85700 140.71700 1.000 14.65549 58 ILE H N 1
ATOM 5441 C CA . ILE H 4 31 ? 110.87100 135.30300 140.03000 1.000 14.65549 58 ILE H CA 1
ATOM 5442 C C . ILE H 4 31 ? 111.66700 136.27100 140.90400 1.000 14.65549 58 ILE H C 1
ATOM 5443 O O . ILE H 4 31 ? 112.90000 136.18200 140.98600 1.000 14.65549 58 ILE H O 1
ATOM 5448 N N . MET H 4 32 ? 110.97800 137.17600 141.60900 1.000 31.25632 59 MET H N 1
ATOM 5449 C CA . MET H 4 32 ? 111.66500 138.09200 142.51900 1.000 31.25632 59 MET H CA 1
ATOM 5450 C C . MET H 4 32 ? 112.27100 137.36800 143.71800 1.000 31.25632 59 MET H C 1
ATOM 5451 O O . MET H 4 32 ? 113.36400 137.73500 144.17000 1.000 31.25632 59 MET H O 1
ATOM 5456 N N . ASN H 4 33 ? 111.59300 136.33600 144.23100 1.000 14.36552 60 ASN H N 1
ATOM 5457 C CA . ASN H 4 33 ? 112.14100 135.55400 145.33600 1.000 14.36552 60 ASN H CA 1
ATOM 5458 C C . ASN H 4 33 ? 113.38100 134.78000 144.89600 1.000 14.36552 60 ASN H C 1
ATOM 5459 O O . ASN H 4 33 ? 114.37600 134.71400 145.63400 1.000 14.36552 60 ASN H O 1
ATOM 5464 N N . SER H 4 34 ? 113.34600 134.21200 143.68300 1.000 14.34979 61 SER H N 1
ATOM 5465 C CA . SER H 4 34 ? 114.51900 133.53400 143.13600 1.000 14.34979 61 SER H CA 1
ATOM 5466 C C . SER H 4 34 ? 115.67000 134.50700 142.90400 1.000 14.34979 61 SER H C 1
ATOM 5467 O O . SER H 4 34 ? 116.83700 134.16100 143.12700 1.000 14.34979 61 SER H O 1
ATOM 5470 N N . PHE H 4 35 ? 115.35500 135.74000 142.49100 1.000 31.25632 62 PHE H N 1
ATOM 5471 C CA . PHE H 4 35 ? 116.38700 136.75500 142.28400 1.000 31.25632 62 PHE H CA 1
ATOM 5472 C C . PHE H 4 35 ? 117.05300 137.15600 143.59600 1.000 31.25632 62 PHE H C 1
ATOM 5473 O O . PHE H 4 35 ? 118.28700 137.25600 143.66600 1.000 31.25632 62 PHE H O 1
ATOM 5481 N N . VAL H 4 36 ? 116.25100 137.37800 144.64400 1.000 13.04382 63 VAL H N 1
ATOM 5482 C CA . VAL H 4 36 ? 116.79200 137.74400 145.95300 1.000 13.04382 63 VAL H CA 1
ATOM 5483 C C . VAL H 4 36 ? 117.64100 136.61000 146.52400 1.000 13.04382 63 VAL H C 1
ATOM 5484 O O . VAL H 4 36 ? 118.74000 136.84800 147.04700 1.000 13.04382 63 VAL H O 1
ATOM 5488 N N . ASN H 4 37 ? 117.18300 135.35900 146.37100 1.000 11.59398 64 ASN H N 1
ATOM 5489 C CA . ASN H 4 37 ? 117.95200 134.21700 146.86500 1.000 11.59398 64 ASN H CA 1
ATOM 5490 C C . ASN H 4 37 ? 119.26000 134.03600 146.09800 1.000 11.59398 64 ASN H C 1
ATOM 5491 O O . ASN H 4 37 ? 120.29600 133.72800 146.70200 1.000 11.59398 64 ASN H O 1
ATOM 5496 N N . ASP H 4 38 ? 119.24200 134.25900 144.77800 1.000 16.63921 65 ASP H N 1
ATOM 5497 C CA . ASP H 4 38 ? 120.44900 134.09000 143.97200 1.000 16.63921 65 ASP H CA 1
ATOM 5498 C C . ASP H 4 38 ? 121.48800 135.15800 144.30000 1.000 16.63921 65 ASP H C 1
ATOM 5499 O O . ASP H 4 38 ? 122.68100 134.85600 144.44000 1.000 16.63921 65 ASP H O 1
ATOM 5504 N N . VAL H 4 39 ? 121.04800 136.41500 144.44000 1.000 10.40604 66 VAL H N 1
ATOM 5505 C CA . VAL H 4 39 ? 121.97700 137.49100 144.78400 1.000 10.40604 66 VAL H CA 1
ATOM 5506 C C . VAL H 4 39 ? 122.52000 137.31200 146.20300 1.000 10.40604 66 VAL H C 1
ATOM 5507 O O . VAL H 4 39 ? 123.71600 137.54500 146.45000 1.000 10.40604 66 VAL H O 1
ATOM 5511 N N . PHE H 4 40 ? 121.67700 136.83500 147.13200 1.000 7.44066 67 PHE H N 1
ATOM 5512 C CA . PHE H 4 40 ? 122.12000 136.53400 148.49300 1.000 7.44066 67 PHE H CA 1
ATOM 5513 C C . PHE H 4 40 ? 123.19100 135.44900 148.50900 1.000 7.44066 67 PHE H C 1
ATOM 5514 O O . PHE H 4 40 ? 124.22600 135.59600 149.17200 1.000 7.44066 67 PHE H O 1
ATOM 5522 N N . GLU H 4 41 ? 122.96700 134.35900 147.76300 1.000 11.27583 68 GLU H N 1
ATOM 5523 C CA . GLU H 4 41 ? 123.93700 133.26800 147.72600 1.000 11.27583 68 GLU H CA 1
ATOM 5524 C C . GLU H 4 41 ? 125.24100 133.67800 147.05300 1.000 11.27583 68 GLU H C 1
ATOM 5525 O O . GLU H 4 41 ? 126.31600 133.27200 147.50900 1.000 11.27583 68 GLU H O 1
ATOM 5531 N N . ARG H 4 42 ? 125.17800 134.50900 146.00400 1.000 31.25632 69 ARG H N 1
ATOM 5532 C CA . ARG H 4 42 ? 126.40900 134.92700 145.33600 1.000 31.25632 69 ARG H CA 1
ATOM 5533 C C . ARG H 4 42 ? 127.23500 135.87400 146.20500 1.000 31.25632 69 ARG H C 1
ATOM 5534 O O . ARG H 4 42 ? 128.46200 135.71800 146.29500 1.000 31.25632 69 ARG H O 1
ATOM 5542 N N . ILE H 4 43 ? 126.58600 136.83800 146.87300 1.000 10.92324 70 ILE H N 1
ATOM 5543 C CA . ILE H 4 43 ?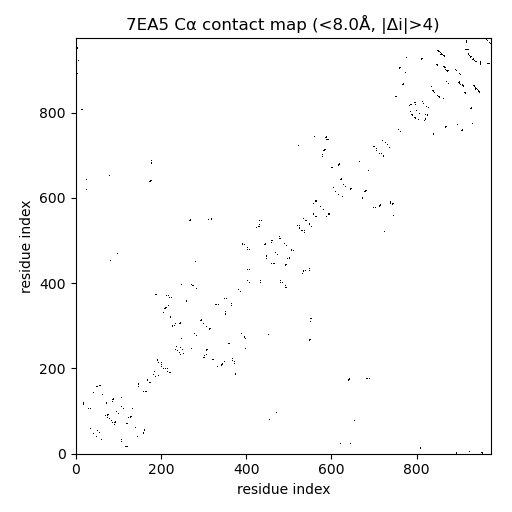 127.32600 137.75000 147.74700 1.000 10.92324 70 ILE H CA 1
ATOM 5544 C C . ILE H 4 43 ? 127.87600 137.00800 148.96400 1.000 10.92324 70 ILE H C 1
ATOM 5545 O O . ILE H 4 43 ? 129.01600 137.24800 149.38500 1.000 10.92324 70 ILE H O 1
ATOM 5550 N N . ALA H 4 44 ? 127.10900 136.05200 149.50600 1.000 9.00300 71 ALA H N 1
ATOM 5551 C CA . ALA H 4 44 ? 127.58600 135.27900 150.64900 1.000 9.00300 71 ALA H CA 1
ATOM 5552 C C . ALA H 4 44 ? 128.75400 134.36800 150.28400 1.000 9.00300 71 ALA H C 1
ATOM 5553 O O . ALA H 4 44 ? 129.71000 134.25800 151.06200 1.000 9.00300 71 ALA H O 1
ATOM 5555 N N . GLY H 4 45 ? 128.72200 133.74500 149.10200 1.000 31.25632 72 GLY H N 1
ATOM 5556 C CA . GLY H 4 45 ? 129.84500 132.92200 148.68000 1.000 31.25632 72 GLY H CA 1
ATOM 5557 C C . GLY H 4 45 ? 131.09400 133.73100 148.37900 1.000 31.25632 72 GLY H C 1
ATOM 5558 O O . GLY H 4 45 ? 132.21100 133.31300 148.71400 1.000 31.25632 72 GLY H O 1
ATOM 5559 N N . GLU H 4 46 ? 130.92400 134.91100 147.76700 1.000 10.52981 73 GLU H N 1
ATOM 5560 C CA . GLU H 4 46 ? 132.07300 135.77100 147.49400 1.000 10.52981 73 GLU H CA 1
ATOM 5561 C C . GLU H 4 46 ? 132.68600 136.30000 148.78700 1.000 10.52981 73 GLU H C 1
ATOM 5562 O O . GLU H 4 46 ? 133.91500 136.35500 148.91900 1.000 10.52981 73 GLU H O 1
ATOM 5568 N N . ALA H 4 47 ? 131.84600 136.65300 149.76600 1.000 6.51767 74 ALA H N 1
ATOM 5569 C CA . ALA H 4 47 ? 132.35400 137.10200 151.05800 1.000 6.51767 74 ALA H CA 1
ATOM 5570 C C . ALA H 4 47 ? 133.02400 135.97200 151.82800 1.000 6.51767 74 ALA H C 1
ATOM 5571 O O . ALA H 4 47 ? 134.00800 136.21300 152.53600 1.000 6.51767 74 ALA H O 1
ATOM 5573 N N . SER H 4 48 ? 132.52200 134.74000 151.69000 1.000 8.15295 75 SER H N 1
ATOM 5574 C CA . SER H 4 48 ? 133.16500 133.59800 152.33300 1.000 8.15295 75 SER H CA 1
ATOM 5575 C C . SER H 4 48 ? 134.54000 133.32300 151.73500 1.000 8.15295 75 SER H C 1
ATOM 5576 O O . SER H 4 48 ? 135.49300 133.03200 152.47000 1.000 8.15295 75 SER H O 1
ATOM 5579 N N . ARG H 4 49 ? 134.67000 133.43700 150.40900 1.000 9.15250 76 ARG H N 1
ATOM 5580 C CA . ARG H 4 49 ? 135.98100 133.25600 149.78700 1.000 9.15250 76 ARG H CA 1
ATOM 5581 C C . ARG H 4 49 ? 136.93900 134.38900 150.15000 1.000 9.15250 76 ARG H C 1
ATOM 5582 O O . ARG H 4 49 ? 138.13400 134.14800 150.36800 1.000 9.15250 76 ARG H O 1
ATOM 5590 N N . LEU H 4 50 ? 136.43200 135.62400 150.24700 1.000 7.73453 77 LEU H N 1
ATOM 5591 C CA . LEU H 4 50 ? 137.28300 136.74800 150.64100 1.000 7.73453 77 LEU H CA 1
ATOM 5592 C C . LEU H 4 50 ? 137.71800 136.64400 152.09900 1.000 7.73453 77 LEU H C 1
ATOM 5593 O O . LEU H 4 50 ? 138.81800 137.07900 152.45700 1.000 7.73453 77 LEU H O 1
ATOM 5598 N N . ALA H 4 51 ? 136.87100 136.07600 152.95700 1.000 7.57754 78 ALA H N 1
ATOM 5599 C CA . ALA H 4 51 ? 137.26500 135.84800 154.34000 1.000 7.57754 78 ALA H CA 1
ATOM 5600 C C . ALA H 4 51 ? 138.20700 134.66300 154.48900 1.000 7.57754 78 ALA H C 1
ATOM 5601 O O . ALA H 4 51 ? 139.01300 134.64300 155.42400 1.000 7.57754 78 ALA H O 1
ATOM 5603 N N . HIS H 4 52 ? 138.12300 133.67600 153.59200 1.000 13.30651 79 HIS H N 1
ATOM 5604 C CA . HIS H 4 52 ? 139.03900 132.54300 153.66000 1.000 13.30651 79 HIS H CA 1
ATOM 5605 C C . HIS H 4 52 ? 140.41200 132.89200 153.09800 1.000 13.30651 79 HIS H C 1
ATOM 5606 O O . HIS H 4 52 ? 141.42400 132.34400 153.55000 1.000 13.30651 79 HIS H O 1
ATOM 5613 N N . TYR H 4 53 ? 140.47000 133.80000 152.11800 1.000 11.61032 80 TYR H N 1
ATOM 5614 C CA . TYR H 4 53 ? 141.74600 134.15500 151.49900 1.000 11.61032 80 TYR H CA 1
ATOM 5615 C C . TYR H 4 53 ? 142.66500 134.94400 152.42500 1.000 11.61032 80 TYR H C 1
ATOM 5616 O O . TYR H 4 53 ? 143.87800 134.96400 152.19500 1.000 11.61032 80 TYR H O 1
ATOM 5625 N N . ASN H 4 54 ? 142.12700 135.59100 153.45800 1.000 11.40374 81 ASN H N 1
ATOM 5626 C CA . ASN H 4 54 ? 142.92200 136.41600 154.35600 1.000 11.40374 81 ASN H CA 1
ATOM 5627 C C . ASN H 4 54 ? 143.22300 135.73100 155.68200 1.000 11.40374 81 ASN H C 1
ATOM 5628 O O . ASN H 4 54 ? 143.67500 136.40300 156.61600 1.000 11.40374 81 ASN H O 1
ATOM 5633 N N . LYS H 4 55 ? 142.97700 134.41600 155.77200 1.000 13.28158 82 LYS H N 1
ATOM 5634 C CA . LYS H 4 55 ? 143.23100 133.58600 156.96000 1.000 13.28158 82 LYS H CA 1
ATOM 5635 C C . LYS H 4 55 ? 142.48700 134.10900 158.19000 1.000 13.28158 82 LYS H C 1
ATOM 5636 O O . LYS H 4 55 ? 143.02500 134.15700 159.29800 1.000 13.28158 82 LYS H O 1
ATOM 5642 N N . ARG H 4 56 ? 141.23500 134.50400 157.98500 1.000 15.10381 83 ARG H N 1
ATOM 5643 C CA . ARG H 4 56 ? 140.37500 134.99200 159.05100 1.000 15.10381 83 ARG H CA 1
ATOM 5644 C C . ARG H 4 56 ? 139.13300 134.11600 159.15000 1.000 15.10381 83 ARG H C 1
ATOM 5645 O O . ARG H 4 56 ? 138.81800 133.33500 158.24900 1.000 15.10381 83 ARG H O 1
ATOM 5653 N N . SER H 4 57 ? 138.42300 134.25600 160.26900 1.000 14.34678 84 SER H N 1
ATOM 5654 C CA . SER H 4 57 ? 137.23300 133.46000 160.53800 1.000 14.34678 84 SER H CA 1
ATOM 5655 C C . SER H 4 57 ? 136.00500 134.31200 160.82900 1.000 14.34678 84 SER H C 1
ATOM 5656 O O . SER H 4 57 ? 135.09400 133.84500 161.52100 1.000 14.34678 84 SER H O 1
ATOM 5659 N N . THR H 4 58 ? 135.95000 135.54300 160.32500 1.000 14.54505 85 THR H N 1
ATOM 5660 C CA . THR H 4 58 ? 134.83600 136.43500 160.60700 1.000 14.54505 85 THR H CA 1
ATOM 5661 C C . THR H 4 58 ? 134.46100 137.20900 159.35300 1.000 14.54505 85 THR H C 1
ATOM 5662 O O . THR H 4 58 ? 135.31000 137.86200 158.73900 1.000 14.54505 85 THR H O 1
ATOM 5666 N N . ILE H 4 59 ? 133.18700 137.13100 158.97700 1.000 13.54185 86 ILE H N 1
ATOM 5667 C CA . ILE H 4 59 ? 132.63500 137.90600 157.87100 1.000 13.54185 86 ILE H CA 1
ATOM 5668 C C . ILE H 4 59 ? 132.11200 139.21900 158.43400 1.000 13.54185 86 ILE H C 1
ATOM 5669 O O . ILE H 4 59 ? 131.23200 139.22500 159.30300 1.000 13.54185 86 ILE H O 1
ATOM 5674 N N . THR H 4 60 ? 132.65000 140.33000 157.94600 1.000 15.56087 87 THR H N 1
ATOM 5675 C CA . THR H 4 60 ? 132.28200 141.65800 158.41600 1.000 15.56087 87 THR H CA 1
ATOM 5676 C C . THR H 4 60 ? 131.70100 142.48200 157.27000 1.000 15.56087 87 THR H C 1
ATOM 5677 O O . THR H 4 60 ? 131.59100 142.02300 156.12500 1.000 15.56087 87 THR H O 1
ATOM 5681 N N . SER H 4 61 ? 131.33500 143.72400 157.60300 1.000 11.10195 88 SER H N 1
ATOM 5682 C CA . SER H 4 61 ? 130.81100 144.65800 156.61500 1.000 11.10195 88 SER H CA 1
ATOM 5683 C C . SER H 4 61 ? 131.84900 145.02900 155.56600 1.000 11.10195 88 SER H C 1
ATOM 5684 O O . SER H 4 61 ? 131.47700 145.30000 154.42200 1.000 11.10195 88 SER H O 1
ATOM 5687 N N . ARG H 4 62 ? 133.13600 145.01900 155.92600 1.000 9.44175 89 ARG H N 1
ATOM 5688 C CA . ARG H 4 62 ? 134.19600 145.20300 154.93900 1.000 9.44175 89 ARG H CA 1
ATOM 5689 C C . ARG H 4 62 ? 134.22900 144.04900 153.94300 1.000 9.44175 89 ARG H C 1
ATOM 5690 O O . ARG H 4 62 ? 134.43000 144.26300 152.74000 1.000 9.44175 89 ARG H O 1
ATOM 5698 N N . GLU H 4 63 ? 133.99900 142.82300 154.42500 1.000 9.45578 90 GLU H N 1
ATOM 5699 C CA . GLU H 4 63 ? 133.95700 141.66100 153.54300 1.000 9.45578 90 GLU H CA 1
ATOM 5700 C C . GLU H 4 63 ? 132.74900 141.71700 152.61400 1.000 9.45578 90 GLU H C 1
ATOM 5701 O O . GLU H 4 63 ? 132.86100 141.40700 151.41900 1.000 9.45578 90 GLU H O 1
ATOM 5707 N N . ILE H 4 64 ? 131.59100 142.12900 153.14300 1.000 5.93442 91 ILE H N 1
ATOM 5708 C CA . ILE H 4 64 ? 130.39400 142.25100 152.31100 1.000 5.93442 91 ILE H CA 1
ATOM 5709 C C . ILE H 4 64 ? 130.55900 143.37900 151.29200 1.000 5.93442 91 ILE H C 1
ATOM 5710 O O . ILE H 4 64 ? 130.12500 143.25900 150.14000 1.000 5.93442 91 ILE H O 1
ATOM 5715 N N . GLN H 4 65 ? 131.22700 144.47000 151.68500 1.000 5.59839 92 GLN H N 1
ATOM 5716 C CA . GLN H 4 65 ? 131.48000 145.58000 150.77000 1.000 5.59839 92 GLN H CA 1
ATOM 5717 C C . GLN H 4 65 ? 132.43200 145.17900 149.64900 1.000 5.59839 92 GLN H C 1
ATOM 5718 O O . GLN H 4 65 ? 132.23200 145.56700 148.49000 1.000 5.59839 92 GLN H O 1
ATOM 5724 N N . THR H 4 66 ? 133.46200 144.39100 149.97300 1.000 7.92631 93 THR H N 1
ATOM 5725 C CA . THR H 4 66 ? 134.36700 143.88600 148.94500 1.000 7.92631 93 THR H CA 1
ATOM 5726 C C . THR H 4 66 ? 133.65800 142.91300 148.00800 1.000 7.92631 93 THR H C 1
ATOM 5727 O O . THR H 4 66 ? 133.89300 142.94400 146.79200 1.000 7.92631 93 THR H O 1
ATOM 5731 N N . ALA H 4 67 ? 132.75500 142.08200 148.54400 1.000 4.80287 94 ALA H N 1
ATOM 5732 C CA . ALA H 4 67 ? 131.97300 141.18100 147.69900 1.000 4.80287 94 ALA H CA 1
ATOM 5733 C C . ALA H 4 67 ? 131.03700 141.94800 146.76900 1.000 4.80287 94 ALA H C 1
ATOM 5734 O O . ALA H 4 67 ? 130.86700 141.56800 145.60500 1.000 4.80287 94 ALA H O 1
ATOM 5736 N N . VAL H 4 68 ? 130.44300 143.04100 147.25900 1.000 5.37038 95 VAL H N 1
ATOM 5737 C CA . VAL H 4 68 ? 129.57800 143.87500 146.42300 1.000 5.37038 95 VAL H CA 1
ATOM 5738 C C . VAL H 4 68 ? 130.38300 144.57300 145.32900 1.000 5.37038 95 VAL H C 1
ATOM 5739 O O . VAL H 4 68 ? 129.96800 144.60300 144.16200 1.000 5.37038 95 VAL H O 1
ATOM 5743 N N . ARG H 4 69 ? 131.56000 145.10800 145.67500 1.000 10.02875 96 ARG H N 1
ATOM 5744 C CA . ARG H 4 69 ? 132.38900 145.77800 144.67400 1.000 10.02875 96 ARG H CA 1
ATOM 5745 C C . ARG H 4 69 ? 132.96600 144.80100 143.65400 1.000 10.02875 96 ARG H C 1
ATOM 5746 O O . ARG H 4 69 ? 133.24700 145.19500 142.51700 1.000 10.02875 96 ARG H O 1
ATOM 5754 N N . LEU H 4 70 ? 133.14400 143.53200 144.02800 1.000 31.25632 97 LEU H N 1
ATOM 5755 C CA . LEU H 4 70 ? 133.58900 142.54400 143.05000 1.000 31.25632 97 LEU H CA 1
ATOM 5756 C C . LEU H 4 70 ? 132.45100 142.01300 142.18700 1.000 31.25632 97 LEU H C 1
ATOM 5757 O O . LEU H 4 70 ? 132.66800 141.72500 141.00600 1.000 31.25632 97 LEU H O 1
ATOM 5762 N N . LEU H 4 71 ? 131.24300 141.88300 142.73400 1.000 14.73939 98 LEU H N 1
ATOM 5763 C CA . LEU H 4 71 ? 130.15000 141.27000 141.98800 1.000 14.73939 98 LEU H CA 1
ATOM 5764 C C . LEU H 4 71 ? 129.36200 142.25300 141.13100 1.000 14.73939 98 LEU H C 1
ATOM 5765 O O . LEU H 4 71 ? 129.05200 141.93500 139.97900 1.000 14.73939 98 LEU H O 1
ATOM 5770 N N . LEU H 4 72 ? 129.03700 143.44900 141.65400 1.000 9.79504 99 LEU H N 1
ATOM 5771 C CA . LEU H 4 72 ? 128.17900 144.33300 140.87800 1.000 9.79504 99 LEU H CA 1
ATOM 5772 C C . LEU H 4 72 ? 128.99600 145.18100 139.90700 1.000 9.79504 99 LEU H C 1
ATOM 5773 O O . LEU H 4 72 ? 130.17300 145.46200 140.15700 1.000 9.79504 99 LEU H O 1
ATOM 5778 N N . PRO H 4 73 ? 128.39800 145.60300 138.77200 1.000 14.02648 100 PRO H N 1
ATOM 5779 C CA . PRO H 4 73 ? 129.11100 146.49100 137.83800 1.000 14.02648 100 PRO H CA 1
ATOM 5780 C C . PRO H 4 73 ? 129.34000 147.89700 138.37500 1.000 14.02648 100 PRO H C 1
ATOM 5781 O O . PRO H 4 73 ? 128.90800 148.22300 139.48400 1.000 14.02648 100 PRO H O 1
ATOM 5785 N N . GLY H 4 74 ? 129.99000 148.74100 137.57100 1.000 20.99315 101 GLY H N 1
ATOM 5786 C CA . GLY H 4 74 ? 130.53400 150.02300 137.99500 1.000 20.99315 101 GLY H CA 1
ATOM 5787 C C . GLY H 4 74 ? 129.59700 151.04500 138.61000 1.000 20.99315 101 GLY H C 1
ATOM 5788 O O . GLY H 4 74 ? 129.84200 151.51300 139.72600 1.000 20.99315 101 GLY H O 1
ATOM 5789 N N . GLU H 4 75 ? 128.53000 151.41000 137.89700 1.000 22.17715 102 GLU H N 1
ATOM 5790 C CA . GLU H 4 75 ? 127.61200 152.42700 138.40100 1.000 22.17715 102 GLU H CA 1
ATOM 5791 C C . GLU H 4 75 ? 126.73500 151.90900 139.53500 1.000 22.17715 102 GLU H C 1
ATOM 5792 O O . GLU H 4 75 ? 126.44400 152.65900 140.47300 1.000 22.17715 102 GLU H O 1
ATOM 5798 N N . LEU H 4 76 ? 126.33700 150.63800 139.48600 1.000 15.30805 103 LEU H N 1
ATOM 5799 C CA . LEU H 4 76 ? 125.41500 150.08900 140.47300 1.000 15.30805 103 LEU H CA 1
ATOM 5800 C C . LEU H 4 76 ? 126.09300 149.81400 141.81200 1.000 15.30805 103 LEU H C 1
ATOM 5801 O O . LEU H 4 76 ? 125.46900 149.99300 142.86900 1.000 15.30805 103 LEU H O 1
ATOM 5806 N N . ALA H 4 77 ? 127.36600 149.40100 141.78900 1.000 13.84796 104 ALA H N 1
ATOM 5807 C CA . ALA H 4 77 ? 128.06800 149.06500 143.02400 1.000 13.84796 104 ALA H CA 1
ATOM 5808 C C . ALA H 4 77 ? 128.34400 150.29300 143.87900 1.000 13.84796 104 ALA H C 1
ATOM 5809 O O . ALA H 4 77 ? 128.35500 150.18700 145.10800 1.000 13.84796 104 ALA H O 1
ATOM 5811 N N . LYS H 4 78 ? 128.54800 151.45800 143.25700 1.000 16.71760 105 LYS H N 1
ATOM 5812 C CA . LYS H 4 78 ? 128.78800 152.68200 144.02000 1.000 16.71760 105 LYS H CA 1
ATOM 5813 C C . LYS H 4 78 ? 127.54600 153.09300 144.80300 1.000 16.71760 105 LYS H C 1
ATOM 5814 O O . LYS H 4 78 ? 127.63300 153.44800 145.98600 1.000 16.71760 105 LYS H O 1
ATOM 5820 N N . HIS H 4 79 ? 126.37600 153.01600 144.16500 1.000 17.75439 106 HIS H N 1
ATOM 5821 C CA . HIS H 4 79 ? 125.12900 153.31700 144.85900 1.000 17.75439 106 HIS H CA 1
ATOM 5822 C C . HIS H 4 79 ? 124.79900 152.26300 145.90800 1.000 17.75439 106 HIS H C 1
ATOM 5823 O O . HIS H 4 79 ? 124.24100 152.59900 146.96000 1.000 17.75439 106 HIS H O 1
ATOM 5830 N N . ALA H 4 80 ? 125.15700 150.99700 145.65400 1.000 15.22774 107 ALA H N 1
ATOM 5831 C CA . ALA H 4 80 ? 124.94800 149.95400 146.65800 1.000 15.22774 107 ALA H CA 1
ATOM 5832 C C . ALA H 4 80 ? 125.82500 150.17600 147.88800 1.000 15.22774 107 ALA H C 1
ATOM 5833 O O . ALA H 4 80 ? 125.35500 150.02500 149.02400 1.000 15.22774 107 ALA H O 1
ATOM 5835 N N . VAL H 4 81 ? 127.09000 150.55900 147.67600 1.000 13.77634 108 VAL H N 1
ATOM 5836 C CA . VAL H 4 81 ? 127.99600 150.87000 148.78100 1.000 13.77634 108 VAL H CA 1
ATOM 5837 C C . VAL H 4 81 ? 127.51300 152.09800 149.54500 1.000 13.77634 108 VAL H C 1
ATOM 5838 O O . VAL H 4 81 ? 127.55700 152.12800 150.78200 1.000 13.77634 108 VAL H O 1
ATOM 5842 N N . SER H 4 82 ? 126.98700 153.10000 148.82900 1.000 18.05383 109 SER H N 1
ATOM 5843 C CA . SER H 4 82 ? 126.48200 154.30800 149.48100 1.000 18.05383 109 SER H CA 1
ATOM 5844 C C . SER H 4 82 ? 125.26300 154.01100 150.35300 1.000 18.05383 109 SER H C 1
ATOM 5845 O O . SER H 4 82 ? 125.19200 154.45600 151.50700 1.000 18.05383 109 SER H O 1
ATOM 5848 N N . GLU H 4 83 ? 124.31100 153.22900 149.82800 1.000 18.99281 110 GLU H N 1
ATOM 5849 C CA . GLU H 4 83 ? 123.11500 152.89000 150.59900 1.000 18.99281 110 GLU H CA 1
ATOM 5850 C C . GLU H 4 83 ? 123.44500 151.98900 151.78600 1.000 18.99281 110 GLU H C 1
ATOM 5851 O O . GLU H 4 83 ? 122.89500 152.16900 152.88200 1.000 18.99281 110 GLU H O 1
ATOM 5857 N N . GLY H 4 84 ? 124.36500 151.03700 151.59900 1.000 15.01827 111 GLY H N 1
ATOM 5858 C CA . GLY H 4 84 ? 124.75200 150.17400 152.70400 1.000 15.01827 111 GLY H CA 1
ATOM 5859 C C . GLY H 4 84 ? 125.51900 150.90700 153.78900 1.000 15.01827 111 GLY H C 1
ATOM 5860 O O . GLY H 4 84 ? 125.31700 150.65200 154.98000 1.000 15.01827 111 GLY H O 1
ATOM 5861 N N . THR H 4 85 ? 126.39400 151.83900 153.39600 1.000 16.53850 112 THR H N 1
ATOM 5862 C CA . THR H 4 85 ? 127.13400 152.63600 154.37000 1.000 16.53850 112 THR H CA 1
ATOM 5863 C C . THR H 4 85 ? 126.20000 153.57100 155.12900 1.000 16.53850 112 THR H C 1
ATOM 5864 O O . THR H 4 85 ? 126.36100 153.76900 156.34000 1.000 16.53850 112 THR H O 1
ATOM 5868 N N . LYS H 4 86 ? 125.19000 154.11800 154.44000 1.000 19.53198 113 LYS H N 1
ATOM 5869 C CA . LYS H 4 86 ? 124.18200 154.93700 155.11000 1.000 19.53198 113 LYS H CA 1
ATOM 5870 C C . LYS H 4 86 ? 123.37000 154.11600 156.10800 1.000 19.53198 113 LYS H C 1
ATOM 5871 O O . LYS H 4 86 ? 123.07300 154.58900 157.21300 1.000 19.53198 113 LYS H O 1
ATOM 5877 N N . ALA H 4 87 ? 123.03900 152.87000 155.75200 1.000 15.75349 114 ALA H N 1
ATOM 5878 C CA . ALA H 4 87 ? 122.28500 152.01400 156.66700 1.000 15.75349 114 ALA H CA 1
ATOM 5879 C C . ALA H 4 87 ? 123.11700 151.61500 157.88400 1.000 15.75349 114 ALA H C 1
ATOM 5880 O O . ALA H 4 87 ? 122.60300 151.58500 159.00900 1.000 15.75349 114 ALA H O 1
ATOM 5882 N N . VAL H 4 88 ? 124.40700 151.32400 157.68100 1.000 20.16371 115 VAL H N 1
ATOM 5883 C CA . VAL H 4 88 ? 125.28400 150.97500 158.80000 1.000 20.16371 115 VAL H CA 1
ATOM 5884 C C . VAL H 4 88 ? 125.50700 152.18300 159.70900 1.000 20.16371 115 VAL H C 1
ATOM 5885 O O . VAL H 4 88 ? 125.52500 152.05500 160.94100 1.000 20.16371 115 VAL H O 1
ATOM 5889 N N . THR H 4 89 ? 125.62000 153.37900 159.12100 1.000 24.47040 116 THR H N 1
ATOM 5890 C CA . THR H 4 89 ? 125.79100 154.59600 159.91300 1.000 24.47040 116 THR H CA 1
ATOM 5891 C C . THR H 4 89 ? 124.53400 154.90800 160.72200 1.000 24.47040 116 THR H C 1
ATOM 5892 O O . THR H 4 89 ? 124.61600 155.30200 161.89300 1.000 24.47040 116 THR H O 1
ATOM 5896 N N . LYS H 4 90 ? 123.35600 154.69500 160.12500 1.000 26.34224 117 LYS H N 1
ATOM 5897 C CA . LYS H 4 90 ? 122.10600 154.91500 160.84800 1.000 26.34224 117 LYS H CA 1
ATOM 5898 C C . LYS H 4 90 ? 121.90500 153.86900 161.94000 1.000 26.34224 117 LYS H C 1
ATOM 5899 O O . LYS H 4 90 ? 121.33100 154.16500 162.99600 1.000 26.34224 117 LYS H O 1
ATOM 5905 N N . TYR H 4 91 ? 122.38800 152.64300 161.71500 1.000 26.60572 118 TYR H N 1
ATOM 5906 C CA . TYR H 4 91 ? 122.26400 151.60500 162.73500 1.000 26.60572 118 TYR H CA 1
ATOM 5907 C C . TYR H 4 91 ? 123.21500 151.84900 163.90200 1.000 26.60572 118 TYR H C 1
ATOM 5908 O O . TYR H 4 91 ? 122.85500 151.61500 165.06200 1.000 26.60572 118 TYR H O 1
ATOM 5917 N N . THR H 4 92 ? 124.43100 152.31300 163.62000 1.000 33.39182 119 THR H N 1
ATOM 5918 C CA . THR H 4 92 ? 125.40400 152.57300 164.67400 1.000 33.39182 119 THR H CA 1
ATOM 5919 C C . THR H 4 92 ? 125.24700 153.94500 165.31500 1.000 33.39182 119 THR H C 1
ATOM 5920 O O . THR H 4 92 ? 125.89600 154.21000 166.33300 1.000 33.39182 119 THR H O 1
ATOM 5924 N N . SER H 4 93 ? 124.41500 154.81800 164.75700 1.000 40.91446 120 SER H N 1
ATOM 5925 C CA . SER H 4 93 ? 124.16900 156.12200 165.36100 1.000 40.91446 120 SER H CA 1
ATOM 5926 C C . SER H 4 93 ? 123.25400 156.00000 166.57600 1.000 40.91446 120 SER H C 1
ATOM 5927 O O . SER H 4 93 ? 122.59900 154.97700 166.77200 1.000 40.91446 120 SER H O 1
ATOM 11875 N N . GLU K 7 1 ? 85.00800 161.82500 77.55400 1.000 73.79787 33 GLU K N 1
ATOM 11876 C CA . GLU K 7 1 ? 84.26600 162.85100 78.27600 1.000 73.79787 33 GLU K CA 1
ATOM 11877 C C . GLU K 7 1 ? 83.95700 162.40300 79.70400 1.000 73.79787 33 GLU K C 1
ATOM 11878 O O . GLU K 7 1 ? 83.61500 161.24300 79.93100 1.000 73.79787 33 GLU K O 1
ATOM 11884 N N . PRO K 7 2 ? 84.07600 163.31900 80.66900 1.000 71.22634 34 PRO K N 1
ATOM 11885 C CA . PRO K 7 2 ? 83.82400 162.96900 82.07200 1.000 71.22634 34 PRO K CA 1
ATOM 11886 C C . PRO K 7 2 ? 82.35500 162.89200 82.46100 1.000 71.22634 34 PRO K C 1
ATOM 11887 O O . PRO K 7 2 ? 82.06200 162.68300 83.64100 1.000 71.22634 34 PRO K O 1
ATOM 11891 N N . ASP K 7 3 ? 81.42300 163.05200 81.51700 1.000 69.97566 35 ASP K N 1
ATOM 11892 C CA . ASP K 7 3 ? 80.00600 162.90300 81.83000 1.000 69.97566 35 ASP K CA 1
ATOM 11893 C C . ASP K 7 3 ? 79.61200 161.44700 82.04100 1.000 69.97566 35 ASP K C 1
ATOM 11894 O O . ASP K 7 3 ? 78.56100 161.17800 82.63600 1.000 69.97566 35 ASP K O 1
ATOM 11899 N N . LEU K 7 4 ? 80.43400 160.50500 81.56600 1.000 70.04060 36 LEU K N 1
ATOM 11900 C CA . LEU K 7 4 ? 80.18400 159.09000 81.81100 1.000 70.04060 36 LEU K CA 1
ATOM 11901 C C . LEU K 7 4 ? 80.33200 158.72600 83.28100 1.000 70.04060 36 LEU K C 1
ATOM 11902 O O . LEU K 7 4 ? 79.67700 157.78700 83.73900 1.000 70.04060 36 LEU K O 1
ATOM 11907 N N . THR K 7 5 ? 81.15500 159.46200 84.03300 1.000 68.07559 37 THR K N 1
ATOM 11908 C CA . THR K 7 5 ? 81.23200 159.25600 85.47700 1.000 68.07559 37 THR K CA 1
ATOM 11909 C C . THR K 7 5 ? 79.92800 159.66300 86.15600 1.000 68.07559 37 THR K C 1
ATOM 11910 O O . THR K 7 5 ? 79.42500 158.95700 87.03800 1.000 68.07559 37 THR K O 1
ATOM 11914 N N . GLU K 7 6 ? 79.35600 160.79600 85.73600 1.000 69.15082 38 GLU K N 1
ATOM 11915 C CA . GLU K 7 6 ? 78.07600 161.23700 86.28300 1.000 69.15082 38 GLU K CA 1
ATOM 11916 C C . GLU K 7 6 ? 76.93500 160.32900 85.84400 1.000 69.15082 38 GLU K C 1
ATOM 11917 O O . GLU K 7 6 ? 75.93300 160.20300 86.55700 1.000 69.15082 38 GLU K O 1
ATOM 11923 N N . GLU K 7 7 ? 77.06400 159.69400 84.67600 1.000 70.96173 39 GLU K N 1
ATOM 11924 C CA . GLU K 7 7 ? 76.07100 158.70500 84.26600 1.000 70.96173 39 GLU K CA 1
ATOM 11925 C C . GLU K 7 7 ? 76.20900 157.41900 85.07400 1.000 70.96173 39 GLU K C 1
ATOM 11926 O O . GLU K 7 7 ? 75.20300 156.81300 85.46700 1.000 70.96173 39 GLU K O 1
ATOM 11932 N N . ALA K 7 8 ? 77.44800 156.99500 85.34500 1.000 64.33863 40 ALA K N 1
ATOM 11933 C CA . ALA K 7 8 ? 77.68300 155.77600 86.11000 1.000 64.33863 40 ALA K CA 1
ATOM 11934 C C . ALA K 7 8 ? 77.29000 155.93900 87.57100 1.000 64.33863 40 ALA K C 1
ATOM 11935 O O . ALA K 7 8 ? 76.90600 154.95800 88.21700 1.000 64.33863 40 ALA K O 1
ATOM 11937 N N . LEU K 7 9 ? 77.37300 157.16100 88.10800 1.000 65.70018 41 LEU K N 1
ATOM 11938 C CA . LEU K 7 9 ? 76.84200 157.41800 89.44500 1.000 65.70018 41 LEU K CA 1
ATOM 11939 C C . LEU K 7 9 ? 75.32700 157.26300 89.50600 1.000 65.70018 41 LEU K C 1
ATOM 11940 O O . LEU K 7 9 ? 74.78700 156.98700 90.58300 1.000 65.70018 41 LEU K O 1
ATOM 11945 N N . THR K 7 10 ? 74.63100 157.43300 88.37900 1.000 66.48543 42 THR K N 1
ATOM 11946 C CA . THR K 7 10 ? 73.21300 157.11000 88.30700 1.000 66.48543 42 THR K CA 1
ATOM 11947 C C . THR K 7 10 ? 72.96300 155.65400 87.93600 1.000 66.48543 42 THR K C 1
ATOM 11948 O O . THR K 7 10 ? 71.85800 155.15200 88.17000 1.000 66.48543 42 THR K O 1
ATOM 11952 N N . LYS K 7 11 ? 73.95600 154.96900 87.36000 1.000 66.65798 43 LYS K N 1
ATOM 11953 C CA . LYS K 7 11 ? 73.78600 153.56000 87.01100 1.000 66.65798 43 LYS K CA 1
ATOM 11954 C C . LYS K 7 11 ? 73.79100 152.67000 88.25100 1.000 66.65798 43 LYS K C 1
ATOM 11955 O O . LYS K 7 11 ? 72.79500 152.00100 88.55000 1.000 66.65798 43 LYS K O 1
ATOM 11961 N N . PHE K 7 12 ? 74.90100 152.64600 88.98600 1.000 64.68804 44 PHE K N 1
ATOM 11962 C CA . PHE K 7 12 ? 74.96500 151.86600 90.21100 1.000 64.68804 44 PHE K CA 1
ATOM 11963 C C . PHE K 7 12 ? 74.82600 152.78500 91.42400 1.000 64.68804 44 PHE K C 1
ATOM 11964 O O . PHE K 7 12 ? 74.57900 153.98800 91.30500 1.000 64.68804 44 PHE K O 1
ATOM 11972 N N . GLU K 7 13 ? 74.98800 152.20700 92.61100 1.000 69.09412 45 GLU K N 1
ATOM 11973 C CA . GLU K 7 13 ? 74.85800 152.92600 93.87300 1.000 69.09412 45 GLU K CA 1
ATOM 11974 C C . GLU K 7 13 ? 76.24700 153.08400 94.48100 1.000 69.09412 45 GLU K C 1
ATOM 11975 O O . GLU K 7 13 ? 76.84900 152.10300 94.92900 1.000 69.09412 45 GLU K O 1
ATOM 11981 N N . ASN K 7 14 ? 76.75100 154.31500 94.48900 1.000 63.97699 46 ASN K N 1
ATOM 11982 C CA . ASN K 7 14 ? 78.07100 154.58100 95.04000 1.000 63.97699 46 ASN K CA 1
ATOM 11983 C C . ASN K 7 14 ? 78.02500 154.53800 96.56400 1.000 63.97699 46 ASN K C 1
ATOM 11984 O O . ASN K 7 14 ? 77.02400 154.89400 97.19100 1.000 63.97699 46 ASN K O 1
ATOM 11989 N N . LEU K 7 15 ? 79.13000 154.09400 97.15900 1.000 61.90522 47 LEU K N 1
ATOM 11990 C CA . LEU K 7 15 ? 79.24100 153.97500 98.60400 1.000 61.90522 47 LEU K CA 1
ATOM 11991 C C . LEU K 7 15 ? 80.56800 154.56700 99.05800 1.000 61.90522 47 LEU K C 1
ATOM 11992 O O . LEU K 7 15 ? 81.49900 154.73800 98.26700 1.000 61.90522 47 LEU K O 1
ATOM 11997 N N . ASP K 7 16 ? 80.64100 154.87900 100.35200 1.000 63.47094 48 ASP K N 1
ATOM 11998 C CA . ASP K 7 16 ? 81.85800 155.40700 100.95000 1.000 63.47094 48 ASP K CA 1
ATOM 11999 C C . ASP K 7 16 ? 82.35500 154.59700 102.13800 1.000 63.47094 48 ASP K C 1
ATOM 12000 O O . ASP K 7 16 ? 83.51500 154.76600 102.52900 1.000 63.47094 48 ASP K O 1
ATOM 12005 N N . ASP K 7 17 ? 81.52900 153.73300 102.71900 1.000 63.48969 49 ASP K N 1
ATOM 12006 C CA . ASP K 7 17 ? 81.93000 152.87100 103.81700 1.000 63.48969 49 ASP K CA 1
ATOM 12007 C C . ASP K 7 17 ? 81.67600 151.41700 103.44200 1.000 63.48969 49 ASP K C 1
ATOM 12008 O O . ASP K 7 17 ? 80.75100 151.09800 102.69000 1.000 63.48969 49 ASP K O 1
ATOM 12013 N N . CYS K 7 18 ? 82.51400 150.53300 103.97800 1.000 63.84418 50 CYS K N 1
ATOM 12014 C CA . CYS K 7 18 ? 82.40300 149.11300 103.67100 1.000 63.84418 50 CYS K CA 1
ATOM 12015 C C . CYS K 7 18 ? 81.23100 148.49700 104.42500 1.000 63.84418 50 CYS K C 1
ATOM 12016 O O . CYS K 7 18 ? 81.07600 148.70400 105.63200 1.000 63.84418 50 CYS K O 1
ATOM 12019 N N . ILE K 7 19 ? 80.40500 147.73900 103.70900 1.000 65.83096 51 ILE K N 1
ATOM 12020 C CA . ILE K 7 19 ? 79.23500 147.09000 104.28400 1.000 65.83096 51 ILE K CA 1
ATOM 12021 C C . ILE K 7 19 ? 79.43700 145.58200 104.24000 1.000 65.83096 51 ILE K C 1
ATOM 12022 O O . ILE K 7 19 ? 80.26800 145.06700 103.48500 1.000 65.83096 51 ILE K O 1
ATOM 12027 N N . TYR K 7 20 ? 78.66800 144.87300 105.06400 1.000 64.50400 52 TYR K N 1
ATOM 12028 C CA . TYR K 7 20 ? 78.76600 143.42500 105.16500 1.000 64.50400 52 TYR K CA 1
ATOM 12029 C C . TYR K 7 20 ? 77.37800 142.82300 105.31000 1.000 64.50400 52 TYR K C 1
ATOM 12030 O O . TYR K 7 20 ? 76.46200 143.47000 105.82500 1.000 64.50400 52 TYR K O 1
ATOM 12039 N N . ALA K 7 21 ? 77.23200 141.57600 104.85700 1.000 61.26541 53 ALA K N 1
ATOM 12040 C CA . ALA K 7 21 ? 75.98800 140.84700 105.07300 1.000 61.26541 53 ALA K CA 1
ATOM 12041 C C . ALA K 7 21 ? 75.88600 140.29600 106.48900 1.000 61.26541 53 ALA K C 1
ATOM 12042 O O . ALA K 7 21 ? 74.77300 140.06900 106.97400 1.000 61.26541 53 ALA K O 1
ATOM 12044 N N . ASN K 7 22 ? 77.01700 140.07400 107.15700 1.000 64.46869 54 ASN K N 1
ATOM 12045 C CA . ASN K 7 22 ? 77.04100 139.60000 108.53300 1.000 64.46869 54 ASN K CA 1
ATOM 12046 C C . ASN K 7 22 ? 78.13000 140.34400 109.29100 1.000 64.46869 54 ASN K C 1
ATOM 12047 O O . ASN K 7 22 ? 79.13000 140.77600 108.71300 1.000 64.46869 54 ASN K O 1
ATOM 12052 N N . LYS K 7 23 ? 77.93100 140.48300 110.60400 1.000 72.10416 55 LYS K N 1
ATOM 12053 C CA . LYS K 7 23 ? 78.90300 141.19300 111.43000 1.000 72.10416 55 LYS K CA 1
ATOM 12054 C C . LYS K 7 23 ? 80.17600 140.37500 111.62200 1.000 72.10416 55 LYS K C 1
ATOM 12055 O O . LYS K 7 23 ? 81.28500 140.89700 111.46600 1.000 72.10416 55 LYS K O 1
ATOM 12061 N N . ARG K 7 24 ? 80.03800 139.09600 111.96000 1.000 68.02185 56 ARG K N 1
ATOM 12062 C CA . ARG K 7 24 ? 81.19500 138.21100 112.07400 1.000 68.02185 56 ARG K CA 1
ATOM 12063 C C . ARG K 7 24 ? 81.61200 137.77500 110.67600 1.000 68.02185 56 ARG K C 1
ATOM 12064 O O . ARG K 7 24 ? 81.04500 136.84100 110.10500 1.000 68.02185 56 ARG K O 1
ATOM 12072 N N . ILE K 7 25 ? 82.60700 138.45900 110.11500 1.000 56.19540 57 ILE K N 1
ATOM 12073 C CA . ILE K 7 25 ? 83.11500 138.16000 108.78500 1.000 56.19540 57 ILE K CA 1
ATOM 12074 C C . ILE K 7 25 ? 84.58200 137.76300 108.93300 1.000 56.19540 57 ILE K C 1
ATOM 12075 O O . ILE K 7 25 ? 85.23800 138.08300 109.92900 1.000 56.19540 57 ILE K O 1
ATOM 12080 N N . GLY K 7 26 ? 85.07900 137.00700 107.95200 1.000 50.17611 58 GLY K N 1
ATOM 12081 C CA . GLY K 7 26 ? 86.45200 136.53800 107.96100 1.000 50.17611 58 GLY K CA 1
ATOM 12082 C C . GLY K 7 26 ? 87.47100 137.65300 107.85400 1.000 50.17611 58 GLY K C 1
ATOM 12083 O O . GLY K 7 26 ? 87.61600 138.28100 106.80100 1.000 50.17611 58 GLY K O 1
ATOM 12084 N N . THR K 7 27 ? 88.18000 137.90600 108.94700 1.000 47.73381 59 THR K N 1
ATOM 12085 C CA . THR K 7 27 ? 89.14500 138.99100 109.05200 1.000 47.73381 59 THR K CA 1
ATOM 12086 C C . THR K 7 27 ? 90.50200 138.43000 109.47800 1.000 47.73381 59 THR K C 1
ATOM 12087 O O . THR K 7 27 ? 90.72800 137.21600 109.47100 1.000 47.73381 59 THR K O 1
ATOM 12091 N N . PHE K 7 28 ? 91.41200 139.33500 109.83200 1.000 50.62875 60 PHE K N 1
ATOM 12092 C CA . PHE K 7 28 ? 92.75000 138.94200 110.25300 1.000 50.62875 60 PHE K CA 1
ATOM 12093 C C . PHE K 7 28 ? 92.68400 138.27300 111.62300 1.000 50.62875 60 PHE K C 1
ATOM 12094 O O . PHE K 7 28 ? 92.11300 138.82300 112.56900 1.000 50.62875 60 PHE K O 1
ATOM 12102 N N . LYS K 7 29 ? 93.27700 137.08200 111.72600 1.000 55.10036 61 LYS K N 1
ATOM 12103 C CA . LYS K 7 29 ? 93.00000 136.17500 112.83300 1.000 55.10036 61 LYS K CA 1
ATOM 12104 C C . LYS K 7 29 ? 93.82800 136.44800 114.08300 1.000 55.10036 61 LYS K C 1
ATOM 12105 O O . LYS K 7 29 ? 93.66900 135.72500 115.07300 1.000 55.10036 61 LYS K O 1
ATOM 12111 N N . ASN K 7 30 ? 94.70100 137.45500 114.07600 1.000 62.14478 62 ASN K N 1
ATOM 12112 C CA . ASN K 7 30 ? 95.56900 137.73500 115.22200 1.000 62.14478 62 ASN K CA 1
ATOM 12113 C C . ASN K 7 30 ? 95.55100 139.24000 115.46800 1.000 62.14478 62 ASN K C 1
ATOM 12114 O O . ASN K 7 30 ? 96.38500 139.97300 114.93000 1.000 62.14478 62 ASN K O 1
ATOM 12119 N N . ASN K 7 31 ? 94.62000 139.69400 116.30200 1.000 66.18591 63 ASN K N 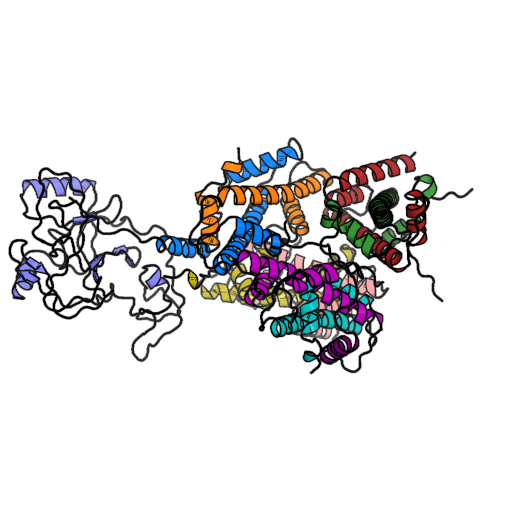1
ATOM 12120 C CA . ASN K 7 31 ? 94.34500 141.11500 116.47700 1.000 66.18591 63 ASN K CA 1
ATOM 12121 C C . ASN K 7 31 ? 94.95000 141.60400 117.78600 1.000 66.18591 63 ASN K C 1
ATOM 12122 O O . ASN K 7 31 ? 94.34600 141.45400 118.85300 1.000 66.18591 63 ASN K O 1
ATOM 12127 N N . ASP K 7 32 ? 96.14500 142.18500 117.69700 1.000 65.61237 64 ASP K N 1
ATOM 12128 C CA . ASP K 7 32 ? 96.73200 142.90500 118.81500 1.000 65.61237 64 ASP K CA 1
ATOM 12129 C C . ASP K 7 32 ? 97.45300 144.18100 118.39900 1.000 65.61237 64 ASP K C 1
ATOM 12130 O O . ASP K 7 32 ? 98.13000 144.78100 119.24100 1.000 65.61237 64 ASP K O 1
ATOM 12135 N N . PHE K 7 33 ? 97.32600 144.60400 117.13300 1.000 59.27011 65 PHE K N 1
ATOM 12136 C CA . PHE K 7 33 ? 97.83300 145.86500 116.59100 1.000 59.27011 65 PHE K CA 1
ATOM 12137 C C . PHE K 7 33 ? 99.34300 146.02800 116.74900 1.000 59.27011 65 PHE K C 1
ATOM 12138 O O . PHE K 7 33 ? 99.80900 146.73700 117.64900 1.000 59.27011 65 PHE K O 1
ATOM 12146 N N . MET K 7 34 ? 100.10700 145.27500 115.96000 1.000 51.04288 66 MET K N 1
ATOM 12147 C CA . MET K 7 34 ? 101.54600 145.49100 115.85900 1.000 51.04288 66 MET K CA 1
ATOM 12148 C C . MET K 7 34 ? 101.83700 146.91600 115.39500 1.000 51.04288 66 MET K C 1
ATOM 12149 O O . MET K 7 34 ? 101.54400 147.27700 114.25200 1.000 51.04288 66 MET K O 1
ATOM 12154 N N . GLU K 7 35 ? 102.41100 147.72200 116.28500 1.000 54.79010 67 GLU K N 1
ATOM 12155 C CA . GLU K 7 35 ? 102.67300 149.12000 115.98500 1.000 54.79010 67 GLU K CA 1
ATOM 12156 C C . GLU K 7 35 ? 104.05300 149.28900 115.35200 1.000 54.79010 67 GLU K C 1
ATOM 12157 O O . GLU K 7 35 ? 104.81000 148.33200 115.17300 1.000 54.79010 67 GLU K O 1
ATOM 12163 N N . CYS K 7 36 ? 104.37800 150.53500 115.01600 1.000 49.16021 68 CYS K N 1
ATOM 12164 C CA . CYS K 7 36 ? 105.64500 150.86800 114.38700 1.000 49.16021 68 CYS K CA 1
ATOM 12165 C C . CYS K 7 36 ? 106.67600 151.24400 115.44800 1.000 49.16021 68 CYS K C 1
ATOM 12166 O O . CYS K 7 36 ? 106.42500 151.17800 116.65400 1.000 49.16021 68 CYS K O 1
ATOM 12169 N N . ASP K 7 37 ? 107.86100 151.64500 114.98400 1.000 48.99836 69 ASP K N 1
ATOM 12170 C CA . ASP K 7 37 ? 108.95900 152.01000 115.86400 1.000 48.99836 69 ASP K CA 1
ATOM 12171 C C . ASP K 7 37 ? 109.49400 153.41500 115.63300 1.000 48.99836 69 ASP K C 1
ATOM 12172 O O . ASP K 7 37 ? 110.37500 153.84900 116.38400 1.000 48.99836 69 ASP K O 1
ATOM 12177 N N . CYS K 7 38 ? 108.99900 154.13400 114.62800 1.000 61.08280 70 CYS K N 1
ATOM 12178 C CA . CYS K 7 38 ? 109.47200 155.48400 114.33600 1.000 61.08280 70 CYS K CA 1
ATOM 12179 C C . CYS K 7 38 ? 108.89100 156.45400 115.36000 1.000 61.08280 70 CYS K C 1
ATOM 12180 O O . CYS K 7 38 ? 107.69800 156.40300 115.67500 1.000 61.08280 70 CYS K O 1
ATOM 12183 N N . TYR K 7 39 ? 109.74500 157.32300 115.90300 1.000 72.59627 71 TYR K N 1
ATOM 12184 C CA . TYR K 7 39 ? 109.33100 158.27500 116.92500 1.000 72.59627 71 TYR K CA 1
ATOM 12185 C C . TYR K 7 39 ? 109.17800 159.69500 116.39500 1.000 72.59627 71 TYR K C 1
ATOM 12186 O O . TYR K 7 39 ? 108.92100 160.60700 117.18800 1.000 72.59627 71 TYR K O 1
ATOM 12195 N N . GLU K 7 40 ? 109.33800 159.90500 115.09100 1.000 69.87246 72 GLU K N 1
ATOM 12196 C CA . GLU K 7 40 ? 109.26000 161.24700 114.53200 1.000 69.87246 72 GLU K CA 1
ATOM 12197 C C . GLU K 7 40 ? 107.81700 161.73300 114.49500 1.000 69.87246 72 GLU K C 1
ATOM 12198 O O . GLU K 7 40 ? 106.89000 160.96600 114.21800 1.000 69.87246 72 GLU K O 1
ATOM 12204 N N . GLU K 7 41 ? 107.63000 163.02200 114.78000 1.000 63.75879 73 GLU K N 1
ATOM 12205 C CA . GLU K 7 41 ? 106.29700 163.62200 114.79500 1.000 63.75879 73 GLU K CA 1
ATOM 12206 C C . GLU K 7 41 ? 106.45200 165.09800 114.43700 1.000 63.75879 73 GLU K C 1
ATOM 12207 O O . GLU K 7 41 ? 106.80700 165.91300 115.29400 1.000 63.75879 73 GLU K O 1
ATOM 12213 N N . PHE K 7 42 ? 106.18800 165.42900 113.17600 1.000 68.11808 74 PHE K N 1
ATOM 12214 C CA . PHE K 7 42 ? 106.23200 166.81400 112.71100 1.000 68.11808 74 PHE K CA 1
ATOM 12215 C C . PHE K 7 42 ? 104.81500 167.38600 112.69300 1.000 68.11808 74 PHE K C 1
ATOM 12216 O O . PHE K 7 42 ? 104.21600 167.63700 111.64600 1.000 68.11808 74 PHE K O 1
ATOM 12224 N N . SER K 7 43 ? 104.28400 167.59400 113.90000 1.000 59.32301 75 SER K N 1
ATOM 12225 C CA . SER K 7 43 ? 102.89900 168.02000 114.05500 1.000 59.32301 75 SER K CA 1
ATOM 12226 C C . SER K 7 43 ? 102.68500 169.49000 113.72000 1.000 59.32301 75 SER K C 1
ATOM 12227 O O . SER K 7 43 ? 101.53900 169.90000 113.50700 1.000 59.32301 75 SER K O 1
ATOM 12230 N N . ASP K 7 44 ? 103.75200 170.28900 113.66900 1.000 61.49935 76 ASP K N 1
ATOM 12231 C CA . ASP K 7 44 ? 103.60100 171.70200 113.33900 1.000 61.49935 76 ASP K CA 1
ATOM 12232 C C . ASP K 7 44 ? 103.36600 171.90400 111.84700 1.000 61.49935 76 ASP K C 1
ATOM 12233 O O . ASP K 7 44 ? 102.54500 172.74100 111.45300 1.000 61.49935 76 ASP K O 1
ATOM 12238 N N . GLY K 7 45 ? 104.07200 171.15300 111.00700 1.000 58.63238 77 GLY K N 1
ATOM 12239 C CA . GLY K 7 45 ? 103.89200 171.25000 109.57200 1.000 58.63238 77 GLY K CA 1
ATOM 12240 C C . GLY K 7 45 ? 103.19400 170.04300 108.98100 1.000 58.63238 77 GLY K C 1
ATOM 12241 O O . GLY K 7 45 ? 102.00300 169.82400 109.21900 1.000 58.63238 77 GLY K O 1
ATOM 12242 N N . VAL K 7 46 ? 103.93000 169.25200 108.20500 1.000 63.47191 78 VAL K N 1
ATOM 12243 C CA . VAL K 7 46 ? 103.40800 168.05400 107.56100 1.000 63.47191 78 VAL K CA 1
ATOM 12244 C C . VAL K 7 46 ? 104.15500 166.85000 108.11800 1.000 63.47191 78 VAL K C 1
ATOM 12245 O O . VAL K 7 46 ? 105.39000 166.84800 108.17500 1.000 63.47191 78 VAL K O 1
ATOM 12249 N N . ASN K 7 47 ? 103.40100 165.83500 108.54400 1.000 65.85770 79 ASN K N 1
ATOM 12250 C CA . ASN K 7 47 ? 103.97300 164.62600 109.12900 1.000 65.85770 79 ASN K CA 1
ATOM 12251 C C . ASN K 7 47 ? 104.70900 163.82800 108.06000 1.000 65.85770 79 ASN K C 1
ATOM 12252 O O . ASN K 7 47 ? 104.08300 163.20700 107.19700 1.000 65.85770 79 ASN K O 1
ATOM 12257 N N . HIS K 7 48 ? 106.04200 163.84100 108.11500 1.000 72.32586 80 HIS K N 1
ATOM 12258 C CA . HIS K 7 48 ? 106.87900 163.07400 107.20000 1.000 72.32586 80 HIS K CA 1
ATOM 12259 C C . HIS K 7 48 ? 107.42500 161.80500 107.84700 1.000 72.32586 80 HIS K C 1
ATOM 12260 O O . HIS K 7 48 ? 108.52600 161.35900 107.50700 1.000 72.32586 80 HIS K O 1
ATOM 12267 N N . ALA K 7 49 ? 106.67300 161.21300 108.77600 1.000 58.48625 81 ALA K N 1
ATOM 12268 C CA . ALA K 7 49 ? 107.16800 160.05500 109.51400 1.000 58.48625 81 ALA K CA 1
ATOM 12269 C C . ALA K 7 49 ? 107.00100 158.76700 108.71500 1.000 58.48625 81 ALA K C 1
ATOM 12270 O O . ALA K 7 49 ? 107.98200 158.08100 108.40900 1.000 58.48625 81 ALA K O 1
ATOM 12272 N N . CYS K 7 50 ? 105.76100 158.42200 108.36800 1.000 53.51817 82 CYS K N 1
ATOM 12273 C CA . CYS K 7 50 ? 105.46200 157.16600 107.68200 1.000 53.51817 82 CYS K CA 1
ATOM 12274 C C . CYS K 7 50 ? 105.32800 157.44600 106.18700 1.000 53.51817 82 CYS K C 1
ATOM 12275 O O . CYS K 7 50 ? 104.23800 157.65300 105.65300 1.000 53.51817 82 CYS K O 1
ATOM 12278 N N . ASP K 7 51 ? 106.47100 157.44400 105.50700 1.000 58.63821 83 ASP K N 1
ATOM 12279 C CA . ASP K 7 51 ? 106.56300 157.68900 104.07500 1.000 58.63821 83 ASP K CA 1
ATOM 12280 C C . ASP K 7 51 ? 107.51900 156.65200 103.48700 1.000 58.63821 83 ASP K C 1
ATOM 12281 O O . ASP K 7 51 ? 108.18600 155.91600 104.22000 1.000 58.63821 83 ASP K O 1
ATOM 12286 N N . GLU K 7 52 ? 107.57200 156.57100 102.15800 1.000 57.25748 84 GLU K N 1
ATOM 12287 C CA . GLU K 7 52 ? 108.48700 155.66200 101.48500 1.000 57.25748 84 GLU K CA 1
ATOM 12288 C C . GLU K 7 52 ? 109.93600 156.11500 101.66400 1.000 57.25748 84 GLU K C 1
ATOM 12289 O O . GLU K 7 52 ? 110.21500 157.24500 102.08300 1.000 57.25748 84 GLU K O 1
ATOM 12295 N N . ASP K 7 53 ? 110.85500 155.20200 101.31800 1.000 66.71692 85 ASP K N 1
ATOM 12296 C CA . ASP K 7 53 ? 112.30200 155.33800 101.54300 1.000 66.71692 85 ASP K CA 1
ATOM 12297 C C . ASP K 7 53 ? 112.61200 155.61800 103.01300 1.000 66.71692 85 ASP K C 1
ATOM 12298 O O . ASP K 7 53 ? 113.41500 156.49000 103.35000 1.000 66.71692 85 ASP K O 1
ATOM 12303 N N . SER K 7 54 ? 111.96100 154.86500 103.89700 1.000 62.05954 86 SER K N 1
ATOM 12304 C CA . SER K 7 54 ? 112.12600 154.99600 105.33700 1.000 62.05954 86 SER K CA 1
ATOM 12305 C C . SER K 7 54 ? 112.12500 153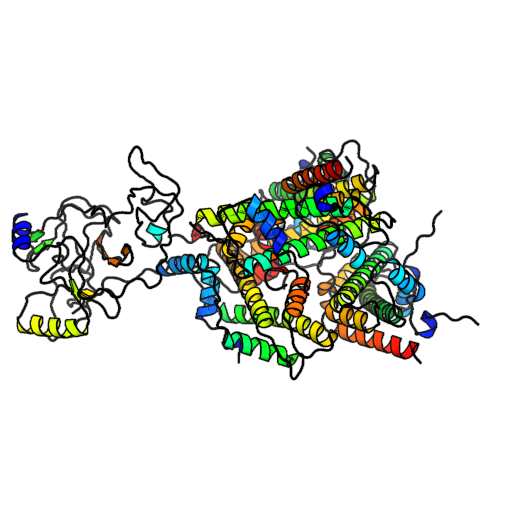.60700 105.96500 1.000 62.05954 86 SER K C 1
ATOM 12306 O O . SER K 7 54 ? 112.23800 152.58800 105.27700 1.000 62.05954 86 SER K O 1
ATOM 12309 N N . ASP K 7 55 ? 111.99400 153.57000 107.28800 1.000 58.17863 87 ASP K N 1
ATOM 12310 C CA . ASP K 7 55 ? 112.02500 152.33300 108.05700 1.000 58.17863 87 ASP K CA 1
ATOM 12311 C C . ASP K 7 55 ? 110.68200 152.05300 108.72700 1.000 58.17863 87 ASP K C 1
ATOM 12312 O O . ASP K 7 55 ? 110.62100 151.59800 109.87200 1.000 58.17863 87 ASP K O 1
ATOM 12317 N N . CYS K 7 56 ? 109.58700 152.31700 108.01700 1.000 38.73251 88 CYS K N 1
ATOM 12318 C CA . CYS K 7 56 ? 108.26000 152.06000 108.56300 1.000 38.73251 88 CYS K CA 1
ATOM 12319 C C . CYS K 7 56 ? 107.92900 150.57700 108.44700 1.000 38.73251 88 CYS K C 1
ATOM 12320 O O . CYS K 7 56 ? 107.72200 150.06000 107.34200 1.000 38.73251 88 CYS K O 1
ATOM 12323 N N . ILE K 7 57 ? 107.86900 149.89500 109.59500 1.000 30.43822 89 ILE K N 1
ATOM 12324 C CA . ILE K 7 57 ? 107.62700 148.45600 109.59000 1.000 30.43822 89 ILE K CA 1
ATOM 12325 C C . ILE K 7 57 ? 106.17000 148.15100 109.24000 1.000 30.43822 89 ILE K C 1
ATOM 12326 O O . ILE K 7 57 ? 105.87100 147.09100 108.67900 1.000 30.43822 89 ILE K O 1
ATOM 12331 N N . ASN K 7 58 ? 105.25100 149.08600 109.50200 1.000 33.82868 90 ASN K N 1
ATOM 12332 C CA . ASN K 7 58 ? 103.86700 148.87900 109.08800 1.000 33.82868 90 ASN K CA 1
ATOM 12333 C C . ASN K 7 58 ? 103.69800 149.07100 107.58800 1.000 33.82868 90 ASN K C 1
ATOM 12334 O O . ASN K 7 58 ? 102.81600 148.45100 106.98200 1.000 33.82868 90 ASN K O 1
ATOM 12339 N N . ARG K 7 59 ? 104.52800 149.91600 106.97200 1.000 38.75845 91 ARG K N 1
ATOM 12340 C CA . ARG K 7 59 ? 104.50100 150.04300 105.51900 1.000 38.75845 91 ARG K CA 1
ATOM 12341 C C . ARG K 7 59 ? 105.16700 148.84500 104.85300 1.000 38.75845 91 ARG K C 1
ATOM 12342 O O . ARG K 7 59 ? 104.68000 148.34600 103.83100 1.000 38.75845 91 ARG K O 1
ATOM 12350 N N . LEU K 7 60 ? 106.27900 148.36900 105.41800 1.000 30.78504 92 LEU K N 1
ATOM 12351 C CA . LEU K 7 60 ? 106.97100 147.22200 104.84000 1.000 30.78504 92 LEU K CA 1
ATOM 12352 C C . LEU K 7 60 ? 106.24000 145.90700 105.08900 1.000 30.78504 92 LEU K C 1
ATOM 12353 O O . LEU K 7 60 ? 106.44800 144.94700 104.34000 1.000 30.78504 92 LEU K O 1
ATOM 12358 N N . THR K 7 61 ? 105.39300 145.84200 106.11400 1.000 25.65265 93 THR K N 1
ATOM 12359 C CA . THR K 7 61 ? 104.66000 144.63300 106.45900 1.000 25.65265 93 THR K CA 1
ATOM 12360 C C . THR K 7 61 ? 103.21600 144.69900 105.94900 1.000 25.65265 93 THR K C 1
ATOM 12361 O O . THR K 7 61 ? 102.43900 143.75900 106.16300 1.000 25.65265 93 THR K O 1
ATOM 12365 N N . LEU K 7 62 ? 102.86800 145.78800 105.24400 1.000 21.67102 94 LEU K N 1
ATOM 12366 C CA . LEU K 7 62 ? 101.52700 146.05500 104.69600 1.000 21.67102 94 LEU K CA 1
ATOM 12367 C C . LEU K 7 62 ? 100.46800 146.08400 105.80000 1.000 21.67102 94 LEU K C 1
ATOM 12368 O O . LEU K 7 62 ? 99.50500 145.31500 105.79300 1.000 21.67102 94 LEU K O 1
ATOM 12373 N N . ILE K 7 63 ? 100.65600 146.99300 106.75600 1.000 28.44154 95 ILE K N 1
ATOM 12374 C CA . ILE K 7 63 ? 99.77000 147.15100 107.90400 1.000 28.44154 95 ILE K CA 1
ATOM 12375 C C . ILE K 7 63 ? 99.37200 148.61900 108.00300 1.000 28.44154 95 ILE K C 1
ATOM 12376 O O . ILE K 7 63 ? 100.23500 149.50300 107.97600 1.000 28.44154 95 ILE K O 1
ATOM 12381 N N . GLU K 7 64 ? 98.07000 148.87600 108.10100 1.000 44.34010 96 GLU K N 1
ATOM 12382 C CA . GLU K 7 64 ? 97.56600 150.23200 108.26200 1.000 44.34010 96 GLU K CA 1
ATOM 12383 C C . GLU K 7 64 ? 97.88100 150.76200 109.65900 1.000 44.34010 96 GLU K C 1
ATOM 12384 O O . GLU K 7 64 ? 97.84400 150.02800 110.65000 1.000 44.34010 96 GLU K O 1
ATOM 12390 N N . CYS K 7 65 ? 98.19700 152.05300 109.73100 1.000 41.96830 97 CYS K N 1
ATOM 12391 C CA . CYS K 7 65 ? 98.47200 152.73400 110.98900 1.000 41.96830 97 CYS K CA 1
ATOM 12392 C C . CYS K 7 65 ? 97.19300 153.38200 111.50400 1.000 41.96830 97 CYS K C 1
ATOM 12393 O O . CYS K 7 65 ? 96.54400 154.14500 110.78100 1.000 41.96830 97 CYS K O 1
ATOM 12396 N N . VAL K 7 66 ? 96.84000 153.07500 112.74900 1.000 46.58333 98 VAL K N 1
ATOM 12397 C CA . VAL K 7 66 ? 95.62100 153.56200 113.38800 1.000 46.58333 98 VAL K CA 1
ATOM 12398 C C . VAL K 7 66 ? 95.98200 154.76100 114.25600 1.000 46.58333 98 VAL K C 1
ATOM 12399 O O . VAL K 7 66 ? 97.01500 154.75600 114.93600 1.000 46.58333 98 VAL K O 1
ATOM 12403 N N . ASN K 7 67 ? 95.13500 155.79600 114.21500 1.000 53.20921 99 ASN K N 1
ATOM 12404 C CA . ASN K 7 67 ? 95.45100 157.07500 114.84700 1.000 53.20921 99 ASN K CA 1
ATOM 12405 C C . ASN K 7 67 ? 95.45000 156.97000 116.37000 1.000 53.20921 99 ASN K C 1
ATOM 12406 O O . ASN K 7 67 ? 96.43200 157.32700 117.03100 1.000 53.20921 99 ASN K O 1
ATOM 12411 N N . ASP K 7 68 ? 94.35200 156.48500 116.94700 1.000 59.69560 100 ASP K N 1
ATOM 12412 C CA . ASP K 7 68 ? 94.17000 156.48000 118.39300 1.000 59.69560 100 ASP K CA 1
ATOM 12413 C C . ASP K 7 68 ? 94.72800 155.23200 119.07100 1.000 59.69560 100 ASP K C 1
ATOM 12414 O O . ASP K 7 68 ? 94.41000 154.98600 120.23900 1.000 59.69560 100 ASP K O 1
ATOM 12419 N N . LEU K 7 69 ? 95.54200 154.44400 118.37700 1.000 52.04772 101 LEU K N 1
ATOM 12420 C CA . LEU K 7 69 ? 96.15300 153.25400 118.96200 1.000 52.04772 101 LEU K CA 1
ATOM 12421 C C . LEU K 7 69 ? 97.66700 153.22500 118.83700 1.000 52.04772 101 LEU K C 1
ATOM 12422 O O . LEU K 7 69 ? 98.33600 152.63900 119.69200 1.000 52.04772 101 LEU K O 1
ATOM 12427 N N . CYS K 7 70 ? 98.23200 153.83900 117.80000 1.000 52.61038 102 CYS K N 1
ATOM 12428 C CA . CYS K 7 70 ? 99.67700 153.81100 117.57900 1.000 52.61038 102 CYS K CA 1
ATOM 12429 C C . CYS K 7 70 ? 100.32200 154.93800 118.37300 1.000 52.61038 102 CYS K C 1
ATOM 12430 O O . CYS K 7 70 ? 100.32200 156.09600 117.94900 1.000 52.61038 102 CYS K O 1
ATOM 12433 N N . SER K 7 71 ? 100.88000 154.59700 119.53100 1.000 51.71338 103 SER K N 1
ATOM 12434 C CA . SER K 7 71 ? 101.52900 155.58800 120.37300 1.000 51.71338 103 SER K CA 1
ATOM 12435 C C . SER K 7 71 ? 102.92800 155.90400 119.85200 1.000 51.71338 103 SER K C 1
ATOM 12436 O O . SER K 7 71 ? 103.51600 155.14700 119.07200 1.000 51.71338 103 SER K O 1
ATOM 12439 N N . SER K 7 72 ? 103.44500 157.05900 120.29100 1.000 59.09324 104 SER K N 1
ATOM 12440 C CA . SER K 7 72 ? 104.78100 157.57900 119.97900 1.000 59.09324 104 SER K CA 1
ATOM 12441 C C . SER K 7 72 ? 105.01900 157.75600 118.48000 1.000 59.09324 104 SER K C 1
ATOM 12442 O O . SER K 7 72 ? 106.15700 157.64900 118.01400 1.000 59.09324 104 SER K O 1
ATOM 12445 N N . CYS K 7 73 ? 103.96400 158.02600 117.71300 1.000 57.96118 105 CYS K N 1
ATOM 12446 C CA . CYS K 7 73 ? 104.08000 158.25000 116.27900 1.000 57.96118 105 CYS K CA 1
ATOM 12447 C C . CYS K 7 73 ? 103.43900 159.54800 115.81600 1.000 57.96118 105 CYS K C 1
ATOM 12448 O O . CYS K 7 73 ? 103.97100 160.19800 114.91500 1.000 57.96118 105 CYS K O 1
ATOM 12451 N N . GLY K 7 74 ? 102.31700 159.94400 116.41800 1.000 49.19668 106 GLY K N 1
ATOM 12452 C CA . GLY K 7 74 ? 101.62400 161.16400 116.07900 1.000 49.19668 106 GLY K CA 1
ATOM 12453 C C . GLY K 7 74 ? 100.13600 160.92000 115.97600 1.000 49.19668 106 GLY K C 1
ATOM 12454 O O . GLY K 7 74 ? 99.62300 159.88300 116.41300 1.000 49.19668 106 GLY K O 1
ATOM 12455 N N . ASN K 7 75 ? 99.43700 161.89100 115.38800 1.000 53.56243 107 ASN K N 1
ATOM 12456 C CA . ASN K 7 75 ? 97.99800 161.80500 115.19500 1.000 53.56243 107 ASN K CA 1
ATOM 12457 C C . ASN K 7 75 ? 97.61200 161.61700 113.73500 1.000 53.56243 107 ASN K C 1
ATOM 12458 O O . ASN K 7 75 ? 96.60900 160.95200 113.45800 1.000 53.56243 107 ASN K O 1
ATOM 12463 N N . ASP K 7 76 ? 98.38200 162.16400 112.79800 1.000 53.91300 108 ASP K N 1
ATOM 12464 C CA . ASP K 7 76 ? 98.15100 161.97900 111.37400 1.000 53.91300 108 ASP K CA 1
ATOM 12465 C C . ASP K 7 76 ? 99.41300 161.41800 110.73800 1.000 53.91300 108 ASP K C 1
ATOM 12466 O O . ASP K 7 76 ? 100.52700 161.79700 111.11000 1.000 53.91300 108 ASP K O 1
ATOM 12471 N N . CYS K 7 77 ? 99.23500 160.50500 109.78600 1.000 57.60451 109 CYS K N 1
ATOM 12472 C CA . CYS K 7 77 ? 100.34800 159.85100 109.11700 1.000 57.60451 109 CYS K CA 1
ATOM 12473 C C . CYS K 7 77 ? 100.08700 159.79000 107.62000 1.000 57.60451 109 CYS K C 1
ATOM 12474 O O . CYS K 7 77 ? 98.93700 159.74300 107.17500 1.000 57.60451 109 CYS K O 1
ATOM 12477 N N . GLN K 7 78 ? 101.17200 159.78800 106.84400 1.000 55.74619 110 GLN K N 1
ATOM 12478 C CA . GLN K 7 78 ? 101.06700 159.63300 105.39900 1.000 55.74619 110 GLN K CA 1
ATOM 12479 C C . GLN K 7 78 ? 100.89800 158.18200 104.97300 1.000 55.74619 110 GLN K C 1
ATOM 12480 O O . GLN K 7 78 ? 100.63500 157.92700 103.79300 1.000 55.74619 110 GLN K O 1
ATOM 12486 N N . ASN K 7 79 ? 101.04100 157.23200 105.90000 1.000 47.76347 111 ASN K N 1
ATOM 12487 C CA . ASN K 7 79 ? 100.64000 155.85700 105.63500 1.000 47.76347 111 ASN K CA 1
ATOM 12488 C C . ASN K 7 79 ? 99.12300 155.72500 105.60200 1.000 47.76347 111 ASN K C 1
ATOM 12489 O O . ASN K 7 79 ? 98.59900 154.80200 104.97000 1.000 47.76347 111 ASN K O 1
ATOM 12494 N N . GLN K 7 80 ? 98.40800 156.64400 106.25400 1.000 56.32691 112 GLN K N 1
ATOM 12495 C CA . GLN K 7 80 ? 96.94700 156.63900 106.28100 1.000 56.32691 112 GLN K CA 1
ATOM 12496 C C . GLN K 7 80 ? 96.43700 157.12500 104.92700 1.000 56.32691 112 GLN K C 1
ATOM 12497 O O . GLN K 7 80 ? 96.16400 158.30800 104.70900 1.000 56.32691 112 GLN K O 1
ATOM 12503 N N . ARG K 7 81 ? 96.32400 156.18200 103.99400 1.000 50.97042 113 ARG K N 1
ATOM 12504 C CA . ARG K 7 81 ? 95.85200 156.46500 102.64500 1.000 50.97042 113 ARG K CA 1
ATOM 12505 C C . ARG K 7 81 ? 94.51600 155.80200 102.34300 1.000 50.97042 113 ARG K C 1
ATOM 12506 O O . ARG K 7 81 ? 94.03300 155.89100 101.20900 1.000 50.97042 113 ARG K O 1
ATOM 12514 N N . PHE K 7 82 ? 93.91100 155.13500 103.32200 1.000 52.53070 114 PHE K N 1
ATOM 12515 C CA . PHE K 7 82 ? 92.60300 154.50900 103.16300 1.000 52.53070 114 PHE K CA 1
ATOM 12516 C C . PHE K 7 82 ? 91.51600 155.18100 103.98100 1.000 52.53070 114 PHE K C 1
ATOM 12517 O O . PHE K 7 82 ? 90.40200 155.36600 103.48600 1.000 52.53070 114 PHE K O 1
ATOM 12525 N N . GLN K 7 83 ? 91.81400 155.54800 105.22800 1.000 56.12688 115 GLN K N 1
ATOM 12526 C CA . GLN K 7 83 ? 90.81800 156.20400 106.06600 1.000 56.12688 115 GLN K CA 1
ATOM 12527 C C . GLN K 7 83 ? 90.65300 157.66700 105.67600 1.000 56.12688 115 GLN K C 1
ATOM 12528 O O . GLN K 7 83 ? 89.55500 158.22500 105.78400 1.000 56.12688 115 GLN K O 1
ATOM 12534 N N . LYS K 7 84 ? 91.73200 158.30300 105.21900 1.000 52.93922 116 LYS K N 1
ATOM 12535 C CA . LYS K 7 84 ? 91.65500 159.66300 104.70200 1.000 52.93922 116 LYS K CA 1
ATOM 12536 C C . LYS K 7 84 ? 91.17900 159.71900 103.25800 1.000 52.93922 116 LYS K C 1
ATOM 12537 O O . LYS K 7 84 ? 90.80500 160.80600 102.80100 1.000 52.93922 116 LYS K O 1
ATOM 12543 N N . LYS K 7 85 ? 91.19300 158.57700 102.55500 1.000 55.83529 117 LYS K N 1
ATOM 12544 C CA . LYS K 7 85 ? 90.79500 158.44900 101.14600 1.000 55.83529 117 LYS K CA 1
ATOM 12545 C C . LYS K 7 85 ? 91.60300 159.38200 100.24400 1.000 55.83529 117 LYS K C 1
ATOM 12546 O O . LYS K 7 85 ? 91.05500 160.14500 99.44400 1.000 55.83529 117 LYS K O 1
ATOM 12552 N N . GLN K 7 86 ? 92.92800 159.31600 100.38200 1.000 55.32602 118 GLN K N 1
ATOM 12553 C CA . GLN K 7 86 ? 93.84500 160.09800 99.55300 1.000 55.32602 118 GLN K CA 1
ATOM 12554 C C . GLN K 7 86 ? 93.91800 159.44000 98.17700 1.000 55.32602 118 GLN K C 1
ATOM 12555 O O . GLN K 7 86 ? 94.81900 158.65600 97.86700 1.000 55.32602 118 GLN K O 1
ATOM 12561 N N . TYR K 7 87 ? 92.94500 159.77500 97.33600 1.000 62.32664 119 TYR K N 1
ATOM 12562 C CA . TYR K 7 87 ? 92.75200 159.10300 96.06100 1.000 62.32664 119 TYR K CA 1
ATOM 12563 C C . TYR K 7 87 ? 93.51000 159.83300 94.95300 1.000 62.32664 119 TYR K C 1
ATOM 12564 O O . TYR K 7 87 ? 94.31000 160.74000 95.20000 1.000 62.32664 119 TYR K O 1
ATOM 12573 N N . ALA K 7 88 ? 93.25800 159.43000 93.71000 1.000 59.61712 120 ALA K N 1
ATOM 12574 C CA . ALA K 7 88 ? 93.84200 159.97700 92.49900 1.000 59.61712 120 ALA K CA 1
ATOM 12575 C C . ALA K 7 88 ? 92.74000 160.54000 91.60500 1.000 59.61712 120 ALA K C 1
ATOM 12576 O O . ALA K 7 88 ? 91.58500 160.11600 91.71400 1.000 59.61712 120 ALA K O 1
ATOM 12578 N N . PRO K 7 89 ? 93.04800 161.51000 90.73700 1.000 56.90013 121 PRO K N 1
ATOM 12579 C CA . PRO K 7 89 ? 92.04100 161.96500 89.77000 1.000 56.90013 121 PRO K CA 1
ATOM 12580 C C . PRO K 7 89 ? 91.71500 160.88300 88.75000 1.000 56.90013 121 PRO K C 1
ATOM 12581 O O . PRO K 7 89 ? 92.60400 160.25900 88.16700 1.000 56.90013 121 PRO K O 1
ATOM 12585 N N . ILE K 7 90 ? 90.41600 160.66800 88.54400 1.000 56.13849 122 ILE K N 1
ATOM 12586 C CA . ILE K 7 90 ? 89.91300 159.55300 87.75400 1.000 56.13849 122 ILE K CA 1
ATOM 12587 C C . ILE K 7 90 ? 88.96200 160.10100 86.69400 1.000 56.13849 122 ILE K C 1
ATOM 12588 O O . ILE K 7 90 ? 88.30000 161.12500 86.89200 1.000 56.13849 122 ILE K O 1
ATOM 12593 N N . ALA K 7 91 ? 88.93800 159.44000 85.53600 1.000 62.10224 123 ALA K N 1
ATOM 12594 C CA . ALA K 7 91 ? 88.06900 159.84600 84.43300 1.000 62.10224 123 ALA K CA 1
ATOM 12595 C C . ALA K 7 91 ? 87.71600 158.60700 83.62400 1.000 62.10224 123 ALA K C 1
ATOM 12596 O O . ALA K 7 91 ? 88.59200 158.00700 82.99300 1.000 62.10224 123 ALA K O 1
ATOM 12598 N N . ILE K 7 92 ? 86.44100 158.22900 83.64000 1.000 72.67842 124 ILE K N 1
ATOM 12599 C CA . ILE K 7 92 ? 85.97700 157.04700 82.91900 1.000 72.67842 124 ILE K CA 1
ATOM 12600 C C . ILE K 7 92 ? 85.67700 157.44000 81.47700 1.000 72.67842 124 ILE K C 1
ATOM 12601 O O . ILE K 7 92 ? 84.75600 158.22000 81.21400 1.000 72.67842 124 ILE K O 1
ATOM 12606 N N . PHE K 7 93 ? 86.45100 156.89700 80.54300 1.000 71.24773 125 PHE K N 1
ATOM 12607 C CA . PHE K 7 93 ? 86.33800 157.22000 79.12800 1.000 71.24773 125 PHE K CA 1
ATOM 12608 C C . PHE K 7 93 ? 85.93600 155.98000 78.33900 1.000 71.24773 125 PHE K C 1
ATOM 12609 O O . PHE K 7 93 ? 85.81300 154.87900 78.88100 1.000 71.24773 125 PHE K O 1
ATOM 12617 N N . LYS K 7 94 ? 85.72900 156.17300 77.03900 1.000 66.23140 126 LYS K N 1
ATOM 12618 C CA . LYS K 7 94 ? 85.30600 155.09200 76.16400 1.000 66.23140 126 LYS K CA 1
ATOM 12619 C C . LYS K 7 94 ? 86.50900 154.33800 75.60400 1.000 66.23140 126 LYS K C 1
ATOM 12620 O O . LYS K 7 94 ? 87.63300 154.84500 75.55700 1.000 66.23140 126 LYS K O 1
ATOM 12626 N N . THR K 7 95 ? 86.25400 153.10500 75.17600 1.000 66.90140 127 THR K N 1
ATOM 12627 C CA . THR K 7 95 ? 87.22900 152.26500 74.49400 1.000 66.90140 127 THR K CA 1
ATOM 12628 C C . THR K 7 95 ? 86.68800 151.90000 73.11100 1.000 66.90140 127 THR K C 1
ATOM 12629 O O . THR K 7 95 ? 85.64800 152.40100 72.67500 1.000 66.90140 127 THR K O 1
ATOM 12633 N N . LYS K 7 96 ? 87.40600 151.01500 72.41800 1.000 68.62661 128 LYS K N 1
ATOM 12634 C CA . LYS K 7 96 ? 86.98200 150.58600 71.08900 1.000 68.62661 128 LYS K CA 1
ATOM 12635 C C . LYS K 7 96 ? 85.92100 149.49300 71.17200 1.000 68.62661 128 LYS K C 1
ATOM 12636 O O . LYS K 7 96 ? 84.79000 149.67200 70.70800 1.000 68.62661 128 LYS K O 1
ATOM 12642 N N . HIS K 7 97 ? 86.27100 148.35000 71.76600 1.000 81.51636 129 HIS K N 1
ATOM 12643 C CA . HIS K 7 97 ? 85.35200 147.22900 71.88300 1.000 81.51636 129 HIS K CA 1
ATOM 12644 C C . HIS K 7 97 ? 85.24700 146.67700 73.29700 1.000 81.51636 129 HIS K C 1
ATOM 12645 O O . HIS K 7 97 ? 84.43700 145.77300 73.53100 1.000 81.51636 129 HIS K O 1
ATOM 12652 N N . LYS K 7 98 ? 86.03700 147.18700 74.24300 1.000 76.64403 130 LYS K N 1
ATOM 12653 C CA . LYS K 7 98 ? 85.98700 146.67800 75.60900 1.000 76.64403 130 LYS K CA 1
ATOM 12654 C C . LYS K 7 98 ? 84.81100 147.26900 76.37900 1.000 76.64403 130 LYS K C 1
ATOM 12655 O O . LYS K 7 98 ? 84.09600 146.54900 77.08300 1.000 76.64403 130 LYS K O 1
ATOM 12661 N N . GLY K 7 99 ? 84.59800 148.57700 76.25600 1.000 69.95343 131 GLY K N 1
ATOM 12662 C CA . GLY K 7 99 ? 83.51400 149.23500 76.95700 1.000 69.95343 131 GLY K CA 1
ATOM 12663 C C . GLY K 7 99 ? 83.90000 150.59800 77.49200 1.000 69.95343 131 GLY K C 1
ATOM 12664 O O . GLY K 7 99 ? 84.38000 151.45300 76.74200 1.000 69.95343 131 GLY K O 1
ATOM 12665 N N . TYR K 7 100 ? 83.69500 150.81200 78.78700 1.000 75.70840 132 TYR K N 1
ATOM 12666 C CA . TYR K 7 100 ? 84.03500 152.06800 79.45300 1.000 75.70840 132 TYR K CA 1
ATOM 12667 C C . TYR K 7 100 ? 85.27000 151.81400 80.31500 1.000 75.70840 132 TYR K C 1
ATOM 12668 O O . TYR K 7 100 ? 85.16500 151.49200 81.49900 1.000 75.70840 132 TYR K O 1
ATOM 12677 N N . GLY K 7 101 ? 86.44500 151.96200 79.70700 1.000 65.81868 133 GLY K N 1
ATOM 12678 C CA . GLY K 7 101 ? 87.69700 151.73500 80.40700 1.000 65.81868 133 GLY K CA 1
ATOM 12679 C C . GLY K 7 101 ? 88.20400 153.00100 81.07700 1.000 65.81868 133 GLY K C 1
ATOM 12680 O O . GLY K 7 101 ? 88.13300 154.09200 80.51400 1.000 65.81868 133 GLY K O 1
ATOM 12681 N N . VAL K 7 102 ? 88.72000 152.83700 82.29300 1.000 67.01132 134 VAL K N 1
ATOM 12682 C CA . VAL K 7 102 ? 89.23600 153.96800 83.05500 1.000 67.01132 134 VAL K CA 1
ATOM 12683 C C . VAL K 7 102 ? 90.60400 154.35500 82.50900 1.000 67.01132 134 VAL K C 1
ATOM 12684 O O . VAL K 7 102 ? 91.55600 153.56700 82.56400 1.000 67.01132 134 VAL K O 1
ATOM 12688 N N . ARG K 7 103 ? 90.70800 155.57000 81.98200 1.000 70.36661 135 ARG K N 1
ATOM 12689 C CA . ARG K 7 103 ? 91.96800 156.10200 81.48900 1.000 70.36661 135 ARG K CA 1
ATOM 12690 C C . ARG K 7 103 ? 92.49600 157.13900 82.47400 1.000 70.36661 135 ARG K C 1
ATOM 12691 O O . ARG K 7 103 ? 91.72900 157.89900 83.07100 1.000 70.36661 135 ARG K O 1
ATOM 12699 N N . ALA K 7 104 ? 93.81700 157.15200 82.64900 1.000 69.71408 136 ALA K N 1
ATOM 12700 C CA . ALA K 7 104 ? 94.44500 157.99500 83.65700 1.000 69.71408 136 ALA K CA 1
ATOM 12701 C C . ALA K 7 104 ? 94.38100 159.47000 83.27000 1.000 69.71408 136 ALA K C 1
ATOM 12702 O O . ALA K 7 104 ? 94.36800 159.83000 82.09000 1.000 69.71408 136 ALA K O 1
ATOM 12704 N N . GLU K 7 105 ? 94.34000 160.32700 84.29100 1.000 69.03165 137 GLU K N 1
ATOM 12705 C CA . GLU K 7 105 ? 94.24300 161.76500 84.07000 1.000 69.03165 137 GLU K CA 1
ATOM 12706 C C . GLU K 7 105 ? 95.62300 162.40600 83.96800 1.000 69.03165 137 GLU K C 1
ATOM 12707 O O . GLU K 7 105 ? 95.95100 163.04600 82.96300 1.000 69.03165 137 GLU K O 1
ATOM 12713 N N . GLN K 7 106 ? 96.44700 162.24200 85.00300 1.000 73.80569 138 GLN K N 1
ATOM 12714 C CA . GLN K 7 106 ? 97.76200 162.86900 85.03100 1.000 73.80569 138 GLN K CA 1
ATOM 12715 C C . GLN K 7 106 ? 98.86800 161.83100 85.16300 1.000 73.80569 138 GLN K C 1
ATOM 12716 O O . GLN K 7 106 ? 98.60600 160.62400 85.11800 1.000 73.80569 138 GLN K O 1
ATOM 12722 N N . ASP K 7 107 ? 100.10600 162.29200 85.32400 1.000 66.97187 139 ASP K N 1
ATOM 12723 C CA . ASP K 7 107 ? 101.25700 161.40300 85.44500 1.000 66.97187 139 ASP K CA 1
ATOM 12724 C C . ASP K 7 107 ? 101.29100 160.81500 86.85000 1.000 66.97187 139 ASP K C 1
ATOM 12725 O O . ASP K 7 107 ? 101.49700 161.53700 87.83100 1.000 66.97187 139 ASP K O 1
ATOM 12730 N N . ILE K 7 108 ? 101.09000 159.50300 86.94800 1.000 60.56694 140 ILE K N 1
ATOM 12731 C CA . ILE K 7 108 ? 101.14200 158.77700 88.21100 1.000 60.56694 140 ILE K CA 1
ATOM 12732 C C . ILE K 7 108 ? 102.45400 158.00700 88.25700 1.000 60.56694 140 ILE K C 1
ATOM 12733 O O . ILE K 7 108 ? 102.75000 157.21900 87.35100 1.000 60.56694 140 ILE K O 1
ATOM 12738 N N . GLU K 7 109 ? 103.23700 158.23700 89.30900 1.000 68.70510 141 GLU K N 1
ATOM 12739 C CA . GLU K 7 109 ? 104.54600 157.61400 89.43300 1.000 68.70510 141 GLU K CA 1
ATOM 12740 C C . GLU K 7 109 ? 104.40600 156.14800 89.84200 1.000 68.70510 141 GLU K C 1
ATOM 12741 O O . GLU K 7 109 ? 103.31300 155.64500 90.12200 1.000 68.70510 141 GLU K O 1
ATOM 12747 N N . ALA K 7 110 ? 105.54100 155.45400 89.87900 1.000 57.27693 142 ALA K N 1
ATOM 12748 C CA . ALA K 7 110 ? 105.56400 154.04900 90.25900 1.000 57.27693 142 ALA K CA 1
ATOM 12749 C C . ALA K 7 110 ? 105.36600 153.90000 91.76100 1.000 57.27693 142 ALA K C 1
ATOM 12750 O O . ALA K 7 110 ? 105.85300 154.72200 92.54500 1.000 57.27693 142 ALA K O 1
ATOM 12752 N N . ASN K 7 111 ? 104.64500 152.83900 92.14300 1.000 53.95998 143 ASN K N 1
ATOM 12753 C CA . ASN K 7 111 ? 104.28600 152.49600 93.52500 1.000 53.95998 143 ASN K CA 1
ATOM 12754 C C . ASN K 7 111 ? 103.53300 153.65500 94.19000 1.000 53.95998 143 ASN K C 1
ATOM 12755 O O . ASN K 7 111 ? 103.96500 154.24400 95.18300 1.000 53.95998 143 ASN K O 1
ATOM 12760 N N . GLN K 7 112 ? 102.38500 153.96800 93.59500 1.000 57.05382 144 GLN K N 1
ATOM 12761 C CA . GLN K 7 112 ? 101.53000 155.04800 94.06400 1.000 57.05382 144 GLN K CA 1
ATOM 12762 C C . GLN K 7 112 ? 100.08400 154.57900 94.04200 1.000 57.05382 144 GLN K C 1
ATOM 12763 O O . GLN K 7 112 ? 99.63700 153.96400 93.06900 1.000 57.05382 144 GLN K O 1
ATOM 12769 N N . PHE K 7 113 ? 99.36000 154.86800 95.12000 1.000 52.07816 145 PHE K N 1
ATOM 12770 C CA . PHE K 7 113 ? 97.97700 154.43200 95.25400 1.000 52.07816 145 PHE K CA 1
ATOM 12771 C C . PHE K 7 113 ? 97.06100 155.26900 94.37000 1.000 52.07816 145 PHE K C 1
ATOM 12772 O O . PHE K 7 113 ? 97.21900 156.49000 94.27600 1.000 52.07816 145 PHE K O 1
ATOM 12780 N N . ILE K 7 114 ? 96.10300 154.60800 93.71900 1.000 55.05605 146 ILE K N 1
ATOM 12781 C CA . ILE K 7 114 ? 95.21200 155.27800 92.78000 1.000 55.05605 146 ILE K CA 1
ATOM 12782 C C . ILE K 7 114 ? 93.79900 155.35100 93.34700 1.000 55.05605 146 ILE K C 1
ATOM 12783 O O . ILE K 7 114 ? 93.28400 156.44300 93.60900 1.000 55.05605 146 ILE K O 1
ATOM 12788 N N . TYR K 7 115 ? 93.17100 154.19400 93.55700 1.000 59.84214 147 TYR K N 1
ATOM 12789 C CA . TYR K 7 115 ? 91.78900 154.15900 94.01700 1.000 59.84214 147 TYR K CA 1
ATOM 12790 C C . TYR K 7 115 ? 91.51400 152.80500 94.65600 1.000 59.84214 147 TYR K C 1
ATOM 12791 O O . TYR K 7 115 ? 92.05300 151.78600 94.21900 1.000 59.84214 147 TYR K O 1
ATOM 12800 N N . GLU K 7 116 ? 90.67300 152.80700 95.68900 1.000 54.66773 148 GLU K N 1
ATOM 12801 C CA . GLU K 7 116 ? 90.38400 151.59800 96.44800 1.000 54.66773 148 GLU K CA 1
ATOM 12802 C C . GLU K 7 116 ? 89.17400 150.87200 95.87400 1.000 54.66773 148 GLU K C 1
ATOM 12803 O O . GLU K 7 116 ? 88.11900 151.47600 95.66200 1.000 54.66773 148 GLU K O 1
ATOM 12809 N N . TYR K 7 117 ? 89.32700 149.57200 95.63600 1.000 56.48606 149 TYR K N 1
ATOM 12810 C CA . TYR K 7 117 ? 88.21900 148.74900 95.16900 1.000 56.48606 149 TYR K CA 1
ATOM 12811 C C . TYR K 7 117 ? 87.26200 148.47300 96.32400 1.000 56.48606 149 TYR K C 1
ATOM 12812 O O . TYR K 7 117 ? 87.65900 147.89800 97.34300 1.000 56.48606 149 TYR K O 1
ATOM 12821 N N . LYS K 7 118 ? 86.00700 148.88000 96.16700 1.000 53.63074 150 LYS K N 1
ATOM 12822 C CA . LYS K 7 118 ? 84.98800 148.71400 97.19300 1.000 53.63074 150 LYS K CA 1
ATOM 12823 C C . LYS K 7 118 ? 83.80900 147.92800 96.63400 1.000 53.63074 150 LYS K C 1
ATOM 12824 O O . LYS K 7 118 ? 83.74600 147.61600 95.44300 1.000 53.63074 150 LYS K O 1
ATOM 12830 N N . GLY K 7 119 ? 82.86900 147.61200 97.51100 1.000 56.10226 151 GLY K N 1
ATOM 12831 C CA . GLY K 7 119 ? 81.67300 146.90000 97.11800 1.000 56.10226 151 GLY K CA 1
ATOM 12832 C C . GLY K 7 119 ? 81.15900 146.04200 98.25700 1.000 56.10226 151 GLY K C 1
ATOM 12833 O O . GLY K 7 119 ? 81.66200 146.09200 99.37600 1.000 56.10226 151 GLY K O 1
ATOM 12834 N N . GLU K 7 120 ? 80.13800 145.25000 97.93900 1.000 70.87976 152 GLU K N 1
ATOM 12835 C CA . GLU K 7 120 ? 79.51500 144.37300 98.91800 1.000 70.87976 152 GLU K CA 1
ATOM 12836 C C . GLU K 7 120 ? 80.39700 143.15800 99.19400 1.000 70.87976 152 GLU K C 1
ATOM 12837 O O . GLU K 7 120 ? 81.30400 142.82400 98.42800 1.000 70.87976 152 GLU K O 1
ATOM 12843 N N . VAL K 7 121 ? 80.11500 142.49200 100.31100 1.000 66.56521 153 VAL K N 1
ATOM 12844 C CA . VAL K 7 121 ? 80.79700 141.26300 100.70500 1.000 66.56521 153 VAL K CA 1
ATOM 12845 C C . VAL K 7 121 ? 79.74400 140.17100 100.83200 1.000 66.56521 153 VAL K C 1
ATOM 12846 O O . VAL K 7 121 ? 78.77700 140.31900 101.58900 1.000 66.56521 153 VAL K O 1
ATOM 12850 N N . ILE K 7 122 ? 79.93400 139.07600 100.09600 1.000 62.62588 154 ILE K N 1
ATOM 12851 C CA . ILE K 7 122 ? 78.93300 138.02500 99.99200 1.000 62.62588 154 ILE K CA 1
ATOM 12852 C C . ILE K 7 122 ? 79.54500 136.71500 100.48900 1.000 62.62588 154 ILE K C 1
ATOM 12853 O O . ILE K 7 122 ? 80.76600 136.53100 100.50200 1.000 62.62588 154 ILE K O 1
ATOM 12858 N N . GLU K 7 123 ? 78.67700 135.82000 100.95500 1.000 71.63217 155 GLU K N 1
ATOM 12859 C CA . GLU K 7 123 ? 79.03900 134.47600 101.37500 1.000 71.63217 155 GLU K CA 1
ATOM 12860 C C . GLU K 7 123 ? 78.85000 133.52800 100.19300 1.000 71.63217 155 GLU K C 1
ATOM 12861 O O . GLU K 7 123 ? 78.04200 133.78900 99.29800 1.000 71.63217 155 GLU K O 1
ATOM 12867 N N . GLU K 7 124 ? 79.62800 132.43400 100.19100 1.000 79.04123 156 GLU K N 1
ATOM 12868 C CA . GLU K 7 124 ? 79.64600 131.48900 99.07200 1.000 79.04123 156 GLU K CA 1
ATOM 12869 C C . GLU K 7 124 ? 78.29500 130.80900 98.86200 1.000 79.04123 156 GLU K C 1
ATOM 12870 O O . GLU K 7 124 ? 77.89000 130.58100 97.71300 1.000 79.04123 156 GLU K O 1
ATOM 12876 N N . MET K 7 125 ? 77.57800 130.50600 99.95000 1.000 80.61551 157 MET K N 1
ATOM 12877 C CA . MET K 7 125 ? 76.24200 129.92700 99.83200 1.000 80.61551 157 MET K CA 1
ATOM 12878 C C . MET K 7 125 ? 75.26000 130.92200 99.22400 1.000 80.61551 157 MET K C 1
ATOM 12879 O O . MET K 7 125 ? 74.30900 130.52600 98.53900 1.000 80.61551 157 MET K O 1
ATOM 12884 N N . GLU K 7 126 ? 75.47500 132.21800 99.46100 1.000 73.36668 158 GLU K N 1
ATOM 12885 C CA . GLU K 7 126 ? 74.70600 133.23100 98.75000 1.000 73.36668 158 GLU K CA 1
ATOM 12886 C C . GLU K 7 126 ? 75.31000 133.53100 97.38400 1.000 73.36668 158 GLU K C 1
ATOM 12887 O O . GLU K 7 126 ? 74.58600 133.93100 96.46500 1.000 73.36668 158 GLU K O 1
ATOM 12893 N N . PHE K 7 127 ? 76.62700 133.33500 97.23200 1.000 69.57375 159 PHE K N 1
ATOM 12894 C CA . PHE K 7 127 ? 77.28400 133.57300 95.94900 1.000 69.57375 159 PHE K CA 1
ATOM 12895 C C . PHE K 7 127 ? 76.83500 132.57700 94.88700 1.000 69.57375 159 PHE K C 1
ATOM 12896 O O . PHE K 7 127 ? 76.85700 132.90200 93.69500 1.000 69.57375 159 PHE K O 1
ATOM 12904 N N . ARG K 7 128 ? 76.41200 131.37600 95.29700 1.000 69.54325 160 ARG K N 1
ATOM 12905 C CA . ARG K 7 128 ? 75.82800 130.43100 94.34700 1.000 69.54325 160 ARG K CA 1
ATOM 12906 C C . ARG K 7 128 ? 74.54500 130.98500 93.73000 1.000 69.54325 160 ARG K C 1
ATOM 12907 O O . ARG K 7 128 ? 74.38000 130.96700 92.50300 1.000 69.54325 160 ARG K O 1
ATOM 12915 N N . ASP K 7 129 ? 73.64900 131.52300 94.56300 1.000 69.68530 161 ASP K N 1
ATOM 12916 C CA . ASP K 7 129 ? 72.42100 132.13000 94.05600 1.000 69.68530 161 ASP K CA 1
ATOM 12917 C C . ASP K 7 129 ? 72.70100 133.41300 93.28000 1.000 69.68530 161 ASP K C 1
ATOM 12918 O O . ASP K 7 129 ? 71.98100 133.72200 92.32100 1.000 69.68530 161 ASP K O 1
ATOM 12923 N N . ARG K 7 130 ? 73.74000 134.16100 93.67500 1.000 62.53328 162 ARG K N 1
ATOM 12924 C CA . ARG K 7 130 ? 74.14100 135.34100 92.90900 1.000 62.53328 162 ARG K CA 1
ATOM 12925 C C . ARG K 7 130 ? 74.64700 134.95900 91.52200 1.000 62.53328 162 ARG K C 1
ATOM 12926 O O . ARG K 7 130 ? 74.32100 135.62500 90.53400 1.000 62.53328 162 ARG K O 1
ATOM 12934 N N . LEU K 7 131 ? 75.41500 133.87100 91.42600 1.000 67.32228 163 LEU K N 1
ATOM 12935 C CA . LEU K 7 131 ? 75.87800 133.40100 90.12400 1.000 67.32228 163 LEU K CA 1
ATOM 12936 C C . LEU K 7 131 ? 74.71200 132.90600 89.27600 1.000 67.32228 163 LEU K C 1
ATOM 12937 O O . LEU K 7 131 ? 74.65600 133.19300 88.07400 1.000 67.32228 163 LEU K O 1
ATOM 12942 N N . ILE K 7 132 ? 73.74500 132.22400 89.90200 1.000 66.87114 164 ILE K N 1
ATOM 12943 C CA . ILE K 7 132 ? 72.59400 131.69300 89.16900 1.000 66.87114 164 ILE K CA 1
ATOM 12944 C C . ILE K 7 132 ? 71.72500 132.82000 88.61400 1.000 66.87114 164 ILE K C 1
ATOM 12945 O O . ILE K 7 132 ? 71.38900 132.82900 87.42000 1.000 66.87114 164 ILE K O 1
ATOM 12950 N N . ASP K 7 133 ? 71.36600 133.80500 89.44900 1.000 70.11226 165 ASP K N 1
ATOM 12951 C CA . ASP K 7 133 ? 70.46300 134.82400 88.91900 1.000 70.11226 165 ASP K CA 1
ATOM 12952 C C . ASP K 7 133 ? 71.19200 135.86300 88.06600 1.000 70.11226 165 ASP K C 1
ATOM 12953 O O . ASP K 7 133 ? 70.58300 136.42700 87.15100 1.000 70.11226 165 ASP K O 1
ATOM 12958 N N . TYR K 7 134 ? 72.49500 136.08800 88.28900 1.000 67.97632 166 TYR K N 1
ATOM 12959 C CA . TYR K 7 134 ? 73.23800 136.94900 87.37500 1.000 67.97632 166 TYR K CA 1
ATOM 12960 C C . TYR K 7 134 ? 73.51200 136.25300 86.04800 1.000 67.97632 166 TYR K C 1
ATOM 12961 O O . TYR K 7 134 ? 73.73200 136.92500 85.03400 1.000 67.97632 166 TYR K O 1
ATOM 12970 N N . ASP K 7 135 ? 73.50000 134.91600 86.02800 1.000 69.35721 167 ASP K N 1
ATOM 12971 C CA . ASP K 7 135 ? 73.62500 134.20100 84.76600 1.000 69.35721 167 ASP K CA 1
ATOM 12972 C C . ASP K 7 135 ? 72.30100 134.16000 84.01100 1.000 69.35721 167 ASP K C 1
ATOM 12973 O O . ASP K 7 135 ? 72.29000 134.31700 82.78500 1.000 69.35721 167 ASP K O 1
ATOM 12978 N N . GLN K 7 136 ? 71.18000 133.96700 84.71200 1.000 69.84356 168 GLN K N 1
ATOM 12979 C CA . GLN K 7 136 ? 69.89800 133.87700 84.02100 1.000 69.84356 168 GLN K CA 1
ATOM 12980 C C . GLN K 7 136 ? 69.29600 135.23700 83.68500 1.000 69.84356 168 GLN K C 1
ATOM 12981 O O . GLN K 7 136 ? 68.42000 135.30600 82.81500 1.000 69.84356 168 GLN K O 1
ATOM 12987 N N . ARG K 7 137 ? 69.73100 136.31600 84.34400 1.000 71.64765 169 ARG K N 1
ATOM 12988 C CA . ARG K 7 137 ? 69.29500 137.64700 83.93800 1.000 71.64765 169 ARG K CA 1
ATOM 12989 C C . ARG K 7 137 ? 70.14700 138.23400 82.82000 1.000 71.64765 169 ARG K C 1
ATOM 12990 O O . ARG K 7 137 ?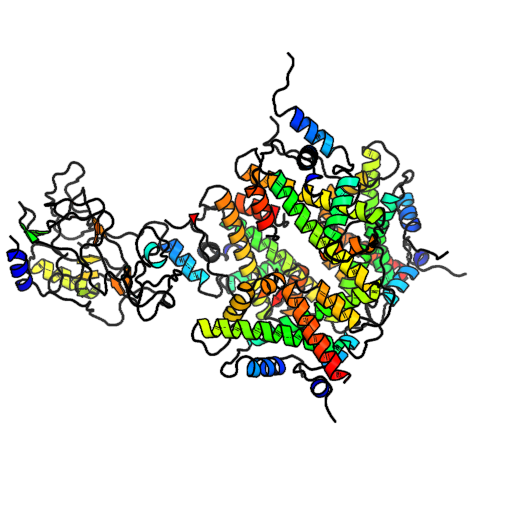 69.82500 139.32800 82.34100 1.000 71.64765 169 ARG K O 1
ATOM 12998 N N . HIS K 7 138 ? 71.21900 137.53700 82.42200 1.000 74.44064 170 HIS K N 1
ATOM 12999 C CA . HIS K 7 138 ? 72.05300 137.85100 81.25500 1.000 74.44064 170 HIS K CA 1
ATOM 13000 C C . HIS K 7 138 ? 72.70400 139.23300 81.36500 1.000 74.44064 170 HIS K C 1
ATOM 13001 O O . HIS K 7 138 ? 72.46800 140.13200 80.55500 1.000 74.44064 170 HIS K O 1
ATOM 13008 N N . PHE K 7 139 ? 73.53600 139.38700 82.39200 1.000 72.53924 171 PHE K N 1
ATOM 13009 C CA . PHE K 7 139 ? 74.34100 140.59400 82.52000 1.000 72.53924 171 PHE K CA 1
ATOM 13010 C C . PHE K 7 139 ? 75.55500 140.52100 81.60300 1.000 72.53924 171 PHE K C 1
ATOM 13011 O O . PHE K 7 139 ? 76.05000 139.43700 81.28100 1.000 72.53924 171 PHE K O 1
ATOM 13019 N N . LYS K 7 140 ? 76.03600 141.69200 81.17800 1.000 70.95494 172 LYS K N 1
ATOM 13020 C CA . LYS K 7 140 ? 77.08200 141.74700 80.16300 1.000 70.95494 172 LYS K CA 1
ATOM 13021 C C . LYS K 7 140 ? 78.46800 141.44500 80.71900 1.000 70.95494 172 LYS K C 1
ATOM 13022 O O . LYS K 7 140 ? 79.32000 140.94800 79.97500 1.000 70.95494 172 LYS K O 1
ATOM 13028 N N . HIS K 7 141 ? 78.71700 141.72700 81.99500 1.000 80.39186 173 HIS K N 1
ATOM 13029 C CA . HIS K 7 141 ? 80.04900 141.57300 82.56500 1.000 80.39186 173 HIS K CA 1
ATOM 13030 C C . HIS K 7 141 ? 79.92400 140.89600 83.92700 1.000 80.39186 173 HIS K C 1
ATOM 13031 O O . HIS K 7 141 ? 78.83000 140.53100 84.36700 1.000 80.39186 173 HIS K O 1
ATOM 13038 N N . PHE K 7 142 ? 81.06500 140.73100 84.59500 1.000 74.36863 174 PHE K N 1
ATOM 13039 C CA . PHE K 7 142 ? 81.12400 140.22600 85.95800 1.000 74.36863 174 PHE K CA 1
ATOM 13040 C C . PHE K 7 142 ? 82.01000 141.15800 86.77100 1.000 74.36863 174 PHE K C 1
ATOM 13041 O O . PHE K 7 142 ? 83.00800 141.67500 86.26200 1.000 74.36863 174 PHE K O 1
ATOM 13049 N N . TYR K 7 143 ? 81.63900 141.37400 88.03000 1.000 73.93117 175 TYR K N 1
ATOM 13050 C CA . TYR K 7 143 ? 82.25600 142.40000 88.86600 1.000 73.93117 175 TYR K CA 1
ATOM 13051 C C . TYR K 7 143 ? 82.59000 141.84000 90.24200 1.000 73.93117 175 TYR K C 1
ATOM 13052 O O . TYR K 7 143 ? 82.29200 142.44200 91.27600 1.000 73.93117 175 TYR K O 1
ATOM 13061 N N . PHE K 7 144 ? 83.22000 140.66900 90.27200 1.000 73.93021 176 PHE K N 1
ATOM 13062 C CA . PHE K 7 144 ? 83.50700 139.98300 91.52000 1.000 73.93021 176 PHE K CA 1
ATOM 13063 C C . PHE K 7 144 ? 84.99900 140.05000 91.84700 1.000 73.93021 176 PHE K C 1
ATOM 13064 O O . PHE K 7 144 ? 85.82400 140.49700 91.04700 1.000 73.93021 176 PHE K O 1
ATOM 13072 N N . MET K 7 145 ? 85.34100 139.58800 93.04900 1.000 62.26578 177 MET K N 1
ATOM 13073 C CA . MET K 7 145 ? 86.69600 139.66800 93.57800 1.000 62.26578 177 MET K CA 1
ATOM 13074 C C . MET K 7 145 ? 86.84100 138.65000 94.69900 1.000 62.26578 177 MET K C 1
ATOM 13075 O O . MET K 7 145 ? 85.93000 138.49500 95.51600 1.000 62.26578 177 MET K O 1
ATOM 13080 N N . MET K 7 146 ? 87.98000 137.96400 94.73300 1.000 60.45046 178 MET K N 1
ATOM 13081 C CA . MET K 7 146 ? 88.28800 137.01500 95.79400 1.000 60.45046 178 MET K CA 1
ATOM 13082 C C . MET K 7 146 ? 88.94000 137.74800 96.95700 1.000 60.45046 178 MET K C 1
ATOM 13083 O O . MET K 7 146 ? 89.90400 138.49500 96.76300 1.000 60.45046 178 MET K O 1
ATOM 13088 N N . LEU K 7 147 ? 88.41700 137.52900 98.16200 1.000 55.26435 179 LEU K N 1
ATOM 13089 C CA . LEU K 7 147 ? 88.97800 138.10000 99.37800 1.000 55.26435 179 LEU K CA 1
ATOM 13090 C C . LEU K 7 147 ? 89.70900 137.06700 100.22200 1.000 55.26435 179 LEU K C 1
ATOM 13091 O O . LEU K 7 147 ? 90.84700 137.30100 100.64000 1.000 55.26435 179 LEU K O 1
ATOM 13096 N N . GLN K 7 148 ? 89.08200 135.92500 100.47900 1.000 55.94689 180 GLN K N 1
ATOM 13097 C CA . GLN K 7 148 ? 89.69600 134.83500 101.23100 1.000 55.94689 180 GLN K CA 1
ATOM 13098 C C . GLN K 7 148 ? 89.33500 133.53000 100.53000 1.000 55.94689 180 GLN K C 1
ATOM 13099 O O . GLN K 7 148 ? 88.87300 133.52000 99.38300 1.000 55.94689 180 GLN K O 1
ATOM 13105 N N . ASN K 7 149 ? 89.55100 132.40700 101.21900 1.000 53.83054 181 ASN K N 1
ATOM 13106 C CA . ASN K 7 149 ? 89.27200 131.10100 100.63500 1.000 53.83054 181 ASN K CA 1
ATOM 13107 C C . ASN K 7 149 ? 87.78100 130.79600 100.53700 1.000 53.83054 181 ASN K C 1
ATOM 13108 O O . ASN K 7 149 ? 87.39300 129.91300 99.76400 1.000 53.83054 181 ASN K O 1
ATOM 13113 N N . GLY K 7 150 ? 86.94000 131.49900 101.29300 1.000 57.03538 182 GLY K N 1
ATOM 13114 C CA . GLY K 7 150 ? 85.51600 131.23400 101.26800 1.000 57.03538 182 GLY K CA 1
ATOM 13115 C C . GLY K 7 150 ? 84.64900 132.47600 101.26100 1.000 57.03538 182 GLY K C 1
ATOM 13116 O O . GLY K 7 150 ? 83.42400 132.38100 101.38200 1.000 57.03538 182 GLY K O 1
ATOM 13117 N N . GLU K 7 151 ? 85.26600 133.64800 101.12000 1.000 57.87335 183 GLU K N 1
ATOM 13118 C CA . GLU K 7 151 ? 84.54600 134.91300 101.11400 1.000 57.87335 183 GLU K CA 1
ATOM 13119 C C . GLU K 7 151 ? 84.93600 135.72200 99.88700 1.000 57.87335 183 GLU K C 1
ATOM 13120 O O . GLU K 7 151 ? 86.12100 135.85600 99.57000 1.000 57.87335 183 GLU K O 1
ATOM 13126 N N . PHE K 7 152 ? 83.93200 136.26100 99.20300 1.000 63.51052 184 PHE K N 1
ATOM 13127 C CA . PHE K 7 152 ? 84.10500 137.00600 97.96300 1.000 63.51052 184 PHE K CA 1
ATOM 13128 C C . PHE K 7 152 ? 83.65400 138.45100 98.15700 1.000 63.51052 184 PHE K C 1
ATOM 13129 O O . PHE K 7 152 ? 83.12500 138.82900 99.20500 1.000 63.51052 184 PHE K O 1
ATOM 13137 N N . ILE K 7 153 ? 83.87400 139.26400 97.12500 1.000 63.20510 185 ILE K N 1
ATOM 13138 C CA . ILE K 7 153 ? 83.51000 140.67700 97.12700 1.000 63.20510 185 ILE K CA 1
ATOM 13139 C C . ILE K 7 153 ? 82.66300 140.94800 95.89100 1.000 63.20510 185 ILE K C 1
ATOM 13140 O O . ILE K 7 153 ? 83.11700 140.72100 94.76300 1.000 63.20510 185 ILE K O 1
ATOM 13145 N N . ASP K 7 154 ? 81.44100 141.42900 96.10000 1.000 66.47084 186 ASP K N 1
ATOM 13146 C CA . ASP K 7 154 ? 80.53000 141.76200 95.01400 1.000 66.47084 186 ASP K CA 1
ATOM 13147 C C . ASP K 7 154 ? 80.52000 143.27100 94.80000 1.000 66.47084 186 ASP K C 1
ATOM 13148 O O . ASP K 7 154 ? 80.56300 144.04500 95.76000 1.000 66.47084 186 ASP K O 1
ATOM 13153 N N . ALA K 7 155 ? 80.46600 143.68400 93.52900 1.000 61.99705 187 ALA K N 1
ATOM 13154 C CA . ALA K 7 155 ? 80.42700 145.10400 93.19900 1.000 61.99705 187 ALA K CA 1
ATOM 13155 C C . ALA K 7 155 ? 79.47300 145.41000 92.04800 1.000 61.99705 187 ALA K C 1
ATOM 13156 O O . ALA K 7 155 ? 79.64900 146.42700 91.36600 1.000 61.99705 187 ALA K O 1
ATOM 13158 N N . THR K 7 156 ? 78.47200 144.56100 91.81100 1.000 64.29061 188 THR K N 1
ATOM 13159 C CA . THR K 7 156 ? 77.55300 144.78700 90.70000 1.000 64.29061 188 THR K CA 1
ATOM 13160 C C . THR K 7 156 ? 76.54200 145.87700 91.03600 1.000 64.29061 188 THR K C 1
ATOM 13161 O O . THR K 7 156 ? 76.47900 146.91400 90.36400 1.000 64.29061 188 THR K O 1
ATOM 13165 N N . ILE K 7 157 ? 75.73900 145.66000 92.07600 1.000 59.73368 189 ILE K N 1
ATOM 13166 C CA . ILE K 7 157 ? 74.73500 146.64600 92.46700 1.000 59.73368 189 ILE K CA 1
ATOM 13167 C C . ILE K 7 157 ? 75.38200 147.79800 93.22300 1.000 59.73368 189 ILE K C 1
ATOM 13168 O O . ILE K 7 157 ? 75.24300 148.96900 92.84900 1.000 59.73368 189 ILE K O 1
ATOM 13173 N N . LYS K 7 158 ? 76.10200 147.48300 94.29700 1.000 63.76074 190 LYS K N 1
ATOM 13174 C CA . LYS K 7 158 ? 76.81500 148.47100 95.09900 1.000 63.76074 190 LYS K CA 1
ATOM 13175 C C . LYS K 7 158 ? 78.30800 148.26300 94.87900 1.000 63.76074 190 LYS K C 1
ATOM 13176 O O . LYS K 7 158 ? 78.86900 147.25000 95.31100 1.000 63.76074 190 LYS K O 1
ATOM 13182 N N . GLY K 7 159 ? 78.94900 149.21800 94.21000 1.000 53.08902 191 GLY K N 1
ATOM 13183 C CA . GLY K 7 159 ? 80.35000 149.11900 93.87200 1.000 53.08902 191 GLY K CA 1
ATOM 13184 C C . GLY K 7 159 ? 81.07700 150.43000 94.11100 1.000 53.08902 191 GLY K C 1
ATOM 13185 O O . GLY K 7 159 ? 80.75700 151.19400 95.02300 1.000 53.08902 191 GLY K O 1
ATOM 13186 N N . SER K 7 160 ? 82.06900 150.67700 93.26400 1.000 60.06837 192 SER K N 1
ATOM 13187 C CA . SER K 7 160 ? 82.92000 151.85600 93.36700 1.000 60.06837 192 SER K CA 1
ATOM 13188 C C . SER K 7 160 ? 83.33300 152.25700 91.95500 1.000 60.06837 192 SER K C 1
ATOM 13189 O O . SER K 7 160 ? 82.71900 151.83100 90.97200 1.000 60.06837 192 SER K O 1
ATOM 13192 N N . LEU K 7 161 ? 84.36900 153.09000 91.84700 1.000 64.97608 193 LEU K N 1
ATOM 13193 C CA . LEU K 7 161 ? 84.83800 153.51500 90.53300 1.000 64.97608 193 LEU K CA 1
ATOM 13194 C C . LEU K 7 161 ? 85.87400 152.56000 89.95300 1.000 64.97608 193 LEU K C 1
ATOM 13195 O O . LEU K 7 161 ? 86.21000 152.66500 88.76900 1.000 64.97608 193 LEU K O 1
ATOM 13200 N N . ALA K 7 162 ? 86.38500 151.62900 90.75800 1.000 66.12915 194 ALA K N 1
ATOM 13201 C CA . ALA K 7 162 ? 87.39700 150.68000 90.31100 1.000 66.12915 194 ALA K CA 1
ATOM 13202 C C . ALA K 7 162 ? 86.80600 149.42700 89.67600 1.000 66.12915 194 ALA K C 1
ATOM 13203 O O . ALA K 7 162 ? 87.55900 148.50500 89.34500 1.000 66.12915 194 ALA K O 1
ATOM 13205 N N . ARG K 7 163 ? 85.48700 149.36900 89.49900 1.000 73.07685 195 ARG K N 1
ATOM 13206 C CA . ARG K 7 163 ? 84.84300 148.21000 88.89400 1.000 73.07685 195 ARG K CA 1
ATOM 13207 C C . ARG K 7 163 ? 84.85200 148.24700 87.37200 1.000 73.07685 195 ARG K C 1
ATOM 13208 O O . ARG K 7 163 ? 84.38400 147.29200 86.74500 1.000 73.07685 195 ARG K O 1
ATOM 13216 N N . PHE K 7 164 ? 85.37500 149.31300 86.76500 1.000 77.15713 196 PHE K N 1
ATOM 13217 C CA . PHE K 7 164 ? 85.28500 149.49200 85.32300 1.000 77.15713 196 PHE K CA 1
ATOM 13218 C C . PHE K 7 164 ? 86.52000 149.03000 84.56200 1.000 77.15713 196 PHE K C 1
ATOM 13219 O O . PHE K 7 164 ? 86.40800 148.75000 83.36100 1.000 77.15713 196 PHE K O 1
ATOM 13227 N N . CYS K 7 165 ? 87.66900 148.91200 85.23800 1.000 79.53806 197 CYS K N 1
ATOM 13228 C CA . CYS K 7 165 ? 88.96600 148.72300 84.58700 1.000 79.53806 197 CYS K CA 1
ATOM 13229 C C . CYS K 7 165 ? 89.04700 147.37400 83.87700 1.000 79.53806 197 CYS K C 1
ATOM 13230 O O . CYS K 7 165 ? 88.55100 146.36300 84.38500 1.000 79.53806 197 CYS K O 1
ATOM 13233 N N . ASN K 7 166 ? 89.67300 147.36700 82.70300 1.000 73.15507 198 ASN K N 1
ATOM 13234 C CA . ASN K 7 166 ? 89.70800 146.20000 81.83800 1.000 73.15507 198 ASN K CA 1
ATOM 13235 C C . ASN K 7 166 ? 90.94400 145.34600 82.11400 1.000 73.15507 198 ASN K C 1
ATOM 13236 O O . ASN K 7 166 ? 91.79800 145.67500 82.94200 1.000 73.15507 198 ASN K O 1
ATOM 13241 N N . HIS K 7 167 ? 91.02800 144.23000 81.39600 1.000 64.62757 199 HIS K N 1
ATOM 13242 C CA . HIS K 7 167 ? 92.14900 143.31200 81.51600 1.000 64.62757 199 HIS K CA 1
ATOM 13243 C C . HIS K 7 167 ? 93.12900 143.49400 80.36200 1.000 64.62757 199 HIS K C 1
ATOM 13244 O O . HIS K 7 167 ? 92.73700 143.70900 79.21200 1.000 64.62757 199 HIS K O 1
ATOM 13251 N N . SER K 7 168 ? 94.41700 143.40400 80.68400 1.000 59.08752 200 SER K N 1
ATOM 13252 C CA . SER K 7 168 ? 95.47200 143.43100 79.68300 1.000 59.08752 200 SER K CA 1
ATOM 13253 C C . SER K 7 168 ? 96.61200 142.53200 80.13700 1.000 59.08752 200 SER K C 1
ATOM 13254 O O . SER K 7 168 ? 96.87800 142.39800 81.33400 1.000 59.08752 200 SER K O 1
ATOM 13257 N N . CYS K 7 169 ? 97.28500 141.91900 79.16700 1.000 61.19111 201 CYS K N 1
ATOM 13258 C CA . CYS K 7 169 ? 98.40900 141.03700 79.44500 1.000 61.19111 201 CYS K CA 1
ATOM 13259 C C . CYS K 7 169 ? 99.72300 141.78800 79.61200 1.000 61.19111 201 CYS K C 1
ATOM 13260 O O . CYS K 7 169 ? 100.73200 141.17100 79.96700 1.000 61.19111 201 CYS K O 1
ATOM 13263 N N . SER K 7 170 ? 99.73500 143.09600 79.36700 1.000 58.99527 202 SER K N 1
ATOM 13264 C CA . SER K 7 170 ? 100.87000 143.96100 79.68400 1.000 58.99527 202 SER K CA 1
ATOM 13265 C C . SER K 7 170 ? 100.38900 145.04300 80.64200 1.000 58.99527 202 SER K C 1
ATOM 13266 O O . SER K 7 170 ? 100.15800 146.19000 80.24100 1.000 58.99527 202 SER K O 1
ATOM 13269 N N . PRO K 7 171 ? 100.22500 144.71100 81.92100 1.000 53.90918 203 PRO K N 1
ATOM 13270 C CA . PRO K 7 171 ? 99.56400 145.63400 82.84600 1.000 53.90918 203 PRO K CA 1
ATOM 13271 C C . PRO K 7 171 ? 100.49200 146.74300 83.32100 1.000 53.90918 203 PRO K C 1
ATOM 13272 O O . PRO K 7 171 ? 101.70200 146.73500 83.08500 1.000 53.90918 203 PRO K O 1
ATOM 13276 N N . ASN K 7 172 ? 99.88500 147.71500 84.00000 1.000 53.92255 204 ASN K N 1
ATOM 13277 C CA . ASN K 7 172 ? 100.61100 148.78800 84.66700 1.000 53.92255 204 ASN K CA 1
ATOM 13278 C C . ASN K 7 172 ? 100.14300 149.00000 86.10200 1.000 53.92255 204 ASN K C 1
ATOM 13279 O O . ASN K 7 172 ? 100.32500 150.09400 86.65000 1.000 53.92255 204 ASN K O 1
ATOM 13284 N N . ALA K 7 173 ? 99.54700 147.98300 86.72300 1.000 48.66434 205 ALA K N 1
ATOM 13285 C CA . ALA K 7 173 ? 98.98300 148.10900 88.05700 1.000 48.66434 205 ALA K CA 1
ATOM 13286 C C . ALA K 7 173 ? 98.95000 146.74000 88.72000 1.000 48.66434 205 ALA K C 1
ATOM 13287 O O . ALA K 7 173 ? 98.88500 145.70900 88.04500 1.000 48.66434 205 ALA K O 1
ATOM 13289 N N . TYR K 7 174 ? 98.99700 146.74100 90.05100 1.000 48.90685 206 TYR K N 1
ATOM 13290 C CA . TYR K 7 174 ? 98.91400 145.51700 90.83400 1.000 48.90685 206 TYR K CA 1
ATOM 13291 C C . TYR K 7 174 ? 98.07400 145.78000 92.07700 1.000 48.90685 206 TYR K C 1
ATOM 13292 O O . TYR K 7 174 ? 97.87400 146.92500 92.48900 1.000 48.90685 206 TYR K O 1
ATOM 13301 N N . VAL K 7 175 ? 97.57700 144.69800 92.67400 1.000 46.67423 207 VAL K N 1
ATOM 13302 C CA . VAL K 7 175 ? 96.62700 144.76200 93.78000 1.000 46.67423 207 VAL K CA 1
ATOM 13303 C C . VAL K 7 175 ? 97.25800 144.12000 95.00800 1.000 46.67423 207 VAL K C 1
ATOM 13304 O O . VAL K 7 175 ? 97.74400 142.98500 94.94000 1.000 46.67423 207 VAL K O 1
ATOM 13308 N N . ASN K 7 176 ? 97.25200 144.84500 96.12400 1.000 39.24358 208 ASN K N 1
ATOM 13309 C CA . ASN K 7 176 ? 97.70300 144.33600 97.41300 1.000 39.24358 208 ASN K CA 1
ATOM 13310 C C . ASN K 7 176 ? 96.52000 144.22400 98.37200 1.000 39.24358 208 ASN K C 1
ATOM 13311 O O . ASN K 7 176 ? 95.38400 144.57200 98.04300 1.000 39.24358 208 ASN K O 1
ATOM 13316 N N . LYS K 7 177 ? 96.80700 143.73000 99.57500 1.000 34.33409 209 LYS K N 1
ATOM 13317 C CA . LYS K 7 177 ? 95.82200 143.60500 100.63900 1.000 34.33409 209 LYS K CA 1
ATOM 13318 C C . LYS K 7 177 ? 96.36900 144.24100 101.90800 1.000 34.33409 209 LYS K C 1
ATOM 13319 O O . LYS K 7 177 ? 97.57800 144.21700 102.15400 1.000 34.33409 209 LYS K O 1
ATOM 13325 N N . TRP K 7 178 ? 95.47100 144.80800 102.70900 1.000 28.66266 210 TRP K N 1
ATOM 13326 C CA . TRP K 7 178 ? 95.83600 145.60700 103.86800 1.000 28.66266 210 TRP K CA 1
ATOM 13327 C C . TRP K 7 178 ? 94.89200 145.29300 105.02100 1.000 28.66266 210 TRP K C 1
ATOM 13328 O O . TRP K 7 178 ? 93.74200 144.89900 104.81100 1.000 28.66266 210 TRP K O 1
ATOM 13339 N N . VAL K 7 179 ? 95.38600 145.47500 106.24300 1.000 31.41427 211 VAL K N 1
ATOM 13340 C CA . VAL K 7 179 ? 94.61600 145.22200 107.45700 1.000 31.41427 211 VAL K CA 1
ATOM 13341 C C . VAL K 7 179 ? 94.31900 146.57100 108.10000 1.000 31.41427 211 VAL K C 1
ATOM 13342 O O . VAL K 7 179 ? 95.19900 147.17900 108.72100 1.000 31.41427 211 VAL K O 1
ATOM 13346 N N . VAL K 7 180 ? 93.07900 147.03800 107.96100 1.000 39.25291 212 VAL K N 1
ATOM 13347 C CA . VAL K 7 180 ? 92.67300 148.37300 108.39900 1.000 39.25291 212 VAL K CA 1
ATOM 13348 C C . VAL K 7 180 ? 91.62400 148.18800 109.48900 1.000 39.25291 212 VAL K C 1
ATOM 13349 O O . VAL K 7 180 ? 90.43100 148.07100 109.18400 1.000 39.25291 212 VAL K O 1
ATOM 13353 N N . LYS K 7 181 ? 92.06700 148.17600 110.75700 1.000 44.32116 213 LYS K N 1
ATOM 13354 C CA . LYS K 7 181 ? 91.20800 147.99800 111.94200 1.000 44.32116 213 LYS K CA 1
ATOM 13355 C C . LYS K 7 181 ? 90.39700 146.70300 111.87400 1.000 44.32116 213 LYS K C 1
ATOM 13356 O O . LYS K 7 181 ? 89.17200 146.72100 112.02400 1.000 44.32116 213 LYS K O 1
ATOM 13362 N N . ASP K 7 182 ? 91.09500 145.58600 111.64300 1.000 47.13117 214 ASP K N 1
ATOM 13363 C CA . ASP K 7 182 ? 90.51900 144.24600 111.45700 1.000 47.13117 214 ASP K CA 1
ATOM 13364 C C . ASP K 7 182 ? 89.50900 144.24500 110.30200 1.000 47.13117 214 ASP K C 1
ATOM 13365 O O . ASP K 7 182 ? 88.34400 143.86300 110.43200 1.000 47.13117 214 ASP K O 1
ATOM 13370 N N . LYS K 7 183 ? 89.98700 144.72700 109.15500 1.000 44.32066 215 LYS K N 1
ATOM 13371 C CA . LYS K 7 183 ? 89.24900 144.70500 107.90000 1.000 44.32066 215 LYS K CA 1
ATOM 13372 C C . LYS K 7 183 ? 90.24100 144.44700 106.77600 1.000 44.32066 215 LYS K C 1
ATOM 13373 O O . LYS K 7 183 ? 91.32300 145.03800 106.74000 1.000 44.32066 215 LYS K O 1
ATOM 13379 N N . LEU K 7 184 ? 89.86800 143.56300 105.85900 1.000 41.33359 216 LEU K N 1
ATOM 13380 C CA . LEU K 7 184 ? 90.69400 143.24700 104.69900 1.000 41.33359 216 LEU K CA 1
ATOM 13381 C C . LEU K 7 184 ? 90.20100 144.08200 103.52300 1.000 41.33359 216 LEU K C 1
ATOM 13382 O O . LEU K 7 184 ? 89.16700 143.77500 102.92200 1.000 41.33359 216 LEU K O 1
ATOM 13387 N N . ARG K 7 185 ? 90.94500 145.13600 103.19900 1.000 46.65721 217 ARG K N 1
ATOM 13388 C CA . ARG K 7 185 ? 90.57500 146.08100 102.15600 1.000 46.65721 217 ARG K CA 1
ATOM 13389 C C . ARG K 7 185 ? 91.51400 145.92900 100.96900 1.000 46.65721 217 ARG K C 1
ATOM 13390 O O . ARG K 7 185 ? 92.68000 145.55500 101.13100 1.000 46.65721 217 ARG K O 1
ATOM 13398 N N . MET K 7 186 ? 91.00000 146.21700 99.77700 1.000 41.14473 218 MET K N 1
ATOM 13399 C CA . MET K 7 186 ? 91.78300 146.10900 98.55400 1.000 41.14473 218 MET K CA 1
ATOM 13400 C C . MET K 7 186 ? 92.53100 147.41600 98.29800 1.000 41.14473 218 MET K C 1
ATOM 13401 O O . MET K 7 186 ? 92.59400 148.30800 99.14800 1.000 41.14473 218 MET K O 1
ATOM 13406 N N . GLY K 7 187 ? 93.11100 147.53600 97.10900 1.000 41.25268 219 GLY K N 1
ATOM 13407 C CA . GLY K 7 187 ? 93.86200 148.71600 96.73200 1.000 41.25268 219 GLY K CA 1
ATOM 13408 C C . GLY K 7 187 ? 94.67800 148.47100 95.48200 1.000 41.25268 219 GLY K C 1
ATOM 13409 O O . GLY K 7 187 ? 95.22500 147.37900 95.30100 1.000 41.25268 219 GLY K O 1
ATOM 13410 N N . ILE K 7 188 ? 94.77100 149.47000 94.61000 1.000 49.76657 220 ILE K N 1
ATOM 13411 C CA . ILE K 7 188 ? 95.44800 149.33500 93.32500 1.000 49.76657 220 ILE K CA 1
ATOM 13412 C C . ILE K 7 188 ? 96.60500 150.32300 93.28600 1.000 49.76657 220 ILE K C 1
ATOM 13413 O O . ILE K 7 188 ? 96.39200 151.54000 93.34200 1.000 49.76657 220 ILE K O 1
ATOM 13418 N N . PHE K 7 189 ? 97.82300 149.80000 93.19100 1.000 50.88930 221 PHE K N 1
ATOM 13419 C CA . PHE K 7 189 ? 99.02300 150.60900 93.06600 1.000 50.88930 221 PHE K CA 1
ATOM 13420 C C . PHE K 7 189 ? 99.39300 150.73900 91.58900 1.000 50.88930 221 PHE K C 1
ATOM 13421 O O . PHE K 7 189 ? 98.62600 150.36600 90.69800 1.000 50.88930 221 PHE K O 1
ATOM 13429 N N . ALA K 7 190 ? 100.57700 151.28000 91.32000 1.000 50.26675 222 ALA K N 1
ATOM 13430 C CA . ALA K 7 190 ? 101.08000 151.44100 89.96400 1.000 50.26675 222 ALA K CA 1
ATOM 13431 C C . ALA K 7 190 ? 102.40600 150.70900 89.81000 1.000 50.26675 222 ALA K C 1
ATOM 13432 O O . ALA K 7 190 ? 103.27200 150.78100 90.68800 1.000 50.26675 222 ALA K O 1
ATOM 13434 N N . GLN K 7 191 ? 102.56100 150.00300 88.68800 1.000 50.47682 223 GLN K N 1
ATOM 13435 C CA . GLN K 7 191 ? 103.80700 149.29200 88.41900 1.000 50.47682 223 GLN K CA 1
ATOM 13436 C C . GLN K 7 191 ? 104.89400 150.25000 87.94600 1.000 50.47682 223 GLN K C 1
ATOM 13437 O O . GLN K 7 191 ? 105.94600 150.37800 88.58200 1.000 50.47682 223 GLN K O 1
ATOM 13443 N N . ARG K 7 192 ? 104.65600 150.92900 86.83100 1.000 57.96730 224 ARG K N 1
ATOM 13444 C CA . ARG K 7 192 ? 105.58300 151.89600 86.26200 1.000 57.96730 224 ARG K CA 1
ATOM 13445 C C . ARG K 7 192 ? 104.95200 153.28500 86.28900 1.000 57.96730 224 ARG K C 1
ATOM 13446 O O . ARG K 7 192 ? 103.84800 153.48100 86.80300 1.000 57.96730 224 ARG K O 1
ATOM 13454 N N . LYS K 7 193 ? 105.67100 154.25600 85.73200 1.000 59.57650 225 LYS K N 1
ATOM 13455 C CA . LYS K 7 193 ? 105.18200 155.63000 85.64800 1.000 59.57650 225 LYS K CA 1
ATOM 13456 C C . LYS K 7 193 ? 104.10000 155.70500 84.57800 1.000 59.57650 225 LYS K C 1
ATOM 13457 O O . LYS K 7 193 ? 104.39100 155.70500 83.38000 1.000 59.57650 225 LYS K O 1
ATOM 13463 N N . ILE K 7 194 ? 102.84200 155.76400 85.01100 1.000 62.64214 226 ILE K N 1
ATOM 13464 C CA . ILE K 7 194 ? 101.72200 155.84500 84.08000 1.000 62.64214 226 ILE K CA 1
ATOM 13465 C C . ILE K 7 194 ? 101.64800 157.25800 83.51800 1.000 62.64214 226 ILE K C 1
ATOM 13466 O O . ILE K 7 194 ? 101.50100 158.23300 84.26400 1.000 62.64214 226 ILE K O 1
ATOM 13471 N N . LEU K 7 195 ? 101.75000 157.37400 82.19900 1.000 66.98321 227 LEU K N 1
ATOM 13472 C CA . LEU K 7 195 ? 101.72600 158.66500 81.53200 1.000 66.98321 227 LEU K CA 1
ATOM 13473 C C . LEU K 7 195 ? 100.29000 159.14300 81.33300 1.000 66.98321 227 LEU K C 1
ATOM 13474 O O . LEU K 7 195 ? 99.32200 158.46400 81.68200 1.000 66.98321 227 LEU K O 1
ATOM 13479 N N . LYS K 7 196 ? 100.16300 160.34000 80.76500 1.000 67.48970 228 LYS K N 1
ATOM 13480 C CA . LYS K 7 196 ? 98.85000 160.91500 80.50300 1.000 67.48970 228 LYS K CA 1
ATOM 13481 C C . LYS K 7 196 ? 98.19000 160.21100 79.32500 1.000 67.48970 228 LYS K C 1
ATOM 13482 O O . LYS K 7 196 ? 98.81500 160.00400 78.28000 1.000 67.48970 228 LYS K O 1
ATOM 13488 N N . GLY K 7 197 ? 96.92300 159.84200 79.49500 1.000 65.11288 229 GLY K N 1
ATOM 13489 C CA . GLY K 7 197 ? 96.19000 159.19900 78.42200 1.000 65.11288 229 GLY K CA 1
ATOM 13490 C C . GLY K 7 197 ? 96.44000 157.71500 78.28300 1.000 65.11288 229 GLY K C 1
ATOM 13491 O O . GLY K 7 197 ? 96.44200 157.19800 77.16100 1.000 65.11288 229 GLY K O 1
ATOM 13492 N N . GLU K 7 198 ? 96.65100 157.01200 79.39200 1.000 68.33641 230 GLU K N 1
ATOM 13493 C CA . GLU K 7 198 ? 96.88100 155.57400 79.38400 1.000 68.33641 230 GLU K CA 1
ATOM 13494 C C . GLU K 7 198 ? 95.82900 154.88400 80.24100 1.000 68.33641 230 GLU K C 1
ATOM 13495 O O . GLU K 7 198 ? 95.55100 155.32100 81.36200 1.000 68.33641 230 GLU K O 1
ATOM 13501 N N . GLU K 7 199 ? 95.24700 153.81100 79.70900 1.000 62.07898 231 GLU K N 1
ATOM 13502 C CA . GLU K 7 199 ? 94.23600 153.05600 80.43900 1.000 62.07898 231 GLU K CA 1
ATOM 13503 C C . GLU K 7 199 ? 94.89900 152.20000 81.51000 1.000 62.07898 231 GLU K C 1
ATOM 13504 O O . GLU K 7 199 ? 95.80100 151.40900 81.21400 1.000 62.07898 231 GLU K O 1
ATOM 13510 N N . ILE K 7 200 ? 94.45500 152.35700 82.75300 1.000 62.86007 232 ILE K N 1
ATOM 13511 C CA . ILE K 7 200 ? 95.01900 151.60900 83.87200 1.000 62.86007 232 ILE K CA 1
ATOM 13512 C C . ILE K 7 200 ? 94.38600 150.22400 83.90600 1.000 62.86007 232 ILE K C 1
ATOM 13513 O O . ILE K 7 200 ? 93.18800 150.08200 84.17500 1.000 62.86007 232 ILE K O 1
ATOM 13518 N N . THR K 7 201 ? 95.18900 149.20000 83.62400 1.000 60.69720 233 THR K N 1
ATOM 13519 C CA . THR K 7 201 ? 94.72700 147.82000 83.61400 1.000 60.69720 233 THR K CA 1
ATOM 13520 C C . THR K 7 201 ? 95.58300 146.99600 84.56400 1.000 60.69720 233 THR K C 1
ATOM 13521 O O . THR K 7 201 ? 96.67400 147.40800 84.96700 1.000 60.69720 233 THR K O 1
ATOM 13525 N N . PHE K 7 202 ? 95.07500 145.81700 84.91600 1.000 51.05548 234 PHE K N 1
ATOM 13526 C CA . PHE K 7 202 ? 95.79700 144.90600 85.79100 1.000 51.05548 234 PHE K CA 1
ATOM 13527 C C . PHE K 7 202 ? 95.39400 143.47400 85.46600 1.000 51.05548 234 PHE K C 1
ATOM 13528 O O . PHE K 7 202 ? 94.37900 143.22500 84.81000 1.000 51.05548 234 PHE K O 1
ATOM 13536 N N . ASP K 7 203 ? 96.20900 142.53500 85.93800 1.000 53.59254 235 ASP K N 1
ATOM 13537 C CA . ASP K 7 203 ? 95.97200 141.12000 85.68100 1.000 53.59254 235 ASP K CA 1
ATOM 13538 C C . ASP K 7 203 ? 94.81800 140.62200 86.54400 1.000 53.59254 235 ASP K C 1
ATOM 13539 O O . ASP K 7 203 ? 94.78800 140.85400 87.75600 1.000 53.59254 235 ASP K O 1
ATOM 13544 N N . TYR K 7 204 ? 93.86400 139.93200 85.91400 1.000 60.05568 236 TYR K N 1
ATOM 13545 C CA . TYR K 7 204 ? 92.74900 139.36100 86.66300 1.000 60.05568 236 TYR K CA 1
ATOM 13546 C C . TYR K 7 204 ? 93.10500 138.00600 87.25900 1.000 60.05568 236 TYR K C 1
ATOM 13547 O O . TYR K 7 204 ? 92.82600 137.76300 88.44000 1.000 60.05568 236 TYR K O 1
ATOM 13556 N N . ASN K 7 205 ? 93.73100 137.13600 86.45300 1.000 55.10929 237 ASN K N 1
ATOM 13557 C CA . ASN K 7 205 ? 94.01200 135.73100 86.77900 1.000 55.10929 237 ASN K CA 1
ATOM 13558 C C . ASN K 7 205 ? 92.73000 135.01200 87.20500 1.000 55.10929 237 ASN K C 1
ATOM 13559 O O . ASN K 7 205 ? 92.66200 134.36400 88.25200 1.000 55.10929 237 ASN K O 1
ATOM 13564 N N . VAL K 7 206 ? 91.70300 135.14200 86.37200 1.000 61.36278 238 VAL K N 1
ATOM 13565 C CA . VAL K 7 206 ? 90.38000 134.61200 86.68400 1.000 61.36278 238 VAL K CA 1
ATOM 13566 C C . VAL K 7 206 ? 90.36900 133.10800 86.42800 1.000 61.36278 238 VAL K C 1
ATOM 13567 O O . VAL K 7 206 ? 91.03000 132.61100 85.50700 1.000 61.36278 238 VAL K O 1
ATOM 13571 N N . ASP K 7 207 ? 89.68000 132.36700 87.29500 1.000 68.23899 239 ASP K N 1
ATOM 13572 C CA . ASP K 7 207 ? 89.48200 130.92800 87.12700 1.000 68.23899 239 ASP K CA 1
ATOM 13573 C C . ASP K 7 207 ? 87.98500 130.69600 86.95200 1.000 68.23899 239 ASP K C 1
ATOM 13574 O O . ASP K 7 207 ? 87.26000 130.43300 87.91200 1.000 68.23899 239 ASP K O 1
ATOM 13579 N N . ARG K 7 208 ? 87.52300 130.79900 85.71000 1.000 79.10428 240 ARG K N 1
ATOM 13580 C CA . ARG K 7 208 ? 86.11000 130.62800 85.41000 1.000 79.10428 240 ARG K CA 1
ATOM 13581 C C . ARG K 7 208 ? 85.77500 129.15400 85.21200 1.000 79.10428 240 ARG K C 1
ATOM 13582 O O . ARG K 7 208 ? 86.63300 128.33600 84.86200 1.000 79.10428 240 ARG K O 1
ATOM 13590 N N . TYR K 7 209 ? 84.51100 128.81400 85.47200 1.000 71.54993 241 TYR K N 1
ATOM 13591 C CA . TYR K 7 209 ? 84.04400 127.44500 85.29900 1.000 71.54993 241 TYR K CA 1
ATOM 13592 C C . TYR K 7 209 ? 82.64500 127.37400 84.69800 1.000 71.54993 241 TYR K C 1
ATOM 13593 O O . TYR K 7 209 ? 82.03300 126.29800 84.72300 1.000 71.54993 241 TYR K O 1
ATOM 13602 N N . GLY K 7 210 ? 82.12100 128.47200 84.16200 1.000 54.02248 242 GLY K N 1
ATOM 13603 C CA . GLY K 7 210 ? 80.79000 128.49200 83.59500 1.000 54.02248 242 GLY K CA 1
ATOM 13604 C C . GLY K 7 210 ? 80.75900 127.98800 82.16700 1.000 54.02248 242 GLY K C 1
ATOM 13605 O O . GLY K 7 210 ? 81.69100 127.34600 81.67700 1.000 54.02248 242 GLY K O 1
ATOM 13606 N N . ALA K 7 211 ? 79.65200 128.29400 81.48600 1.000 57.92245 243 ALA K N 1
ATOM 13607 C CA . ALA K 7 211 ? 79.43300 127.87300 80.10700 1.000 57.92245 243 ALA K CA 1
ATOM 13608 C C . ALA K 7 211 ? 79.73500 128.97600 79.09900 1.000 57.92245 243 ALA K C 1
ATOM 13609 O O . ALA K 7 211 ? 79.08500 129.04200 78.04700 1.000 57.92245 243 ALA K O 1
ATOM 13611 N N . GLN K 7 212 ? 80.70100 129.84400 79.39000 1.000 61.28275 244 GLN K N 1
ATOM 13612 C CA . GLN K 7 212 ? 81.04800 130.92900 78.48500 1.000 61.28275 244 GLN K CA 1
ATOM 13613 C C . GLN K 7 212 ? 82.53100 131.24100 78.62400 1.000 61.28275 244 GLN K C 1
ATOM 13614 O O . GLN K 7 212 ? 83.04000 131.39000 79.73900 1.000 61.28275 244 GLN K O 1
ATOM 13620 N N . ALA K 7 213 ? 83.21400 131.33700 77.48700 1.000 57.38119 245 ALA K N 1
ATOM 13621 C CA . ALA K 7 213 ? 84.63600 131.67300 77.43000 1.000 57.38119 245 ALA K CA 1
ATOM 13622 C C . ALA K 7 213 ? 84.77100 132.99100 76.67600 1.000 57.38119 245 ALA K C 1
ATOM 13623 O O . ALA K 7 213 ? 84.63700 133.03000 75.44900 1.000 57.38119 245 ALA K O 1
ATOM 13625 N N . GLN K 7 214 ? 85.03700 134.06900 77.41000 1.000 59.14083 246 GLN K N 1
ATOM 13626 C CA . GLN K 7 214 ? 85.14100 135.38500 76.80400 1.000 59.14083 246 GLN K CA 1
ATOM 13627 C C . GLN K 7 214 ? 86.48700 135.54800 76.09700 1.000 59.14083 246 GLN K C 1
ATOM 13628 O O . GLN K 7 214 ? 87.40300 134.73200 76.23600 1.000 59.14083 246 GLN K O 1
ATOM 13634 N N . LYS K 7 215 ? 86.59500 136.62400 75.32500 1.000 59.40604 247 LYS K N 1
ATOM 13635 C CA . LYS K 7 215 ? 87.80800 136.96100 74.59800 1.000 59.40604 247 LYS K CA 1
ATOM 13636 C C . LYS K 7 215 ? 88.35300 138.30000 75.07800 1.000 59.40604 247 LYS K C 1
ATOM 13637 O O . LYS K 7 215 ? 87.68300 139.05000 75.79300 1.000 59.40604 247 LYS K O 1
ATOM 13643 N N . CYS K 7 216 ? 89.58600 138.59100 74.67300 1.000 68.96760 248 CYS K N 1
ATOM 13644 C CA . CYS K 7 216 ? 90.26400 139.82300 75.04300 1.000 68.96760 248 CYS K CA 1
ATOM 13645 C C . CYS K 7 216 ? 90.61400 140.62000 73.79300 1.000 68.96760 248 CYS K C 1
ATOM 13646 O O . CYS K 7 216 ? 90.75500 140.06300 72.70000 1.000 68.96760 248 CYS K O 1
ATOM 13649 N N . TYR K 7 217 ? 90.75400 141.93500 73.96700 1.000 77.63623 249 TYR K N 1
ATOM 13650 C CA . TYR K 7 217 ? 91.07200 142.84700 72.87500 1.000 77.63623 249 TYR K CA 1
ATOM 13651 C C . TYR K 7 217 ? 92.28600 143.71200 73.20100 1.000 77.63623 249 TYR K C 1
ATOM 13652 O O . TYR K 7 217 ? 92.34200 144.88400 72.82100 1.000 77.63623 249 TYR K O 1
ATOM 13661 N N . CYS K 7 218 ? 93.26800 143.14700 73.90600 1.000 62.57732 250 CYS K N 1
ATOM 13662 C CA . CYS K 7 218 ? 94.47200 143.90400 74.23300 1.000 62.57732 250 CYS K CA 1
ATOM 13663 C C . CYS K 7 218 ? 95.41900 143.98900 73.04300 1.000 62.57732 250 CYS K C 1
ATOM 13664 O O . CYS K 7 218 ? 96.03400 145.03800 72.81600 1.000 62.57732 250 CYS K O 1
ATOM 13667 N N . GLU K 7 219 ? 95.55400 142.88600 72.29500 1.000 66.63271 251 GLU K N 1
ATOM 13668 C CA . GLU K 7 219 ? 96.34400 142.76900 71.06400 1.000 66.63271 251 GLU K CA 1
ATOM 13669 C C . GLU K 7 219 ? 97.82400 143.09200 71.26700 1.000 66.63271 251 GLU K C 1
ATOM 13670 O O . GLU K 7 219 ? 98.48900 143.57100 70.34200 1.000 66.63271 251 GLU K O 1
ATOM 13676 N N . GLU K 7 220 ? 98.35300 142.83900 72.45800 1.000 60.35852 252 GLU K N 1
ATOM 13677 C CA . GLU K 7 220 ? 99.76600 143.01800 72.74800 1.000 60.35852 252 GLU K CA 1
ATOM 13678 C C . GLU K 7 220 ? 100.52900 141.73400 72.45300 1.000 60.35852 252 GLU K C 1
ATOM 13679 O O . GLU K 7 220 ? 99.95700 140.64000 72.48800 1.000 60.35852 252 GLU K O 1
ATOM 13685 N N . PRO K 7 221 ? 101.84100 141.81900 72.15600 1.000 64.80787 253 PRO K N 1
ATOM 13686 C CA . PRO K 7 221 ? 102.60300 140.59200 71.86300 1.000 64.80787 253 PRO K CA 1
ATOM 13687 C C . PRO K 7 221 ? 103.02300 139.79100 73.09200 1.000 64.80787 253 PRO K C 1
ATOM 13688 O O . PRO K 7 221 ? 104.16600 139.32800 73.16900 1.000 64.80787 253 PRO K O 1
ATOM 13692 N N . ASN K 7 222 ? 102.11500 139.62000 74.05700 1.000 66.91981 254 ASN K N 1
ATOM 13693 C CA . ASN K 7 222 ? 102.32800 138.70700 75.17200 1.000 66.91981 254 ASN K CA 1
ATOM 13694 C C . ASN K 7 222 ? 101.04900 137.98100 75.57600 1.000 66.91981 254 ASN K C 1
ATOM 13695 O O . ASN K 7 222 ? 101.03200 137.32600 76.62600 1.000 66.91981 254 ASN K O 1
ATOM 13700 N N . CYS K 7 223 ? 99.98600 138.07500 74.78100 1.000 58.18238 255 CYS K N 1
ATOM 13701 C CA . CYS K 7 223 ? 98.68300 137.56100 75.16400 1.000 58.18238 255 CYS K CA 1
ATOM 13702 C C . CYS K 7 223 ? 98.53300 136.09200 74.77500 1.000 58.18238 255 CYS K C 1
ATOM 13703 O O . CYS K 7 223 ? 99.40100 135.49000 74.13700 1.000 58.18238 255 CYS K O 1
ATOM 13706 N N . ILE K 7 224 ? 97.40000 135.51600 75.17900 1.000 50.62039 256 ILE K N 1
ATOM 13707 C CA . ILE K 7 224 ? 97.03900 134.14100 74.86000 1.000 50.62039 256 ILE K CA 1
ATOM 13708 C C . ILE K 7 224 ? 95.74800 134.08300 74.05300 1.000 50.62039 256 ILE K C 1
ATOM 13709 O O . ILE K 7 224 ? 95.69300 133.46000 72.98700 1.000 50.62039 256 ILE K O 1
ATOM 13714 N N . GLY K 7 225 ? 94.70000 134.74400 74.53800 1.000 50.48554 257 GLY K N 1
ATOM 13715 C CA . GLY K 7 225 ? 93.41900 134.74500 73.86000 1.000 50.48554 257 GLY K CA 1
ATOM 13716 C C . GLY K 7 225 ? 92.25900 134.47200 74.79400 1.000 50.48554 257 GLY K C 1
ATOM 13717 O O . GLY K 7 225 ? 91.15200 134.97900 74.58600 1.000 50.48554 257 GLY K O 1
ATOM 13718 N N . PHE K 7 226 ? 92.49900 133.67300 75.82700 1.000 60.58202 258 PHE K N 1
ATOM 13719 C CA . PHE K 7 226 ? 91.47700 133.31600 76.79800 1.000 60.58202 258 PHE K CA 1
ATOM 13720 C C . PHE K 7 226 ? 91.66800 134.10500 78.08900 1.000 60.58202 258 PHE K C 1
ATOM 13721 O O . PHE K 7 226 ? 92.63500 134.85100 78.26100 1.000 60.58202 258 PHE K O 1
ATOM 13729 N N . LEU K 7 227 ? 90.72200 133.92900 79.00600 1.000 52.94750 259 LEU K N 1
ATOM 13730 C CA . LEU K 7 227 ? 90.73500 134.58800 80.31100 1.000 52.94750 259 LEU K CA 1
ATOM 13731 C C . LEU K 7 227 ? 91.02000 133.52100 81.36600 1.000 52.94750 259 LEU K C 1
ATOM 13732 O O . LEU K 7 227 ? 90.10400 132.91000 81.91800 1.000 52.94750 259 LEU K O 1
ATOM 13737 N N . GLY K 7 228 ? 92.30200 133.30100 81.64100 1.000 51.75048 260 GLY K N 1
ATOM 13738 C CA . GLY K 7 228 ? 92.71500 132.31800 82.62500 1.000 51.75048 260 GLY K CA 1
ATOM 13739 C C . GLY K 7 228 ? 92.59300 130.88800 82.13800 1.000 51.75048 260 GLY K C 1
ATOM 13740 O O . GLY K 7 228 ? 92.66000 129.94600 82.92800 1.000 51.75048 260 GLY K O 1
#

Radius of gyration: 35.89 Å; Cα contacts (8 Å, |Δi|>4): 1437; chains: 9; bounding box: 98×76×101 Å

Nearest PDB structures (foldseek):
  7ea5-assembly1_K  TM=1.004E+00  e=1.450E-45  Saccharomyces cerevisiae
  9egz-assembly1_l  TM=8.885E-01  e=3.920E-21  Homo sapiens
  5lss-assembly1_A  TM=8.553E-01  e=4.643E-21  Homo sapiens
  5v22-assembly1_A  TM=8.658E-01  e=3.540E-20  Homo sapiens
  9eh1-assembly1_l  TM=8.918E-01  e=6.968E-20  Homo sapiens

Organism: Xenopus laevis (NCBI:txid8355)

Solvent-accessible surface area: 50368 Å² total; per-residue (Å²): 33,10,13,80,32,28,221,86,196,135,14,19,61,13,1,30,64,1,21,73,25,3,91,33,45,94,47,2,3,153,107,128,24,0,56,130,6,0,100,76,15,1,121,126,76,84,104,132,37,157,26,81,84,41,2,13,66,0,6,2,22,9,0,15,39,17,0,4,44,4,4,61,17,0,9,36,0,0,38,29,20,172,69,56,16,1,68,28,97,0,2,100,19,0,33,114,6,63,62,59,205,153,36,40,96,17,0,59,105,75,5,1,70,65,0,0,18,11,7,8,1,47,147,22,27,59,129,0,19,115,44,3,23,27,2,0,80,66,13,1,62,48,2,1,104,6,0,5,21,12,2,67,17,20,163,102,159,42,3,26,10,74,8,0,20,43,0,1,74,82,63,20,64,34,6,4,6,37,68,256,97,144,80,78,20,75,122,2,41,23,58,2,15,2,38,61,1,35,86,63,4,127,136,23,76,45,23,134,153,34,16,68,18,0,0,0,5,0,0,4,0,4,30,51,3,1,29,56,7,0,66,55,0,2,47,16,3,139,113,66,182,131,90,158,0,71,11,44,6,2,12,27,4,0,56,109,45,143,44,3,55,135,18,2,53,172,7,33,12,0,77,1,26,34,65,88,97,53,64,99,97,4,92,154,266,126,225,190,99,42,11,39,104,46,0,92,91,6,0,85,118,45,6,111,133,12,21,28,39,96,58,0,26,38,6,1,27,21,6,1,59,23,1,13,92,73,0,1,24,21,0,23,121,2,4,96,53,49,191,167,51,29,5,56,37,90,15,0,56,9,0,0,86,14,34,5,17,47,102,10,3,111,80,0,14,68,62,0,68,129,6,36,85,115,46,109,131,191,149,219,121,198,128,17,58,68,12,15,117,57,0,126,139,28,8,155,34,40,93,51,5,6,159,95,123,25,0,53,126,3,0,97,64,10,2,127,120,67,87,106,126,38,154,30,70,95,37,3,9,68,0,10,1,20,8,0,12,36,14,0,6,47,5,4,63,13,0,6,37,0,0,39,28,16,188,54,61,29,2,73,31,92,0,2,100,18,0,24,122,8,71,66,69,212,134,37,36,94,24,1,65,117,75,5,1,78,50,0,1,15,9,9,5,1,51,154,22,35,60,129,0,18,115,52,3,21,33,7,0,82,78,19,1,40,55,1,4,104,14,4,6,24,12,1,59,9,27,159,94,146,38,5,32,13,74,11,1,10,36,0,0,73,71,87,26,75,21,5,4,9,29,71,154,179,89,109,22,70,130,0,41,27,60,3,13,2,34,73,2,49,93,34,2,146,103,23,56,44,21,146,163,27,17,75,19,0,2,0,5,0,0,3,0,4,30,49,1,1,26,51,6,0,62,47,0,2,48,12,2,151,113,73,193,116,108,132,0,60,15,30,6,3,10,32,5,5,53,109,37,132,46,2,60,144,14,2,52,163,9,32,12,0,67,2,27,32,63,72,88,50,69,99,94,5,51,118,299,177,97,42,14,40,101,42,0,107,93,5,2,124,113,39,13,96,129,22,26,20,32,97,56,0,18,35,5,3,30,16,8,1,59,22,1,14,83,68,0,1,24,8,0,24,110,2,3,112,64,50,202,169,61,38,2,55,40,92,9,0,50,0,0,0,92,11,44,9,18,57,88,14,9,128,85,0,27,67,65,0,68,120,3,32,75,107,42,102,117,147,86,90,20,25,115,81,3,83,113,118,15,99,71,23,91,112,40,66,72,71,92,210,232,28,17,25,63,169,59,97,77,52,29,77,9,124,14,174,71,99,114,84,158,61,92,28,114,10,1,62,74,158,60,104,4,14,1,33,45,0,30,20,4,4,8,45,134,110,6,77,84,4,21,103,66,6,49,3,9,39,9,52,84,83,82,71,18,76,52,6,1,36,134,38,173,144,53,34,74,2,5,103,7,80,99,87,9,119,50,70,79,9,11,20,3,19,15,6,28,14,10,62,80,142,95,10,156,82,60,58,99,38,25,96,122,162,155,102,182,97,45,45,15,4,50,8,43,156,23,21,33,11,2,0,23,93,72,0,0,27,7,33,27,13,25,35,13,42,44,32,5,2,76,12,31,24,11,29,0,128,51,39,27,47,3,0,9,11,0,79,122,141,1,105,124,42,53,45,8,11,9,74,26,82,4,74,94,162,61,113,133,47,72,152,32,114,25,149,80,139,82,48,164,30,136,23,77

Foldseek 3Di:
DDDDPDDDDPPPVVVVVVVVVVVDDDQDDDQVVLVVVVVVVVCVPDNPDDDDDVVSVVVRVVVVVVVVVLVVQLCVQQVVVVHRDGDVVSSVVSCVVVPND/DCLPVCDDVNVVVVVVVVPHDDDDDPVSVVVSVVVVVVVVQQVVQQVVVCVVVVHDDRDVVSSQVSCVVVVHHDPDRD/DDDAVCVVLVHDFHQVVQVVCVPPVPPDPDDDDCVSVVVRVVVRVVVVQLVVQQVVQCVVVVHDDGDLLSSLCSQVVDDVSCVVCVPPDRPPHDDDDDDDPVPDD/DDDDDFCQVVVVVVCCVVDVDDDDDDVVSVVVRVVVVVVVVQLVVQLVVVCVVVVHDDRDVVSSLVSLVVPDDDPVSVVVSVVVVVVVVVVVD/DDDDDPPPVVVVVVVVVVVDDDQDDDQVVLVVVVVVVVCVPDHPDDDDPVVSVVVRVVVVVVVVVLVVQQCVQCVVVVHRDGDCVSSVVSCVVVPHD/DCLPVCDPVNVVVVVVVVPDDDDDDPVSVVVSVVVVVVVVQLVVQQVVVCVVVVHDDRAVVSSQVSCVVVPNRDPDRD/DDAPCVVLVADFHQVVQVVCVPPVPPDDDDDDCVSSVVRVVVRVVVVLLVVLLVVLQVVVPHDDRDLLSSLCSQVVDDVSCVVCVPPDGPPHDDDDDDDPVPDD/DDDFCQVVVVVVCCVVPVPDDDDDVVSVVVRVVVVVVVVQLVVQLVVVCVVVVHDDRDPVSSLVSLVVPDDDPVSVVVSVVVVVVVVVVVD/DQVVVVVVCVVAPEDQDADEPDPDDDFDDDDDDDAWDFQDEPPVDDQPTPDPPDRTVCVVVQEADDQVPHPNRYRDDPSPCRVVVVAFDWGFDADDPLGTFIWHAAWDAAFAFHGWKHAYKDFVVVVVVVVVVCVVVDDDDAQKADQDPTIIGHPDRYIHPVSRHDADPDAFWDKDWYQDPRDTTITIGTHHTRHHGGGHHDQDQDDDDDDDWDFDDRPDVPDDTTRD

GO terms:
  GO:0030527 structural constituent of chromatin (F, IDA)
  GO:0000786 nucleosome (C, IDA)
  GO:0005654 nucleoplasm (C, TAS)
  GO:0005515 protein binding (F, IPI)